Protein 2K2P (pdb70)

Secondary structure (DSSP, 8-state):
-EEEEE-TT--HHHHHHHHHHHHHHHSTT-EEEEETTTTEEEEES---HHHHHHHHHHTT----

Structure (mmCIF, N/CA/C/O backbone):
data_2K2P
#
_entry.id   2K2P
#
loop_
_atom_site.group_PDB
_atom_site.id
_atom_site.type_symbol
_atom_site.label_atom_id
_atom_site.label_alt_id
_atom_site.label_comp_id
_atom_site.label_asym_id
_atom_site.label_entity_id
_atom_site.label_seq_id
_atom_site.pdbx_PDB_ins_code
_atom_site.Cartn_x
_atom_site.Cartn_y
_atom_site.Cartn_z
_atom_site.occupancy
_atom_site.B_iso_or_equiv
_atom_site.auth_seq_id
_atom_site.auth_comp_id
_atom_site.auth_asym_id
_atom_site.auth_atom_id
_atom_site.pdbx_PDB_model_num
ATOM 1 N N . ALA A 1 22 ? 6.198 4.861 12.482 1.00 0.00 22 ALA A N 1
ATOM 2 C CA . ALA A 1 22 ? 6.619 5.415 11.174 1.00 0.00 22 ALA A CA 1
ATOM 3 C C . ALA A 1 22 ? 5.437 5.438 10.184 1.00 0.00 22 ALA A C 1
ATOM 4 O O . ALA A 1 22 ? 4.333 4.969 10.498 1.00 0.00 22 ALA A O 1
ATOM 11 N N . GLY A 1 23 ? 5.692 5.988 8.989 1.00 0.00 23 GLY A N 1
ATOM 12 C CA . GLY A 1 23 ? 4.712 6.052 7.915 1.00 0.00 23 GLY A CA 1
ATOM 13 C C . GLY A 1 23 ? 5.384 5.816 6.578 1.00 0.00 23 GLY A C 1
ATOM 14 O O . GLY A 1 23 ? 6.128 6.680 6.102 1.00 0.00 23 GLY A O 1
ATOM 18 N N . LEU A 1 24 ? 5.145 4.630 5.989 1.00 0.00 24 LEU A N 1
ATOM 19 C CA . LEU A 1 24 ? 5.778 4.211 4.721 1.00 0.00 24 LEU A CA 1
ATOM 20 C C . LEU A 1 24 ? 5.077 4.858 3.514 1.00 0.00 24 LEU A C 1
ATOM 21 O O . LEU A 1 24 ? 3.970 5.377 3.634 1.00 0.00 24 LEU A O 1
ATOM 37 N N . SER A 1 25 ? 5.758 4.814 2.357 1.00 0.00 25 SER A N 1
ATOM 38 C CA . SER A 1 25 ? 5.245 5.343 1.086 1.00 0.00 25 SER A CA 1
ATOM 39 C C . SER A 1 25 ? 5.887 4.561 -0.072 1.00 0.00 25 SER A C 1
ATOM 40 O O . SER A 1 25 ? 7.092 4.668 -0.299 1.00 0.00 25 SER A O 1
ATOM 48 N N . PHE A 1 26 ? 5.076 3.747 -0.773 1.00 0.00 26 PHE A N 1
ATOM 49 C CA . PHE A 1 26 ? 5.531 2.917 -1.920 1.00 0.00 26 PHE A CA 1
ATOM 50 C C . PHE A 1 26 ? 4.931 3.474 -3.222 1.00 0.00 26 PHE A C 1
ATOM 51 O O . PHE A 1 26 ? 3.704 3.453 -3.387 1.00 0.00 26 PHE A O 1
ATOM 68 N N . HIS A 1 27 ? 5.784 3.955 -4.154 1.00 0.00 27 HIS A N 1
ATOM 69 C CA . HIS A 1 27 ? 5.313 4.518 -5.432 1.00 0.00 27 HIS A CA 1
ATOM 70 C C . HIS A 1 27 ? 5.028 3.382 -6.451 1.00 0.00 27 HIS A C 1
ATOM 71 O O . HIS A 1 27 ? 5.904 2.904 -7.176 1.00 0.00 27 HIS A O 1
ATOM 86 N N . VAL A 1 28 ? 3.773 2.919 -6.432 1.00 0.00 28 VAL A N 1
ATOM 87 C CA . VAL A 1 28 ? 3.247 1.962 -7.406 1.00 0.00 28 VAL A CA 1
ATOM 88 C C . VAL A 1 28 ? 2.790 2.761 -8.644 1.00 0.00 28 VAL A C 1
ATOM 89 O O . VAL A 1 28 ? 1.638 3.203 -8.732 1.00 0.00 28 VAL A O 1
ATOM 102 N N . GLU A 1 29 ? 3.739 2.994 -9.570 1.00 0.00 29 GLU A N 1
ATOM 103 C CA . GLU A 1 29 ? 3.529 3.859 -10.753 1.00 0.00 29 GLU A CA 1
ATOM 104 C C . GLU A 1 29 ? 2.644 3.191 -11.834 1.00 0.00 29 GLU A C 1
ATOM 105 O O . GLU A 1 29 ? 2.288 3.833 -12.825 1.00 0.00 29 GLU A O 1
ATOM 117 N N . ASP A 1 30 ? 2.288 1.912 -11.630 1.00 0.00 30 ASP A N 1
ATOM 118 C CA . ASP A 1 30 ? 1.337 1.183 -12.500 1.00 0.00 30 ASP A CA 1
ATOM 119 C C . ASP A 1 30 ? -0.118 1.423 -12.039 1.00 0.00 30 ASP A C 1
ATOM 120 O O . ASP A 1 30 ? -1.055 1.306 -12.839 1.00 0.00 30 ASP A O 1
ATOM 129 N N . MET A 1 31 ? -0.279 1.808 -10.758 1.00 0.00 31 MET A N 1
ATOM 130 C CA . MET A 1 31 ? -1.598 1.970 -10.116 1.00 0.00 31 MET A CA 1
ATOM 131 C C . MET A 1 31 ? -2.404 3.114 -10.764 1.00 0.00 31 MET A C 1
ATOM 132 O O . MET A 1 31 ? -2.054 4.297 -10.632 1.00 0.00 31 MET A O 1
ATOM 146 N N . THR A 1 32 ? -3.458 2.731 -11.498 1.00 0.00 32 THR A N 1
ATOM 147 C CA . THR A 1 32 ? -4.370 3.660 -12.176 1.00 0.00 32 THR A CA 1
ATOM 148 C C . THR A 1 32 ? -5.786 3.501 -11.597 1.00 0.00 32 THR A C 1
ATOM 149 O O . THR A 1 32 ? -6.280 2.377 -11.498 1.00 0.00 32 THR A O 1
ATOM 160 N N . CYS A 1 33 ? -6.393 4.636 -11.188 1.00 0.00 33 CYS A N 1
ATOM 161 C CA . CYS A 1 33 ? -7.784 4.746 -10.659 1.00 0.00 33 CYS A CA 1
ATOM 162 C C . CYS A 1 33 ? -7.996 4.019 -9.306 1.00 0.00 33 CYS A C 1
ATOM 163 O O . CYS A 1 33 ? -7.256 3.095 -8.942 1.00 0.00 33 CYS A O 1
ATOM 171 N N . GLY A 1 34 ? -9.064 4.439 -8.590 1.00 0.00 34 GLY A N 1
ATOM 172 C CA . GLY A 1 34 ? -9.420 3.899 -7.272 1.00 0.00 34 GLY A CA 1
ATOM 173 C C . GLY A 1 34 ? -9.883 2.442 -7.293 1.00 0.00 34 GLY A C 1
ATOM 174 O O . GLY A 1 34 ? -10.059 1.843 -6.235 1.00 0.00 34 GLY A O 1
ATOM 178 N N . HIS A 1 35 ? -10.097 1.874 -8.498 1.00 0.00 35 HIS A N 1
ATOM 179 C CA . HIS A 1 35 ? -10.403 0.434 -8.662 1.00 0.00 35 HIS A CA 1
ATOM 180 C C . HIS A 1 35 ? -9.148 -0.415 -8.367 1.00 0.00 35 HIS A C 1
ATOM 181 O O . HIS A 1 35 ? -9.216 -1.419 -7.640 1.00 0.00 35 HIS A O 1
ATOM 196 N N . CYS A 1 36 ? -7.997 0.024 -8.906 1.00 0.00 36 CYS A N 1
ATOM 197 C CA . CYS A 1 36 ? -6.710 -0.677 -8.729 1.00 0.00 36 CYS A CA 1
ATOM 198 C C . CYS A 1 36 ? -6.060 -0.266 -7.401 1.00 0.00 36 CYS A C 1
ATOM 199 O O . CYS A 1 36 ? -5.374 -1.066 -6.760 1.00 0.00 36 CYS A O 1
ATOM 207 N N . ALA A 1 37 ? -6.298 0.997 -7.005 1.00 0.00 37 ALA A N 1
ATOM 208 C CA . ALA A 1 37 ? -5.827 1.550 -5.729 1.00 0.00 37 ALA A CA 1
ATOM 209 C C . ALA A 1 37 ? -6.585 0.925 -4.543 1.00 0.00 37 ALA A C 1
ATOM 210 O O . ALA A 1 37 ? -6.002 0.687 -3.482 1.00 0.00 37 ALA A O 1
ATOM 217 N N . GLY A 1 38 ? -7.880 0.633 -4.774 1.00 0.00 38 GLY A N 1
ATOM 218 C CA . GLY A 1 38 ? -8.780 0.112 -3.750 1.00 0.00 38 GLY A CA 1
ATOM 219 C C . GLY A 1 38 ? -8.366 -1.247 -3.216 1.00 0.00 38 GLY A C 1
ATOM 220 O O . GLY A 1 38 ? -8.354 -1.458 -2.002 1.00 0.00 38 GLY A O 1
ATOM 224 N N . VAL A 1 39 ? -7.995 -2.162 -4.129 1.00 0.00 39 VAL A N 1
ATOM 225 C CA . VAL A 1 39 ? -7.601 -3.538 -3.765 1.00 0.00 39 VAL A CA 1
ATOM 226 C C . VAL A 1 39 ? -6.258 -3.555 -2.986 1.00 0.00 39 VAL A C 1
ATOM 227 O O . VAL A 1 39 ? -6.034 -4.428 -2.138 1.00 0.00 39 VAL A O 1
ATOM 240 N N . ILE A 1 40 ? -5.378 -2.566 -3.279 1.00 0.00 40 ILE A N 1
ATOM 241 C CA . ILE A 1 40 ? -4.105 -2.378 -2.556 1.00 0.00 40 ILE A CA 1
ATOM 242 C C . ILE A 1 40 ? -4.382 -1.970 -1.101 1.00 0.00 40 ILE A C 1
ATOM 243 O O . ILE A 1 40 ? -3.801 -2.535 -0.157 1.00 0.00 40 ILE A O 1
ATOM 259 N N . LYS A 1 41 ? -5.284 -0.978 -0.952 1.00 0.00 41 LYS A N 1
ATOM 260 C CA . LYS A 1 41 ? -5.725 -0.461 0.350 1.00 0.00 41 LYS A CA 1
ATOM 261 C C . LYS A 1 41 ? -6.311 -1.593 1.198 1.00 0.00 41 LYS A C 1
ATOM 262 O O . LYS A 1 41 ? -5.907 -1.781 2.341 1.00 0.00 41 LYS A O 1
ATOM 281 N N . GLY A 1 42 ? -7.208 -2.378 0.573 1.00 0.00 42 GLY A N 1
ATOM 282 C CA . GLY A 1 42 ? -7.884 -3.492 1.236 1.00 0.00 42 GLY A CA 1
ATOM 283 C C . GLY A 1 42 ? -6.929 -4.622 1.628 1.00 0.00 42 GLY A C 1
ATOM 284 O O . GLY A 1 42 ? -7.118 -5.257 2.669 1.00 0.00 42 GLY A O 1
ATOM 288 N N . ALA A 1 43 ? -5.887 -4.848 0.798 1.00 0.00 43 ALA A N 1
ATOM 289 C CA . ALA A 1 43 ? -4.887 -5.905 1.032 1.00 0.00 43 ALA A CA 1
ATOM 290 C C . ALA A 1 43 ? -4.125 -5.656 2.341 1.00 0.00 43 ALA A C 1
ATOM 291 O O . ALA A 1 43 ? -4.117 -6.504 3.241 1.00 0.00 43 ALA A O 1
ATOM 298 N N . ILE A 1 44 ? -3.538 -4.456 2.452 1.00 0.00 44 ILE A N 1
ATOM 299 C CA . ILE A 1 44 ? -2.692 -4.070 3.600 1.00 0.00 44 ILE A CA 1
ATOM 300 C C . ILE A 1 44 ? -3.523 -3.828 4.880 1.00 0.00 44 ILE A C 1
ATOM 301 O O . ILE A 1 44 ? -3.147 -4.283 5.965 1.00 0.00 44 ILE A O 1
ATOM 317 N N . GLU A 1 45 ? -4.653 -3.125 4.725 1.00 0.00 45 GLU A N 1
ATOM 318 C CA . GLU A 1 45 ? -5.530 -2.695 5.845 1.00 0.00 45 GLU A CA 1
ATOM 319 C C . GLU A 1 45 ? -6.175 -3.887 6.588 1.00 0.00 45 GLU A C 1
ATOM 320 O O . GLU A 1 45 ? -6.328 -3.854 7.819 1.00 0.00 45 GLU A O 1
ATOM 332 N N . LYS A 1 46 ? -6.562 -4.926 5.828 1.00 0.00 46 LYS A N 1
ATOM 333 C CA . LYS A 1 46 ? -7.205 -6.134 6.395 1.00 0.00 46 LYS A CA 1
ATOM 334 C C . LYS A 1 46 ? -6.172 -7.040 7.093 1.00 0.00 46 LYS A C 1
ATOM 335 O O . LYS A 1 46 ? -6.468 -7.635 8.138 1.00 0.00 46 LYS A O 1
ATOM 354 N N . THR A 1 47 ? -4.963 -7.124 6.518 1.00 0.00 47 THR A N 1
ATOM 355 C CA . THR A 1 47 ? -3.859 -7.911 7.086 1.00 0.00 47 THR A CA 1
ATOM 356 C C . THR A 1 47 ? -3.311 -7.237 8.363 1.00 0.00 47 THR A C 1
ATOM 357 O O . THR A 1 47 ? -3.025 -7.908 9.361 1.00 0.00 47 THR A O 1
ATOM 368 N N . VAL A 1 48 ? -3.208 -5.894 8.332 1.00 0.00 48 VAL A N 1
ATOM 369 C CA . VAL A 1 48 ? -2.661 -5.089 9.447 1.00 0.00 48 VAL A CA 1
ATOM 370 C C . VAL A 1 48 ? -3.719 -4.072 9.931 1.00 0.00 48 VAL A C 1
ATOM 371 O O . VAL A 1 48 ? -3.872 -2.994 9.328 1.00 0.00 48 VAL A O 1
ATOM 384 N N . PRO A 1 49 ? -4.516 -4.427 10.989 1.00 0.00 49 PRO A N 1
ATOM 385 C CA . PRO A 1 49 ? -5.395 -3.459 11.685 1.00 0.00 49 PRO A CA 1
ATOM 386 C C . PRO A 1 49 ? -4.569 -2.326 12.343 1.00 0.00 49 PRO A C 1
ATOM 387 O O . PRO A 1 49 ? -3.922 -2.540 13.376 1.00 0.00 49 PRO A O 1
ATOM 398 N N . GLY A 1 50 ? -4.581 -1.137 11.723 1.00 0.00 50 GLY A N 1
ATOM 399 C CA . GLY A 1 50 ? -3.802 0.008 12.202 1.00 0.00 50 GLY A CA 1
ATOM 400 C C . GLY A 1 50 ? -2.815 0.542 11.167 1.00 0.00 50 GLY A C 1
ATOM 401 O O . GLY A 1 50 ? -2.084 1.494 11.456 1.00 0.00 50 GLY A O 1
ATOM 405 N N . ALA A 1 51 ? -2.765 -0.075 9.970 1.00 0.00 51 ALA A N 1
ATOM 406 C CA . ALA A 1 51 ? -2.027 0.490 8.821 1.00 0.00 51 ALA A CA 1
ATOM 407 C C . ALA A 1 51 ? -2.937 1.505 8.116 1.00 0.00 51 ALA A C 1
ATOM 408 O O . ALA A 1 51 ? -3.949 1.114 7.509 1.00 0.00 51 ALA A O 1
ATOM 415 N N . ALA A 1 52 ? -2.615 2.808 8.246 1.00 0.00 52 ALA A N 1
ATOM 416 C CA . ALA A 1 52 ? -3.423 3.876 7.643 1.00 0.00 52 ALA A CA 1
ATOM 417 C C . ALA A 1 52 ? -3.106 3.978 6.143 1.00 0.00 52 ALA A C 1
ATOM 418 O O . ALA A 1 52 ? -2.154 4.656 5.744 1.00 0.00 52 ALA A O 1
ATOM 425 N N . VAL A 1 53 ? -3.939 3.318 5.329 1.00 0.00 53 VAL A N 1
ATOM 426 C CA . VAL A 1 53 ? -3.700 3.137 3.889 1.00 0.00 53 VAL A CA 1
ATOM 427 C C . VAL A 1 53 ? -4.294 4.309 3.077 1.00 0.00 53 VAL A C 1
ATOM 428 O O . VAL A 1 53 ? -5.437 4.732 3.314 1.00 0.00 53 VAL A O 1
ATOM 441 N N . HIS A 1 54 ? -3.491 4.876 2.158 1.00 0.00 54 HIS A N 1
ATOM 442 C CA . HIS A 1 54 ? -3.988 5.800 1.140 1.00 0.00 54 HIS A CA 1
ATOM 443 C C . HIS A 1 54 ? -3.209 5.531 -0.139 1.00 0.00 54 HIS A C 1
ATOM 444 O O . HIS A 1 54 ? -2.058 5.951 -0.272 1.00 0.00 54 HIS A O 1
ATOM 459 N N . ALA A 1 55 ? -3.828 4.781 -1.051 1.00 0.00 55 ALA A N 1
ATOM 460 C CA . ALA A 1 55 ? -3.298 4.568 -2.391 1.00 0.00 55 ALA A CA 1
ATOM 461 C C . ALA A 1 55 ? -3.905 5.638 -3.305 1.00 0.00 55 ALA A C 1
ATOM 462 O O . ALA A 1 55 ? -5.124 5.660 -3.516 1.00 0.00 55 ALA A O 1
ATOM 469 N N . ASP A 1 56 ? -3.060 6.545 -3.812 1.00 0.00 56 ASP A N 1
ATOM 470 C CA . ASP A 1 56 ? -3.506 7.719 -4.570 1.00 0.00 56 ASP A CA 1
ATOM 471 C C . ASP A 1 56 ? -3.176 7.502 -6.052 1.00 0.00 56 ASP A C 1
ATOM 472 O O . ASP A 1 56 ? -2.005 7.309 -6.369 1.00 0.00 56 ASP A O 1
ATOM 481 N N . PRO A 1 57 ? -4.186 7.507 -6.978 1.00 0.00 57 PRO A N 1
ATOM 482 C CA . PRO A 1 57 ? -3.946 7.296 -8.432 1.00 0.00 57 PRO A CA 1
ATOM 483 C C . PRO A 1 57 ? -3.067 8.396 -9.079 1.00 0.00 57 PRO A C 1
ATOM 484 O O . PRO A 1 57 ? -2.271 8.105 -9.972 1.00 0.00 57 PRO A O 1
ATOM 495 N N . ALA A 1 58 ? -3.227 9.648 -8.610 1.00 0.00 58 ALA A N 1
ATOM 496 C CA . ALA A 1 58 ? -2.543 10.831 -9.194 1.00 0.00 58 ALA A CA 1
ATOM 497 C C . ALA A 1 58 ? -1.072 10.936 -8.739 1.00 0.00 58 ALA A C 1
ATOM 498 O O . ALA A 1 58 ? -0.208 11.385 -9.500 1.00 0.00 58 ALA A O 1
ATOM 505 N N . SER A 1 59 ? -0.805 10.542 -7.486 1.00 0.00 59 SER A N 1
ATOM 506 C CA . SER A 1 59 ? 0.558 10.545 -6.909 1.00 0.00 59 SER A CA 1
ATOM 507 C C . SER A 1 59 ? 1.238 9.178 -7.139 1.00 0.00 59 SER A C 1
ATOM 508 O O . SER A 1 59 ? 2.470 9.072 -7.071 1.00 0.00 59 SER A O 1
ATOM 516 N N . ARG A 1 60 ? 0.399 8.147 -7.411 1.00 0.00 60 ARG A N 1
ATOM 517 C CA . ARG A 1 60 ? 0.818 6.737 -7.609 1.00 0.00 60 ARG A CA 1
ATOM 518 C C . ARG A 1 60 ? 1.506 6.187 -6.344 1.00 0.00 60 ARG A C 1
ATOM 519 O O . ARG A 1 60 ? 2.383 5.334 -6.432 1.00 0.00 60 ARG A O 1
ATOM 540 N N . THR A 1 61 ? 1.059 6.636 -5.158 1.00 0.00 61 THR A N 1
ATOM 541 C CA . THR A 1 61 ? 1.748 6.350 -3.889 1.00 0.00 61 THR A CA 1
ATOM 542 C C . THR A 1 61 ? 0.787 5.688 -2.886 1.00 0.00 61 THR A C 1
ATOM 543 O O . THR A 1 61 ? -0.341 6.148 -2.701 1.00 0.00 61 THR A O 1
ATOM 554 N N . VAL A 1 62 ? 1.236 4.587 -2.272 1.00 0.00 62 VAL A N 1
ATOM 555 C CA . VAL A 1 62 ? 0.514 3.901 -1.200 1.00 0.00 62 VAL A CA 1
ATOM 556 C C . VAL A 1 62 ? 1.222 4.203 0.120 1.00 0.00 62 VAL A C 1
ATOM 557 O O . VAL A 1 62 ? 2.312 3.675 0.375 1.00 0.00 62 VAL A O 1
ATOM 570 N N . VAL A 1 63 ? 0.620 5.070 0.941 1.00 0.00 63 VAL A N 1
ATOM 571 C CA . VAL A 1 63 ? 1.178 5.440 2.245 1.00 0.00 63 VAL A CA 1
ATOM 572 C C . VAL A 1 63 ? 0.459 4.636 3.338 1.00 0.00 63 VAL A C 1
ATOM 573 O O . VAL A 1 63 ? -0.761 4.459 3.277 1.00 0.00 63 VAL A O 1
ATOM 586 N N . VAL A 1 64 ? 1.232 4.100 4.301 1.00 0.00 64 VAL A N 1
ATOM 587 C CA . VAL A 1 64 ? 0.696 3.315 5.430 1.00 0.00 64 VAL A CA 1
ATOM 588 C C . VAL A 1 64 ? 1.297 3.843 6.756 1.00 0.00 64 VAL A C 1
ATOM 589 O O . VAL A 1 64 ? 2.498 3.702 7.018 1.00 0.00 64 VAL A O 1
ATOM 602 N N . GLY A 1 65 ? 0.450 4.503 7.561 1.00 0.00 65 GLY A N 1
ATOM 603 C CA . GLY A 1 65 ? 0.877 5.123 8.821 1.00 0.00 65 GLY A CA 1
ATOM 604 C C . GLY A 1 65 ? 0.701 4.197 10.013 1.00 0.00 65 GLY A C 1
ATOM 605 O O . GLY A 1 65 ? -0.095 3.253 9.960 1.00 0.00 65 GLY A O 1
ATOM 609 N N . GLY A 1 66 ? 1.462 4.469 11.088 1.00 0.00 66 GLY A N 1
ATOM 610 C CA . GLY A 1 66 ? 1.371 3.710 12.342 1.00 0.00 66 GLY A CA 1
ATOM 611 C C . GLY A 1 66 ? 2.199 2.429 12.354 1.00 0.00 66 GLY A C 1
ATOM 612 O O . GLY A 1 66 ? 2.202 1.707 13.355 1.00 0.00 66 GLY A O 1
ATOM 616 N N . VAL A 1 67 ? 2.910 2.149 11.245 1.00 0.00 67 VAL A N 1
ATOM 617 C CA . VAL A 1 67 ? 3.703 0.913 11.071 1.00 0.00 67 VAL A CA 1
ATOM 618 C C . VAL A 1 67 ? 5.169 1.264 10.743 1.00 0.00 67 VAL A C 1
ATOM 619 O O . VAL A 1 67 ? 5.444 2.259 10.070 1.00 0.00 67 VAL A O 1
ATOM 632 N N . SER A 1 68 ? 6.097 0.445 11.249 1.00 0.00 68 SER A N 1
ATOM 633 C CA . SER A 1 68 ? 7.545 0.578 10.973 1.00 0.00 68 SER A CA 1
ATOM 634 C C . SER A 1 68 ? 8.019 -0.564 10.059 1.00 0.00 68 SER A C 1
ATOM 635 O O . SER A 1 68 ? 9.082 -0.471 9.438 1.00 0.00 68 SER A O 1
ATOM 643 N N . ASP A 1 69 ? 7.201 -1.631 9.985 1.00 0.00 69 ASP A N 1
ATOM 644 C CA . ASP A 1 69 ? 7.535 -2.886 9.296 1.00 0.00 69 ASP A CA 1
ATOM 645 C C . ASP A 1 69 ? 7.356 -2.745 7.773 1.00 0.00 69 ASP A C 1
ATOM 646 O O . ASP A 1 69 ? 6.367 -3.214 7.209 1.00 0.00 69 ASP A O 1
ATOM 655 N N . ALA A 1 70 ? 8.328 -2.071 7.133 1.00 0.00 70 ALA A N 1
ATOM 656 C CA . ALA A 1 70 ? 8.341 -1.820 5.683 1.00 0.00 70 ALA A CA 1
ATOM 657 C C . ALA A 1 70 ? 8.358 -3.128 4.884 1.00 0.00 70 ALA A C 1
ATOM 658 O O . ALA A 1 70 ? 7.666 -3.250 3.866 1.00 0.00 70 ALA A O 1
ATOM 665 N N . ALA A 1 71 ? 9.165 -4.088 5.369 1.00 0.00 71 ALA A N 1
ATOM 666 C CA . ALA A 1 71 ? 9.339 -5.403 4.734 1.00 0.00 71 ALA A CA 1
ATOM 667 C C . ALA A 1 71 ? 8.035 -6.213 4.777 1.00 0.00 71 ALA A C 1
ATOM 668 O O . ALA A 1 71 ? 7.663 -6.855 3.791 1.00 0.00 71 ALA A O 1
ATOM 675 N N . HIS A 1 72 ? 7.344 -6.148 5.930 1.00 0.00 72 HIS A N 1
ATOM 676 C CA . HIS A 1 72 ? 6.060 -6.838 6.149 1.00 0.00 72 HIS A CA 1
ATOM 677 C C . HIS A 1 72 ? 4.983 -6.299 5.195 1.00 0.00 72 HIS A C 1
ATOM 678 O O . HIS A 1 72 ? 4.317 -7.076 4.498 1.00 0.00 72 HIS A O 1
ATOM 693 N N . ILE A 1 73 ? 4.845 -4.955 5.165 1.00 0.00 73 ILE A N 1
ATOM 694 C CA . ILE A 1 73 ? 3.869 -4.261 4.298 1.00 0.00 73 ILE A CA 1
ATOM 695 C C . ILE A 1 73 ? 4.130 -4.610 2.820 1.00 0.00 73 ILE A C 1
ATOM 696 O O . ILE A 1 73 ? 3.189 -4.893 2.069 1.00 0.00 73 ILE A O 1
ATOM 712 N N . ALA A 1 74 ? 5.430 -4.626 2.452 1.00 0.00 74 ALA A N 1
ATOM 713 C CA . ALA A 1 74 ? 5.902 -4.915 1.084 1.00 0.00 74 ALA A CA 1
ATOM 714 C C . ALA A 1 74 ? 5.462 -6.314 0.615 1.00 0.00 74 ALA A C 1
ATOM 715 O O . ALA A 1 74 ? 5.089 -6.491 -0.549 1.00 0.00 74 ALA A O 1
ATOM 722 N N . GLU A 1 75 ? 5.483 -7.285 1.547 1.00 0.00 75 GLU A N 1
ATOM 723 C CA . GLU A 1 75 ? 5.044 -8.672 1.289 1.00 0.00 75 GLU A CA 1
ATOM 724 C C . GLU A 1 75 ? 3.543 -8.728 0.968 1.00 0.00 75 GLU A C 1
ATOM 725 O O . GLU A 1 75 ? 3.122 -9.468 0.071 1.00 0.00 75 GLU A O 1
ATOM 737 N N . ILE A 1 76 ? 2.756 -7.926 1.698 1.00 0.00 76 ILE A N 1
ATOM 738 C CA . ILE A 1 76 ? 1.282 -7.898 1.564 1.00 0.00 76 ILE A CA 1
ATOM 739 C C . ILE A 1 76 ? 0.852 -7.335 0.189 1.00 0.00 76 ILE A C 1
ATOM 740 O O . ILE A 1 76 ? 0.054 -7.946 -0.530 1.00 0.00 76 ILE A O 1
ATOM 756 N N . ILE A 1 77 ? 1.394 -6.159 -0.155 1.00 0.00 77 ILE A N 1
ATOM 757 C CA . ILE A 1 77 ? 1.035 -5.426 -1.394 1.00 0.00 77 ILE A CA 1
ATOM 758 C C . ILE A 1 77 ? 1.585 -6.134 -2.665 1.00 0.00 77 ILE A C 1
ATOM 759 O O . ILE A 1 77 ? 0.964 -6.066 -3.738 1.00 0.00 77 ILE A O 1
ATOM 775 N N . THR A 1 78 ? 2.729 -6.843 -2.534 1.00 0.00 78 THR A N 1
ATOM 776 C CA . THR A 1 78 ? 3.286 -7.644 -3.647 1.00 0.00 78 THR A CA 1
ATOM 777 C C . THR A 1 78 ? 2.471 -8.940 -3.836 1.00 0.00 78 THR A C 1
ATOM 778 O O . THR A 1 78 ? 2.381 -9.463 -4.950 1.00 0.00 78 THR A O 1
ATOM 789 N N . ALA A 1 79 ? 1.872 -9.441 -2.729 1.00 0.00 79 ALA A N 1
ATOM 790 C CA . ALA A 1 79 ? 0.933 -10.582 -2.759 1.00 0.00 79 ALA A CA 1
ATOM 791 C C . ALA A 1 79 ? -0.369 -10.196 -3.492 1.00 0.00 79 ALA A C 1
ATOM 792 O O . ALA A 1 79 ? -1.040 -11.057 -4.064 1.00 0.00 79 ALA A O 1
ATOM 799 N N . ALA A 1 80 ? -0.695 -8.881 -3.485 1.00 0.00 80 ALA A N 1
ATOM 800 C CA . ALA A 1 80 ? -1.829 -8.317 -4.258 1.00 0.00 80 ALA A CA 1
ATOM 801 C C . ALA A 1 80 ? -1.479 -8.185 -5.766 1.00 0.00 80 ALA A C 1
ATOM 802 O O . ALA A 1 80 ? -2.352 -7.882 -6.588 1.00 0.00 80 ALA A O 1
ATOM 809 N N . GLY A 1 81 ? -0.195 -8.412 -6.109 1.00 0.00 81 GLY A N 1
ATOM 810 C CA . GLY A 1 81 ? 0.271 -8.393 -7.499 1.00 0.00 81 GLY A CA 1
ATOM 811 C C . GLY A 1 81 ? 0.763 -7.022 -7.949 1.00 0.00 81 GLY A C 1
ATOM 812 O O . GLY A 1 81 ? 0.746 -6.715 -9.147 1.00 0.00 81 GLY A O 1
ATOM 816 N N . TYR A 1 82 ? 1.202 -6.192 -6.985 1.00 0.00 82 TYR A N 1
ATOM 817 C CA . TYR A 1 82 ? 1.725 -4.832 -7.252 1.00 0.00 82 TYR A CA 1
ATOM 818 C C . TYR A 1 82 ? 3.171 -4.713 -6.756 1.00 0.00 82 TYR A C 1
ATOM 819 O O . TYR A 1 82 ? 3.577 -5.440 -5.849 1.00 0.00 82 TYR A O 1
ATOM 837 N N . THR A 1 83 ? 3.938 -3.785 -7.353 1.00 0.00 83 THR A N 1
ATOM 838 C CA . THR A 1 83 ? 5.364 -3.596 -7.044 1.00 0.00 83 THR A CA 1
ATOM 839 C C . THR A 1 83 ? 5.537 -2.572 -5.889 1.00 0.00 83 THR A C 1
ATOM 840 O O . THR A 1 83 ? 5.239 -1.383 -6.073 1.00 0.00 83 THR A O 1
ATOM 851 N N . PRO A 1 84 ? 5.991 -3.015 -4.667 1.00 0.00 84 PRO A N 1
ATOM 852 C CA . PRO A 1 84 ? 6.216 -2.111 -3.517 1.00 0.00 84 PRO A CA 1
ATOM 853 C C . PRO A 1 84 ? 7.546 -1.343 -3.642 1.00 0.00 84 PRO A C 1
ATOM 854 O O . PRO A 1 84 ? 8.564 -1.720 -3.041 1.00 0.00 84 PRO A O 1
ATOM 865 N N . GLU A 1 85 ? 7.533 -0.284 -4.454 1.00 0.00 85 GLU A N 1
ATOM 866 C CA . GLU A 1 85 ? 8.730 0.512 -4.740 1.00 0.00 85 GLU A CA 1
ATOM 867 C C . GLU A 1 85 ? 8.942 1.559 -3.625 1.00 0.00 85 GLU A C 1
ATOM 868 O O . GLU A 1 85 ? 9.658 1.259 -2.646 1.00 0.00 85 GLU A O 1
ATOM 881 N N . ALA A 1 22 ? 3.716 11.591 7.952 1.00 0.00 22 ALA A N 2
ATOM 882 C CA . ALA A 1 22 ? 3.522 10.577 6.890 1.00 0.00 22 ALA A CA 2
ATOM 883 C C . ALA A 1 22 ? 3.961 9.197 7.384 1.00 0.00 22 ALA A C 2
ATOM 884 O O . ALA A 1 22 ? 4.901 9.089 8.177 1.00 0.00 22 ALA A O 2
ATOM 891 N N . GLY A 1 23 ? 3.252 8.150 6.917 1.00 0.00 23 GLY A N 2
ATOM 892 C CA . GLY A 1 23 ? 3.628 6.761 7.175 1.00 0.00 23 GLY A CA 2
ATOM 893 C C . GLY A 1 23 ? 4.660 6.259 6.168 1.00 0.00 23 GLY A C 2
ATOM 894 O O . GLY A 1 23 ? 5.380 7.067 5.568 1.00 0.00 23 GLY A O 2
ATOM 898 N N . LEU A 1 24 ? 4.729 4.934 5.965 1.00 0.00 24 LEU A N 2
ATOM 899 C CA . LEU A 1 24 ? 5.683 4.324 5.019 1.00 0.00 24 LEU A CA 2
ATOM 900 C C . LEU A 1 24 ? 5.073 4.417 3.599 1.00 0.00 24 LEU A C 2
ATOM 901 O O . LEU A 1 24 ? 4.087 3.745 3.290 1.00 0.00 24 LEU A O 2
ATOM 917 N N . SER A 1 25 ? 5.666 5.276 2.763 1.00 0.00 25 SER A N 2
ATOM 918 C CA . SER A 1 25 ? 5.143 5.614 1.432 1.00 0.00 25 SER A CA 2
ATOM 919 C C . SER A 1 25 ? 5.757 4.696 0.354 1.00 0.00 25 SER A C 2
ATOM 920 O O . SER A 1 25 ? 6.980 4.686 0.174 1.00 0.00 25 SER A O 2
ATOM 928 N N . PHE A 1 26 ? 4.903 3.921 -0.337 1.00 0.00 26 PHE A N 2
ATOM 929 C CA . PHE A 1 26 ? 5.318 3.003 -1.422 1.00 0.00 26 PHE A CA 2
ATOM 930 C C . PHE A 1 26 ? 4.907 3.581 -2.782 1.00 0.00 26 PHE A C 2
ATOM 931 O O . PHE A 1 26 ? 3.713 3.645 -3.089 1.00 0.00 26 PHE A O 2
ATOM 948 N N . HIS A 1 27 ? 5.894 4.003 -3.590 1.00 0.00 27 HIS A N 2
ATOM 949 C CA . HIS A 1 27 ? 5.650 4.522 -4.949 1.00 0.00 27 HIS A CA 2
ATOM 950 C C . HIS A 1 27 ? 5.498 3.339 -5.914 1.00 0.00 27 HIS A C 2
ATOM 951 O O . HIS A 1 27 ? 6.491 2.766 -6.369 1.00 0.00 27 HIS A O 2
ATOM 966 N N . VAL A 1 28 ? 4.244 2.938 -6.139 1.00 0.00 28 VAL A N 2
ATOM 967 C CA . VAL A 1 28 ? 3.873 1.847 -7.052 1.00 0.00 28 VAL A CA 2
ATOM 968 C C . VAL A 1 28 ? 3.555 2.455 -8.433 1.00 0.00 28 VAL A C 2
ATOM 969 O O . VAL A 1 28 ? 2.447 2.892 -8.667 1.00 0.00 28 VAL A O 2
ATOM 982 N N . GLU A 1 29 ? 4.539 2.498 -9.341 1.00 0.00 29 GLU A N 2
ATOM 983 C CA . GLU A 1 29 ? 4.386 3.156 -10.665 1.00 0.00 29 GLU A CA 2
ATOM 984 C C . GLU A 1 29 ? 3.466 2.364 -11.620 1.00 0.00 29 GLU A C 2
ATOM 985 O O . GLU A 1 29 ? 3.047 2.885 -12.659 1.00 0.00 29 GLU A O 2
ATOM 997 N N . ASP A 1 30 ? 3.159 1.109 -11.250 1.00 0.00 30 ASP A N 2
ATOM 998 C CA . ASP A 1 30 ? 2.204 0.249 -11.976 1.00 0.00 30 ASP A CA 2
ATOM 999 C C . ASP A 1 30 ? 0.756 0.513 -11.507 1.00 0.00 30 ASP A C 2
ATOM 1000 O O . ASP A 1 30 ? -0.201 0.181 -12.219 1.00 0.00 30 ASP A O 2
ATOM 1009 N N . MET A 1 31 ? 0.618 1.127 -10.312 1.00 0.00 31 MET A N 2
ATOM 1010 C CA . MET A 1 31 ? -0.682 1.386 -9.651 1.00 0.00 31 MET A CA 2
ATOM 1011 C C . MET A 1 31 ? -1.648 2.176 -10.553 1.00 0.00 31 MET A C 2
ATOM 1012 O O . MET A 1 31 ? -1.289 3.216 -11.113 1.00 0.00 31 MET A O 2
ATOM 1026 N N . THR A 1 32 ? -2.862 1.647 -10.691 1.00 0.00 32 THR A N 2
ATOM 1027 C CA . THR A 1 32 ? -3.978 2.304 -11.370 1.00 0.00 32 THR A CA 2
ATOM 1028 C C . THR A 1 32 ? -4.770 3.182 -10.366 1.00 0.00 32 THR A C 2
ATOM 1029 O O . THR A 1 32 ? -4.631 3.017 -9.146 1.00 0.00 32 THR A O 2
ATOM 1040 N N . CYS A 1 33 ? -5.574 4.117 -10.905 1.00 0.00 33 CYS A N 2
ATOM 1041 C CA . CYS A 1 33 ? -6.250 5.200 -10.145 1.00 0.00 33 CYS A CA 2
ATOM 1042 C C . CYS A 1 33 ? -7.342 4.692 -9.147 1.00 0.00 33 CYS A C 2
ATOM 1043 O O . CYS A 1 33 ? -7.375 3.508 -8.799 1.00 0.00 33 CYS A O 2
ATOM 1051 N N . GLY A 1 34 ? -8.232 5.624 -8.701 1.00 0.00 34 GLY A N 2
ATOM 1052 C CA . GLY A 1 34 ? -9.215 5.370 -7.628 1.00 0.00 34 GLY A CA 2
ATOM 1053 C C . GLY A 1 34 ? -10.165 4.191 -7.862 1.00 0.00 34 GLY A C 2
ATOM 1054 O O . GLY A 1 34 ? -10.697 3.626 -6.899 1.00 0.00 34 GLY A O 2
ATOM 1058 N N . HIS A 1 35 ? -10.356 3.808 -9.142 1.00 0.00 35 HIS A N 2
ATOM 1059 C CA . HIS A 1 35 ? -11.196 2.654 -9.540 1.00 0.00 35 HIS A CA 2
ATOM 1060 C C . HIS A 1 35 ? -10.616 1.311 -9.023 1.00 0.00 35 HIS A C 2
ATOM 1061 O O . HIS A 1 35 ? -11.366 0.357 -8.777 1.00 0.00 35 HIS A O 2
ATOM 1076 N N . CYS A 1 36 ? -9.283 1.256 -8.865 1.00 0.00 36 CYS A N 2
ATOM 1077 C CA . CYS A 1 36 ? -8.557 0.065 -8.370 1.00 0.00 36 CYS A CA 2
ATOM 1078 C C . CYS A 1 36 ? -7.797 0.376 -7.062 1.00 0.00 36 CYS A C 2
ATOM 1079 O O . CYS A 1 36 ? -6.879 -0.362 -6.680 1.00 0.00 36 CYS A O 2
ATOM 1087 N N . ALA A 1 37 ? -8.192 1.456 -6.369 1.00 0.00 37 ALA A N 2
ATOM 1088 C CA . ALA A 1 37 ? -7.582 1.841 -5.082 1.00 0.00 37 ALA A CA 2
ATOM 1089 C C . ALA A 1 37 ? -7.989 0.862 -3.961 1.00 0.00 37 ALA A C 2
ATOM 1090 O O . ALA A 1 37 ? -7.184 0.567 -3.076 1.00 0.00 37 ALA A O 2
ATOM 1097 N N . GLY A 1 38 ? -9.235 0.352 -4.046 1.00 0.00 38 GLY A N 2
ATOM 1098 C CA . GLY A 1 38 ? -9.845 -0.481 -2.998 1.00 0.00 38 GLY A CA 2
ATOM 1099 C C . GLY A 1 38 ? -9.178 -1.840 -2.791 1.00 0.00 38 GLY A C 2
ATOM 1100 O O . GLY A 1 38 ? -9.101 -2.319 -1.656 1.00 0.00 38 GLY A O 2
ATOM 1104 N N . VAL A 1 39 ? -8.705 -2.458 -3.889 1.00 0.00 39 VAL A N 2
ATOM 1105 C CA . VAL A 1 39 ? -8.022 -3.775 -3.847 1.00 0.00 39 VAL A CA 2
ATOM 1106 C C . VAL A 1 39 ? -6.634 -3.659 -3.175 1.00 0.00 39 VAL A C 2
ATOM 1107 O O . VAL A 1 39 ? -6.231 -4.539 -2.400 1.00 0.00 39 VAL A O 2
ATOM 1120 N N . ILE A 1 40 ? -5.932 -2.547 -3.465 1.00 0.00 40 ILE A N 2
ATOM 1121 C CA . ILE A 1 40 ? -4.576 -2.283 -2.947 1.00 0.00 40 ILE A CA 2
ATOM 1122 C C . ILE A 1 40 ? -4.638 -1.922 -1.448 1.00 0.00 40 ILE A C 2
ATOM 1123 O O . ILE A 1 40 ? -3.808 -2.381 -0.644 1.00 0.00 40 ILE A O 2
ATOM 1139 N N . LYS A 1 41 ? -5.640 -1.088 -1.111 1.00 0.00 41 LYS A N 2
ATOM 1140 C CA . LYS A 1 41 ? -6.009 -0.756 0.272 1.00 0.00 41 LYS A CA 2
ATOM 1141 C C . LYS A 1 41 ? -6.302 -2.036 1.061 1.00 0.00 41 LYS A C 2
ATOM 1142 O O . LYS A 1 41 ? -5.673 -2.301 2.087 1.00 0.00 41 LYS A O 2
ATOM 1161 N N . GLY A 1 42 ? -7.220 -2.839 0.495 1.00 0.00 42 GLY A N 2
ATOM 1162 C CA . GLY A 1 42 ? -7.766 -4.022 1.153 1.00 0.00 42 GLY A CA 2
ATOM 1163 C C . GLY A 1 42 ? -6.735 -5.103 1.422 1.00 0.00 42 GLY A C 2
ATOM 1164 O O . GLY A 1 42 ? -6.851 -5.835 2.410 1.00 0.00 42 GLY A O 2
ATOM 1168 N N . ALA A 1 43 ? -5.709 -5.183 0.545 1.00 0.00 43 ALA A N 2
ATOM 1169 C CA . ALA A 1 43 ? -4.610 -6.146 0.689 1.00 0.00 43 ALA A CA 2
ATOM 1170 C C . ALA A 1 43 ? -3.890 -5.948 2.029 1.00 0.00 43 ALA A C 2
ATOM 1171 O O . ALA A 1 43 ? -3.858 -6.853 2.867 1.00 0.00 43 ALA A O 2
ATOM 1178 N N . ILE A 1 44 ? -3.403 -4.721 2.241 1.00 0.00 44 ILE A N 2
ATOM 1179 C CA . ILE A 1 44 ? -2.584 -4.357 3.409 1.00 0.00 44 ILE A CA 2
ATOM 1180 C C . ILE A 1 44 ? -3.442 -4.205 4.682 1.00 0.00 44 ILE A C 2
ATOM 1181 O O . ILE A 1 44 ? -3.054 -4.671 5.759 1.00 0.00 44 ILE A O 2
ATOM 1197 N N . GLU A 1 45 ? -4.609 -3.560 4.520 1.00 0.00 45 GLU A N 2
ATOM 1198 C CA . GLU A 1 45 ? -5.516 -3.197 5.629 1.00 0.00 45 GLU A CA 2
ATOM 1199 C C . GLU A 1 45 ? -6.048 -4.434 6.376 1.00 0.00 45 GLU A C 2
ATOM 1200 O O . GLU A 1 45 ? -6.015 -4.486 7.612 1.00 0.00 45 GLU A O 2
ATOM 1212 N N . LYS A 1 46 ? -6.533 -5.417 5.609 1.00 0.00 46 LYS A N 2
ATOM 1213 C CA . LYS A 1 46 ? -7.159 -6.638 6.165 1.00 0.00 46 LYS A CA 2
ATOM 1214 C C . LYS A 1 46 ? -6.101 -7.587 6.778 1.00 0.00 46 LYS A C 2
ATOM 1215 O O . LYS A 1 46 ? -6.423 -8.372 7.673 1.00 0.00 46 LYS A O 2
ATOM 1234 N N . THR A 1 47 ? -4.845 -7.504 6.294 1.00 0.00 47 THR A N 2
ATOM 1235 C CA . THR A 1 47 ? -3.726 -8.310 6.819 1.00 0.00 47 THR A CA 2
ATOM 1236 C C . THR A 1 47 ? -3.164 -7.681 8.111 1.00 0.00 47 THR A C 2
ATOM 1237 O O . THR A 1 47 ? -2.867 -8.388 9.081 1.00 0.00 47 THR A O 2
ATOM 1248 N N . VAL A 1 48 ? -3.033 -6.343 8.118 1.00 0.00 48 VAL A N 2
ATOM 1249 C CA . VAL A 1 48 ? -2.490 -5.580 9.263 1.00 0.00 48 VAL A CA 2
ATOM 1250 C C . VAL A 1 48 ? -3.523 -4.529 9.713 1.00 0.00 48 VAL A C 2
ATOM 1251 O O . VAL A 1 48 ? -3.602 -3.442 9.117 1.00 0.00 48 VAL A O 2
ATOM 1264 N N . PRO A 1 49 ? -4.377 -4.855 10.738 1.00 0.00 49 PRO A N 2
ATOM 1265 C CA . PRO A 1 49 ? -5.286 -3.870 11.360 1.00 0.00 49 PRO A CA 2
ATOM 1266 C C . PRO A 1 49 ? -4.487 -2.791 12.131 1.00 0.00 49 PRO A C 2
ATOM 1267 O O . PRO A 1 49 ? -3.754 -3.110 13.072 1.00 0.00 49 PRO A O 2
ATOM 1278 N N . GLY A 1 50 ? -4.624 -1.522 11.702 1.00 0.00 50 GLY A N 2
ATOM 1279 C CA . GLY A 1 50 ? -3.841 -0.406 12.250 1.00 0.00 50 GLY A CA 2
ATOM 1280 C C . GLY A 1 50 ? -3.010 0.304 11.184 1.00 0.00 50 GLY A C 2
ATOM 1281 O O . GLY A 1 50 ? -2.679 1.484 11.348 1.00 0.00 50 GLY A O 2
ATOM 1285 N N . ALA A 1 51 ? -2.661 -0.416 10.092 1.00 0.00 51 ALA A N 2
ATOM 1286 C CA . ALA A 1 51 ? -1.954 0.186 8.943 1.00 0.00 51 ALA A CA 2
ATOM 1287 C C . ALA A 1 51 ? -2.943 1.058 8.145 1.00 0.00 51 ALA A C 2
ATOM 1288 O O . ALA A 1 51 ? -3.820 0.532 7.445 1.00 0.00 51 ALA A O 2
ATOM 1295 N N . ALA A 1 52 ? -2.802 2.391 8.271 1.00 0.00 52 ALA A N 2
ATOM 1296 C CA . ALA A 1 52 ? -3.699 3.359 7.629 1.00 0.00 52 ALA A CA 2
ATOM 1297 C C . ALA A 1 52 ? -3.297 3.516 6.160 1.00 0.00 52 ALA A C 2
ATOM 1298 O O . ALA A 1 52 ? -2.351 4.235 5.845 1.00 0.00 52 ALA A O 2
ATOM 1305 N N . VAL A 1 53 ? -4.032 2.835 5.278 1.00 0.00 53 VAL A N 2
ATOM 1306 C CA . VAL A 1 53 ? -3.666 2.691 3.859 1.00 0.00 53 VAL A CA 2
ATOM 1307 C C . VAL A 1 53 ? -4.192 3.884 3.022 1.00 0.00 53 VAL A C 2
ATOM 1308 O O . VAL A 1 53 ? -5.409 4.070 2.848 1.00 0.00 53 VAL A O 2
ATOM 1321 N N . HIS A 1 54 ? -3.256 4.710 2.524 1.00 0.00 54 HIS A N 2
ATOM 1322 C CA . HIS A 1 54 ? -3.570 5.899 1.731 1.00 0.00 54 HIS A CA 2
ATOM 1323 C C . HIS A 1 54 ? -3.157 5.639 0.289 1.00 0.00 54 HIS A C 2
ATOM 1324 O O . HIS A 1 54 ? -1.983 5.748 -0.051 1.00 0.00 54 HIS A O 2
ATOM 1339 N N . ALA A 1 55 ? -4.131 5.279 -0.542 1.00 0.00 55 ALA A N 2
ATOM 1340 C CA . ALA A 1 55 ? -3.921 5.080 -1.973 1.00 0.00 55 ALA A CA 2
ATOM 1341 C C . ALA A 1 55 ? -4.010 6.448 -2.669 1.00 0.00 55 ALA A C 2
ATOM 1342 O O . ALA A 1 55 ? -5.067 7.088 -2.630 1.00 0.00 55 ALA A O 2
ATOM 1349 N N . ASP A 1 56 ? -2.899 6.914 -3.266 1.00 0.00 56 ASP A N 2
ATOM 1350 C CA . ASP A 1 56 ? -2.848 8.211 -3.964 1.00 0.00 56 ASP A CA 2
ATOM 1351 C C . ASP A 1 56 ? -2.801 7.927 -5.476 1.00 0.00 56 ASP A C 2
ATOM 1352 O O . ASP A 1 56 ? -1.761 7.509 -5.958 1.00 0.00 56 ASP A O 2
ATOM 1361 N N . PRO A 1 57 ? -3.935 8.083 -6.234 1.00 0.00 57 PRO A N 2
ATOM 1362 C CA . PRO A 1 57 ? -3.967 7.855 -7.709 1.00 0.00 57 PRO A CA 2
ATOM 1363 C C . PRO A 1 57 ? -2.940 8.705 -8.493 1.00 0.00 57 PRO A C 2
ATOM 1364 O O . PRO A 1 57 ? -2.292 8.208 -9.424 1.00 0.00 57 PRO A O 2
ATOM 1375 N N . ALA A 1 58 ? -2.781 9.971 -8.072 1.00 0.00 58 ALA A N 2
ATOM 1376 C CA . ALA A 1 58 ? -1.978 10.975 -8.800 1.00 0.00 58 ALA A CA 2
ATOM 1377 C C . ALA A 1 58 ? -0.465 10.686 -8.702 1.00 0.00 58 ALA A C 2
ATOM 1378 O O . ALA A 1 58 ? 0.258 10.759 -9.700 1.00 0.00 58 ALA A O 2
ATOM 1385 N N . SER A 1 59 ? -0.009 10.355 -7.485 1.00 0.00 59 SER A N 2
ATOM 1386 C CA . SER A 1 59 ? 1.414 10.076 -7.185 1.00 0.00 59 SER A CA 2
ATOM 1387 C C . SER A 1 59 ? 1.695 8.557 -7.245 1.00 0.00 59 SER A C 2
ATOM 1388 O O . SER A 1 59 ? 2.860 8.135 -7.213 1.00 0.00 59 SER A O 2
ATOM 1396 N N . ARG A 1 60 ? 0.601 7.756 -7.341 1.00 0.00 60 ARG A N 2
ATOM 1397 C CA . ARG A 1 60 ? 0.627 6.273 -7.398 1.00 0.00 60 ARG A CA 2
ATOM 1398 C C . ARG A 1 60 ? 1.273 5.702 -6.116 1.00 0.00 60 ARG A C 2
ATOM 1399 O O . ARG A 1 60 ? 2.036 4.734 -6.165 1.00 0.00 60 ARG A O 2
ATOM 1420 N N . THR A 1 61 ? 0.930 6.291 -4.952 1.00 0.00 61 THR A N 2
ATOM 1421 C CA . THR A 1 61 ? 1.655 6.046 -3.694 1.00 0.00 61 THR A CA 2
ATOM 1422 C C . THR A 1 61 ? 0.711 5.528 -2.598 1.00 0.00 61 THR A C 2
ATOM 1423 O O . THR A 1 61 ? -0.257 6.202 -2.229 1.00 0.00 61 THR A O 2
ATOM 1434 N N . VAL A 1 62 ? 1.008 4.324 -2.088 1.00 0.00 62 VAL A N 2
ATOM 1435 C CA . VAL A 1 62 ? 0.270 3.712 -0.977 1.00 0.00 62 VAL A CA 2
ATOM 1436 C C . VAL A 1 62 ? 1.059 3.945 0.324 1.00 0.00 62 VAL A C 2
ATOM 1437 O O . VAL A 1 62 ? 2.101 3.324 0.546 1.00 0.00 62 VAL A O 2
ATOM 1450 N N . VAL A 1 63 ? 0.564 4.875 1.157 1.00 0.00 63 VAL A N 2
ATOM 1451 C CA . VAL A 1 63 ? 1.232 5.302 2.394 1.00 0.00 63 VAL A CA 2
ATOM 1452 C C . VAL A 1 63 ? 0.529 4.632 3.580 1.00 0.00 63 VAL A C 2
ATOM 1453 O O . VAL A 1 63 ? -0.663 4.854 3.783 1.00 0.00 63 VAL A O 2
ATOM 1466 N N . VAL A 1 64 ? 1.260 3.809 4.348 1.00 0.00 64 VAL A N 2
ATOM 1467 C CA . VAL A 1 64 ? 0.695 3.071 5.495 1.00 0.00 64 VAL A CA 2
ATOM 1468 C C . VAL A 1 64 ? 1.116 3.733 6.835 1.00 0.00 64 VAL A C 2
ATOM 1469 O O . VAL A 1 64 ? 2.289 3.705 7.232 1.00 0.00 64 VAL A O 2
ATOM 1482 N N . GLY A 1 65 ? 0.132 4.372 7.502 1.00 0.00 65 GLY A N 2
ATOM 1483 C CA . GLY A 1 65 ? 0.348 5.057 8.779 1.00 0.00 65 GLY A CA 2
ATOM 1484 C C . GLY A 1 65 ? 0.234 4.113 9.972 1.00 0.00 65 GLY A C 2
ATOM 1485 O O . GLY A 1 65 ? -0.492 3.118 9.916 1.00 0.00 65 GLY A O 2
ATOM 1489 N N . GLY A 1 66 ? 0.986 4.412 11.043 1.00 0.00 66 GLY A N 2
ATOM 1490 C CA . GLY A 1 66 ? 0.979 3.608 12.276 1.00 0.00 66 GLY A CA 2
ATOM 1491 C C . GLY A 1 66 ? 2.051 2.520 12.268 1.00 0.00 66 GLY A C 2
ATOM 1492 O O . GLY A 1 66 ? 2.523 2.092 13.328 1.00 0.00 66 GLY A O 2
ATOM 1496 N N . VAL A 1 67 ? 2.443 2.083 11.056 1.00 0.00 67 VAL A N 2
ATOM 1497 C CA . VAL A 1 67 ? 3.432 1.008 10.837 1.00 0.00 67 VAL A CA 2
ATOM 1498 C C . VAL A 1 67 ? 4.606 1.545 9.984 1.00 0.00 67 VAL A C 2
ATOM 1499 O O . VAL A 1 67 ? 4.410 2.372 9.083 1.00 0.00 67 VAL A O 2
ATOM 1512 N N . SER A 1 68 ? 5.825 1.088 10.297 1.00 0.00 68 SER A N 2
ATOM 1513 C CA . SER A 1 68 ? 7.058 1.501 9.592 1.00 0.00 68 SER A CA 2
ATOM 1514 C C . SER A 1 68 ? 7.828 0.284 9.045 1.00 0.00 68 SER A C 2
ATOM 1515 O O . SER A 1 68 ? 8.867 0.456 8.404 1.00 0.00 68 SER A O 2
ATOM 1523 N N . ASP A 1 69 ? 7.305 -0.939 9.281 1.00 0.00 69 ASP A N 2
ATOM 1524 C CA . ASP A 1 69 ? 7.942 -2.200 8.840 1.00 0.00 69 ASP A CA 2
ATOM 1525 C C . ASP A 1 69 ? 7.680 -2.442 7.333 1.00 0.00 69 ASP A C 2
ATOM 1526 O O . ASP A 1 69 ? 6.751 -3.159 6.921 1.00 0.00 69 ASP A O 2
ATOM 1535 N N . ALA A 1 70 ? 8.544 -1.802 6.529 1.00 0.00 70 ALA A N 2
ATOM 1536 C CA . ALA A 1 70 ? 8.412 -1.692 5.069 1.00 0.00 70 ALA A CA 2
ATOM 1537 C C . ALA A 1 70 ? 8.432 -3.050 4.356 1.00 0.00 70 ALA A C 2
ATOM 1538 O O . ALA A 1 70 ? 7.650 -3.271 3.432 1.00 0.00 70 ALA A O 2
ATOM 1545 N N . ALA A 1 71 ? 9.327 -3.946 4.814 1.00 0.00 71 ALA A N 2
ATOM 1546 C CA . ALA A 1 71 ? 9.569 -5.260 4.186 1.00 0.00 71 ALA A CA 2
ATOM 1547 C C . ALA A 1 71 ? 8.318 -6.150 4.234 1.00 0.00 71 ALA A C 2
ATOM 1548 O O . ALA A 1 71 ? 7.950 -6.767 3.225 1.00 0.00 71 ALA A O 2
ATOM 1555 N N . HIS A 1 72 ? 7.652 -6.176 5.408 1.00 0.00 72 HIS A N 2
ATOM 1556 C CA . HIS A 1 72 ? 6.425 -6.967 5.616 1.00 0.00 72 HIS A CA 2
ATOM 1557 C C . HIS A 1 72 ? 5.274 -6.426 4.760 1.00 0.00 72 HIS A C 2
ATOM 1558 O O . HIS A 1 72 ? 4.602 -7.204 4.076 1.00 0.00 72 HIS A O 2
ATOM 1573 N N . ILE A 1 73 ? 5.076 -5.087 4.791 1.00 0.00 73 ILE A N 2
ATOM 1574 C CA . ILE A 1 73 ? 4.017 -4.410 4.000 1.00 0.00 73 ILE A CA 2
ATOM 1575 C C . ILE A 1 73 ? 4.214 -4.687 2.487 1.00 0.00 73 ILE A C 2
ATOM 1576 O O . ILE A 1 73 ? 3.240 -4.929 1.761 1.00 0.00 73 ILE A O 2
ATOM 1592 N N . ALA A 1 74 ? 5.495 -4.686 2.054 1.00 0.00 74 ALA A N 2
ATOM 1593 C CA . ALA A 1 74 ? 5.897 -4.923 0.652 1.00 0.00 74 ALA A CA 2
ATOM 1594 C C . ALA A 1 74 ? 5.499 -6.332 0.187 1.00 0.00 74 ALA A C 2
ATOM 1595 O O . ALA A 1 74 ? 5.060 -6.502 -0.955 1.00 0.00 74 ALA A O 2
ATOM 1602 N N . GLU A 1 75 ? 5.629 -7.325 1.094 1.00 0.00 75 GLU A N 2
ATOM 1603 C CA . GLU A 1 75 ? 5.222 -8.725 0.826 1.00 0.00 75 GLU A CA 2
ATOM 1604 C C . GLU A 1 75 ? 3.701 -8.827 0.597 1.00 0.00 75 GLU A C 2
ATOM 1605 O O . GLU A 1 75 ? 3.251 -9.580 -0.273 1.00 0.00 75 GLU A O 2
ATOM 1617 N N . ILE A 1 76 ? 2.935 -8.057 1.388 1.00 0.00 76 ILE A N 2
ATOM 1618 C CA . ILE A 1 76 ? 1.457 -8.092 1.374 1.00 0.00 76 ILE A CA 2
ATOM 1619 C C . ILE A 1 76 ? 0.895 -7.530 0.047 1.00 0.00 76 ILE A C 2
ATOM 1620 O O . ILE A 1 76 ? 0.067 -8.168 -0.614 1.00 0.00 76 ILE A O 2
ATOM 1636 N N . ILE A 1 77 ? 1.362 -6.327 -0.322 1.00 0.00 77 ILE A N 2
ATOM 1637 C CA . ILE A 1 77 ? 0.862 -5.597 -1.507 1.00 0.00 77 ILE A CA 2
ATOM 1638 C C . ILE A 1 77 ? 1.270 -6.306 -2.823 1.00 0.00 77 ILE A C 2
ATOM 1639 O O . ILE A 1 77 ? 0.480 -6.353 -3.782 1.00 0.00 77 ILE A O 2
ATOM 1655 N N . THR A 1 78 ? 2.487 -6.897 -2.847 1.00 0.00 78 THR A N 2
ATOM 1656 C CA . THR A 1 78 ? 2.983 -7.654 -4.015 1.00 0.00 78 THR A CA 2
ATOM 1657 C C . THR A 1 78 ? 2.228 -9.001 -4.143 1.00 0.00 78 THR A C 2
ATOM 1658 O O . THR A 1 78 ? 2.107 -9.544 -5.244 1.00 0.00 78 THR A O 2
ATOM 1669 N N . ALA A 1 79 ? 1.739 -9.531 -2.991 1.00 0.00 79 ALA A N 2
ATOM 1670 C CA . ALA A 1 79 ? 0.891 -10.747 -2.943 1.00 0.00 79 ALA A CA 2
ATOM 1671 C C . ALA A 1 79 ? -0.477 -10.505 -3.609 1.00 0.00 79 ALA A C 2
ATOM 1672 O O . ALA A 1 79 ? -1.077 -11.434 -4.160 1.00 0.00 79 ALA A O 2
ATOM 1679 N N . ALA A 1 80 ? -0.950 -9.243 -3.550 1.00 0.00 80 ALA A N 2
ATOM 1680 C CA . ALA A 1 80 ? -2.169 -8.795 -4.260 1.00 0.00 80 ALA A CA 2
ATOM 1681 C C . ALA A 1 80 ? -1.896 -8.553 -5.764 1.00 0.00 80 ALA A C 2
ATOM 1682 O O . ALA A 1 80 ? -2.814 -8.216 -6.517 1.00 0.00 80 ALA A O 2
ATOM 1689 N N . GLY A 1 81 ? -0.628 -8.713 -6.178 1.00 0.00 81 GLY A N 2
ATOM 1690 C CA . GLY A 1 81 ? -0.219 -8.597 -7.578 1.00 0.00 81 GLY A CA 2
ATOM 1691 C C . GLY A 1 81 ? 0.399 -7.247 -7.911 1.00 0.00 81 GLY A C 2
ATOM 1692 O O . GLY A 1 81 ? 0.937 -7.075 -9.006 1.00 0.00 81 GLY A O 2
ATOM 1696 N N . TYR A 1 82 ? 0.318 -6.277 -6.974 1.00 0.00 82 TYR A N 2
ATOM 1697 C CA . TYR A 1 82 ? 0.859 -4.919 -7.181 1.00 0.00 82 TYR A CA 2
ATOM 1698 C C . TYR A 1 82 ? 2.259 -4.819 -6.560 1.00 0.00 82 TYR A C 2
ATOM 1699 O O . TYR A 1 82 ? 2.404 -4.713 -5.343 1.00 0.00 82 TYR A O 2
ATOM 1717 N N . THR A 1 83 ? 3.281 -4.863 -7.423 1.00 0.00 83 THR A N 2
ATOM 1718 C CA . THR A 1 83 ? 4.690 -4.773 -7.041 1.00 0.00 83 THR A CA 2
ATOM 1719 C C . THR A 1 83 ? 5.070 -3.292 -6.771 1.00 0.00 83 THR A C 2
ATOM 1720 O O . THR A 1 83 ? 5.050 -2.477 -7.701 1.00 0.00 83 THR A O 2
ATOM 1731 N N . PRO A 1 84 ? 5.389 -2.910 -5.486 1.00 0.00 84 PRO A N 2
ATOM 1732 C CA . PRO A 1 84 ? 5.782 -1.519 -5.134 1.00 0.00 84 PRO A CA 2
ATOM 1733 C C . PRO A 1 84 ? 7.233 -1.171 -5.534 1.00 0.00 84 PRO A C 2
ATOM 1734 O O . PRO A 1 84 ? 7.678 -0.037 -5.321 1.00 0.00 84 PRO A O 2
ATOM 1745 N N . GLU A 1 85 ? 7.956 -2.159 -6.097 1.00 0.00 85 GLU A N 2
ATOM 1746 C CA . GLU A 1 85 ? 9.311 -1.983 -6.631 1.00 0.00 85 GLU A CA 2
ATOM 1747 C C . GLU A 1 85 ? 9.269 -1.084 -7.893 1.00 0.00 85 GLU A C 2
ATOM 1748 O O . GLU A 1 85 ? 8.625 -1.481 -8.895 1.00 0.00 85 GLU A O 2
ATOM 1761 N N . ALA A 1 22 ? 7.054 10.295 9.692 1.00 0.00 22 ALA A N 3
ATOM 1762 C CA . ALA A 1 22 ? 5.778 9.672 10.105 1.00 0.00 22 ALA A CA 3
ATOM 1763 C C . ALA A 1 22 ? 5.099 9.005 8.898 1.00 0.00 22 ALA A C 3
ATOM 1764 O O . ALA A 1 22 ? 4.880 9.659 7.875 1.00 0.00 22 ALA A O 3
ATOM 1771 N N . GLY A 1 23 ? 4.774 7.701 9.023 1.00 0.00 23 GLY A N 3
ATOM 1772 C CA . GLY A 1 23 ? 4.123 6.942 7.944 1.00 0.00 23 GLY A CA 3
ATOM 1773 C C . GLY A 1 23 ? 5.112 6.375 6.927 1.00 0.00 23 GLY A C 3
ATOM 1774 O O . GLY A 1 23 ? 6.160 6.977 6.663 1.00 0.00 23 GLY A O 3
ATOM 1778 N N . LEU A 1 24 ? 4.774 5.210 6.355 1.00 0.00 24 LEU A N 3
ATOM 1779 C CA . LEU A 1 24 ? 5.608 4.520 5.360 1.00 0.00 24 LEU A CA 3
ATOM 1780 C C . LEU A 1 24 ? 5.073 4.809 3.949 1.00 0.00 24 LEU A C 3
ATOM 1781 O O . LEU A 1 24 ? 4.030 4.280 3.560 1.00 0.00 24 LEU A O 3
ATOM 1797 N N . SER A 1 25 ? 5.793 5.641 3.186 1.00 0.00 25 SER A N 3
ATOM 1798 C CA . SER A 1 25 ? 5.384 6.044 1.833 1.00 0.00 25 SER A CA 3
ATOM 1799 C C . SER A 1 25 ? 5.991 5.097 0.778 1.00 0.00 25 SER A C 3
ATOM 1800 O O . SER A 1 25 ? 7.211 5.083 0.577 1.00 0.00 25 SER A O 3
ATOM 1808 N N . PHE A 1 26 ? 5.135 4.287 0.131 1.00 0.00 26 PHE A N 3
ATOM 1809 C CA . PHE A 1 26 ? 5.545 3.372 -0.952 1.00 0.00 26 PHE A CA 3
ATOM 1810 C C . PHE A 1 26 ? 5.111 3.952 -2.297 1.00 0.00 26 PHE A C 3
ATOM 1811 O O . PHE A 1 26 ? 3.919 3.921 -2.626 1.00 0.00 26 PHE A O 3
ATOM 1828 N N . HIS A 1 27 ? 6.069 4.494 -3.068 1.00 0.00 27 HIS A N 3
ATOM 1829 C CA . HIS A 1 27 ? 5.783 5.050 -4.397 1.00 0.00 27 HIS A CA 3
ATOM 1830 C C . HIS A 1 27 ? 5.736 3.893 -5.409 1.00 0.00 27 HIS A C 3
ATOM 1831 O O . HIS A 1 27 ? 6.768 3.438 -5.914 1.00 0.00 27 HIS A O 3
ATOM 1846 N N . VAL A 1 28 ? 4.523 3.401 -5.643 1.00 0.00 28 VAL A N 3
ATOM 1847 C CA . VAL A 1 28 ? 4.250 2.297 -6.557 1.00 0.00 28 VAL A CA 3
ATOM 1848 C C . VAL A 1 28 ? 4.018 2.873 -7.970 1.00 0.00 28 VAL A C 3
ATOM 1849 O O . VAL A 1 28 ? 2.966 3.437 -8.238 1.00 0.00 28 VAL A O 3
ATOM 1862 N N . GLU A 1 29 ? 5.022 2.775 -8.854 1.00 0.00 29 GLU A N 3
ATOM 1863 C CA . GLU A 1 29 ? 4.902 3.248 -10.257 1.00 0.00 29 GLU A CA 3
ATOM 1864 C C . GLU A 1 29 ? 3.960 2.331 -11.070 1.00 0.00 29 GLU A C 3
ATOM 1865 O O . GLU A 1 29 ? 3.371 2.749 -12.073 1.00 0.00 29 GLU A O 3
ATOM 1877 N N . ASP A 1 30 ? 3.812 1.089 -10.588 1.00 0.00 30 ASP A N 3
ATOM 1878 C CA . ASP A 1 30 ? 2.888 0.086 -11.147 1.00 0.00 30 ASP A CA 3
ATOM 1879 C C . ASP A 1 30 ? 1.423 0.392 -10.753 1.00 0.00 30 ASP A C 3
ATOM 1880 O O . ASP A 1 30 ? 0.488 -0.157 -11.349 1.00 0.00 30 ASP A O 3
ATOM 1889 N N . MET A 1 31 ? 1.234 1.296 -9.766 1.00 0.00 31 MET A N 3
ATOM 1890 C CA . MET A 1 31 ? -0.086 1.592 -9.179 1.00 0.00 31 MET A CA 3
ATOM 1891 C C . MET A 1 31 ? -1.090 2.092 -10.232 1.00 0.00 31 MET A C 3
ATOM 1892 O O . MET A 1 31 ? -0.842 3.083 -10.932 1.00 0.00 31 MET A O 3
ATOM 1906 N N . THR A 1 32 ? -2.203 1.363 -10.339 1.00 0.00 32 THR A N 3
ATOM 1907 C CA . THR A 1 32 ? -3.339 1.729 -11.181 1.00 0.00 32 THR A CA 3
ATOM 1908 C C . THR A 1 32 ? -4.277 2.691 -10.411 1.00 0.00 32 THR A C 3
ATOM 1909 O O . THR A 1 32 ? -4.184 2.815 -9.178 1.00 0.00 32 THR A O 3
ATOM 1920 N N . CYS A 1 33 ? -5.163 3.376 -11.153 1.00 0.00 33 CYS A N 3
ATOM 1921 C CA . CYS A 1 33 ? -6.075 4.399 -10.605 1.00 0.00 33 CYS A CA 3
ATOM 1922 C C . CYS A 1 33 ? -7.135 3.810 -9.633 1.00 0.00 33 CYS A C 3
ATOM 1923 O O . CYS A 1 33 ? -7.156 2.597 -9.367 1.00 0.00 33 CYS A O 3
ATOM 1931 N N . GLY A 1 34 ? -8.041 4.696 -9.147 1.00 0.00 34 GLY A N 3
ATOM 1932 C CA . GLY A 1 34 ? -8.975 4.399 -8.046 1.00 0.00 34 GLY A CA 3
ATOM 1933 C C . GLY A 1 34 ? -9.896 3.191 -8.246 1.00 0.00 34 GLY A C 3
ATOM 1934 O O . GLY A 1 34 ? -10.495 2.722 -7.269 1.00 0.00 34 GLY A O 3
ATOM 1938 N N . HIS A 1 35 ? -10.017 2.695 -9.500 1.00 0.00 35 HIS A N 3
ATOM 1939 C CA . HIS A 1 35 ? -10.833 1.500 -9.828 1.00 0.00 35 HIS A CA 3
ATOM 1940 C C . HIS A 1 35 ? -10.371 0.269 -9.025 1.00 0.00 35 HIS A C 3
ATOM 1941 O O . HIS A 1 35 ? -11.191 -0.494 -8.503 1.00 0.00 35 HIS A O 3
ATOM 1956 N N . CYS A 1 36 ? -9.043 0.100 -8.936 1.00 0.00 36 CYS A N 3
ATOM 1957 C CA . CYS A 1 36 ? -8.415 -1.047 -8.258 1.00 0.00 36 CYS A CA 3
ATOM 1958 C C . CYS A 1 36 ? -7.419 -0.583 -7.167 1.00 0.00 36 CYS A C 3
ATOM 1959 O O . CYS A 1 36 ? -6.804 -1.415 -6.488 1.00 0.00 36 CYS A O 3
ATOM 1967 N N . ALA A 1 37 ? -7.276 0.752 -6.985 1.00 0.00 37 ALA A N 3
ATOM 1968 C CA . ALA A 1 37 ? -6.472 1.328 -5.882 1.00 0.00 37 ALA A CA 3
ATOM 1969 C C . ALA A 1 37 ? -7.096 0.978 -4.514 1.00 0.00 37 ALA A C 3
ATOM 1970 O O . ALA A 1 37 ? -6.384 0.839 -3.519 1.00 0.00 37 ALA A O 3
ATOM 1977 N N . GLY A 1 38 ? -8.441 0.844 -4.498 1.00 0.00 38 GLY A N 3
ATOM 1978 C CA . GLY A 1 38 ? -9.184 0.397 -3.318 1.00 0.00 38 GLY A CA 3
ATOM 1979 C C . GLY A 1 38 ? -8.894 -1.054 -2.936 1.00 0.00 38 GLY A C 3
ATOM 1980 O O . GLY A 1 38 ? -8.942 -1.407 -1.753 1.00 0.00 38 GLY A O 3
ATOM 1984 N N . VAL A 1 39 ? -8.588 -1.895 -3.946 1.00 0.00 39 VAL A N 3
ATOM 1985 C CA . VAL A 1 39 ? -8.177 -3.302 -3.726 1.00 0.00 39 VAL A CA 3
ATOM 1986 C C . VAL A 1 39 ? -6.781 -3.335 -3.069 1.00 0.00 39 VAL A C 3
ATOM 1987 O O . VAL A 1 39 ? -6.531 -4.127 -2.153 1.00 0.00 39 VAL A O 3
ATOM 2000 N N . ILE A 1 40 ? -5.894 -2.440 -3.555 1.00 0.00 40 ILE A N 3
ATOM 2001 C CA . ILE A 1 40 ? -4.538 -2.236 -3.005 1.00 0.00 40 ILE A CA 3
ATOM 2002 C C . ILE A 1 40 ? -4.608 -1.844 -1.508 1.00 0.00 40 ILE A C 3
ATOM 2003 O O . ILE A 1 40 ? -3.821 -2.344 -0.686 1.00 0.00 40 ILE A O 3
ATOM 2019 N N . LYS A 1 41 ? -5.586 -0.968 -1.176 1.00 0.00 41 LYS A N 3
ATOM 2020 C CA . LYS A 1 41 ? -5.848 -0.523 0.206 1.00 0.00 41 LYS A CA 3
ATOM 2021 C C . LYS A 1 41 ? -6.221 -1.724 1.087 1.00 0.00 41 LYS A C 3
ATOM 2022 O O . LYS A 1 41 ? -5.515 -2.041 2.051 1.00 0.00 41 LYS A O 3
ATOM 2041 N N . GLY A 1 42 ? -7.309 -2.409 0.673 1.00 0.00 42 GLY A N 3
ATOM 2042 C CA . GLY A 1 42 ? -7.913 -3.505 1.438 1.00 0.00 42 GLY A CA 3
ATOM 2043 C C . GLY A 1 42 ? -6.968 -4.675 1.686 1.00 0.00 42 GLY A C 3
ATOM 2044 O O . GLY A 1 42 ? -7.081 -5.355 2.713 1.00 0.00 42 GLY A O 3
ATOM 2048 N N . ALA A 1 43 ? -6.033 -4.895 0.737 1.00 0.00 43 ALA A N 3
ATOM 2049 C CA . ALA A 1 43 ? -4.997 -5.931 0.842 1.00 0.00 43 ALA A CA 3
ATOM 2050 C C . ALA A 1 43 ? -4.143 -5.713 2.096 1.00 0.00 43 ALA A C 3
ATOM 2051 O O . ALA A 1 43 ? -4.010 -6.605 2.941 1.00 0.00 43 ALA A O 3
ATOM 2058 N N . ILE A 1 44 ? -3.616 -4.490 2.211 1.00 0.00 44 ILE A N 3
ATOM 2059 C CA . ILE A 1 44 ? -2.730 -4.077 3.307 1.00 0.00 44 ILE A CA 3
ATOM 2060 C C . ILE A 1 44 ? -3.471 -3.979 4.661 1.00 0.00 44 ILE A C 3
ATOM 2061 O O . ILE A 1 44 ? -2.985 -4.502 5.668 1.00 0.00 44 ILE A O 3
ATOM 2077 N N . GLU A 1 45 ? -4.651 -3.332 4.656 1.00 0.00 45 GLU A N 3
ATOM 2078 C CA . GLU A 1 45 ? -5.445 -3.066 5.882 1.00 0.00 45 GLU A CA 3
ATOM 2079 C C . GLU A 1 45 ? -5.885 -4.358 6.598 1.00 0.00 45 GLU A C 3
ATOM 2080 O O . GLU A 1 45 ? -5.800 -4.466 7.823 1.00 0.00 45 GLU A O 3
ATOM 2092 N N . LYS A 1 46 ? -6.400 -5.314 5.813 1.00 0.00 46 LYS A N 3
ATOM 2093 C CA . LYS A 1 46 ? -7.045 -6.532 6.353 1.00 0.00 46 LYS A CA 3
ATOM 2094 C C . LYS A 1 46 ? -6.004 -7.619 6.702 1.00 0.00 46 LYS A C 3
ATOM 2095 O O . LYS A 1 46 ? -6.328 -8.577 7.406 1.00 0.00 46 LYS A O 3
ATOM 2114 N N . THR A 1 47 ? -4.758 -7.464 6.211 1.00 0.00 47 THR A N 3
ATOM 2115 C CA . THR A 1 47 ? -3.632 -8.332 6.608 1.00 0.00 47 THR A CA 3
ATOM 2116 C C . THR A 1 47 ? -2.966 -7.760 7.873 1.00 0.00 47 THR A C 3
ATOM 2117 O O . THR A 1 47 ? -2.757 -8.471 8.859 1.00 0.00 47 THR A O 3
ATOM 2128 N N . VAL A 1 48 ? -2.653 -6.454 7.824 1.00 0.00 48 VAL A N 3
ATOM 2129 C CA . VAL A 1 48 ? -2.060 -5.697 8.943 1.00 0.00 48 VAL A CA 3
ATOM 2130 C C . VAL A 1 48 ? -3.079 -4.643 9.432 1.00 0.00 48 VAL A C 3
ATOM 2131 O O . VAL A 1 48 ? -3.209 -3.572 8.818 1.00 0.00 48 VAL A O 3
ATOM 2144 N N . PRO A 1 49 ? -3.864 -4.958 10.517 1.00 0.00 49 PRO A N 3
ATOM 2145 C CA . PRO A 1 49 ? -4.819 -3.995 11.114 1.00 0.00 49 PRO A CA 3
ATOM 2146 C C . PRO A 1 49 ? -4.081 -2.797 11.754 1.00 0.00 49 PRO A C 3
ATOM 2147 O O . PRO A 1 49 ? -3.015 -2.967 12.370 1.00 0.00 49 PRO A O 3
ATOM 2158 N N . GLY A 1 50 ? -4.646 -1.595 11.577 1.00 0.00 50 GLY A N 3
ATOM 2159 C CA . GLY A 1 50 ? -4.048 -0.356 12.080 1.00 0.00 50 GLY A CA 3
ATOM 2160 C C . GLY A 1 50 ? -3.212 0.368 11.032 1.00 0.00 50 GLY A C 3
ATOM 2161 O O . GLY A 1 50 ? -2.804 1.511 11.261 1.00 0.00 50 GLY A O 3
ATOM 2165 N N . ALA A 1 51 ? -2.935 -0.293 9.882 1.00 0.00 51 ALA A N 3
ATOM 2166 C CA . ALA A 1 51 ? -2.237 0.348 8.757 1.00 0.00 51 ALA A CA 3
ATOM 2167 C C . ALA A 1 51 ? -3.190 1.347 8.080 1.00 0.00 51 ALA A C 3
ATOM 2168 O O . ALA A 1 51 ? -4.146 0.949 7.398 1.00 0.00 51 ALA A O 3
ATOM 2175 N N . ALA A 1 52 ? -2.939 2.643 8.314 1.00 0.00 52 ALA A N 3
ATOM 2176 C CA . ALA A 1 52 ? -3.748 3.726 7.754 1.00 0.00 52 ALA A CA 3
ATOM 2177 C C . ALA A 1 52 ? -3.257 4.031 6.340 1.00 0.00 52 ALA A C 3
ATOM 2178 O O . ALA A 1 52 ? -2.257 4.728 6.160 1.00 0.00 52 ALA A O 3
ATOM 2185 N N . VAL A 1 53 ? -3.969 3.505 5.343 1.00 0.00 53 VAL A N 3
ATOM 2186 C CA . VAL A 1 53 ? -3.546 3.573 3.940 1.00 0.00 53 VAL A CA 3
ATOM 2187 C C . VAL A 1 53 ? -3.995 4.896 3.299 1.00 0.00 53 VAL A C 3
ATOM 2188 O O . VAL A 1 53 ? -5.122 5.364 3.515 1.00 0.00 53 VAL A O 3
ATOM 2201 N N . HIS A 1 54 ? -3.084 5.519 2.544 1.00 0.00 54 HIS A N 3
ATOM 2202 C CA . HIS A 1 54 ? -3.410 6.625 1.658 1.00 0.00 54 HIS A CA 3
ATOM 2203 C C . HIS A 1 54 ? -2.890 6.254 0.282 1.00 0.00 54 HIS A C 3
ATOM 2204 O O . HIS A 1 54 ? -1.709 6.450 -0.022 1.00 0.00 54 HIS A O 3
ATOM 2219 N N . ALA A 1 55 ? -3.783 5.700 -0.535 1.00 0.00 55 ALA A N 3
ATOM 2220 C CA . ALA A 1 55 ? -3.478 5.326 -1.906 1.00 0.00 55 ALA A CA 3
ATOM 2221 C C . ALA A 1 55 ? -3.989 6.449 -2.807 1.00 0.00 55 ALA A C 3
ATOM 2222 O O . ALA A 1 55 ? -5.204 6.669 -2.898 1.00 0.00 55 ALA A O 3
ATOM 2229 N N . ASP A 1 56 ? -3.060 7.167 -3.458 1.00 0.00 56 ASP A N 3
ATOM 2230 C CA . ASP A 1 56 ? -3.390 8.333 -4.281 1.00 0.00 56 ASP A CA 3
ATOM 2231 C C . ASP A 1 56 ? -3.096 7.983 -5.744 1.00 0.00 56 ASP A C 3
ATOM 2232 O O . ASP A 1 56 ? -1.925 7.813 -6.087 1.00 0.00 56 ASP A O 3
ATOM 2241 N N . PRO A 1 57 ? -4.147 7.790 -6.604 1.00 0.00 57 PRO A N 3
ATOM 2242 C CA . PRO A 1 57 ? -3.972 7.485 -8.049 1.00 0.00 57 PRO A CA 3
ATOM 2243 C C . PRO A 1 57 ? -3.062 8.485 -8.802 1.00 0.00 57 PRO A C 3
ATOM 2244 O O . PRO A 1 57 ? -2.333 8.089 -9.712 1.00 0.00 57 PRO A O 3
ATOM 2255 N N . ALA A 1 58 ? -3.131 9.775 -8.425 1.00 0.00 58 ALA A N 3
ATOM 2256 C CA . ALA A 1 58 ? -2.367 10.856 -9.095 1.00 0.00 58 ALA A CA 3
ATOM 2257 C C . ALA A 1 58 ? -0.891 10.887 -8.649 1.00 0.00 58 ALA A C 3
ATOM 2258 O O . ALA A 1 58 ? -0.011 11.278 -9.421 1.00 0.00 58 ALA A O 3
ATOM 2265 N N . SER A 1 59 ? -0.634 10.492 -7.392 1.00 0.00 59 SER A N 3
ATOM 2266 C CA . SER A 1 59 ? 0.735 10.455 -6.826 1.00 0.00 59 SER A CA 3
ATOM 2267 C C . SER A 1 59 ? 1.386 9.076 -7.043 1.00 0.00 59 SER A C 3
ATOM 2268 O O . SER A 1 59 ? 2.612 8.952 -6.968 1.00 0.00 59 SER A O 3
ATOM 2276 N N . ARG A 1 60 ? 0.533 8.051 -7.286 1.00 0.00 60 ARG A N 3
ATOM 2277 C CA . ARG A 1 60 ? 0.947 6.638 -7.461 1.00 0.00 60 ARG A CA 3
ATOM 2278 C C . ARG A 1 60 ? 1.712 6.150 -6.206 1.00 0.00 60 ARG A C 3
ATOM 2279 O O . ARG A 1 60 ? 2.793 5.560 -6.303 1.00 0.00 60 ARG A O 3
ATOM 2300 N N . THR A 1 61 ? 1.157 6.453 -5.012 1.00 0.00 61 THR A N 3
ATOM 2301 C CA . THR A 1 61 ? 1.824 6.189 -3.727 1.00 0.00 61 THR A CA 3
ATOM 2302 C C . THR A 1 61 ? 0.804 5.730 -2.667 1.00 0.00 61 THR A C 3
ATOM 2303 O O . THR A 1 61 ? -0.240 6.368 -2.481 1.00 0.00 61 THR A O 3
ATOM 2314 N N . VAL A 1 62 ? 1.119 4.610 -1.989 1.00 0.00 62 VAL A N 3
ATOM 2315 C CA . VAL A 1 62 ? 0.332 4.078 -0.864 1.00 0.00 62 VAL A CA 3
ATOM 2316 C C . VAL A 1 62 ? 1.124 4.290 0.443 1.00 0.00 62 VAL A C 3
ATOM 2317 O O . VAL A 1 62 ? 2.143 3.629 0.673 1.00 0.00 62 VAL A O 3
ATOM 2330 N N . VAL A 1 63 ? 0.678 5.255 1.264 1.00 0.00 63 VAL A N 3
ATOM 2331 C CA . VAL A 1 63 ? 1.315 5.597 2.547 1.00 0.00 63 VAL A CA 3
ATOM 2332 C C . VAL A 1 63 ? 0.563 4.903 3.693 1.00 0.00 63 VAL A C 3
ATOM 2333 O O . VAL A 1 63 ? -0.623 5.161 3.884 1.00 0.00 63 VAL A O 3
ATOM 2346 N N . VAL A 1 64 ? 1.245 4.024 4.445 1.00 0.00 64 VAL A N 3
ATOM 2347 C CA . VAL A 1 64 ? 0.639 3.287 5.571 1.00 0.00 64 VAL A CA 3
ATOM 2348 C C . VAL A 1 64 ? 1.143 3.840 6.930 1.00 0.00 64 VAL A C 3
ATOM 2349 O O . VAL A 1 64 ? 2.336 3.779 7.250 1.00 0.00 64 VAL A O 3
ATOM 2362 N N . GLY A 1 65 ? 0.211 4.426 7.703 1.00 0.00 65 GLY A N 3
ATOM 2363 C CA . GLY A 1 65 ? 0.514 5.023 9.005 1.00 0.00 65 GLY A CA 3
ATOM 2364 C C . GLY A 1 65 ? 0.209 4.077 10.159 1.00 0.00 65 GLY A C 3
ATOM 2365 O O . GLY A 1 65 ? -0.526 3.098 9.988 1.00 0.00 65 GLY A O 3
ATOM 2369 N N . GLY A 1 66 ? 0.799 4.362 11.332 1.00 0.00 66 GLY A N 3
ATOM 2370 C CA . GLY A 1 66 ? 0.570 3.567 12.554 1.00 0.00 66 GLY A CA 3
ATOM 2371 C C . GLY A 1 66 ? 1.399 2.287 12.631 1.00 0.00 66 GLY A C 3
ATOM 2372 O O . GLY A 1 66 ? 1.364 1.586 13.648 1.00 0.00 66 GLY A O 3
ATOM 2376 N N . VAL A 1 67 ? 2.151 1.982 11.558 1.00 0.00 67 VAL A N 3
ATOM 2377 C CA . VAL A 1 67 ? 2.961 0.750 11.443 1.00 0.00 67 VAL A CA 3
ATOM 2378 C C . VAL A 1 67 ? 4.391 1.096 10.984 1.00 0.00 67 VAL A C 3
ATOM 2379 O O . VAL A 1 67 ? 4.605 2.100 10.296 1.00 0.00 67 VAL A O 3
ATOM 2392 N N . SER A 1 68 ? 5.357 0.245 11.360 1.00 0.00 68 SER A N 3
ATOM 2393 C CA . SER A 1 68 ? 6.786 0.420 11.017 1.00 0.00 68 SER A CA 3
ATOM 2394 C C . SER A 1 68 ? 7.317 -0.854 10.321 1.00 0.00 68 SER A C 3
ATOM 2395 O O . SER A 1 68 ? 8.530 -1.083 10.235 1.00 0.00 68 SER A O 3
ATOM 2403 N N . ASP A 1 69 ? 6.385 -1.663 9.789 1.00 0.00 69 ASP A N 3
ATOM 2404 C CA . ASP A 1 69 ? 6.697 -2.948 9.138 1.00 0.00 69 ASP A CA 3
ATOM 2405 C C . ASP A 1 69 ? 6.789 -2.741 7.615 1.00 0.00 69 ASP A C 3
ATOM 2406 O O . ASP A 1 69 ? 5.973 -3.275 6.863 1.00 0.00 69 ASP A O 3
ATOM 2415 N N . ALA A 1 70 ? 7.815 -1.983 7.175 1.00 0.00 70 ALA A N 3
ATOM 2416 C CA . ALA A 1 70 ? 7.951 -1.540 5.766 1.00 0.00 70 ALA A CA 3
ATOM 2417 C C . ALA A 1 70 ? 8.117 -2.724 4.798 1.00 0.00 70 ALA A C 3
ATOM 2418 O O . ALA A 1 70 ? 7.446 -2.783 3.755 1.00 0.00 70 ALA A O 3
ATOM 2425 N N . ALA A 1 71 ? 8.998 -3.665 5.173 1.00 0.00 71 ALA A N 3
ATOM 2426 C CA . ALA A 1 71 ? 9.271 -4.878 4.381 1.00 0.00 71 ALA A CA 3
ATOM 2427 C C . ALA A 1 71 ? 8.001 -5.736 4.254 1.00 0.00 71 ALA A C 3
ATOM 2428 O O . ALA A 1 71 ? 7.672 -6.213 3.166 1.00 0.00 71 ALA A O 3
ATOM 2435 N N . HIS A 1 72 ? 7.268 -5.857 5.378 1.00 0.00 72 HIS A N 3
ATOM 2436 C CA . HIS A 1 72 ? 6.058 -6.696 5.474 1.00 0.00 72 HIS A CA 3
ATOM 2437 C C . HIS A 1 72 ? 4.929 -6.151 4.587 1.00 0.00 72 HIS A C 3
ATOM 2438 O O . HIS A 1 72 ? 4.301 -6.917 3.858 1.00 0.00 72 HIS A O 3
ATOM 2453 N N . ILE A 1 73 ? 4.711 -4.821 4.635 1.00 0.00 73 ILE A N 3
ATOM 2454 C CA . ILE A 1 73 ? 3.668 -4.137 3.833 1.00 0.00 73 ILE A CA 3
ATOM 2455 C C . ILE A 1 73 ? 3.931 -4.331 2.321 1.00 0.00 73 ILE A C 3
ATOM 2456 O O . ILE A 1 73 ? 2.999 -4.584 1.547 1.00 0.00 73 ILE A O 3
ATOM 2472 N N . ALA A 1 74 ? 5.221 -4.239 1.938 1.00 0.00 74 ALA A N 3
ATOM 2473 C CA . ALA A 1 74 ? 5.674 -4.415 0.544 1.00 0.00 74 ALA A CA 3
ATOM 2474 C C . ALA A 1 74 ? 5.385 -5.847 0.038 1.00 0.00 74 ALA A C 3
ATOM 2475 O O . ALA A 1 74 ? 4.987 -6.037 -1.122 1.00 0.00 74 ALA A O 3
ATOM 2482 N N . GLU A 1 75 ? 5.548 -6.835 0.940 1.00 0.00 75 GLU A N 3
ATOM 2483 C CA . GLU A 1 75 ? 5.247 -8.252 0.656 1.00 0.00 75 GLU A CA 3
ATOM 2484 C C . GLU A 1 75 ? 3.733 -8.480 0.447 1.00 0.00 75 GLU A C 3
ATOM 2485 O O . GLU A 1 75 ? 3.345 -9.313 -0.370 1.00 0.00 75 GLU A O 3
ATOM 2497 N N . ILE A 1 76 ? 2.893 -7.722 1.184 1.00 0.00 76 ILE A N 3
ATOM 2498 C CA . ILE A 1 76 ? 1.416 -7.848 1.123 1.00 0.00 76 ILE A CA 3
ATOM 2499 C C . ILE A 1 76 ? 0.872 -7.363 -0.230 1.00 0.00 76 ILE A C 3
ATOM 2500 O O . ILE A 1 76 ? 0.132 -8.085 -0.904 1.00 0.00 76 ILE A O 3
ATOM 2516 N N . ILE A 1 77 ? 1.233 -6.122 -0.598 1.00 0.00 77 ILE A N 3
ATOM 2517 C CA . ILE A 1 77 ? 0.723 -5.470 -1.821 1.00 0.00 77 ILE A CA 3
ATOM 2518 C C . ILE A 1 77 ? 1.177 -6.235 -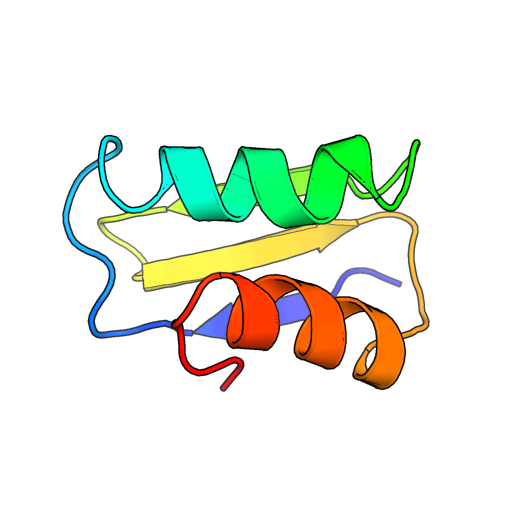3.086 1.00 0.00 77 ILE A C 3
ATOM 2519 O O . ILE A 1 77 ? 0.401 -6.373 -4.043 1.00 0.00 77 ILE A O 3
ATOM 2535 N N . THR A 1 78 ? 2.415 -6.781 -3.061 1.00 0.00 78 THR A N 3
ATOM 2536 C CA . THR A 1 78 ? 2.940 -7.583 -4.185 1.00 0.00 78 THR A CA 3
ATOM 2537 C C . THR A 1 78 ? 2.279 -8.986 -4.221 1.00 0.00 78 THR A C 3
ATOM 2538 O O . THR A 1 78 ? 2.115 -9.571 -5.297 1.00 0.00 78 THR A O 3
ATOM 2549 N N . ALA A 1 79 ? 1.877 -9.503 -3.034 1.00 0.00 79 ALA A N 3
ATOM 2550 C CA . ALA A 1 79 ? 1.130 -10.779 -2.915 1.00 0.00 79 ALA A CA 3
ATOM 2551 C C . ALA A 1 79 ? -0.321 -10.616 -3.415 1.00 0.00 79 ALA A C 3
ATOM 2552 O O . ALA A 1 79 ? -0.972 -11.599 -3.788 1.00 0.00 79 ALA A O 3
ATOM 2559 N N . ALA A 1 80 ? -0.811 -9.358 -3.413 1.00 0.00 80 ALA A N 3
ATOM 2560 C CA . ALA A 1 80 ? -2.108 -8.989 -4.009 1.00 0.00 80 ALA A CA 3
ATOM 2561 C C . ALA A 1 80 ? -1.995 -8.836 -5.547 1.00 0.00 80 ALA A C 3
ATOM 2562 O O . ALA A 1 80 ? -3.011 -8.688 -6.239 1.00 0.00 80 ALA A O 3
ATOM 2569 N N . GLY A 1 81 ? -0.745 -8.875 -6.058 1.00 0.00 81 GLY A N 3
ATOM 2570 C CA . GLY A 1 81 ? -0.466 -8.847 -7.498 1.00 0.00 81 GLY A CA 3
ATOM 2571 C C . GLY A 1 81 ? -0.117 -7.456 -8.011 1.00 0.00 81 GLY A C 3
ATOM 2572 O O . GLY A 1 81 ? -0.293 -7.175 -9.198 1.00 0.00 81 GLY A O 3
ATOM 2576 N N . TYR A 1 82 ? 0.354 -6.568 -7.112 1.00 0.00 82 TYR A N 3
ATOM 2577 C CA . TYR A 1 82 ? 0.732 -5.185 -7.466 1.00 0.00 82 TYR A CA 3
ATOM 2578 C C . TYR A 1 82 ? 2.158 -4.921 -6.955 1.00 0.00 82 TYR A C 3
ATOM 2579 O O . TYR A 1 82 ? 2.362 -4.761 -5.748 1.00 0.00 82 TYR A O 3
ATOM 2597 N N . THR A 1 83 ? 3.138 -4.883 -7.873 1.00 0.00 83 THR A N 3
ATOM 2598 C CA . THR A 1 83 ? 4.564 -4.763 -7.516 1.00 0.00 83 THR A CA 3
ATOM 2599 C C . THR A 1 83 ? 4.905 -3.312 -7.091 1.00 0.00 83 THR A C 3
ATOM 2600 O O . THR A 1 83 ? 4.804 -2.399 -7.914 1.00 0.00 83 THR A O 3
ATOM 2611 N N . PRO A 1 84 ? 5.320 -3.078 -5.794 1.00 0.00 84 PRO A N 3
ATOM 2612 C CA . PRO A 1 84 ? 5.605 -1.717 -5.264 1.00 0.00 84 PRO A CA 3
ATOM 2613 C C . PRO A 1 84 ? 6.977 -1.171 -5.712 1.00 0.00 84 PRO A C 3
ATOM 2614 O O . PRO A 1 84 ? 7.286 0.009 -5.500 1.00 0.00 84 PRO A O 3
ATOM 2625 N N . GLU A 1 85 ? 7.780 -2.043 -6.341 1.00 0.00 85 GLU A N 3
ATOM 2626 C CA . GLU A 1 85 ? 9.154 -1.744 -6.767 1.00 0.00 85 GLU A CA 3
ATOM 2627 C C . GLU A 1 85 ? 9.151 -1.414 -8.279 1.00 0.00 85 GLU A C 3
ATOM 2628 O O . GLU A 1 85 ? 9.105 -2.351 -9.105 1.00 0.00 85 GLU A O 3
ATOM 2641 N N . ALA A 1 22 ? 7.770 9.573 7.124 1.00 0.00 22 ALA A N 4
ATOM 2642 C CA . ALA A 1 22 ? 7.363 9.159 8.483 1.00 0.00 22 ALA A CA 4
ATOM 2643 C C . ALA A 1 22 ? 6.646 7.798 8.422 1.00 0.00 22 ALA A C 4
ATOM 2644 O O . ALA A 1 22 ? 7.109 6.812 9.010 1.00 0.00 22 ALA A O 4
ATOM 2651 N N . GLY A 1 23 ? 5.510 7.767 7.702 1.00 0.00 23 GLY A N 4
ATOM 2652 C CA . GLY A 1 23 ? 4.820 6.519 7.363 1.00 0.00 23 GLY A CA 4
ATOM 2653 C C . GLY A 1 23 ? 5.485 5.825 6.181 1.00 0.00 23 GLY A C 4
ATOM 2654 O O . GLY A 1 23 ? 6.259 6.459 5.444 1.00 0.00 23 GLY A O 4
ATOM 2658 N N . LEU A 1 24 ? 5.170 4.537 5.976 1.00 0.00 24 LEU A N 4
ATOM 2659 C CA . LEU A 1 24 ? 5.824 3.715 4.939 1.00 0.00 24 LEU A CA 4
ATOM 2660 C C . LEU A 1 24 ? 5.186 4.025 3.579 1.00 0.00 24 LEU A C 4
ATOM 2661 O O . LEU A 1 24 ? 4.047 3.622 3.314 1.00 0.00 24 LEU A O 4
ATOM 2677 N N . SER A 1 25 ? 5.923 4.737 2.730 1.00 0.00 25 SER A N 4
ATOM 2678 C CA . SER A 1 25 ? 5.409 5.250 1.455 1.00 0.00 25 SER A CA 4
ATOM 2679 C C . SER A 1 25 ? 5.914 4.377 0.303 1.00 0.00 25 SER A C 4
ATOM 2680 O O . SER A 1 25 ? 7.110 4.088 0.226 1.00 0.00 25 SER A O 4
ATOM 2688 N N . PHE A 1 26 ? 4.991 3.941 -0.575 1.00 0.00 26 PHE A N 4
ATOM 2689 C CA . PHE A 1 26 ? 5.301 3.060 -1.720 1.00 0.00 26 PHE A CA 4
ATOM 2690 C C . PHE A 1 26 ? 4.739 3.652 -3.023 1.00 0.00 26 PHE A C 4
ATOM 2691 O O . PHE A 1 26 ? 3.521 3.752 -3.170 1.00 0.00 26 PHE A O 4
ATOM 2708 N N . HIS A 1 27 ? 5.628 4.039 -3.962 1.00 0.00 27 HIS A N 4
ATOM 2709 C CA . HIS A 1 27 ? 5.233 4.446 -5.327 1.00 0.00 27 HIS A CA 4
ATOM 2710 C C . HIS A 1 27 ? 5.029 3.178 -6.159 1.00 0.00 27 HIS A C 4
ATOM 2711 O O . HIS A 1 27 ? 5.983 2.436 -6.418 1.00 0.00 27 HIS A O 4
ATOM 2726 N N . VAL A 1 28 ? 3.776 2.919 -6.528 1.00 0.00 28 VAL A N 4
ATOM 2727 C CA . VAL A 1 28 ? 3.384 1.714 -7.258 1.00 0.00 28 VAL A CA 4
ATOM 2728 C C . VAL A 1 28 ? 3.041 2.097 -8.714 1.00 0.00 28 VAL A C 4
ATOM 2729 O O . VAL A 1 28 ? 1.969 2.649 -8.984 1.00 0.00 28 VAL A O 4
ATOM 2742 N N . GLU A 1 29 ? 3.987 1.856 -9.634 1.00 0.00 29 GLU A N 4
ATOM 2743 C CA . GLU A 1 29 ? 3.787 2.068 -11.080 1.00 0.00 29 GLU A CA 4
ATOM 2744 C C . GLU A 1 29 ? 2.787 1.041 -11.655 1.00 0.00 29 GLU A C 4
ATOM 2745 O O . GLU A 1 29 ? 2.159 1.290 -12.691 1.00 0.00 29 GLU A O 4
ATOM 2757 N N . ASP A 1 30 ? 2.646 -0.106 -10.962 1.00 0.00 30 ASP A N 4
ATOM 2758 C CA . ASP A 1 30 ? 1.695 -1.178 -11.342 1.00 0.00 30 ASP A CA 4
ATOM 2759 C C . ASP A 1 30 ? 0.248 -0.765 -11.005 1.00 0.00 30 ASP A C 4
ATOM 2760 O O . ASP A 1 30 ? -0.717 -1.340 -11.522 1.00 0.00 30 ASP A O 4
ATOM 2769 N N . MET A 1 31 ? 0.122 0.220 -10.108 1.00 0.00 31 MET A N 4
ATOM 2770 C CA . MET A 1 31 ? -1.161 0.809 -9.703 1.00 0.00 31 MET A CA 4
ATOM 2771 C C . MET A 1 31 ? -1.597 1.874 -10.717 1.00 0.00 31 MET A C 4
ATOM 2772 O O . MET A 1 31 ? -0.788 2.708 -11.137 1.00 0.00 31 MET A O 4
ATOM 2786 N N . THR A 1 32 ? -2.873 1.822 -11.116 1.00 0.00 32 THR A N 4
ATOM 2787 C CA . THR A 1 32 ? -3.512 2.870 -11.912 1.00 0.00 32 THR A CA 4
ATOM 2788 C C . THR A 1 32 ? -4.670 3.472 -11.103 1.00 0.00 32 THR A C 4
ATOM 2789 O O . THR A 1 32 ? -5.764 2.900 -11.069 1.00 0.00 32 THR A O 4
ATOM 2800 N N . CYS A 1 33 ? -4.373 4.595 -10.398 1.00 0.00 33 CYS A N 4
ATOM 2801 C CA . CYS A 1 33 ? -5.370 5.479 -9.745 1.00 0.00 33 CYS A CA 4
ATOM 2802 C C . CYS A 1 33 ? -6.466 4.715 -8.924 1.00 0.00 33 CYS A C 4
ATOM 2803 O O . CYS A 1 33 ? -6.155 3.705 -8.270 1.00 0.00 33 CYS A O 4
ATOM 2811 N N . GLY A 1 34 ? -7.732 5.217 -8.959 1.00 0.00 34 GLY A N 4
ATOM 2812 C CA . GLY A 1 34 ? -8.865 4.621 -8.240 1.00 0.00 34 GLY A CA 4
ATOM 2813 C C . GLY A 1 34 ? -9.201 3.196 -8.669 1.00 0.00 34 GLY A C 4
ATOM 2814 O O . GLY A 1 34 ? -9.770 2.438 -7.875 1.00 0.00 34 GLY A O 4
ATOM 2818 N N . HIS A 1 35 ? -8.829 2.828 -9.917 1.00 0.00 35 HIS A N 4
ATOM 2819 C CA . HIS A 1 35 ? -9.007 1.453 -10.448 1.00 0.00 35 HIS A CA 4
ATOM 2820 C C . HIS A 1 35 ? -8.318 0.406 -9.556 1.00 0.00 35 HIS A C 4
ATOM 2821 O O . HIS A 1 35 ? -8.834 -0.700 -9.376 1.00 0.00 35 HIS A O 4
ATOM 2836 N N . CYS A 1 36 ? -7.146 0.761 -9.026 1.00 0.00 36 CYS A N 4
ATOM 2837 C CA . CYS A 1 36 ? -6.346 -0.137 -8.182 1.00 0.00 36 CYS A CA 4
ATOM 2838 C C . CYS A 1 36 ? -6.450 0.242 -6.697 1.00 0.00 36 CYS A C 4
ATOM 2839 O O . CYS A 1 36 ? -6.179 -0.595 -5.843 1.00 0.00 36 CYS A O 4
ATOM 2847 N N . ALA A 1 37 ? -6.878 1.493 -6.400 1.00 0.00 37 ALA A N 4
ATOM 2848 C CA . ALA A 1 37 ? -6.896 2.046 -5.025 1.00 0.00 37 ALA A CA 4
ATOM 2849 C C . ALA A 1 37 ? -7.703 1.180 -4.036 1.00 0.00 37 ALA A C 4
ATOM 2850 O O . ALA A 1 37 ? -7.241 0.932 -2.924 1.00 0.00 37 ALA A O 4
ATOM 2857 N N . GLY A 1 38 ? -8.878 0.693 -4.473 1.00 0.00 38 GLY A N 4
ATOM 2858 C CA . GLY A 1 38 ? -9.771 -0.100 -3.613 1.00 0.00 38 GLY A CA 4
ATOM 2859 C C . GLY A 1 38 ? -9.144 -1.411 -3.120 1.00 0.00 38 GLY A C 4
ATOM 2860 O O . GLY A 1 38 ? -9.133 -1.691 -1.912 1.00 0.00 38 GLY A O 4
ATOM 2864 N N . VAL A 1 39 ? -8.596 -2.192 -4.065 1.00 0.00 39 VAL A N 4
ATOM 2865 C CA . VAL A 1 39 ? -7.998 -3.515 -3.781 1.00 0.00 39 VAL A CA 4
ATOM 2866 C C . VAL A 1 39 ? -6.616 -3.396 -3.102 1.00 0.00 39 VAL A C 4
ATOM 2867 O O . VAL A 1 39 ? -6.263 -4.236 -2.273 1.00 0.00 39 VAL A O 4
ATOM 2880 N N . ILE A 1 40 ? -5.845 -2.355 -3.469 1.00 0.00 40 ILE A N 4
ATOM 2881 C CA . ILE A 1 40 ? -4.451 -2.174 -2.998 1.00 0.00 40 ILE A CA 4
ATOM 2882 C C . ILE A 1 40 ? -4.428 -1.695 -1.525 1.00 0.00 40 ILE A C 4
ATOM 2883 O O . ILE A 1 40 ? -3.544 -2.078 -0.744 1.00 0.00 40 ILE A O 4
ATOM 2899 N N . LYS A 1 41 ? -5.430 -0.864 -1.163 1.00 0.00 41 LYS A N 4
ATOM 2900 C CA . LYS A 1 41 ? -5.660 -0.420 0.221 1.00 0.00 41 LYS A CA 4
ATOM 2901 C C . LYS A 1 41 ? -6.203 -1.581 1.049 1.00 0.00 41 LYS A C 4
ATOM 2902 O O . LYS A 1 41 ? -5.710 -1.850 2.144 1.00 0.00 41 LYS A O 4
ATOM 2921 N N . GLY A 1 42 ? -7.218 -2.266 0.482 1.00 0.00 42 GLY A N 4
ATOM 2922 C CA . GLY A 1 42 ? -7.880 -3.397 1.134 1.00 0.00 42 GLY A CA 4
ATOM 2923 C C . GLY A 1 42 ? -6.948 -4.574 1.395 1.00 0.00 42 GLY A C 4
ATOM 2924 O O . GLY A 1 42 ? -7.143 -5.321 2.362 1.00 0.00 42 GLY A O 4
ATOM 2928 N N . ALA A 1 43 ? -5.933 -4.728 0.522 1.00 0.00 43 ALA A N 4
ATOM 2929 C CA . ALA A 1 43 ? -4.915 -5.776 0.645 1.00 0.00 43 ALA A CA 4
ATOM 2930 C C . ALA A 1 43 ? -4.164 -5.632 1.972 1.00 0.00 43 ALA A C 4
ATOM 2931 O O . ALA A 1 43 ? -4.144 -6.556 2.785 1.00 0.00 43 ALA A O 4
ATOM 2938 N N . ILE A 1 44 ? -3.612 -4.432 2.198 1.00 0.00 44 ILE A N 4
ATOM 2939 C CA . ILE A 1 44 ? -2.776 -4.135 3.374 1.00 0.00 44 ILE A CA 4
ATOM 2940 C C . ILE A 1 44 ? -3.624 -4.007 4.652 1.00 0.00 44 ILE A C 4
ATOM 2941 O O . ILE A 1 44 ? -3.281 -4.585 5.686 1.00 0.00 44 ILE A O 4
ATOM 2957 N N . GLU A 1 45 ? -4.732 -3.258 4.541 1.00 0.00 45 GLU A N 4
ATOM 2958 C CA . GLU A 1 45 ? -5.609 -2.900 5.675 1.00 0.00 45 GLU A CA 4
ATOM 2959 C C . GLU A 1 45 ? -6.201 -4.139 6.372 1.00 0.00 45 GLU A C 4
ATOM 2960 O O . GLU A 1 45 ? -6.083 -4.289 7.591 1.00 0.00 45 GLU A O 4
ATOM 2972 N N . LYS A 1 46 ? -6.815 -5.034 5.584 1.00 0.00 46 LYS A N 4
ATOM 2973 C CA . LYS A 1 46 ? -7.522 -6.221 6.127 1.00 0.00 46 LYS A CA 4
ATOM 2974 C C . LYS A 1 46 ? -6.531 -7.320 6.581 1.00 0.00 46 LYS A C 4
ATOM 2975 O O . LYS A 1 46 ? -6.927 -8.257 7.279 1.00 0.00 46 LYS A O 4
ATOM 2994 N N . THR A 1 47 ? -5.253 -7.202 6.179 1.00 0.00 47 THR A N 4
ATOM 2995 C CA . THR A 1 47 ? -4.183 -8.117 6.617 1.00 0.00 47 THR A CA 4
ATOM 2996 C C . THR A 1 47 ? -3.537 -7.599 7.917 1.00 0.00 47 THR A C 4
ATOM 2997 O O . THR A 1 47 ? -3.238 -8.382 8.824 1.00 0.00 47 THR A O 4
ATOM 3008 N N . VAL A 1 48 ? -3.358 -6.271 8.005 1.00 0.00 48 VAL A N 4
ATOM 3009 C CA . VAL A 1 48 ? -2.752 -5.595 9.172 1.00 0.00 48 VAL A CA 4
ATOM 3010 C C . VAL A 1 48 ? -3.729 -4.514 9.692 1.00 0.00 48 VAL A C 4
ATOM 3011 O O . VAL A 1 48 ? -3.720 -3.372 9.201 1.00 0.00 48 VAL A O 4
ATOM 3024 N N . PRO A 1 49 ? -4.652 -4.885 10.643 1.00 0.00 49 PRO A N 4
ATOM 3025 C CA . PRO A 1 49 ? -5.518 -3.911 11.344 1.00 0.00 49 PRO A CA 4
ATOM 3026 C C . PRO A 1 49 ? -4.677 -2.882 12.128 1.00 0.00 49 PRO A C 4
ATOM 3027 O O . PRO A 1 49 ? -3.980 -3.243 13.084 1.00 0.00 49 PRO A O 4
ATOM 3038 N N . GLY A 1 50 ? -4.732 -1.614 11.693 1.00 0.00 50 GLY A N 4
ATOM 3039 C CA . GLY A 1 50 ? -3.931 -0.538 12.280 1.00 0.00 50 GLY A CA 4
ATOM 3040 C C . GLY A 1 50 ? -3.028 0.150 11.269 1.00 0.00 50 GLY A C 4
ATOM 3041 O O . GLY A 1 50 ? -2.499 1.227 11.557 1.00 0.00 50 GLY A O 4
ATOM 3045 N N . ALA A 1 51 ? -2.832 -0.472 10.088 1.00 0.00 51 ALA A N 4
ATOM 3046 C CA . ALA A 1 51 ? -2.101 0.160 8.977 1.00 0.00 51 ALA A CA 4
ATOM 3047 C C . ALA A 1 51 ? -3.028 1.173 8.282 1.00 0.00 51 ALA A C 4
ATOM 3048 O O . ALA A 1 51 ? -3.980 0.776 7.590 1.00 0.00 51 ALA A O 4
ATOM 3055 N N . ALA A 1 52 ? -2.764 2.478 8.502 1.00 0.00 52 ALA A N 4
ATOM 3056 C CA . ALA A 1 52 ? -3.560 3.564 7.911 1.00 0.00 52 ALA A CA 4
ATOM 3057 C C . ALA A 1 52 ? -3.189 3.730 6.433 1.00 0.00 52 ALA A C 4
ATOM 3058 O O . ALA A 1 52 ? -2.182 4.358 6.115 1.00 0.00 52 ALA A O 4
ATOM 3065 N N . VAL A 1 53 ? -4.013 3.167 5.549 1.00 0.00 53 VAL A N 4
ATOM 3066 C CA . VAL A 1 53 ? -3.728 3.102 4.106 1.00 0.00 53 VAL A CA 4
ATOM 3067 C C . VAL A 1 53 ? -4.203 4.386 3.388 1.00 0.00 53 VAL A C 4
ATOM 3068 O O . VAL A 1 53 ? -5.328 4.854 3.608 1.00 0.00 53 VAL A O 4
ATOM 3081 N N . HIS A 1 54 ? -3.324 4.968 2.553 1.00 0.00 54 HIS A N 4
ATOM 3082 C CA . HIS A 1 54 ? -3.658 6.123 1.710 1.00 0.00 54 HIS A CA 4
ATOM 3083 C C . HIS A 1 54 ? -3.073 5.884 0.321 1.00 0.00 54 HIS A C 4
ATOM 3084 O O . HIS A 1 54 ? -1.878 6.083 0.111 1.00 0.00 54 HIS A O 4
ATOM 3099 N N . ALA A 1 55 ? -3.919 5.433 -0.607 1.00 0.00 55 ALA A N 4
ATOM 3100 C CA . ALA A 1 55 ? -3.546 5.259 -2.012 1.00 0.00 55 ALA A CA 4
ATOM 3101 C C . ALA A 1 55 ? -3.996 6.500 -2.791 1.00 0.00 55 ALA A C 4
ATOM 3102 O O . ALA A 1 55 ? -5.204 6.764 -2.894 1.00 0.00 55 ALA A O 4
ATOM 3109 N N . ASP A 1 56 ? -3.030 7.263 -3.314 1.00 0.00 56 ASP A N 4
ATOM 3110 C CA . ASP A 1 56 ? -3.302 8.539 -3.993 1.00 0.00 56 ASP A CA 4
ATOM 3111 C C . ASP A 1 56 ? -3.424 8.279 -5.506 1.00 0.00 56 ASP A C 4
ATOM 3112 O O . ASP A 1 56 ? -2.488 7.737 -6.082 1.00 0.00 56 ASP A O 4
ATOM 3121 N N . PRO A 1 57 ? -4.585 8.603 -6.166 1.00 0.00 57 PRO A N 4
ATOM 3122 C CA . PRO A 1 57 ? -4.761 8.430 -7.633 1.00 0.00 57 PRO A CA 4
ATOM 3123 C C . PRO A 1 57 ? -3.726 9.185 -8.493 1.00 0.00 57 PRO A C 4
ATOM 3124 O O . PRO A 1 57 ? -3.273 8.668 -9.518 1.00 0.00 57 PRO A O 4
ATOM 3135 N N . ALA A 1 58 ? -3.364 10.398 -8.060 1.00 0.00 58 ALA A N 4
ATOM 3136 C CA . ALA A 1 58 ? -2.471 11.292 -8.824 1.00 0.00 58 ALA A CA 4
ATOM 3137 C C . ALA A 1 58 ? -0.997 10.866 -8.696 1.00 0.00 58 ALA A C 4
ATOM 3138 O O . ALA A 1 58 ? -0.225 10.995 -9.648 1.00 0.00 58 ALA A O 4
ATOM 3145 N N . SER A 1 59 ? -0.623 10.364 -7.510 1.00 0.00 59 SER A N 4
ATOM 3146 C CA . SER A 1 59 ? 0.775 10.001 -7.178 1.00 0.00 59 SER A CA 4
ATOM 3147 C C . SER A 1 59 ? 1.032 8.487 -7.361 1.00 0.00 59 SER A C 4
ATOM 3148 O O . SER A 1 59 ? 2.185 8.063 -7.516 1.00 0.00 59 SER A O 4
ATOM 3156 N N . ARG A 1 60 ? -0.072 7.701 -7.344 1.00 0.00 60 ARG A N 4
ATOM 3157 C CA . ARG A 1 60 ? -0.063 6.213 -7.322 1.00 0.00 60 ARG A CA 4
ATOM 3158 C C . ARG A 1 60 ? 0.736 5.682 -6.106 1.00 0.00 60 ARG A C 4
ATOM 3159 O O . ARG A 1 60 ? 1.335 4.602 -6.157 1.00 0.00 60 ARG A O 4
ATOM 3180 N N . THR A 1 61 ? 0.689 6.442 -4.992 1.00 0.00 61 THR A N 4
ATOM 3181 C CA . THR A 1 61 ? 1.504 6.176 -3.795 1.00 0.00 61 THR A CA 4
ATOM 3182 C C . THR A 1 61 ? 0.607 5.692 -2.643 1.00 0.00 61 THR A C 4
ATOM 3183 O O . THR A 1 61 ? -0.315 6.402 -2.226 1.00 0.00 61 THR A O 4
ATOM 3194 N N . VAL A 1 62 ? 0.866 4.463 -2.168 1.00 0.00 62 VAL A N 4
ATOM 3195 C CA . VAL A 1 62 ? 0.149 3.855 -1.041 1.00 0.00 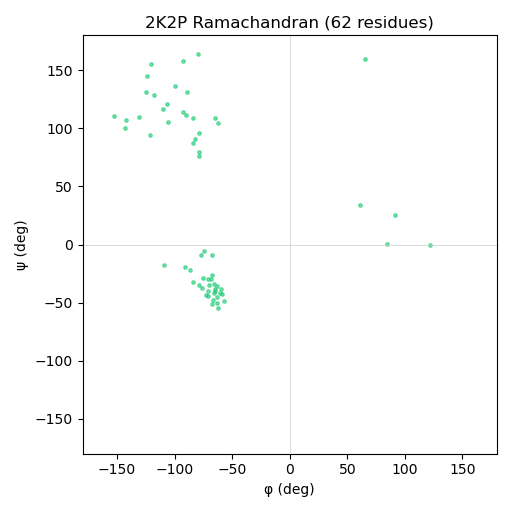62 VAL A CA 4
ATOM 3196 C C . VAL A 1 62 ? 1.027 3.963 0.219 1.00 0.00 62 VAL A C 4
ATOM 3197 O O . VAL A 1 62 ? 2.067 3.300 0.324 1.00 0.00 62 VAL A O 4
ATOM 3210 N N . VAL A 1 63 ? 0.626 4.862 1.136 1.00 0.00 63 VAL A N 4
ATOM 3211 C CA . VAL A 1 63 ? 1.344 5.124 2.394 1.00 0.00 63 VAL A CA 4
ATOM 3212 C C . VAL A 1 63 ? 0.564 4.491 3.546 1.00 0.00 63 VAL A C 4
ATOM 3213 O O . VAL A 1 63 ? -0.662 4.624 3.605 1.00 0.00 63 VAL A O 4
ATOM 3226 N N . VAL A 1 64 ? 1.272 3.806 4.453 1.00 0.00 64 VAL A N 4
ATOM 3227 C CA . VAL A 1 64 ? 0.663 3.139 5.613 1.00 0.00 64 VAL A CA 4
ATOM 3228 C C . VAL A 1 64 ? 1.269 3.683 6.927 1.00 0.00 64 VAL A C 4
ATOM 3229 O O . VAL A 1 64 ? 2.495 3.676 7.119 1.00 0.00 64 VAL A O 4
ATOM 3242 N N . GLY A 1 65 ? 0.388 4.200 7.805 1.00 0.00 65 GLY A N 4
ATOM 3243 C CA . GLY A 1 65 ? 0.791 4.776 9.092 1.00 0.00 65 GLY A CA 4
ATOM 3244 C C . GLY A 1 65 ? 0.586 3.801 10.246 1.00 0.00 65 GLY A C 4
ATOM 3245 O O . GLY A 1 65 ? -0.218 2.869 10.138 1.00 0.00 65 GLY A O 4
ATOM 3249 N N . GLY A 1 66 ? 1.336 4.010 11.342 1.00 0.00 66 GLY A N 4
ATOM 3250 C CA . GLY A 1 66 ? 1.222 3.193 12.564 1.00 0.00 66 GLY A CA 4
ATOM 3251 C C . GLY A 1 66 ? 2.120 1.957 12.555 1.00 0.00 66 GLY A C 4
ATOM 3252 O O . GLY A 1 66 ? 2.386 1.368 13.608 1.00 0.00 66 GLY A O 4
ATOM 3256 N N . VAL A 1 67 ? 2.584 1.561 11.363 1.00 0.00 67 VAL A N 4
ATOM 3257 C CA . VAL A 1 67 ? 3.416 0.356 11.156 1.00 0.00 67 VAL A CA 4
ATOM 3258 C C . VAL A 1 67 ? 4.812 0.768 10.650 1.00 0.00 67 VAL A C 4
ATOM 3259 O O . VAL A 1 67 ? 4.947 1.763 9.931 1.00 0.00 67 VAL A O 4
ATOM 3272 N N . SER A 1 68 ? 5.847 -0.001 11.043 1.00 0.00 68 SER A N 4
ATOM 3273 C CA . SER A 1 68 ? 7.266 0.301 10.725 1.00 0.00 68 SER A CA 4
ATOM 3274 C C . SER A 1 68 ? 7.914 -0.782 9.838 1.00 0.00 68 SER A C 4
ATOM 3275 O O . SER A 1 68 ? 8.929 -0.515 9.177 1.00 0.00 68 SER A O 4
ATOM 3283 N N . ASP A 1 69 ? 7.328 -1.999 9.819 1.00 0.00 69 ASP A N 4
ATOM 3284 C CA . ASP A 1 69 ? 7.828 -3.116 8.987 1.00 0.00 69 ASP A CA 4
ATOM 3285 C C . ASP A 1 69 ? 7.442 -2.904 7.513 1.00 0.00 69 ASP A C 4
ATOM 3286 O O . ASP A 1 69 ? 6.394 -3.385 7.059 1.00 0.00 69 ASP A O 4
ATOM 3295 N N . ALA A 1 70 ? 8.292 -2.155 6.780 1.00 0.00 70 ALA A N 4
ATOM 3296 C CA . ALA A 1 70 ? 8.130 -1.924 5.331 1.00 0.00 70 ALA A CA 4
ATOM 3297 C C . ALA A 1 70 ? 8.234 -3.238 4.547 1.00 0.00 70 ALA A C 4
ATOM 3298 O O . ALA A 1 70 ? 7.627 -3.372 3.494 1.00 0.00 70 ALA A O 4
ATOM 3305 N N . ALA A 1 71 ? 9.009 -4.194 5.103 1.00 0.00 71 ALA A N 4
ATOM 3306 C CA . ALA A 1 71 ? 9.192 -5.545 4.546 1.00 0.00 71 ALA A CA 4
ATOM 3307 C C . ALA A 1 71 ? 7.860 -6.313 4.506 1.00 0.00 71 ALA A C 4
ATOM 3308 O O . ALA A 1 71 ? 7.470 -6.828 3.456 1.00 0.00 71 ALA A O 4
ATOM 3315 N N . HIS A 1 72 ? 7.159 -6.347 5.661 1.00 0.00 72 HIS A N 4
ATOM 3316 C CA . HIS A 1 72 ? 5.868 -7.061 5.803 1.00 0.00 72 HIS A CA 4
ATOM 3317 C C . HIS A 1 72 ? 4.805 -6.450 4.889 1.00 0.00 72 HIS A C 4
ATOM 3318 O O . HIS A 1 72 ? 4.137 -7.176 4.148 1.00 0.00 72 HIS A O 4
ATOM 3333 N N . ILE A 1 73 ? 4.697 -5.111 4.928 1.00 0.00 73 ILE A N 4
ATOM 3334 C CA . ILE A 1 73 ? 3.722 -4.363 4.114 1.00 0.00 73 ILE A CA 4
ATOM 3335 C C . ILE A 1 73 ? 3.987 -4.591 2.612 1.00 0.00 73 ILE A C 4
ATOM 3336 O O . ILE A 1 73 ? 3.043 -4.784 1.841 1.00 0.00 73 ILE A O 4
ATOM 3352 N N . ALA A 1 74 ? 5.287 -4.605 2.234 1.00 0.00 74 ALA A N 4
ATOM 3353 C CA . ALA A 1 74 ? 5.732 -4.822 0.841 1.00 0.00 74 ALA A CA 4
ATOM 3354 C C . ALA A 1 74 ? 5.302 -6.203 0.326 1.00 0.00 74 ALA A C 4
ATOM 3355 O O . ALA A 1 74 ? 4.878 -6.321 -0.820 1.00 0.00 74 ALA A O 4
ATOM 3362 N N . GLU A 1 75 ? 5.393 -7.228 1.203 1.00 0.00 75 GLU A N 4
ATOM 3363 C CA . GLU A 1 75 ? 4.981 -8.618 0.884 1.00 0.00 75 GLU A CA 4
ATOM 3364 C C . GLU A 1 75 ? 3.479 -8.695 0.575 1.00 0.00 75 GLU A C 4
ATOM 3365 O O . GLU A 1 75 ? 3.068 -9.407 -0.343 1.00 0.00 75 GLU A O 4
ATOM 3377 N N . ILE A 1 76 ? 2.685 -7.936 1.340 1.00 0.00 76 ILE A N 4
ATOM 3378 C CA . ILE A 1 76 ? 1.217 -7.900 1.195 1.00 0.00 76 ILE A CA 4
ATOM 3379 C C . ILE A 1 76 ? 0.810 -7.242 -0.141 1.00 0.00 76 ILE A C 4
ATOM 3380 O O . ILE A 1 76 ? 0.058 -7.822 -0.933 1.00 0.00 76 ILE A O 4
ATOM 3396 N N . ILE A 1 77 ? 1.325 -6.025 -0.363 1.00 0.00 77 ILE A N 4
ATOM 3397 C CA . ILE A 1 77 ? 0.949 -5.181 -1.513 1.00 0.00 77 ILE A CA 4
ATOM 3398 C C . ILE A 1 77 ? 1.494 -5.754 -2.848 1.00 0.00 77 ILE A C 4
ATOM 3399 O O . ILE A 1 77 ? 0.871 -5.584 -3.906 1.00 0.00 77 ILE A O 4
ATOM 3415 N N . THR A 1 78 ? 2.641 -6.474 -2.788 1.00 0.00 78 THR A N 4
ATOM 3416 C CA . THR A 1 78 ? 3.202 -7.156 -3.972 1.00 0.00 78 THR A CA 4
ATOM 3417 C C . THR A 1 78 ? 2.396 -8.441 -4.279 1.00 0.00 78 THR A C 4
ATOM 3418 O O . THR A 1 78 ? 2.239 -8.815 -5.447 1.00 0.00 78 THR A O 4
ATOM 3429 N N . ALA A 1 79 ? 1.856 -9.083 -3.209 1.00 0.00 79 ALA A N 4
ATOM 3430 C CA . ALA A 1 79 ? 1.010 -10.296 -3.319 1.00 0.00 79 ALA A CA 4
ATOM 3431 C C . ALA A 1 79 ? -0.352 -9.982 -3.968 1.00 0.00 79 ALA A C 4
ATOM 3432 O O . ALA A 1 79 ? -1.007 -10.878 -4.508 1.00 0.00 79 ALA A O 4
ATOM 3439 N N . ALA A 1 80 ? -0.756 -8.697 -3.920 1.00 0.00 80 ALA A N 4
ATOM 3440 C CA . ALA A 1 80 ? -1.992 -8.205 -4.564 1.00 0.00 80 ALA A CA 4
ATOM 3441 C C . ALA A 1 80 ? -1.849 -8.104 -6.109 1.00 0.00 80 ALA A C 4
ATOM 3442 O O . ALA A 1 80 ? -2.821 -7.789 -6.806 1.00 0.00 80 ALA A O 4
ATOM 3449 N N . GLY A 1 81 ? -0.636 -8.392 -6.630 1.00 0.00 81 GLY A N 4
ATOM 3450 C CA . GLY A 1 81 ? -0.358 -8.374 -8.075 1.00 0.00 81 GLY A CA 4
ATOM 3451 C C . GLY A 1 81 ? 0.374 -7.120 -8.520 1.00 0.00 81 GLY A C 4
ATOM 3452 O O . GLY A 1 81 ? 0.312 -6.738 -9.691 1.00 0.00 81 GLY A O 4
ATOM 3456 N N . TYR A 1 82 ? 1.069 -6.477 -7.576 1.00 0.00 82 TYR A N 4
ATOM 3457 C CA . TYR A 1 82 ? 1.857 -5.251 -7.821 1.00 0.00 82 TYR A CA 4
ATOM 3458 C C . TYR A 1 82 ? 3.332 -5.528 -7.486 1.00 0.00 82 TYR A C 4
ATOM 3459 O O . TYR A 1 82 ? 3.666 -6.633 -7.060 1.00 0.00 82 TYR A O 4
ATOM 3477 N N . THR A 1 83 ? 4.213 -4.546 -7.732 1.00 0.00 83 THR A N 4
ATOM 3478 C CA . THR A 1 83 ? 5.624 -4.587 -7.291 1.00 0.00 83 THR A CA 4
ATOM 3479 C C . THR A 1 83 ? 6.097 -3.147 -7.005 1.00 0.00 83 THR A C 4
ATOM 3480 O O . THR A 1 83 ? 6.636 -2.483 -7.890 1.00 0.00 83 THR A O 4
ATOM 3491 N N . PRO A 1 84 ? 5.821 -2.601 -5.780 1.00 0.00 84 PRO A N 4
ATOM 3492 C CA . PRO A 1 84 ? 6.276 -1.243 -5.393 1.00 0.00 84 PRO A CA 4
ATOM 3493 C C . PRO A 1 84 ? 7.802 -1.173 -5.169 1.00 0.00 84 PRO A C 4
ATOM 3494 O O . PRO A 1 84 ? 8.514 -0.546 -5.969 1.00 0.00 84 PRO A O 4
ATOM 3505 N N . GLU A 1 85 ? 8.266 -1.864 -4.104 1.00 0.00 85 GLU A N 4
ATOM 3506 C CA . GLU A 1 85 ? 9.651 -1.808 -3.591 1.00 0.00 85 GLU A CA 4
ATOM 3507 C C . GLU A 1 85 ? 10.070 -0.339 -3.278 1.00 0.00 85 GLU A C 4
ATOM 3508 O O . GLU A 1 85 ? 10.606 0.364 -4.171 1.00 0.00 85 GLU A O 4
ATOM 3521 N N . ALA A 1 22 ? 4.495 10.954 8.855 1.00 0.00 22 ALA A N 5
ATOM 3522 C CA . ALA A 1 22 ? 4.952 9.718 9.523 1.00 0.00 22 ALA A CA 5
ATOM 3523 C C . ALA A 1 22 ? 4.192 8.504 8.958 1.00 0.00 22 ALA A C 5
ATOM 3524 O O . ALA A 1 22 ? 2.970 8.385 9.142 1.00 0.00 22 ALA A O 5
ATOM 3531 N N . GLY A 1 23 ? 4.926 7.633 8.251 1.00 0.00 23 GLY A N 5
ATOM 3532 C CA . GLY A 1 23 ? 4.363 6.431 7.631 1.00 0.00 23 GLY A CA 5
ATOM 3533 C C . GLY A 1 23 ? 5.304 5.853 6.586 1.00 0.00 23 GLY A C 5
ATOM 3534 O O . GLY A 1 23 ? 6.267 6.514 6.182 1.00 0.00 23 GLY A O 5
ATOM 3538 N N . LEU A 1 24 ? 5.039 4.613 6.155 1.00 0.00 24 LEU A N 5
ATOM 3539 C CA . LEU A 1 24 ? 5.856 3.924 5.142 1.00 0.00 24 LEU A CA 5
ATOM 3540 C C . LEU A 1 24 ? 5.314 4.249 3.737 1.00 0.00 24 LEU A C 5
ATOM 3541 O O . LEU A 1 24 ? 4.236 3.770 3.362 1.00 0.00 24 LEU A O 5
ATOM 3557 N N . SER A 1 25 ? 6.056 5.065 2.974 1.00 0.00 25 SER A N 5
ATOM 3558 C CA . SER A 1 25 ? 5.642 5.498 1.632 1.00 0.00 25 SER A CA 5
ATOM 3559 C C . SER A 1 25 ? 6.209 4.542 0.553 1.00 0.00 25 SER A C 5
ATOM 3560 O O . SER A 1 25 ? 7.427 4.496 0.333 1.00 0.00 25 SER A O 5
ATOM 3568 N N . PHE A 1 26 ? 5.317 3.774 -0.100 1.00 0.00 26 PHE A N 5
ATOM 3569 C CA . PHE A 1 26 ? 5.679 2.815 -1.166 1.00 0.00 26 PHE A CA 5
ATOM 3570 C C . PHE A 1 26 ? 5.258 3.372 -2.527 1.00 0.00 26 PHE A C 5
ATOM 3571 O O . PHE A 1 26 ? 4.093 3.713 -2.723 1.00 0.00 26 PHE A O 5
ATOM 3588 N N . HIS A 1 27 ? 6.215 3.463 -3.454 1.00 0.00 27 HIS A N 5
ATOM 3589 C CA . HIS A 1 27 ? 5.956 3.891 -4.839 1.00 0.00 27 HIS A CA 5
ATOM 3590 C C . HIS A 1 27 ? 5.484 2.674 -5.654 1.00 0.00 27 HIS A C 5
ATOM 3591 O O . HIS A 1 27 ? 6.042 1.585 -5.516 1.00 0.00 27 HIS A O 5
ATOM 3606 N N . VAL A 1 28 ? 4.452 2.874 -6.483 1.00 0.00 28 VAL A N 5
ATOM 3607 C CA . VAL A 1 28 ? 3.820 1.815 -7.280 1.00 0.00 28 VAL A CA 5
ATOM 3608 C C . VAL A 1 28 ? 3.097 2.457 -8.492 1.00 0.00 28 VAL A C 5
ATOM 3609 O O . VAL A 1 28 ? 1.979 2.981 -8.386 1.00 0.00 28 VAL A O 5
ATOM 3622 N N . GLU A 1 29 ? 3.798 2.450 -9.641 1.00 0.00 29 GLU A N 5
ATOM 3623 C CA . GLU A 1 29 ? 3.333 3.080 -10.896 1.00 0.00 29 GLU A CA 5
ATOM 3624 C C . GLU A 1 29 ? 2.143 2.312 -11.504 1.00 0.00 29 GLU A C 5
ATOM 3625 O O . GLU A 1 29 ? 1.268 2.909 -12.143 1.00 0.00 29 GLU A O 5
ATOM 3637 N N . ASP A 1 30 ? 2.096 0.994 -11.253 1.00 0.00 30 ASP A N 5
ATOM 3638 C CA . ASP A 1 30 ? 1.039 0.106 -11.785 1.00 0.00 30 ASP A CA 5
ATOM 3639 C C . ASP A 1 30 ? -0.299 0.299 -11.052 1.00 0.00 30 ASP A C 5
ATOM 3640 O O . ASP A 1 30 ? -1.329 -0.223 -11.498 1.00 0.00 30 ASP A O 5
ATOM 3649 N N . MET A 1 31 ? -0.286 1.056 -9.938 1.00 0.00 31 MET A N 5
ATOM 3650 C CA . MET A 1 31 ? -1.503 1.370 -9.179 1.00 0.00 31 MET A CA 5
ATOM 3651 C C . MET A 1 31 ? -2.370 2.385 -9.944 1.00 0.00 31 MET A C 5
ATOM 3652 O O . MET A 1 31 ? -1.964 3.538 -10.157 1.00 0.00 31 MET A O 5
ATOM 3666 N N . THR A 1 32 ? -3.536 1.920 -10.382 1.00 0.00 32 THR A N 5
ATOM 3667 C CA . THR A 1 32 ? -4.607 2.766 -10.920 1.00 0.00 32 THR A CA 5
ATOM 3668 C C . THR A 1 32 ? -5.360 3.465 -9.761 1.00 0.00 32 THR A C 5
ATOM 3669 O O . THR A 1 32 ? -5.159 3.113 -8.591 1.00 0.00 32 THR A O 5
ATOM 3680 N N . CYS A 1 33 ? -6.180 4.488 -10.095 1.00 0.00 33 CYS A N 5
ATOM 3681 C CA . CYS A 1 33 ? -7.049 5.213 -9.125 1.00 0.00 33 CYS A CA 5
ATOM 3682 C C . CYS A 1 33 ? -8.029 4.263 -8.370 1.00 0.00 33 CYS A C 5
ATOM 3683 O O . CYS A 1 33 ? -7.941 3.038 -8.497 1.00 0.00 33 CYS A O 5
ATOM 3691 N N . GLY A 1 34 ? -9.004 4.845 -7.627 1.00 0.00 34 GLY A N 5
ATOM 3692 C CA . GLY A 1 34 ? -9.927 4.085 -6.754 1.00 0.00 34 GLY A CA 5
ATOM 3693 C C . GLY A 1 34 ? -10.829 3.062 -7.460 1.00 0.00 34 GLY A C 5
ATOM 3694 O O . GLY A 1 34 ? -11.693 2.455 -6.820 1.00 0.00 34 GLY A O 5
ATOM 3698 N N . HIS A 1 35 ? -10.652 2.898 -8.782 1.00 0.00 35 HIS A N 5
ATOM 3699 C CA . HIS A 1 35 ? -11.209 1.771 -9.548 1.00 0.00 35 HIS A CA 5
ATOM 3700 C C . HIS A 1 35 ? -10.615 0.431 -9.064 1.00 0.00 35 HIS A C 5
ATOM 3701 O O . HIS A 1 35 ? -11.351 -0.542 -8.860 1.00 0.00 35 HIS A O 5
ATOM 3716 N N . CYS A 1 36 ? -9.283 0.398 -8.861 1.00 0.00 36 CYS A N 5
ATOM 3717 C CA . CYS A 1 36 ? -8.551 -0.835 -8.478 1.00 0.00 36 CYS A CA 5
ATOM 3718 C C . CYS A 1 36 ? -7.426 -0.547 -7.448 1.00 0.00 36 CYS A C 5
ATOM 3719 O O . CYS A 1 36 ? -6.625 -1.438 -7.135 1.00 0.00 36 CYS A O 5
ATOM 3727 N N . ALA A 1 37 ? -7.385 0.689 -6.896 1.00 0.00 37 ALA A N 5
ATOM 3728 C CA . ALA A 1 37 ? -6.455 1.049 -5.793 1.00 0.00 37 ALA A CA 5
ATOM 3729 C C . ALA A 1 37 ? -6.842 0.323 -4.496 1.00 0.00 37 ALA A C 5
ATOM 3730 O O . ALA A 1 37 ? -5.980 -0.006 -3.676 1.00 0.00 37 ALA A O 5
ATOM 3737 N N . GLY A 1 38 ? -8.161 0.075 -4.353 1.00 0.00 38 GLY A N 5
ATOM 3738 C CA . GLY A 1 38 ? -8.739 -0.662 -3.228 1.00 0.00 38 GLY A CA 5
ATOM 3739 C C . GLY A 1 38 ? -8.215 -2.089 -3.077 1.00 0.00 38 GLY A C 5
ATOM 3740 O O . GLY A 1 38 ? -8.347 -2.682 -2.006 1.00 0.00 38 GLY A O 5
ATOM 3744 N N . VAL A 1 39 ? -7.659 -2.656 -4.166 1.00 0.00 39 VAL A N 5
ATOM 3745 C CA . VAL A 1 39 ? -7.001 -3.979 -4.134 1.00 0.00 39 VAL A CA 5
ATOM 3746 C C . VAL A 1 39 ? -5.736 -3.923 -3.247 1.00 0.00 39 VAL A C 5
ATOM 3747 O O . VAL A 1 39 ? -5.513 -4.815 -2.425 1.00 0.00 39 VAL A O 5
ATOM 3760 N N . ILE A 1 40 ? -4.933 -2.850 -3.415 1.00 0.00 40 ILE A N 5
ATOM 3761 C CA . ILE A 1 40 ? -3.737 -2.591 -2.581 1.00 0.00 40 ILE A CA 5
ATOM 3762 C C . ILE A 1 40 ? -4.145 -2.214 -1.153 1.00 0.00 40 ILE A C 5
ATOM 3763 O O . ILE A 1 40 ? -3.688 -2.832 -0.184 1.00 0.00 40 ILE A O 5
ATOM 3779 N N . LYS A 1 41 ? -5.007 -1.182 -1.063 1.00 0.00 41 LYS A N 5
ATOM 3780 C CA . LYS A 1 41 ? -5.440 -0.588 0.207 1.00 0.00 41 LYS A CA 5
ATOM 3781 C C . LYS A 1 41 ? -6.063 -1.657 1.107 1.00 0.00 41 LYS A C 5
ATOM 3782 O O . LYS A 1 41 ? -5.620 -1.859 2.239 1.00 0.00 41 LYS A O 5
ATOM 3801 N N . GLY A 1 42 ? -7.028 -2.381 0.518 1.00 0.00 42 GLY A N 5
ATOM 3802 C CA . GLY A 1 42 ? -7.743 -3.466 1.178 1.00 0.00 42 GLY A CA 5
ATOM 3803 C C . GLY A 1 42 ? -6.829 -4.612 1.591 1.00 0.00 42 GLY A C 5
ATOM 3804 O O . GLY A 1 42 ? -6.980 -5.144 2.688 1.00 0.00 42 GLY A O 5
ATOM 3808 N N . ALA A 1 43 ? -5.850 -4.967 0.721 1.00 0.00 43 ALA A N 5
ATOM 3809 C CA . ALA A 1 43 ? -4.882 -6.050 1.005 1.00 0.00 43 ALA A CA 5
ATOM 3810 C C . ALA A 1 43 ? -4.126 -5.783 2.315 1.00 0.00 43 ALA A C 5
ATOM 3811 O O . ALA A 1 43 ? -4.122 -6.624 3.226 1.00 0.00 43 ALA A O 5
ATOM 3818 N N . ILE A 1 44 ? -3.524 -4.583 2.399 1.00 0.00 44 ILE A N 5
ATOM 3819 C CA . ILE A 1 44 ? -2.737 -4.146 3.564 1.00 0.00 44 ILE A CA 5
ATOM 3820 C C . ILE A 1 44 ? -3.596 -4.073 4.848 1.00 0.00 44 ILE A C 5
ATOM 3821 O O . ILE A 1 44 ? -3.134 -4.477 5.919 1.00 0.00 44 ILE A O 5
ATOM 3837 N N . GLU A 1 45 ? -4.846 -3.587 4.718 1.00 0.00 45 GLU A N 5
ATOM 3838 C CA . GLU A 1 45 ? -5.792 -3.463 5.856 1.00 0.00 45 GLU A CA 5
ATOM 3839 C C . GLU A 1 45 ? -6.127 -4.835 6.485 1.00 0.00 45 GLU A C 5
ATOM 3840 O O . GLU A 1 45 ? -6.063 -5.010 7.707 1.00 0.00 45 GLU A O 5
ATOM 3852 N N . LYS A 1 46 ? -6.509 -5.788 5.625 1.00 0.00 46 LYS A N 5
ATOM 3853 C CA . LYS A 1 46 ? -7.041 -7.101 6.050 1.00 0.00 46 LYS A CA 5
ATOM 3854 C C . LYS A 1 46 ? -5.930 -8.003 6.617 1.00 0.00 46 LYS A C 5
ATOM 3855 O O . LYS A 1 46 ? -6.201 -8.850 7.471 1.00 0.00 46 LYS A O 5
ATOM 3874 N N . THR A 1 47 ? -4.689 -7.802 6.154 1.00 0.00 47 THR A N 5
ATOM 3875 C CA . THR A 1 47 ? -3.523 -8.554 6.645 1.00 0.00 47 THR A CA 5
ATOM 3876 C C . THR A 1 47 ? -2.951 -7.887 7.920 1.00 0.00 47 THR A C 5
ATOM 3877 O O . THR A 1 47 ? -2.600 -8.572 8.884 1.00 0.00 47 THR A O 5
ATOM 3888 N N . VAL A 1 48 ? -2.898 -6.543 7.919 1.00 0.00 48 VAL A N 5
ATOM 3889 C CA . VAL A 1 48 ? -2.358 -5.730 9.036 1.00 0.00 48 VAL A CA 5
ATOM 3890 C C . VAL A 1 48 ? -3.404 -4.664 9.465 1.00 0.00 48 VAL A C 5
ATOM 3891 O O . VAL A 1 48 ? -3.608 -3.666 8.753 1.00 0.00 48 VAL A O 5
ATOM 3904 N N . PRO A 1 49 ? -4.121 -4.883 10.617 1.00 0.00 49 PRO A N 5
ATOM 3905 C CA . PRO A 1 49 ? -5.015 -3.863 11.211 1.00 0.00 49 PRO A CA 5
ATOM 3906 C C . PRO A 1 49 ? -4.220 -2.644 11.741 1.00 0.00 49 PRO A C 5
ATOM 3907 O O . PRO A 1 49 ? -3.164 -2.812 12.371 1.00 0.00 49 PRO A O 5
ATOM 3918 N N . GLY A 1 50 ? -4.728 -1.427 11.468 1.00 0.00 50 GLY A N 5
ATOM 3919 C CA . GLY A 1 50 ? -4.133 -0.185 11.980 1.00 0.00 50 GLY A CA 5
ATOM 3920 C C . GLY A 1 50 ? -3.171 0.486 11.009 1.00 0.00 50 GLY A C 5
ATOM 3921 O O . GLY A 1 50 ? -2.662 1.580 11.302 1.00 0.00 50 GLY A O 5
ATOM 3925 N N . ALA A 1 51 ? -2.901 -0.168 9.859 1.00 0.00 51 ALA A N 5
ATOM 3926 C CA . ALA A 1 51 ? -2.095 0.431 8.786 1.00 0.00 51 ALA A CA 5
ATOM 3927 C C . ALA A 1 51 ? -2.974 1.431 8.014 1.00 0.00 51 ALA A C 5
ATOM 3928 O O . ALA A 1 51 ? -3.881 1.029 7.271 1.00 0.00 51 ALA A O 5
ATOM 3935 N N . ALA A 1 52 ? -2.716 2.733 8.227 1.00 0.00 52 ALA A N 5
ATOM 3936 C CA . ALA A 1 52 ? -3.503 3.811 7.617 1.00 0.00 52 ALA A CA 5
ATOM 3937 C C . ALA A 1 52 ? -3.090 3.975 6.151 1.00 0.00 52 ALA A C 5
ATOM 3938 O O . ALA A 1 52 ? -2.085 4.614 5.857 1.00 0.00 52 ALA A O 5
ATOM 3945 N N . VAL A 1 53 ? -3.889 3.401 5.245 1.00 0.00 53 VAL A N 5
ATOM 3946 C CA . VAL A 1 53 ? -3.543 3.297 3.818 1.00 0.00 53 VAL A CA 5
ATOM 3947 C C . VAL A 1 53 ? -3.943 4.583 3.059 1.00 0.00 53 VAL A C 5
ATOM 3948 O O . VAL A 1 53 ? -5.083 5.055 3.166 1.00 0.00 53 VAL A O 5
ATOM 3961 N N . HIS A 1 54 ? -2.985 5.172 2.322 1.00 0.00 54 HIS A N 5
ATOM 3962 C CA . HIS A 1 54 ? -3.239 6.347 1.485 1.00 0.00 54 HIS A CA 5
ATOM 3963 C C . HIS A 1 54 ? -2.638 6.077 0.109 1.00 0.00 54 HIS A C 5
ATOM 3964 O O . HIS A 1 54 ? -1.444 6.271 -0.087 1.00 0.00 54 HIS A O 5
ATOM 3979 N N . ALA A 1 55 ? -3.471 5.626 -0.835 1.00 0.00 55 ALA A N 5
ATOM 3980 C CA . ALA A 1 55 ? -3.048 5.405 -2.221 1.00 0.00 55 ALA A CA 5
ATOM 3981 C C . ALA A 1 55 ? -3.363 6.668 -3.021 1.00 0.00 55 ALA A C 5
ATOM 3982 O O . ALA A 1 55 ? -4.542 7.016 -3.185 1.00 0.00 55 ALA A O 5
ATOM 3989 N N . ASP A 1 56 ? -2.318 7.364 -3.496 1.00 0.00 56 ASP A N 5
ATOM 3990 C CA . ASP A 1 56 ? -2.479 8.624 -4.231 1.00 0.00 56 ASP A CA 5
ATOM 3991 C C . ASP A 1 56 ? -2.360 8.304 -5.726 1.00 0.00 56 ASP A C 5
ATOM 3992 O O . ASP A 1 56 ? -1.290 7.868 -6.154 1.00 0.00 56 ASP A O 5
ATOM 4001 N N . PRO A 1 57 ? -3.452 8.485 -6.539 1.00 0.00 57 PRO A N 5
ATOM 4002 C CA . PRO A 1 57 ? -3.456 8.126 -7.982 1.00 0.00 57 PRO A CA 5
ATOM 4003 C C . PRO A 1 57 ? -2.397 8.898 -8.793 1.00 0.00 57 PRO A C 5
ATOM 4004 O O . PRO A 1 57 ? -1.729 8.324 -9.659 1.00 0.00 57 PRO A O 5
ATOM 4015 N N . ALA A 1 58 ? -2.247 10.194 -8.474 1.00 0.00 58 ALA A N 5
ATOM 4016 C CA . ALA A 1 58 ? -1.338 11.107 -9.182 1.00 0.00 58 ALA A CA 5
ATOM 4017 C C . ALA A 1 58 ? 0.131 10.833 -8.810 1.00 0.00 58 ALA A C 5
ATOM 4018 O O . ALA A 1 58 ? 0.985 10.705 -9.692 1.00 0.00 58 ALA A O 5
ATOM 4025 N N . SER A 1 59 ? 0.397 10.714 -7.497 1.00 0.00 59 SER A N 5
ATOM 4026 C CA . SER A 1 59 ? 1.760 10.533 -6.947 1.00 0.00 59 SER A CA 5
ATOM 4027 C C . SER A 1 59 ? 2.214 9.060 -7.036 1.00 0.00 59 SER A C 5
ATOM 4028 O O . SER A 1 59 ? 3.408 8.774 -6.886 1.00 0.00 59 SER A O 5
ATOM 4036 N N . ARG A 1 60 ? 1.241 8.141 -7.268 1.00 0.00 60 ARG A N 5
ATOM 4037 C CA . ARG A 1 60 ? 1.472 6.677 -7.386 1.00 0.00 60 ARG A CA 5
ATOM 4038 C C . ARG A 1 60 ? 2.021 6.084 -6.066 1.00 0.00 60 ARG A C 5
ATOM 4039 O O . ARG A 1 60 ? 2.710 5.069 -6.081 1.00 0.00 60 ARG A O 5
ATOM 4060 N N . THR A 1 61 ? 1.666 6.686 -4.911 1.00 0.00 61 THR A N 5
ATOM 4061 C CA . THR A 1 61 ? 2.300 6.345 -3.619 1.00 0.00 61 THR A CA 5
ATOM 4062 C C . THR A 1 61 ? 1.256 5.886 -2.578 1.00 0.00 61 THR A C 5
ATOM 4063 O O . THR A 1 61 ? 0.304 6.617 -2.279 1.00 0.00 61 THR A O 5
ATOM 4074 N N . VAL A 1 62 ? 1.449 4.660 -2.049 1.00 0.00 62 VAL A N 5
ATOM 4075 C CA . VAL A 1 62 ? 0.649 4.106 -0.946 1.00 0.00 62 VAL A CA 5
ATOM 4076 C C . VAL A 1 62 ? 1.424 4.279 0.369 1.00 0.00 62 VAL A C 5
ATOM 4077 O O . VAL A 1 62 ? 2.421 3.584 0.605 1.00 0.00 62 VAL A O 5
ATOM 4090 N N . VAL A 1 63 ? 0.978 5.226 1.208 1.00 0.00 63 VAL A N 5
ATOM 4091 C CA . VAL A 1 63 ? 1.602 5.510 2.505 1.00 0.00 63 VAL A CA 5
ATOM 4092 C C . VAL A 1 63 ? 0.768 4.836 3.598 1.00 0.00 63 VAL A C 5
ATOM 4093 O O . VAL A 1 63 ? -0.438 5.083 3.687 1.00 0.00 63 VAL A O 5
ATOM 4106 N N . VAL A 1 64 ? 1.407 3.970 4.400 1.00 0.00 64 VAL A N 5
ATOM 4107 C CA . VAL A 1 64 ? 0.747 3.253 5.504 1.00 0.00 64 VAL A CA 5
ATOM 4108 C C . VAL A 1 64 ? 1.280 3.763 6.867 1.00 0.00 64 VAL A C 5
ATOM 4109 O O . VAL A 1 64 ? 2.442 3.535 7.234 1.00 0.00 64 VAL A O 5
ATOM 4122 N N . GLY A 1 65 ? 0.416 4.499 7.591 1.00 0.00 65 GLY A N 5
ATOM 4123 C CA . GLY A 1 65 ? 0.782 5.120 8.868 1.00 0.00 65 GLY A CA 5
ATOM 4124 C C . GLY A 1 65 ? 0.503 4.215 10.059 1.00 0.00 65 GLY A C 5
ATOM 4125 O O . GLY A 1 65 ? -0.404 3.375 10.010 1.00 0.00 65 GLY A O 5
ATOM 4129 N N . GLY A 1 66 ? 1.299 4.377 11.129 1.00 0.00 66 GLY A N 5
ATOM 4130 C CA . GLY A 1 66 ? 1.122 3.628 12.382 1.00 0.00 66 GLY A CA 5
ATOM 4131 C C . GLY A 1 66 ? 1.978 2.373 12.450 1.00 0.00 66 GLY A C 5
ATOM 4132 O O . GLY A 1 66 ? 2.275 1.879 13.541 1.00 0.00 66 GLY A O 5
ATOM 4136 N N . VAL A 1 67 ? 2.361 1.854 11.275 1.00 0.00 67 VAL A N 5
ATOM 4137 C CA . VAL A 1 67 ? 3.191 0.641 11.140 1.00 0.00 67 VAL A CA 5
ATOM 4138 C C . VAL A 1 67 ? 4.627 1.023 10.735 1.00 0.00 67 VAL A C 5
ATOM 4139 O O . VAL A 1 67 ? 4.846 2.050 10.080 1.00 0.00 67 VAL A O 5
ATOM 4152 N N . SER A 1 68 ? 5.593 0.187 11.141 1.00 0.00 68 SER A N 5
ATOM 4153 C CA . SER A 1 68 ? 7.035 0.397 10.877 1.00 0.00 68 SER A CA 5
ATOM 4154 C C . SER A 1 68 ? 7.647 -0.856 10.211 1.00 0.00 68 SER A C 5
ATOM 4155 O O . SER A 1 68 ? 8.825 -0.862 9.838 1.00 0.00 68 SER A O 5
ATOM 4163 N N . ASP A 1 69 ? 6.819 -1.901 10.042 1.00 0.00 69 ASP A N 5
ATOM 4164 C CA . ASP A 1 69 ? 7.222 -3.205 9.482 1.00 0.00 69 ASP A CA 5
ATOM 4165 C C . ASP A 1 69 ? 7.108 -3.184 7.940 1.00 0.00 69 ASP A C 5
ATOM 4166 O O . ASP A 1 69 ? 6.210 -3.792 7.342 1.00 0.00 69 ASP A O 5
ATOM 4175 N N . ALA A 1 70 ? 8.061 -2.461 7.308 1.00 0.00 70 ALA A N 5
ATOM 4176 C CA . ALA A 1 70 ? 8.072 -2.217 5.850 1.00 0.00 70 ALA A CA 5
ATOM 4177 C C . ALA A 1 70 ? 8.242 -3.510 5.043 1.00 0.00 70 ALA A C 5
ATOM 4178 O O . ALA A 1 70 ? 7.762 -3.589 3.911 1.00 0.00 70 ALA A O 5
ATOM 4185 N N . ALA A 1 71 ? 8.936 -4.507 5.636 1.00 0.00 71 ALA A N 5
ATOM 4186 C CA . ALA A 1 71 ? 9.143 -5.828 5.015 1.00 0.00 71 ALA A CA 5
ATOM 4187 C C . ALA A 1 71 ? 7.805 -6.557 4.824 1.00 0.00 71 ALA A C 5
ATOM 4188 O O . ALA A 1 71 ? 7.507 -7.022 3.721 1.00 0.00 71 ALA A O 5
ATOM 4195 N N . HIS A 1 72 ? 6.987 -6.608 5.905 1.00 0.00 72 HIS A N 5
ATOM 4196 C CA . HIS A 1 72 ? 5.648 -7.233 5.863 1.00 0.00 72 HIS A CA 5
ATOM 4197 C C . HIS A 1 72 ? 4.770 -6.544 4.822 1.00 0.00 72 HIS A C 5
ATOM 4198 O O . HIS A 1 72 ? 4.277 -7.205 3.913 1.00 0.00 72 HIS A O 5
ATOM 4213 N N . ILE A 1 73 ? 4.635 -5.206 4.954 1.00 0.00 73 ILE A N 5
ATOM 4214 C CA . ILE A 1 73 ? 3.728 -4.401 4.112 1.00 0.00 73 ILE A CA 5
ATOM 4215 C C . ILE A 1 73 ? 4.075 -4.567 2.622 1.00 0.00 73 ILE A C 5
ATOM 4216 O O . ILE A 1 73 ? 3.174 -4.702 1.793 1.00 0.00 73 ILE A O 5
ATOM 4232 N N . ALA A 1 74 ? 5.392 -4.602 2.320 1.00 0.00 74 ALA A N 5
ATOM 4233 C CA . ALA A 1 74 ? 5.916 -4.780 0.947 1.00 0.00 74 ALA A CA 5
ATOM 4234 C C . ALA A 1 74 ? 5.454 -6.118 0.337 1.00 0.00 74 ALA A C 5
ATOM 4235 O O . ALA A 1 74 ? 5.083 -6.176 -0.844 1.00 0.00 74 ALA A O 5
ATOM 4242 N N . GLU A 1 75 ? 5.452 -7.178 1.173 1.00 0.00 75 GLU A N 5
ATOM 4243 C CA . GLU A 1 75 ? 5.000 -8.526 0.769 1.00 0.00 75 GLU A CA 5
ATOM 4244 C C . GLU A 1 75 ? 3.480 -8.552 0.507 1.00 0.00 75 GLU A C 5
ATOM 4245 O O . GLU A 1 75 ? 3.015 -9.293 -0.361 1.00 0.00 75 GLU A O 5
ATOM 4257 N N . ILE A 1 76 ? 2.724 -7.724 1.245 1.00 0.00 76 ILE A N 5
ATOM 4258 C CA . ILE A 1 76 ? 1.248 -7.682 1.151 1.00 0.00 76 ILE A CA 5
ATOM 4259 C C . ILE A 1 76 ? 0.789 -6.968 -0.145 1.00 0.00 76 ILE A C 5
ATOM 4260 O O . ILE A 1 76 ? -0.066 -7.481 -0.880 1.00 0.00 76 ILE A O 5
ATOM 4276 N N . ILE A 1 77 ? 1.373 -5.780 -0.405 1.00 0.00 77 ILE A N 5
ATOM 4277 C CA . ILE A 1 77 ? 1.022 -4.940 -1.576 1.00 0.00 77 ILE A CA 5
ATOM 4278 C C . ILE A 1 77 ? 1.448 -5.616 -2.898 1.00 0.00 77 ILE A C 5
ATOM 4279 O O . ILE A 1 77 ? 0.764 -5.475 -3.927 1.00 0.00 77 ILE A O 5
ATOM 4295 N N . THR A 1 78 ? 2.558 -6.384 -2.864 1.00 0.00 78 THR A N 5
ATOM 4296 C CA . THR A 1 78 ? 2.995 -7.160 -4.036 1.00 0.00 78 THR A CA 5
ATOM 4297 C C . THR A 1 78 ? 2.095 -8.407 -4.223 1.00 0.00 78 THR A C 5
ATOM 4298 O O . THR A 1 78 ? 1.841 -8.821 -5.356 1.00 0.00 78 THR A O 5
ATOM 4309 N N . ALA A 1 79 ? 1.570 -8.961 -3.100 1.00 0.00 79 ALA A N 5
ATOM 4310 C CA . ALA A 1 79 ? 0.622 -10.106 -3.115 1.00 0.00 79 ALA A CA 5
ATOM 4311 C C . ALA A 1 79 ? -0.752 -9.704 -3.696 1.00 0.00 79 ALA A C 5
ATOM 4312 O O . ALA A 1 79 ? -1.537 -10.567 -4.100 1.00 0.00 79 ALA A O 5
ATOM 4319 N N . ALA A 1 80 ? -1.024 -8.382 -3.729 1.00 0.00 80 ALA A N 5
ATOM 4320 C CA . ALA A 1 80 ? -2.252 -7.814 -4.318 1.00 0.00 80 ALA A CA 5
ATOM 4321 C C . ALA A 1 80 ? -2.213 -7.809 -5.867 1.00 0.00 80 ALA A C 5
ATOM 4322 O O . ALA A 1 80 ? -3.162 -7.351 -6.500 1.00 0.00 80 ALA A O 5
ATOM 4329 N N . GLY A 1 81 ? -1.112 -8.315 -6.464 1.00 0.00 81 GLY A N 5
ATOM 4330 C CA . GLY A 1 81 ? -0.953 -8.377 -7.929 1.00 0.00 81 GLY A CA 5
ATOM 4331 C C . GLY A 1 81 ? -0.169 -7.190 -8.483 1.00 0.00 81 GLY A C 5
ATOM 4332 O O . GLY A 1 81 ? -0.206 -6.914 -9.685 1.00 0.00 81 GLY A O 5
ATOM 4336 N N . TYR A 1 82 ? 0.544 -6.491 -7.587 1.00 0.00 82 TYR A N 5
ATOM 4337 C CA . TYR A 1 82 ? 1.336 -5.283 -7.909 1.00 0.00 82 TYR A CA 5
ATOM 4338 C C . TYR A 1 82 ? 2.806 -5.518 -7.547 1.00 0.00 82 TYR A C 5
ATOM 4339 O O . TYR A 1 82 ? 3.169 -6.609 -7.111 1.00 0.00 82 TYR A O 5
ATOM 4357 N N . THR A 1 83 ? 3.661 -4.523 -7.812 1.00 0.00 83 THR A N 5
ATOM 4358 C CA . THR A 1 83 ? 5.079 -4.542 -7.392 1.00 0.00 83 THR A CA 5
ATOM 4359 C C . THR A 1 83 ? 5.487 -3.134 -6.896 1.00 0.00 83 THR A C 5
ATOM 4360 O O . THR A 1 83 ? 5.511 -2.195 -7.704 1.00 0.00 83 THR A O 5
ATOM 4371 N N . PRO A 1 84 ? 5.767 -2.946 -5.556 1.00 0.00 84 PRO A N 5
ATOM 4372 C CA . PRO A 1 84 ? 6.341 -1.682 -5.035 1.00 0.00 84 PRO A CA 5
ATOM 4373 C C . PRO A 1 84 ? 7.784 -1.471 -5.567 1.00 0.00 84 PRO A C 5
ATOM 4374 O O . PRO A 1 84 ? 8.667 -2.313 -5.354 1.00 0.00 84 PRO A O 5
ATOM 4385 N N . GLU A 1 85 ? 7.997 -0.358 -6.284 1.00 0.00 85 GLU A N 5
ATOM 4386 C CA . GLU A 1 85 ? 9.269 -0.032 -6.945 1.00 0.00 85 GLU A CA 5
ATOM 4387 C C . GLU A 1 85 ? 9.676 1.428 -6.596 1.00 0.00 85 GLU A C 5
ATOM 4388 O O . GLU A 1 85 ? 10.536 1.617 -5.708 1.00 0.00 85 GLU A O 5
ATOM 4401 N N . ALA A 1 22 ? 6.553 7.255 10.466 1.00 0.00 22 ALA A N 6
ATOM 4402 C CA . ALA A 1 22 ? 5.092 7.254 10.669 1.00 0.00 22 ALA A CA 6
ATOM 4403 C C . ALA A 1 22 ? 4.396 6.605 9.464 1.00 0.00 22 ALA A C 6
ATOM 4404 O O . ALA A 1 22 ? 3.854 5.497 9.575 1.00 0.00 22 ALA A O 6
ATOM 4411 N N . GLY A 1 23 ? 4.447 7.293 8.309 1.00 0.00 23 GLY A N 6
ATOM 4412 C CA . GLY A 1 23 ? 3.791 6.840 7.079 1.00 0.00 23 GLY A CA 6
ATOM 4413 C C . GLY A 1 23 ? 4.784 6.272 6.074 1.00 0.00 23 GLY A C 6
ATOM 4414 O O . GLY A 1 23 ? 5.600 7.014 5.518 1.00 0.00 23 GLY A O 6
ATOM 4418 N N . LEU A 1 24 ? 4.711 4.954 5.848 1.00 0.00 24 LEU A N 6
ATOM 4419 C CA . LEU A 1 24 ? 5.577 4.231 4.905 1.00 0.00 24 LEU A CA 6
ATOM 4420 C C . LEU A 1 24 ? 5.043 4.387 3.470 1.00 0.00 24 LEU A C 6
ATOM 4421 O O . LEU A 1 24 ? 3.976 3.860 3.143 1.00 0.00 24 LEU A O 6
ATOM 4437 N N . SER A 1 25 ? 5.787 5.113 2.635 1.00 0.00 25 SER A N 6
ATOM 4438 C CA . SER A 1 25 ? 5.404 5.399 1.245 1.00 0.00 25 SER A CA 6
ATOM 4439 C C . SER A 1 25 ? 5.809 4.226 0.318 1.00 0.00 25 SER A C 6
ATOM 4440 O O . SER A 1 25 ? 6.955 3.765 0.381 1.00 0.00 25 SER A O 6
ATOM 4448 N N . PHE A 1 26 ? 4.858 3.728 -0.517 1.00 0.00 26 PHE A N 6
ATOM 4449 C CA . PHE A 1 26 ? 5.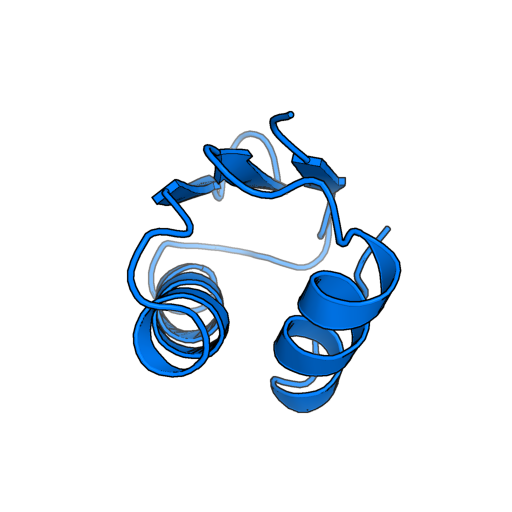120 2.637 -1.500 1.00 0.00 26 PHE A CA 6
ATOM 4450 C C . PHE A 1 26 ? 4.704 3.065 -2.921 1.00 0.00 26 PHE A C 6
ATOM 4451 O O . PHE A 1 26 ? 3.513 3.173 -3.226 1.00 0.00 26 PHE A O 6
ATOM 4468 N N . HIS A 1 27 ? 5.718 3.303 -3.773 1.00 0.00 27 HIS A N 6
ATOM 4469 C CA . HIS A 1 27 ? 5.553 3.814 -5.149 1.00 0.00 27 HIS A CA 6
ATOM 4470 C C . HIS A 1 27 ? 5.220 2.654 -6.116 1.00 0.00 27 HIS A C 6
ATOM 4471 O O . HIS A 1 27 ? 6.087 1.842 -6.429 1.00 0.00 27 HIS A O 6
ATOM 4486 N N . VAL A 1 28 ? 3.947 2.561 -6.552 1.00 0.00 28 VAL A N 6
ATOM 4487 C CA . VAL A 1 28 ? 3.481 1.501 -7.482 1.00 0.00 28 VAL A CA 6
ATOM 4488 C C . VAL A 1 28 ? 2.912 2.147 -8.767 1.00 0.00 28 VAL A C 6
ATOM 4489 O O . VAL A 1 28 ? 1.747 2.523 -8.804 1.00 0.00 28 VAL A O 6
ATOM 4502 N N . GLU A 1 29 ? 3.745 2.271 -9.812 1.00 0.00 29 GLU A N 6
ATOM 4503 C CA . GLU A 1 29 ? 3.353 2.923 -11.086 1.00 0.00 29 GLU A CA 6
ATOM 4504 C C . GLU A 1 29 ? 2.326 2.086 -11.877 1.00 0.00 29 GLU A C 6
ATOM 4505 O O . GLU A 1 29 ? 1.563 2.634 -12.680 1.00 0.00 29 GLU A O 6
ATOM 4517 N N . ASP A 1 30 ? 2.321 0.764 -11.634 1.00 0.00 30 ASP A N 6
ATOM 4518 C CA . ASP A 1 30 ? 1.417 -0.195 -12.314 1.00 0.00 30 ASP A CA 6
ATOM 4519 C C . ASP A 1 30 ? -0.024 -0.088 -11.766 1.00 0.00 30 ASP A C 6
ATOM 4520 O O . ASP A 1 30 ? -0.992 -0.487 -12.432 1.00 0.00 30 ASP A O 6
ATOM 4529 N N . MET A 1 31 ? -0.138 0.483 -10.560 1.00 0.00 31 MET A N 6
ATOM 4530 C CA . MET A 1 31 ? -1.419 0.751 -9.887 1.00 0.00 31 MET A CA 6
ATOM 4531 C C . MET A 1 31 ? -2.154 1.938 -10.557 1.00 0.00 31 MET A C 6
ATOM 4532 O O . MET A 1 31 ? -1.524 2.928 -10.927 1.00 0.00 31 MET A O 6
ATOM 4546 N N . THR A 1 32 ? -3.484 1.812 -10.707 1.00 0.00 32 THR A N 6
ATOM 4547 C CA . THR A 1 32 ? -4.376 2.916 -11.126 1.00 0.00 32 THR A CA 6
ATOM 4548 C C . THR A 1 32 ? -5.132 3.460 -9.885 1.00 0.00 32 THR A C 6
ATOM 4549 O O . THR A 1 32 ? -5.153 2.798 -8.841 1.00 0.00 32 THR A O 6
ATOM 4560 N N . CYS A 1 33 ? -5.721 4.671 -9.997 1.00 0.00 33 CYS A N 6
ATOM 4561 C CA . CYS A 1 33 ? -6.366 5.367 -8.860 1.00 0.00 33 CYS A CA 6
ATOM 4562 C C . CYS A 1 33 ? -7.650 4.640 -8.344 1.00 0.00 33 CYS A C 6
ATOM 4563 O O . CYS A 1 33 ? -7.541 3.652 -7.612 1.00 0.00 33 CYS A O 6
ATOM 4571 N N . GLY A 1 34 ? -8.847 5.081 -8.784 1.00 0.00 34 GLY A N 6
ATOM 4572 C CA . GLY A 1 34 ? -10.119 4.685 -8.156 1.00 0.00 34 GLY A CA 6
ATOM 4573 C C . GLY A 1 34 ? -10.530 3.235 -8.407 1.00 0.00 34 GLY A C 6
ATOM 4574 O O . GLY A 1 34 ? -11.138 2.597 -7.536 1.00 0.00 34 GLY A O 6
ATOM 4578 N N . HIS A 1 35 ? -10.176 2.710 -9.590 1.00 0.00 35 HIS A N 6
ATOM 4579 C CA . HIS A 1 35 ? -10.523 1.334 -10.010 1.00 0.00 35 HIS A CA 6
ATOM 4580 C C . HIS A 1 35 ? -9.673 0.276 -9.273 1.00 0.00 35 HIS A C 6
ATOM 4581 O O . HIS A 1 35 ? -10.014 -0.909 -9.289 1.00 0.00 35 HIS A O 6
ATOM 4596 N N . CYS A 1 36 ? -8.579 0.707 -8.615 1.00 0.00 36 CYS A N 6
ATOM 4597 C CA . CYS A 1 36 ? -7.683 -0.199 -7.861 1.00 0.00 36 CYS A CA 6
ATOM 4598 C C . CYS A 1 36 ? -7.560 0.221 -6.386 1.00 0.00 36 CYS A C 6
ATOM 4599 O O . CYS A 1 36 ? -6.994 -0.532 -5.595 1.00 0.00 36 CYS A O 6
ATOM 4607 N N . ALA A 1 37 ? -8.129 1.389 -6.013 1.00 0.00 37 ALA A N 6
ATOM 4608 C CA . ALA A 1 37 ? -7.929 1.991 -4.675 1.00 0.00 37 ALA A CA 6
ATOM 4609 C C . ALA A 1 37 ? -8.360 1.047 -3.534 1.00 0.00 37 ALA A C 6
ATOM 4610 O O . ALA A 1 37 ? -7.539 0.676 -2.705 1.00 0.00 37 ALA A O 6
ATOM 4617 N N . GLY A 1 38 ? -9.618 0.591 -3.579 1.00 0.00 38 GLY A N 6
ATOM 4618 C CA . GLY A 1 38 ? -10.204 -0.227 -2.508 1.00 0.00 38 GLY A CA 6
ATOM 4619 C C . GLY A 1 38 ? -9.545 -1.593 -2.330 1.00 0.00 38 GLY A C 6
ATOM 4620 O O . GLY A 1 38 ? -9.372 -2.060 -1.197 1.00 0.00 38 GLY A O 6
ATOM 4624 N N . VAL A 1 39 ? -9.168 -2.226 -3.455 1.00 0.00 39 VAL A N 6
ATOM 4625 C CA . VAL A 1 39 ? -8.595 -3.586 -3.453 1.00 0.00 39 VAL A CA 6
ATOM 4626 C C . VAL A 1 39 ? -7.121 -3.589 -2.958 1.00 0.00 39 VAL A C 6
ATOM 4627 O O . VAL A 1 39 ? -6.721 -4.484 -2.202 1.00 0.00 39 VAL A O 6
ATOM 4640 N N . ILE A 1 40 ? -6.326 -2.577 -3.380 1.00 0.00 40 ILE A N 6
ATOM 4641 C CA . ILE A 1 40 ? -4.888 -2.477 -3.016 1.00 0.00 40 ILE A CA 6
ATOM 4642 C C . ILE A 1 40 ? -4.724 -2.016 -1.550 1.00 0.00 40 ILE A C 6
ATOM 4643 O O . ILE A 1 40 ? -3.807 -2.464 -0.840 1.00 0.00 40 ILE A O 6
ATOM 4659 N N . LYS A 1 41 ? -5.636 -1.119 -1.110 1.00 0.00 41 LYS A N 6
ATOM 4660 C CA . LYS A 1 41 ? -5.705 -0.659 0.281 1.00 0.00 41 LYS A CA 6
ATOM 4661 C C . LYS A 1 41 ? -6.084 -1.828 1.185 1.00 0.00 41 LYS A C 6
ATOM 4662 O O . LYS A 1 41 ? -5.383 -2.121 2.146 1.00 0.00 41 LYS A O 6
ATOM 4681 N N . GLY A 1 42 ? -7.193 -2.501 0.805 1.00 0.00 42 GLY A N 6
ATOM 4682 C CA . GLY A 1 42 ? -7.744 -3.640 1.542 1.00 0.00 42 GLY A CA 6
ATOM 4683 C C . GLY A 1 42 ? -6.774 -4.813 1.665 1.00 0.00 42 GLY A C 6
ATOM 4684 O O . GLY A 1 42 ? -6.840 -5.574 2.639 1.00 0.00 42 GLY A O 6
ATOM 4688 N N . ALA A 1 43 ? -5.876 -4.959 0.665 1.00 0.00 43 ALA A N 6
ATOM 4689 C CA . ALA A 1 43 ? -4.816 -5.981 0.671 1.00 0.00 43 ALA A CA 6
ATOM 4690 C C . ALA A 1 43 ? -3.933 -5.832 1.919 1.00 0.00 43 ALA A C 6
ATOM 4691 O O . ALA A 1 43 ? -3.808 -6.760 2.717 1.00 0.00 43 ALA A O 6
ATOM 4698 N N . ILE A 1 44 ? -3.390 -4.623 2.100 1.00 0.00 44 ILE A N 6
ATOM 4699 C CA . ILE A 1 44 ? -2.509 -4.289 3.234 1.00 0.00 44 ILE A CA 6
ATOM 4700 C C . ILE A 1 44 ? -3.293 -4.164 4.560 1.00 0.00 44 ILE A C 6
ATOM 4701 O O . ILE A 1 44 ? -2.885 -4.728 5.582 1.00 0.00 44 ILE A O 6
ATOM 4717 N N . GLU A 1 45 ? -4.428 -3.452 4.495 1.00 0.00 45 GLU A N 6
ATOM 4718 C CA . GLU A 1 45 ? -5.200 -2.986 5.670 1.00 0.00 45 GLU A CA 6
ATOM 4719 C C . GLU A 1 45 ? -5.735 -4.171 6.492 1.00 0.00 45 GLU A C 6
ATOM 4720 O O . GLU A 1 45 ? -5.611 -4.189 7.716 1.00 0.00 45 GLU A O 6
ATOM 4732 N N . LYS A 1 46 ? -6.304 -5.164 5.798 1.00 0.00 46 LYS A N 6
ATOM 4733 C CA . LYS A 1 46 ? -6.893 -6.358 6.442 1.00 0.00 46 LYS A CA 6
ATOM 4734 C C . LYS A 1 46 ? -5.805 -7.283 7.035 1.00 0.00 46 LYS A C 6
ATOM 4735 O O . LYS A 1 46 ? -6.068 -8.012 7.998 1.00 0.00 46 LYS A O 6
ATOM 4754 N N . THR A 1 47 ? -4.593 -7.248 6.451 1.00 0.00 47 THR A N 6
ATOM 4755 C CA . THR A 1 47 ? -3.462 -8.077 6.913 1.00 0.00 47 THR A CA 6
ATOM 4756 C C . THR A 1 47 ? -2.765 -7.427 8.129 1.00 0.00 47 THR A C 6
ATOM 4757 O O . THR A 1 47 ? -2.284 -8.127 9.029 1.00 0.00 47 THR A O 6
ATOM 4768 N N . VAL A 1 48 ? -2.729 -6.080 8.154 1.00 0.00 48 VAL A N 6
ATOM 4769 C CA . VAL A 1 48 ? -2.125 -5.303 9.260 1.00 0.00 48 VAL A CA 6
ATOM 4770 C C . VAL A 1 48 ? -3.164 -4.305 9.824 1.00 0.00 48 VAL A C 6
ATOM 4771 O O . VAL A 1 48 ? -3.348 -3.213 9.262 1.00 0.00 48 VAL A O 6
ATOM 4784 N N . PRO A 1 49 ? -3.897 -4.689 10.917 1.00 0.00 49 PRO A N 6
ATOM 4785 C CA . PRO A 1 49 ? -4.820 -3.774 11.621 1.00 0.00 49 PRO A CA 6
ATOM 4786 C C . PRO A 1 49 ? -4.043 -2.621 12.297 1.00 0.00 49 PRO A C 6
ATOM 4787 O O . PRO A 1 49 ? -3.304 -2.847 13.262 1.00 0.00 49 PRO A O 6
ATOM 4798 N N . GLY A 1 50 ? -4.221 -1.402 11.774 1.00 0.00 50 GLY A N 6
ATOM 4799 C CA . GLY A 1 50 ? -3.508 -0.213 12.245 1.00 0.00 50 GLY A CA 6
ATOM 4800 C C . GLY A 1 50 ? -2.694 0.472 11.155 1.00 0.00 50 GLY A C 6
ATOM 4801 O O . GLY A 1 50 ? -2.221 1.600 11.363 1.00 0.00 50 GLY A O 6
ATOM 4805 N N . ALA A 1 51 ? -2.514 -0.201 9.994 1.00 0.00 51 ALA A N 6
ATOM 4806 C CA . ALA A 1 51 ? -1.864 0.411 8.819 1.00 0.00 51 ALA A CA 6
ATOM 4807 C C . ALA A 1 51 ? -2.859 1.358 8.124 1.00 0.00 51 ALA A C 6
ATOM 4808 O O . ALA A 1 51 ? -3.812 0.905 7.467 1.00 0.00 51 ALA A O 6
ATOM 4815 N N . ALA A 1 52 ? -2.635 2.672 8.287 1.00 0.00 52 ALA A N 6
ATOM 4816 C CA . ALA A 1 52 ? -3.505 3.710 7.721 1.00 0.00 52 ALA A CA 6
ATOM 4817 C C . ALA A 1 52 ? -3.163 3.910 6.238 1.00 0.00 52 ALA A C 6
ATOM 4818 O O . ALA A 1 52 ? -2.209 4.609 5.904 1.00 0.00 52 ALA A O 6
ATOM 4825 N N . VAL A 1 53 ? -3.976 3.310 5.368 1.00 0.00 53 VAL A N 6
ATOM 4826 C CA . VAL A 1 53 ? -3.702 3.213 3.922 1.00 0.00 53 VAL A CA 6
ATOM 4827 C C . VAL A 1 53 ? -4.169 4.492 3.192 1.00 0.00 53 VAL A C 6
ATOM 4828 O O . VAL A 1 53 ? -5.277 4.989 3.432 1.00 0.00 53 VAL A O 6
ATOM 4841 N N . HIS A 1 54 ? -3.303 5.040 2.319 1.00 0.00 54 HIS A N 6
ATOM 4842 C CA . HIS A 1 54 ? -3.572 6.300 1.612 1.00 0.00 54 HIS A CA 6
ATOM 4843 C C . HIS A 1 54 ? -3.053 6.207 0.170 1.00 0.00 54 HIS A C 6
ATOM 4844 O O . HIS A 1 54 ? -1.850 6.317 -0.065 1.00 0.00 54 HIS A O 6
ATOM 4859 N N . ALA A 1 55 ? -3.968 5.983 -0.778 1.00 0.00 55 ALA A N 6
ATOM 4860 C CA . ALA A 1 55 ? -3.643 5.950 -2.210 1.00 0.00 55 ALA A CA 6
ATOM 4861 C C . ALA A 1 55 ? -3.618 7.384 -2.768 1.00 0.00 55 ALA A C 6
ATOM 4862 O O . ALA A 1 55 ? -4.548 8.165 -2.523 1.00 0.00 55 ALA A O 6
ATOM 4869 N N . ASP A 1 56 ? -2.542 7.726 -3.486 1.00 0.00 56 ASP A N 6
ATOM 4870 C CA . ASP A 1 56 ? -2.394 9.029 -4.148 1.00 0.00 56 ASP A CA 6
ATOM 4871 C C . ASP A 1 56 ? -2.605 8.824 -5.661 1.00 0.00 56 ASP A C 6
ATOM 4872 O O . ASP A 1 56 ? -1.771 8.178 -6.285 1.00 0.00 56 ASP A O 6
ATOM 4881 N N . PRO A 1 57 ? -3.751 9.299 -6.252 1.00 0.00 57 PRO A N 6
ATOM 4882 C CA . PRO A 1 57 ? -4.048 9.191 -7.714 1.00 0.00 57 PRO A CA 6
ATOM 4883 C C . PRO A 1 57 ? -2.896 9.607 -8.657 1.00 0.00 57 PRO A C 6
ATOM 4884 O O . PRO A 1 57 ? -2.608 8.906 -9.633 1.00 0.00 57 PRO A O 6
ATOM 4895 N N . ALA A 1 58 ? -2.256 10.742 -8.343 1.00 0.00 58 ALA A N 6
ATOM 4896 C CA . ALA A 1 58 ? -1.233 11.366 -9.206 1.00 0.00 58 ALA A CA 6
ATOM 4897 C C . ALA A 1 58 ? 0.123 10.647 -9.114 1.00 0.00 58 ALA A C 6
ATOM 4898 O O . ALA A 1 58 ? 0.794 10.448 -10.128 1.00 0.00 58 ALA A O 6
ATOM 4905 N N . SER A 1 59 ? 0.515 10.265 -7.889 1.00 0.00 59 SER A N 6
ATOM 4906 C CA . SER A 1 59 ? 1.838 9.661 -7.605 1.00 0.00 59 SER A CA 6
ATOM 4907 C C . SER A 1 59 ? 1.778 8.111 -7.647 1.00 0.00 59 SER A C 6
ATOM 4908 O O . SER A 1 59 ? 2.826 7.447 -7.695 1.00 0.00 59 SER A O 6
ATOM 4916 N N . ARG A 1 60 ? 0.532 7.563 -7.633 1.00 0.00 60 ARG A N 6
ATOM 4917 C CA . ARG A 1 60 ? 0.240 6.101 -7.627 1.00 0.00 60 ARG A CA 6
ATOM 4918 C C . ARG A 1 60 ? 0.914 5.411 -6.417 1.00 0.00 60 ARG A C 6
ATOM 4919 O O . ARG A 1 60 ? 1.537 4.352 -6.539 1.00 0.00 60 ARG A O 6
ATOM 4940 N N . THR A 1 61 ? 0.770 6.036 -5.238 1.00 0.00 61 THR A N 6
ATOM 4941 C CA . THR A 1 61 ? 1.504 5.647 -4.023 1.00 0.00 61 THR A CA 6
ATOM 4942 C C . THR A 1 61 ? 0.552 5.303 -2.863 1.00 0.00 61 THR A C 6
ATOM 4943 O O . THR A 1 61 ? -0.321 6.103 -2.512 1.00 0.00 61 THR A O 6
ATOM 4954 N N . VAL A 1 62 ? 0.732 4.103 -2.276 1.00 0.00 62 VAL A N 6
ATOM 4955 C CA . VAL A 1 62 ? 0.001 3.670 -1.074 1.00 0.00 62 VAL A CA 6
ATOM 4956 C C . VAL A 1 62 ? 0.900 3.903 0.150 1.00 0.00 62 VAL A C 6
ATOM 4957 O O . VAL A 1 62 ? 1.923 3.226 0.325 1.00 0.00 62 VAL A O 6
ATOM 4970 N N . VAL A 1 63 ? 0.536 4.910 0.956 1.00 0.00 63 VAL A N 6
ATOM 4971 C CA . VAL A 1 63 ? 1.256 5.285 2.178 1.00 0.00 63 VAL A CA 6
ATOM 4972 C C . VAL A 1 63 ? 0.506 4.707 3.385 1.00 0.00 63 VAL A C 6
ATOM 4973 O O . VAL A 1 63 ? -0.686 4.977 3.554 1.00 0.00 63 VAL A O 6
ATOM 4986 N N . VAL A 1 64 ? 1.201 3.897 4.202 1.00 0.00 64 VAL A N 6
ATOM 4987 C CA . VAL A 1 64 ? 0.613 3.209 5.362 1.00 0.00 64 VAL A CA 6
ATOM 4988 C C . VAL A 1 64 ? 1.195 3.770 6.683 1.00 0.00 64 VAL A C 6
ATOM 4989 O O . VAL A 1 64 ? 2.374 3.578 7.007 1.00 0.00 64 VAL A O 6
ATOM 5002 N N . GLY A 1 65 ? 0.350 4.508 7.422 1.00 0.00 65 GLY A N 6
ATOM 5003 C CA . GLY A 1 65 ? 0.753 5.157 8.664 1.00 0.00 65 GLY A CA 6
ATOM 5004 C C . GLY A 1 65 ? 0.578 4.267 9.885 1.00 0.00 65 GLY A C 6
ATOM 5005 O O . GLY A 1 65 ? -0.178 3.292 9.846 1.00 0.00 65 GLY A O 6
ATOM 5009 N N . GLY A 1 66 ? 1.287 4.614 10.971 1.00 0.00 66 GLY A N 6
ATOM 5010 C CA . GLY A 1 66 ? 1.163 3.921 12.260 1.00 0.00 66 GLY A CA 6
ATOM 5011 C C . GLY A 1 66 ? 1.907 2.595 12.334 1.00 0.00 66 GLY A C 6
ATOM 5012 O O . GLY A 1 66 ? 1.809 1.888 13.341 1.00 0.00 66 GLY A O 6
ATOM 5016 N N . VAL A 1 67 ? 2.655 2.259 11.275 1.00 0.00 67 VAL A N 6
ATOM 5017 C CA . VAL A 1 67 ? 3.412 0.996 11.172 1.00 0.00 67 VAL A CA 6
ATOM 5018 C C . VAL A 1 67 ? 4.846 1.297 10.717 1.00 0.00 67 VAL A C 6
ATOM 5019 O O . VAL A 1 67 ? 5.078 2.281 10.005 1.00 0.00 67 VAL A O 6
ATOM 5032 N N . SER A 1 68 ? 5.796 0.445 11.131 1.00 0.00 68 SER A N 6
ATOM 5033 C CA . SER A 1 68 ? 7.241 0.613 10.852 1.00 0.00 68 SER A CA 6
ATOM 5034 C C . SER A 1 68 ? 7.774 -0.539 9.970 1.00 0.00 68 SER A C 6
ATOM 5035 O O . SER A 1 68 ? 8.913 -0.478 9.495 1.00 0.00 68 SER A O 6
ATOM 5043 N N . ASP A 1 69 ? 6.936 -1.575 9.744 1.00 0.00 69 ASP A N 6
ATOM 5044 C CA . ASP A 1 69 ? 7.322 -2.799 9.008 1.00 0.00 69 ASP A CA 6
ATOM 5045 C C . ASP A 1 69 ? 7.259 -2.568 7.487 1.00 0.00 69 ASP A C 6
ATOM 5046 O O . ASP A 1 69 ? 6.363 -3.082 6.814 1.00 0.00 69 ASP A O 6
ATOM 5055 N N . ALA A 1 70 ? 8.223 -1.791 6.955 1.00 0.00 70 ALA A N 6
ATOM 5056 C CA . ALA A 1 70 ? 8.281 -1.444 5.519 1.00 0.00 70 ALA A CA 6
ATOM 5057 C C . ALA A 1 70 ? 8.411 -2.705 4.651 1.00 0.00 70 ALA A C 6
ATOM 5058 O O . ALA A 1 70 ? 7.737 -2.838 3.628 1.00 0.00 70 ALA A O 6
ATOM 5065 N N . ALA A 1 71 ? 9.253 -3.645 5.120 1.00 0.00 71 ALA A N 6
ATOM 5066 C CA . ALA A 1 71 ? 9.494 -4.926 4.440 1.00 0.00 71 ALA A CA 6
ATOM 5067 C C . ALA A 1 71 ? 8.208 -5.772 4.377 1.00 0.00 71 ALA A C 6
ATOM 5068 O O . ALA A 1 71 ? 7.844 -6.255 3.308 1.00 0.00 71 ALA A O 6
ATOM 5075 N N . HIS A 1 72 ? 7.512 -5.893 5.528 1.00 0.00 72 HIS A N 6
ATOM 5076 C CA . HIS A 1 72 ? 6.302 -6.736 5.658 1.00 0.00 72 HIS A CA 6
ATOM 5077 C C . HIS A 1 72 ? 5.154 -6.215 4.780 1.00 0.00 72 HIS A C 6
ATOM 5078 O O . HIS A 1 72 ? 4.500 -7.000 4.088 1.00 0.00 72 HIS A O 6
ATOM 5093 N N . ILE A 1 73 ? 4.930 -4.887 4.813 1.00 0.00 73 ILE A N 6
ATOM 5094 C CA . ILE A 1 73 ? 3.881 -4.231 4.007 1.00 0.00 73 ILE A CA 6
ATOM 5095 C C . ILE A 1 73 ? 4.152 -4.461 2.505 1.00 0.00 73 ILE A C 6
ATOM 5096 O O . ILE A 1 73 ? 3.226 -4.752 1.734 1.00 0.00 73 ILE A O 6
ATOM 5112 N N . ALA A 1 74 ? 5.445 -4.361 2.130 1.00 0.00 74 ALA A N 6
ATOM 5113 C CA . ALA A 1 74 ? 5.915 -4.577 0.750 1.00 0.00 74 ALA A CA 6
ATOM 5114 C C . ALA A 1 74 ? 5.615 -6.007 0.262 1.00 0.00 74 ALA A C 6
ATOM 5115 O O . ALA A 1 74 ? 5.294 -6.202 -0.910 1.00 0.00 74 ALA A O 6
ATOM 5122 N N . GLU A 1 75 ? 5.702 -6.988 1.188 1.00 0.00 75 GLU A N 6
ATOM 5123 C CA . GLU A 1 75 ? 5.399 -8.408 0.903 1.00 0.00 75 GLU A CA 6
ATOM 5124 C C . GLU A 1 75 ? 3.914 -8.594 0.563 1.00 0.00 75 GLU A C 6
ATOM 5125 O O . GLU A 1 75 ? 3.569 -9.332 -0.361 1.00 0.00 75 GLU A O 6
ATOM 5137 N N . ILE A 1 76 ? 3.048 -7.891 1.314 1.00 0.00 76 ILE A N 6
ATOM 5138 C CA . ILE A 1 76 ? 1.580 -7.995 1.167 1.00 0.00 76 ILE A CA 6
ATOM 5139 C C . ILE A 1 76 ? 1.121 -7.447 -0.198 1.00 0.00 76 ILE A C 6
ATOM 5140 O O . ILE A 1 76 ? 0.372 -8.105 -0.931 1.00 0.00 76 ILE A O 6
ATOM 5156 N N . ILE A 1 77 ? 1.593 -6.229 -0.516 1.00 0.00 77 ILE A N 6
ATOM 5157 C CA . ILE A 1 77 ? 1.151 -5.474 -1.703 1.00 0.00 77 ILE A CA 6
ATOM 5158 C C . ILE A 1 77 ? 1.718 -6.088 -3.008 1.00 0.00 77 ILE A C 6
ATOM 5159 O O . ILE A 1 77 ? 1.055 -6.052 -4.057 1.00 0.00 77 ILE A O 6
ATOM 5175 N N . THR A 1 78 ? 2.926 -6.694 -2.934 1.00 0.00 78 THR A N 6
ATOM 5176 C CA . THR A 1 78 ? 3.525 -7.409 -4.082 1.00 0.00 78 THR A CA 6
ATOM 5177 C C . THR A 1 78 ? 2.809 -8.763 -4.293 1.00 0.00 78 THR A C 6
ATOM 5178 O O . THR A 1 78 ? 2.712 -9.249 -5.425 1.00 0.00 78 THR A O 6
ATOM 5189 N N . ALA A 1 79 ? 2.290 -9.345 -3.186 1.00 0.00 79 ALA A N 6
ATOM 5190 C CA . ALA A 1 79 ? 1.453 -10.567 -3.219 1.00 0.00 79 ALA A CA 6
ATOM 5191 C C . ALA A 1 79 ? 0.038 -10.263 -3.762 1.00 0.00 79 ALA A C 6
ATOM 5192 O O . ALA A 1 79 ? -0.677 -11.174 -4.194 1.00 0.00 79 ALA A O 6
ATOM 5199 N N . ALA A 1 80 ? -0.348 -8.971 -3.721 1.00 0.00 80 ALA A N 6
ATOM 5200 C CA . ALA A 1 80 ? -1.592 -8.468 -4.347 1.00 0.00 80 ALA A CA 6
ATOM 5201 C C . ALA A 1 80 ? -1.405 -8.250 -5.868 1.00 0.00 80 ALA A C 6
ATOM 5202 O O . ALA A 1 80 ? -2.366 -7.922 -6.571 1.00 0.00 80 ALA A O 6
ATOM 5209 N N . GLY A 1 81 ? -0.158 -8.433 -6.353 1.00 0.00 81 GLY A N 6
ATOM 5210 C CA . GLY A 1 81 ? 0.175 -8.303 -7.779 1.00 0.00 81 GLY A CA 6
ATOM 5211 C C . GLY A 1 81 ? 0.607 -6.889 -8.162 1.00 0.00 81 GLY A C 6
ATOM 5212 O O . GLY A 1 81 ? 0.516 -6.509 -9.335 1.00 0.00 81 GLY A O 6
ATOM 5216 N N . TYR A 1 82 ? 1.081 -6.109 -7.167 1.00 0.00 82 TYR A N 6
ATOM 5217 C CA . TYR A 1 82 ? 1.481 -4.696 -7.352 1.00 0.00 82 TYR A CA 6
ATOM 5218 C C . TYR A 1 82 ? 2.906 -4.464 -6.816 1.00 0.00 82 TYR A C 6
ATOM 5219 O O . TYR A 1 82 ? 3.136 -4.583 -5.614 1.00 0.00 82 TYR A O 6
ATOM 5237 N N . THR A 1 83 ? 3.839 -4.126 -7.729 1.00 0.00 83 THR A N 6
ATOM 5238 C CA . THR A 1 83 ? 5.268 -3.920 -7.421 1.00 0.00 83 THR A CA 6
ATOM 5239 C C . THR A 1 83 ? 5.479 -2.615 -6.614 1.00 0.00 83 THR A C 6
ATOM 5240 O O . THR A 1 83 ? 5.266 -1.519 -7.158 1.00 0.00 83 THR A O 6
ATOM 5251 N N . PRO A 1 84 ? 5.885 -2.701 -5.306 1.00 0.00 84 PRO A N 6
ATOM 5252 C CA . PRO A 1 84 ? 6.151 -1.507 -4.483 1.00 0.00 84 PRO A CA 6
ATOM 5253 C C . PRO A 1 84 ? 7.550 -0.916 -4.764 1.00 0.00 84 PRO A C 6
ATOM 5254 O O . PRO A 1 84 ? 8.470 -1.655 -5.145 1.00 0.00 84 PRO A O 6
ATOM 5265 N N . GLU A 1 85 ? 7.668 0.418 -4.593 1.00 0.00 85 GLU A N 6
ATOM 5266 C CA . GLU A 1 85 ? 8.937 1.166 -4.673 1.00 0.00 85 GLU A CA 6
ATOM 5267 C C . GLU A 1 85 ? 9.543 1.108 -6.108 1.00 0.00 85 GLU A C 6
ATOM 5268 O O . GLU A 1 85 ? 9.113 1.912 -6.967 1.00 0.00 85 GLU A O 6
ATOM 5281 N N . ALA A 1 22 ? 2.613 11.261 6.728 1.00 0.00 22 ALA A N 7
ATOM 5282 C CA . ALA A 1 22 ? 3.858 10.483 6.513 1.00 0.00 22 ALA A CA 7
ATOM 5283 C C . ALA A 1 22 ? 3.633 9.001 6.870 1.00 0.00 22 ALA A C 7
ATOM 5284 O O . ALA A 1 22 ? 2.498 8.575 7.098 1.00 0.00 22 ALA A O 7
ATOM 5291 N N . GLY A 1 23 ? 4.726 8.222 6.895 1.00 0.00 23 GLY A N 7
ATOM 5292 C CA . GLY A 1 23 ? 4.680 6.781 7.176 1.00 0.00 23 GLY A CA 7
ATOM 5293 C C . GLY A 1 23 ? 5.568 6.027 6.208 1.00 0.00 23 GLY A C 7
ATOM 5294 O O . GLY A 1 23 ? 6.528 6.603 5.672 1.00 0.00 23 GLY A O 7
ATOM 5298 N N . LEU A 1 24 ? 5.261 4.745 5.972 1.00 0.00 24 LEU A N 7
ATOM 5299 C CA . LEU A 1 24 ? 5.968 3.945 4.964 1.00 0.00 24 LEU A CA 7
ATOM 5300 C C . LEU A 1 24 ? 5.338 4.238 3.596 1.00 0.00 24 LEU A C 7
ATOM 5301 O O . LEU A 1 24 ? 4.224 3.785 3.307 1.00 0.00 24 LEU A O 7
ATOM 5317 N N . SER A 1 25 ? 6.049 5.002 2.771 1.00 0.00 25 SER A N 7
ATOM 5318 C CA . SER A 1 25 ? 5.560 5.428 1.463 1.00 0.00 25 SER A CA 7
ATOM 5319 C C . SER A 1 25 ? 6.044 4.445 0.387 1.00 0.00 25 SER A C 7
ATOM 5320 O O . SER A 1 25 ? 7.248 4.335 0.131 1.00 0.00 25 SER A O 7
ATOM 5328 N N . PHE A 1 26 ? 5.098 3.688 -0.189 1.00 0.00 26 PHE A N 7
ATOM 5329 C CA . PHE A 1 26 ? 5.372 2.737 -1.277 1.00 0.00 26 PHE A CA 7
ATOM 5330 C C . PHE A 1 26 ? 4.910 3.343 -2.598 1.00 0.00 26 PHE A C 7
ATOM 5331 O O . PHE A 1 26 ? 3.716 3.336 -2.911 1.00 0.00 26 PHE A O 7
ATOM 5348 N N . HIS A 1 27 ? 5.869 3.871 -3.371 1.00 0.00 27 HIS A N 7
ATOM 5349 C CA . HIS A 1 27 ? 5.572 4.502 -4.657 1.00 0.00 27 HIS A CA 7
ATOM 5350 C C . HIS A 1 27 ? 5.453 3.408 -5.725 1.00 0.00 27 HIS A C 7
ATOM 5351 O O . HIS A 1 27 ? 6.452 2.965 -6.303 1.00 0.00 27 HIS A O 7
ATOM 5366 N N . VAL A 1 28 ? 4.216 2.935 -5.917 1.00 0.00 28 VAL A N 7
ATOM 5367 C CA . VAL A 1 28 ? 3.875 2.009 -6.994 1.00 0.00 28 VAL A CA 7
ATOM 5368 C C . VAL A 1 28 ? 3.861 2.828 -8.300 1.00 0.00 28 VAL A C 7
ATOM 5369 O O . VAL A 1 28 ? 2.874 3.483 -8.616 1.00 0.00 28 VAL A O 7
ATOM 5382 N N . GLU A 1 29 ? 4.997 2.844 -9.006 1.00 0.00 29 GLU A N 7
ATOM 5383 C CA . GLU A 1 29 ? 5.206 3.718 -10.187 1.00 0.00 29 GLU A CA 7
ATOM 5384 C C . GLU A 1 29 ? 4.248 3.384 -11.353 1.00 0.00 29 GLU A C 7
ATOM 5385 O O . GLU A 1 29 ? 4.019 4.222 -12.225 1.00 0.00 29 GLU A O 7
ATOM 5397 N N . ASP A 1 30 ? 3.695 2.161 -11.353 1.00 0.00 30 ASP A N 7
ATOM 5398 C CA . ASP A 1 30 ? 2.740 1.680 -12.382 1.00 0.00 30 ASP A CA 7
ATOM 5399 C C . ASP A 1 30 ? 1.326 1.503 -11.779 1.00 0.00 30 ASP A C 7
ATOM 5400 O O . ASP A 1 30 ? 0.493 0.770 -12.328 1.00 0.00 30 ASP A O 7
ATOM 5409 N N . MET A 1 31 ? 1.058 2.232 -10.675 1.00 0.00 31 MET A N 7
ATOM 5410 C CA . MET A 1 31 ? -0.184 2.113 -9.874 1.00 0.00 31 MET A CA 7
ATOM 5411 C C . MET A 1 31 ? -1.465 2.366 -10.693 1.00 0.00 31 MET A C 7
ATOM 5412 O O . MET A 1 31 ? -1.505 3.235 -11.572 1.00 0.00 31 MET A O 7
ATOM 5426 N N . THR A 1 32 ? -2.501 1.582 -10.379 1.00 0.00 32 THR A N 7
ATOM 5427 C CA . THR A 1 32 ? -3.842 1.751 -10.930 1.00 0.00 32 THR A CA 7
ATOM 5428 C C . THR A 1 32 ? -4.606 2.861 -10.169 1.00 0.00 32 THR A C 7
ATOM 5429 O O . THR A 1 32 ? -4.456 2.995 -8.948 1.00 0.00 32 THR A O 7
ATOM 5440 N N . CYS A 1 33 ? -5.437 3.627 -10.902 1.00 0.00 33 CYS A N 7
ATOM 5441 C CA . CYS A 1 33 ? -6.293 4.694 -10.334 1.00 0.00 33 CYS A CA 7
ATOM 5442 C C . CYS A 1 33 ? -7.476 4.066 -9.546 1.00 0.00 33 CYS A C 7
ATOM 5443 O O . CYS A 1 33 ? -7.491 2.847 -9.331 1.00 0.00 33 CYS A O 7
ATOM 5451 N N . GLY A 1 34 ? -8.459 4.903 -9.132 1.00 0.00 34 GLY A N 7
ATOM 5452 C CA . GLY A 1 34 ? -9.556 4.513 -8.227 1.00 0.00 34 GLY A CA 7
ATOM 5453 C C . GLY A 1 34 ? -10.315 3.229 -8.581 1.00 0.00 34 GLY A C 7
ATOM 5454 O O . GLY A 1 34 ? -10.879 2.594 -7.681 1.00 0.00 34 GLY A O 7
ATOM 5458 N N . HIS A 1 35 ? -10.313 2.840 -9.879 1.00 0.00 35 HIS A N 7
ATOM 5459 C CA . HIS A 1 35 ? -10.949 1.588 -10.360 1.00 0.00 35 HIS A CA 7
ATOM 5460 C C . HIS A 1 35 ? -10.373 0.331 -9.676 1.00 0.00 35 HIS A C 7
ATOM 5461 O O . HIS A 1 35 ? -11.095 -0.651 -9.468 1.00 0.00 35 HIS A O 7
ATOM 5476 N N . CYS A 1 36 ? -9.071 0.360 -9.353 1.00 0.00 36 CYS A N 7
ATOM 5477 C CA . CYS A 1 36 ? -8.387 -0.756 -8.672 1.00 0.00 36 CYS A CA 7
ATOM 5478 C C . CYS A 1 36 ? -7.431 -0.253 -7.569 1.00 0.00 36 CYS A C 7
ATOM 5479 O O . CYS A 1 36 ? -6.575 -1.006 -7.109 1.00 0.00 36 CYS A O 7
ATOM 5487 N N . ALA A 1 37 ? -7.578 1.022 -7.146 1.00 0.00 37 ALA A N 7
ATOM 5488 C CA . ALA A 1 37 ? -6.809 1.580 -6.008 1.00 0.00 37 ALA A CA 7
ATOM 5489 C C . ALA A 1 37 ? -7.342 1.043 -4.667 1.00 0.00 37 ALA A C 7
ATOM 5490 O O . ALA A 1 37 ? -6.567 0.828 -3.731 1.00 0.00 37 ALA A O 7
ATOM 5497 N N . GLY A 1 38 ? -8.669 0.820 -4.608 1.00 0.00 38 GLY A N 7
ATOM 5498 C CA . GLY A 1 38 ? -9.354 0.391 -3.385 1.00 0.00 38 GLY A CA 7
ATOM 5499 C C . GLY A 1 38 ? -8.955 -1.003 -2.914 1.00 0.00 38 GLY A C 7
ATOM 5500 O O . GLY A 1 38 ? -8.834 -1.241 -1.708 1.00 0.00 38 GLY A O 7
ATOM 5504 N N . VAL A 1 39 ? -8.747 -1.923 -3.870 1.00 0.00 39 VAL A N 7
ATOM 5505 C CA . VAL A 1 39 ? -8.305 -3.305 -3.575 1.00 0.00 39 VAL A CA 7
ATOM 5506 C C . VAL A 1 39 ? -6.845 -3.320 -3.067 1.00 0.00 39 VAL A C 7
ATOM 5507 O O . VAL A 1 39 ? -6.474 -4.197 -2.284 1.00 0.00 39 VAL A O 7
ATOM 5520 N N . ILE A 1 40 ? -6.035 -2.326 -3.499 1.00 0.00 40 ILE A N 7
ATOM 5521 C CA . ILE A 1 40 ? -4.645 -2.148 -3.023 1.00 0.00 40 ILE A CA 7
ATOM 5522 C C . ILE A 1 40 ? -4.646 -1.727 -1.530 1.00 0.00 40 ILE A C 7
ATOM 5523 O O . ILE A 1 40 ? -3.837 -2.219 -0.727 1.00 0.00 40 ILE A O 7
ATOM 5539 N N . LYS A 1 41 ? -5.581 -0.813 -1.187 1.00 0.00 41 LYS A N 7
ATOM 5540 C CA . LYS A 1 41 ? -5.782 -0.320 0.191 1.00 0.00 41 LYS A CA 7
ATOM 5541 C C . LYS A 1 41 ? -6.194 -1.475 1.111 1.00 0.00 41 LYS A C 7
ATOM 5542 O O . LYS A 1 41 ? -5.570 -1.713 2.150 1.00 0.00 41 LYS A O 7
ATOM 5561 N N . GLY A 1 42 ? -7.239 -2.197 0.664 1.00 0.00 42 GLY A N 7
ATOM 5562 C CA . GLY A 1 42 ? -7.823 -3.305 1.414 1.00 0.00 42 GLY A CA 7
ATOM 5563 C C . GLY A 1 42 ? -6.873 -4.488 1.569 1.00 0.00 42 GLY A C 7
ATOM 5564 O O . GLY A 1 42 ? -6.920 -5.190 2.585 1.00 0.00 42 GLY A O 7
ATOM 5568 N N . ALA A 1 43 ? -5.996 -4.680 0.562 1.00 0.00 43 ALA A N 7
ATOM 5569 C CA . ALA A 1 43 ? -4.990 -5.757 0.540 1.00 0.00 43 ALA A CA 7
ATOM 5570 C C . ALA A 1 43 ? -4.111 -5.706 1.791 1.00 0.00 43 ALA A C 7
ATOM 5571 O O . ALA A 1 43 ? -3.953 -6.706 2.492 1.00 0.00 43 ALA A O 7
ATOM 5578 N N . ILE A 1 44 ? -3.571 -4.512 2.066 1.00 0.00 44 ILE A N 7
ATOM 5579 C CA . ILE A 1 44 ? -2.706 -4.270 3.228 1.00 0.00 44 ILE A CA 7
ATOM 5580 C C . ILE A 1 44 ? -3.537 -4.224 4.523 1.00 0.00 44 ILE A C 7
ATOM 5581 O O . ILE A 1 44 ? -3.241 -4.947 5.477 1.00 0.00 44 ILE A O 7
ATOM 5597 N N . GLU A 1 45 ? -4.599 -3.395 4.503 1.00 0.00 45 GLU A N 7
ATOM 5598 C CA . GLU A 1 45 ? -5.407 -3.046 5.690 1.00 0.00 45 GLU A CA 7
ATOM 5599 C C . GLU A 1 45 ? -5.985 -4.285 6.403 1.00 0.00 45 GLU A C 7
ATOM 5600 O O . GLU A 1 45 ? -5.739 -4.491 7.595 1.00 0.00 45 GLU A O 7
ATOM 5612 N N . LYS A 1 46 ? -6.709 -5.127 5.648 1.00 0.00 46 LYS A N 7
ATOM 5613 C CA . LYS A 1 46 ? -7.406 -6.315 6.206 1.00 0.00 46 LYS A CA 7
ATOM 5614 C C . LYS A 1 46 ? -6.410 -7.418 6.659 1.00 0.00 46 LYS A C 7
ATOM 5615 O O . LYS A 1 46 ? -6.807 -8.361 7.352 1.00 0.00 46 LYS A O 7
ATOM 5634 N N . THR A 1 47 ? -5.138 -7.303 6.247 1.00 0.00 47 THR A N 7
ATOM 5635 C CA . THR A 1 47 ? -4.069 -8.247 6.637 1.00 0.00 47 THR A CA 7
ATOM 5636 C C . THR A 1 47 ? -3.370 -7.767 7.928 1.00 0.00 47 THR A C 7
ATOM 5637 O O . THR A 1 47 ? -3.024 -8.579 8.793 1.00 0.00 47 THR A O 7
ATOM 5648 N N . VAL A 1 48 ? -3.185 -6.442 8.061 1.00 0.00 48 VAL A N 7
ATOM 5649 C CA . VAL A 1 48 ? -2.545 -5.821 9.244 1.00 0.00 48 VAL A CA 7
ATOM 5650 C C . VAL A 1 48 ? -3.375 -4.600 9.734 1.00 0.00 48 VAL A C 7
ATOM 5651 O O . VAL A 1 48 ? -3.226 -3.480 9.220 1.00 0.00 48 VAL A O 7
ATOM 5664 N N . PRO A 1 49 ? -4.332 -4.819 10.701 1.00 0.00 49 PRO A N 7
ATOM 5665 C CA . PRO A 1 49 ? -5.048 -3.711 11.384 1.00 0.00 49 PRO A CA 7
ATOM 5666 C C . PRO A 1 49 ? -4.065 -2.753 12.096 1.00 0.00 49 PRO A C 7
ATOM 5667 O O . PRO A 1 49 ? -3.130 -3.205 12.766 1.00 0.00 49 PRO A O 7
ATOM 5678 N N . GLY A 1 50 ? -4.285 -1.440 11.933 1.00 0.00 50 GLY A N 7
ATOM 5679 C CA . GLY A 1 50 ? -3.407 -0.413 12.508 1.00 0.00 50 GLY A CA 7
ATOM 5680 C C . GLY A 1 50 ? -2.621 0.325 11.436 1.00 0.00 50 GLY A C 7
ATOM 5681 O O . GLY A 1 50 ? -2.275 1.501 11.616 1.00 0.00 50 GLY A O 7
ATOM 5685 N N . ALA A 1 51 ? -2.329 -0.370 10.316 1.00 0.00 51 ALA A N 7
ATOM 5686 C CA . ALA A 1 51 ? -1.655 0.239 9.160 1.00 0.00 51 ALA A CA 7
ATOM 5687 C C . ALA A 1 51 ? -2.648 1.148 8.414 1.00 0.00 51 ALA A C 7
ATOM 5688 O O . ALA A 1 51 ? -3.583 0.657 7.761 1.00 0.00 51 ALA A O 7
ATOM 5695 N N . ALA A 1 52 ? -2.460 2.473 8.552 1.00 0.00 52 ALA A N 7
ATOM 5696 C CA . ALA A 1 52 ? -3.329 3.470 7.924 1.00 0.00 52 ALA A CA 7
ATOM 5697 C C . ALA A 1 52 ? -2.970 3.602 6.442 1.00 0.00 52 ALA A C 7
ATOM 5698 O O . ALA A 1 52 ? -2.024 4.306 6.092 1.00 0.00 52 ALA A O 7
ATOM 5705 N N . VAL A 1 53 ? -3.751 2.940 5.581 1.00 0.00 53 VAL A N 7
ATOM 5706 C CA . VAL A 1 53 ? -3.443 2.817 4.149 1.00 0.00 53 VAL A CA 7
ATOM 5707 C C . VAL A 1 53 ? -3.952 4.053 3.394 1.00 0.00 53 VAL A C 7
ATOM 5708 O O . VAL A 1 53 ? -5.098 4.485 3.584 1.00 0.00 53 VAL A O 7
ATOM 5721 N N . HIS A 1 54 ? -3.077 4.663 2.587 1.00 0.00 54 HIS A N 7
ATOM 5722 C CA . HIS A 1 54 ? -3.445 5.787 1.735 1.00 0.00 54 HIS A CA 7
ATOM 5723 C C . HIS A 1 54 ? -2.874 5.533 0.352 1.00 0.00 54 HIS A C 7
ATOM 5724 O O . HIS A 1 54 ? -1.713 5.838 0.093 1.00 0.00 54 HIS A O 7
ATOM 5739 N N . ALA A 1 55 ? -3.697 4.981 -0.537 1.00 0.00 55 ALA A N 7
ATOM 5740 C CA . ALA A 1 55 ? -3.328 4.798 -1.936 1.00 0.00 55 ALA A CA 7
ATOM 5741 C C . ALA A 1 55 ? -3.802 6.033 -2.697 1.00 0.00 55 ALA A C 7
ATOM 5742 O O . ALA A 1 55 ? -5.018 6.278 -2.782 1.00 0.00 55 ALA A O 7
ATOM 5749 N N . ASP A 1 56 ? -2.848 6.821 -3.220 1.00 0.00 56 ASP A N 7
ATOM 5750 C CA . ASP A 1 56 ? -3.140 8.091 -3.891 1.00 0.00 56 ASP A CA 7
ATOM 5751 C C . ASP A 1 56 ? -2.971 7.871 -5.395 1.00 0.00 56 ASP A C 7
ATOM 5752 O O . ASP A 1 56 ? -1.836 7.712 -5.844 1.00 0.00 56 ASP A O 7
ATOM 5761 N N . PRO A 1 57 ? -4.092 7.783 -6.187 1.00 0.00 57 PRO A N 7
ATOM 5762 C CA . PRO A 1 57 ? -4.036 7.585 -7.658 1.00 0.00 57 PRO A CA 7
ATOM 5763 C C . PRO A 1 57 ? -3.155 8.614 -8.388 1.00 0.00 57 PRO A C 7
ATOM 5764 O O . PRO A 1 57 ? -2.438 8.260 -9.316 1.00 0.00 57 PRO A O 7
ATOM 5775 N N . ALA A 1 58 ? -3.204 9.877 -7.924 1.00 0.00 58 ALA A N 7
ATOM 5776 C CA . ALA A 1 58 ? -2.479 10.998 -8.553 1.00 0.00 58 ALA A CA 7
ATOM 5777 C C . ALA A 1 58 ? -0.957 10.895 -8.306 1.00 0.00 58 ALA A C 7
ATOM 5778 O O . ALA A 1 58 ? -0.156 11.057 -9.231 1.00 0.00 58 ALA A O 7
ATOM 5785 N N . SER A 1 59 ? -0.585 10.598 -7.050 1.00 0.00 59 SER A N 7
ATOM 5786 C CA . SER A 1 59 ? 0.828 10.516 -6.616 1.00 0.00 59 SER A CA 7
ATOM 5787 C C . SER A 1 59 ? 1.434 9.134 -6.921 1.00 0.00 59 SER A C 7
ATOM 5788 O O . SER A 1 59 ? 2.663 8.983 -6.911 1.00 0.00 59 SER A O 7
ATOM 5796 N N . ARG A 1 60 ? 0.548 8.136 -7.159 1.00 0.00 60 ARG A N 7
ATOM 5797 C CA . ARG A 1 60 ? 0.920 6.728 -7.442 1.00 0.00 60 ARG A CA 7
ATOM 5798 C C . ARG A 1 60 ? 1.625 6.097 -6.210 1.00 0.00 60 ARG A C 7
ATOM 5799 O O . ARG A 1 60 ? 2.556 5.300 -6.359 1.00 0.00 60 ARG A O 7
ATOM 5820 N N . THR A 1 61 ? 1.164 6.444 -4.981 1.00 0.00 61 THR A N 7
ATOM 5821 C CA . THR A 1 61 ? 1.879 6.091 -3.738 1.00 0.00 61 THR A CA 7
ATOM 5822 C C . THR A 1 61 ? 0.902 5.612 -2.634 1.00 0.00 61 THR A C 7
ATOM 5823 O O . THR A 1 61 ? -0.039 6.325 -2.266 1.00 0.00 61 THR A O 7
ATOM 5834 N N . VAL A 1 62 ? 1.140 4.384 -2.137 1.00 0.00 62 VAL A N 7
ATOM 5835 C CA . VAL A 1 62 ? 0.392 3.786 -1.020 1.00 0.00 62 VAL A CA 7
ATOM 5836 C C . VAL A 1 62 ? 1.209 3.941 0.278 1.00 0.00 62 VAL A C 7
ATOM 5837 O O . VAL A 1 62 ? 2.225 3.265 0.462 1.00 0.00 62 VAL A O 7
ATOM 5850 N N . VAL A 1 63 ? 0.772 4.857 1.157 1.00 0.00 63 VAL A N 7
ATOM 5851 C CA . VAL A 1 63 ? 1.475 5.192 2.405 1.00 0.00 63 VAL A CA 7
ATOM 5852 C C . VAL A 1 63 ? 0.725 4.564 3.587 1.00 0.00 63 VAL A C 7
ATOM 5853 O O . VAL A 1 63 ? -0.475 4.811 3.750 1.00 0.00 63 VAL A O 7
ATOM 5866 N N . VAL A 1 64 ? 1.421 3.739 4.387 1.00 0.00 64 VAL A N 7
ATOM 5867 C CA . VAL A 1 64 ? 0.844 3.109 5.591 1.00 0.00 64 VAL A CA 7
ATOM 5868 C C . VAL A 1 64 ? 1.439 3.742 6.873 1.00 0.00 64 VAL A C 7
ATOM 5869 O O . VAL A 1 64 ? 2.666 3.779 7.062 1.00 0.00 64 VAL A O 7
ATOM 5882 N N . GLY A 1 65 ? 0.553 4.281 7.730 1.00 0.00 65 GLY A N 7
ATOM 5883 C CA . GLY A 1 65 ? 0.957 4.978 8.952 1.00 0.00 65 GLY A CA 7
ATOM 5884 C C . GLY A 1 65 ? 0.780 4.131 10.201 1.00 0.00 65 GLY A C 7
ATOM 5885 O O . GLY A 1 65 ? -0.056 3.219 10.227 1.00 0.00 65 GLY A O 7
ATOM 5889 N N . GLY A 1 66 ? 1.591 4.421 11.232 1.00 0.00 66 GLY A N 7
ATOM 5890 C CA . GLY A 1 66 ? 1.513 3.740 12.534 1.00 0.00 66 GLY A CA 7
ATOM 5891 C C . GLY A 1 66 ? 2.446 2.541 12.631 1.00 0.00 66 GLY A C 7
ATOM 5892 O O . GLY A 1 66 ? 2.839 2.140 13.730 1.00 0.00 66 GLY A O 7
ATOM 5896 N N . VAL A 1 67 ? 2.789 1.962 11.471 1.00 0.00 67 VAL A N 7
ATOM 5897 C CA . VAL A 1 67 ? 3.686 0.793 11.365 1.00 0.00 67 VAL A CA 7
ATOM 5898 C C . VAL A 1 67 ? 5.009 1.219 10.696 1.00 0.00 67 VAL A C 7
ATOM 5899 O O . VAL A 1 67 ? 5.020 2.138 9.868 1.00 0.00 67 VAL A O 7
ATOM 5912 N N . SER A 1 68 ? 6.116 0.552 11.069 1.00 0.00 68 SER A N 7
ATOM 5913 C CA . SER A 1 68 ? 7.474 0.851 10.544 1.00 0.00 68 SER A CA 7
ATOM 5914 C C . SER A 1 68 ? 8.078 -0.398 9.873 1.00 0.00 68 SER A C 7
ATOM 5915 O O . SER A 1 68 ? 9.291 -0.483 9.657 1.00 0.00 68 SER A O 7
ATOM 5923 N N . ASP A 1 69 ? 7.195 -1.334 9.487 1.00 0.00 69 ASP A N 7
ATOM 5924 C CA . ASP A 1 69 ? 7.565 -2.654 8.946 1.00 0.00 69 ASP A CA 7
ATOM 5925 C C . ASP A 1 69 ? 7.534 -2.606 7.405 1.00 0.00 69 ASP A C 7
ATOM 5926 O O . ASP A 1 69 ? 6.609 -3.134 6.780 1.00 0.00 69 ASP A O 7
ATOM 5935 N N . ALA A 1 70 ? 8.548 -1.938 6.810 1.00 0.00 70 ALA A N 7
ATOM 5936 C CA . ALA A 1 70 ? 8.586 -1.618 5.360 1.00 0.00 70 ALA A CA 7
ATOM 5937 C C . ALA A 1 70 ? 8.505 -2.872 4.475 1.00 0.00 70 ALA A C 7
ATOM 5938 O O . ALA A 1 70 ? 7.633 -2.971 3.606 1.00 0.00 70 ALA A O 7
ATOM 5945 N N . ALA A 1 71 ? 9.406 -3.829 4.740 1.00 0.00 71 ALA A N 7
ATOM 5946 C CA . ALA A 1 71 ? 9.498 -5.091 3.984 1.00 0.00 71 ALA A CA 7
ATOM 5947 C C . ALA A 1 71 ? 8.216 -5.919 4.137 1.00 0.00 71 ALA A C 7
ATOM 5948 O O . ALA A 1 71 ? 7.717 -6.471 3.163 1.00 0.00 71 ALA A O 7
ATOM 5955 N N . HIS A 1 72 ? 7.674 -5.938 5.369 1.00 0.00 72 HIS A N 7
ATOM 5956 C CA . HIS A 1 72 ? 6.476 -6.718 5.730 1.00 0.00 72 HIS A CA 7
ATOM 5957 C C . HIS A 1 72 ? 5.251 -6.262 4.921 1.00 0.00 72 HIS A C 7
ATOM 5958 O O . HIS A 1 72 ? 4.555 -7.085 4.314 1.00 0.00 72 HIS A O 7
ATOM 5973 N N . ILE A 1 73 ? 5.015 -4.940 4.916 1.00 0.00 73 ILE A N 7
ATOM 5974 C CA . ILE A 1 73 ? 3.899 -4.320 4.179 1.00 0.00 73 ILE A CA 7
ATOM 5975 C C . ILE A 1 73 ? 4.093 -4.516 2.660 1.00 0.00 73 ILE A C 7
ATOM 5976 O O . ILE A 1 73 ? 3.131 -4.804 1.938 1.00 0.00 73 ILE A O 7
ATOM 5992 N N . ALA A 1 74 ? 5.363 -4.379 2.210 1.00 0.00 74 ALA A N 7
ATOM 5993 C CA . ALA A 1 74 ? 5.752 -4.548 0.795 1.00 0.00 74 ALA A CA 7
ATOM 5994 C C . ALA A 1 74 ? 5.420 -5.964 0.294 1.00 0.00 74 ALA A C 7
ATOM 5995 O O . ALA A 1 74 ? 4.991 -6.134 -0.847 1.00 0.00 74 ALA A O 7
ATOM 6002 N N . GLU A 1 75 ? 5.602 -6.961 1.184 1.00 0.00 75 GLU A N 7
ATOM 6003 C CA . GLU A 1 75 ? 5.277 -8.372 0.907 1.00 0.00 75 GLU A CA 7
ATOM 6004 C C . GLU A 1 75 ? 3.765 -8.572 0.734 1.00 0.00 75 GLU A C 7
ATOM 6005 O O . GLU A 1 75 ? 3.350 -9.319 -0.145 1.00 0.00 75 GLU A O 7
ATOM 6017 N N . ILE A 1 76 ? 2.963 -7.886 1.568 1.00 0.00 76 ILE A N 7
ATOM 6018 C CA . ILE A 1 76 ? 1.481 -7.992 1.530 1.00 0.00 76 ILE A CA 7
ATOM 6019 C C . ILE A 1 76 ? 0.917 -7.465 0.188 1.00 0.00 76 ILE A C 7
ATOM 6020 O O . ILE A 1 76 ? 0.162 -8.167 -0.497 1.00 0.00 76 ILE A O 7
ATOM 6036 N N . ILE A 1 77 ? 1.309 -6.225 -0.166 1.00 0.00 77 ILE A N 7
ATOM 6037 C CA . ILE A 1 77 ? 0.791 -5.518 -1.360 1.00 0.00 77 ILE A CA 7
ATOM 6038 C C . ILE A 1 77 ? 1.244 -6.215 -2.668 1.00 0.00 77 ILE A C 7
ATOM 6039 O O . ILE A 1 77 ? 0.459 -6.329 -3.622 1.00 0.00 77 ILE A O 7
ATOM 6055 N N . THR A 1 78 ? 2.495 -6.722 -2.688 1.00 0.00 78 THR A N 7
ATOM 6056 C CA . THR A 1 78 ? 3.047 -7.420 -3.867 1.00 0.00 78 THR A CA 7
ATOM 6057 C C . THR A 1 78 ? 2.415 -8.831 -4.002 1.00 0.00 78 THR A C 7
ATOM 6058 O O . THR A 1 78 ? 2.264 -9.344 -5.116 1.00 0.00 78 THR A O 7
ATOM 6069 N N . ALA A 1 79 ? 2.027 -9.434 -2.849 1.00 0.00 79 ALA A N 7
ATOM 6070 C CA . ALA A 1 79 ? 1.300 -10.727 -2.802 1.00 0.00 79 ALA A CA 7
ATOM 6071 C C . ALA A 1 79 ? -0.151 -10.568 -3.285 1.00 0.00 79 ALA A C 7
ATOM 6072 O O . ALA A 1 79 ? -0.778 -11.544 -3.708 1.00 0.00 79 ALA A O 7
ATOM 6079 N N . ALA A 1 80 ? -0.665 -9.325 -3.217 1.00 0.00 80 ALA A N 7
ATOM 6080 C CA . ALA A 1 80 ? -1.974 -8.953 -3.786 1.00 0.00 80 ALA A CA 7
ATOM 6081 C C . ALA A 1 80 ? -1.894 -8.782 -5.318 1.00 0.00 80 ALA A C 7
ATOM 6082 O O . ALA A 1 80 ? -2.915 -8.571 -5.972 1.00 0.00 80 ALA A O 7
ATOM 6089 N N . GLY A 1 81 ? -0.670 -8.864 -5.870 1.00 0.00 81 GLY A N 7
ATOM 6090 C CA . GLY A 1 81 ? -0.439 -8.778 -7.314 1.00 0.00 81 GLY A CA 7
ATOM 6091 C C . GLY A 1 81 ? -0.113 -7.370 -7.778 1.00 0.00 81 GLY A C 7
ATOM 6092 O O . GLY A 1 81 ? -0.058 -7.118 -8.982 1.00 0.00 81 GLY A O 7
ATOM 6096 N N . TYR A 1 82 ? 0.089 -6.442 -6.822 1.00 0.00 82 TYR A N 7
ATOM 6097 C CA . TYR A 1 82 ? 0.477 -5.052 -7.117 1.00 0.00 82 TYR A CA 7
ATOM 6098 C C . TYR A 1 82 ? 1.861 -4.787 -6.508 1.00 0.00 82 TYR A C 7
ATOM 6099 O O . TYR A 1 82 ? 1.985 -4.597 -5.299 1.00 0.00 82 TYR A O 7
ATOM 6117 N N . THR A 1 83 ? 2.900 -4.777 -7.355 1.00 0.00 83 THR A N 7
ATOM 6118 C CA . THR A 1 83 ? 4.293 -4.604 -6.920 1.00 0.00 83 THR A CA 7
ATOM 6119 C C . THR A 1 83 ? 4.624 -3.095 -6.751 1.00 0.00 83 THR A C 7
ATOM 6120 O O . THR A 1 83 ? 4.500 -2.326 -7.712 1.00 0.00 83 THR A O 7
ATOM 6131 N N . PRO A 1 84 ? 4.992 -2.632 -5.507 1.00 0.00 84 PRO A N 7
ATOM 6132 C CA . PRO A 1 84 ? 5.463 -1.249 -5.284 1.00 0.00 84 PRO A CA 7
ATOM 6133 C C . PRO A 1 84 ? 6.864 -1.019 -5.887 1.00 0.00 84 PRO A C 7
ATOM 6134 O O . PRO A 1 84 ? 7.113 0.023 -6.508 1.00 0.00 84 PRO A O 7
ATOM 6145 N N . GLU A 1 85 ? 7.753 -2.013 -5.688 1.00 0.00 85 GLU A N 7
ATOM 6146 C CA . GLU A 1 85 ? 9.087 -2.081 -6.304 1.00 0.00 85 GLU A CA 7
ATOM 6147 C C . GLU A 1 85 ? 9.708 -3.460 -5.958 1.00 0.00 85 GLU A C 7
ATOM 6148 O O . GLU A 1 85 ? 10.274 -3.618 -4.851 1.00 0.00 85 GLU A O 7
ATOM 6161 N N . ALA A 1 22 ? 4.134 8.324 11.661 1.00 0.00 22 ALA A N 8
ATOM 6162 C CA . ALA A 1 22 ? 5.012 8.067 10.499 1.00 0.00 22 ALA A CA 8
ATOM 6163 C C . ALA A 1 22 ? 4.305 7.139 9.493 1.00 0.00 22 ALA A C 8
ATOM 6164 O O . ALA A 1 22 ? 3.842 6.048 9.863 1.00 0.00 22 ALA A O 8
ATOM 6171 N N . GLY A 1 23 ? 4.217 7.589 8.226 1.00 0.00 23 GLY A N 8
ATOM 6172 C CA . GLY A 1 23 ? 3.548 6.837 7.159 1.00 0.00 23 GLY A CA 8
ATOM 6173 C C . GLY A 1 23 ? 4.528 6.360 6.094 1.00 0.00 23 GLY A C 8
ATOM 6174 O O . GLY A 1 23 ? 5.241 7.178 5.497 1.00 0.00 23 GLY A O 8
ATOM 6178 N N . LEU A 1 24 ? 4.553 5.040 5.846 1.00 0.00 24 LEU A N 8
ATOM 6179 C CA . LEU A 1 24 ? 5.466 4.405 4.882 1.00 0.00 24 LEU A CA 8
ATOM 6180 C C . LEU A 1 24 ? 4.923 4.569 3.450 1.00 0.00 24 LEU A C 8
ATOM 6181 O O . LEU A 1 24 ? 3.924 3.944 3.082 1.00 0.00 24 LEU A O 8
ATOM 6197 N N . SER A 1 25 ? 5.587 5.419 2.660 1.00 0.00 25 SER A N 8
ATOM 6198 C CA . SER A 1 25 ? 5.191 5.724 1.279 1.00 0.00 25 SER A CA 8
ATOM 6199 C C . SER A 1 25 ? 5.836 4.727 0.284 1.00 0.00 25 SER A C 8
ATOM 6200 O O . SER A 1 25 ? 7.065 4.571 0.269 1.00 0.00 25 SER A O 8
ATOM 6208 N N . PHE A 1 26 ? 4.999 4.049 -0.532 1.00 0.00 26 PHE A N 8
ATOM 6209 C CA . PHE A 1 26 ? 5.453 3.055 -1.537 1.00 0.00 26 PHE A CA 8
ATOM 6210 C C . PHE A 1 26 ? 4.997 3.470 -2.945 1.00 0.00 26 PHE A C 8
ATOM 6211 O O . PHE A 1 26 ? 3.797 3.469 -3.237 1.00 0.00 26 PHE A O 8
ATOM 6228 N N . HIS A 1 27 ? 5.959 3.824 -3.814 1.00 0.00 27 HIS A N 8
ATOM 6229 C CA . HIS A 1 27 ? 5.687 4.204 -5.214 1.00 0.00 27 HIS A CA 8
ATOM 6230 C C . HIS A 1 27 ? 5.575 2.949 -6.091 1.00 0.00 27 HIS A C 8
ATOM 6231 O O . HIS A 1 27 ? 6.583 2.303 -6.396 1.00 0.00 27 HIS A O 8
ATOM 6246 N N . VAL A 1 28 ? 4.333 2.594 -6.453 1.00 0.00 28 VAL A N 8
ATOM 6247 C CA . VAL A 1 28 ? 4.045 1.490 -7.375 1.00 0.00 28 VAL A CA 8
ATOM 6248 C C . VAL A 1 28 ? 4.008 2.030 -8.813 1.00 0.00 28 VAL A C 8
ATOM 6249 O O . VAL A 1 28 ? 3.302 3.004 -9.097 1.00 0.00 28 VAL A O 8
ATOM 6262 N N . GLU A 1 29 ? 4.769 1.384 -9.704 1.00 0.00 29 GLU A N 8
ATOM 6263 C CA . GLU A 1 29 ? 4.908 1.801 -11.113 1.00 0.00 29 GLU A CA 8
ATOM 6264 C C . GLU A 1 29 ? 3.573 1.696 -11.891 1.00 0.00 29 GLU A C 8
ATOM 6265 O O . GLU A 1 29 ? 3.233 2.579 -12.683 1.00 0.00 29 GLU A O 8
ATOM 6277 N N . ASP A 1 30 ? 2.821 0.626 -11.621 1.00 0.00 30 ASP A N 8
ATOM 6278 C CA . ASP A 1 30 ? 1.678 0.198 -12.456 1.00 0.00 30 ASP A CA 8
ATOM 6279 C C . ASP A 1 30 ? 0.315 0.520 -11.830 1.00 0.00 30 ASP A C 8
ATOM 6280 O O . ASP A 1 30 ? -0.714 0.299 -12.485 1.00 0.00 30 ASP A O 8
ATOM 6289 N N . MET A 1 31 ? 0.292 1.015 -10.571 1.00 0.00 31 MET A N 8
ATOM 6290 C CA . MET A 1 31 ? -0.979 1.235 -9.845 1.00 0.00 31 MET A CA 8
ATOM 6291 C C . MET A 1 31 ? -1.829 2.331 -10.520 1.00 0.00 31 MET A C 8
ATOM 6292 O O . MET A 1 31 ? -1.323 3.394 -10.901 1.00 0.00 31 MET A O 8
ATOM 6306 N N . THR A 1 32 ? -3.116 2.032 -10.689 1.00 0.00 32 THR A N 8
ATOM 6307 C CA . THR A 1 32 ? -4.127 2.992 -11.148 1.00 0.00 32 THR A CA 8
ATOM 6308 C C . THR A 1 32 ? -5.034 3.361 -9.950 1.00 0.00 32 THR A C 8
ATOM 6309 O O . THR A 1 32 ? -5.046 2.641 -8.939 1.00 0.00 32 THR A O 8
ATOM 6320 N N . CYS A 1 33 ? -5.768 4.489 -10.055 1.00 0.00 33 CYS A N 8
ATOM 6321 C CA . CYS A 1 33 ? -6.444 5.114 -8.903 1.00 0.00 33 CYS A CA 8
ATOM 6322 C C . CYS A 1 33 ? -7.730 4.358 -8.435 1.00 0.00 33 CYS A C 8
ATOM 6323 O O . CYS A 1 33 ? -7.633 3.226 -7.962 1.00 0.00 33 CYS A O 8
ATOM 6331 N N . GLY A 1 34 ? -8.928 4.937 -8.661 1.00 0.00 34 GLY A N 8
ATOM 6332 C CA . GLY A 1 34 ? -10.124 4.645 -7.843 1.00 0.00 34 GLY A CA 8
ATOM 6333 C C . GLY A 1 34 ? -10.836 3.318 -8.088 1.00 0.00 34 GLY A C 8
ATOM 6334 O O . GLY A 1 34 ? -11.908 3.091 -7.511 1.00 0.00 34 GLY A O 8
ATOM 6338 N N . HIS A 1 35 ? -10.281 2.453 -8.947 1.00 0.00 35 HIS A N 8
ATOM 6339 C CA . HIS A 1 35 ? -10.832 1.092 -9.186 1.00 0.00 35 HIS A CA 8
ATOM 6340 C C . HIS A 1 35 ? -9.891 0.017 -8.604 1.00 0.00 35 HIS A C 8
ATOM 6341 O O . HIS A 1 35 ? -10.343 -1.048 -8.162 1.00 0.00 35 HIS A O 8
ATOM 6356 N N . CYS A 1 36 ? -8.581 0.317 -8.599 1.00 0.00 36 CYS A N 8
ATOM 6357 C CA . CYS A 1 36 ? -7.536 -0.593 -8.090 1.00 0.00 36 CYS A CA 8
ATOM 6358 C C . CYS A 1 36 ? -7.071 -0.166 -6.685 1.00 0.00 36 CYS A C 8
ATOM 6359 O O . CYS A 1 36 ? -6.326 -0.902 -6.020 1.00 0.00 36 CYS A O 8
ATOM 6367 N N . ALA A 1 37 ? -7.531 1.028 -6.243 1.00 0.00 37 ALA A N 8
ATOM 6368 C CA . ALA A 1 37 ? -7.203 1.594 -4.928 1.00 0.00 37 ALA A CA 8
ATOM 6369 C C . ALA A 1 37 ? -7.709 0.677 -3.813 1.00 0.00 37 ALA A C 8
ATOM 6370 O O . ALA A 1 37 ? -6.971 0.358 -2.893 1.00 0.00 37 ALA A O 8
ATOM 6377 N N . GLY A 1 38 ? -8.967 0.229 -3.956 1.00 0.00 38 GLY A N 8
ATOM 6378 C CA . GLY A 1 38 ? -9.631 -0.625 -2.968 1.00 0.00 38 GLY A CA 8
ATOM 6379 C C . GLY A 1 38 ? -8.999 -2.008 -2.823 1.00 0.00 38 GLY A C 8
ATOM 6380 O O . GLY A 1 38 ? -9.088 -2.622 -1.753 1.00 0.00 38 GLY A O 8
ATOM 6384 N N . VAL A 1 39 ? -8.365 -2.496 -3.903 1.00 0.00 39 VAL A N 8
ATOM 6385 C CA . VAL A 1 39 ? -7.665 -3.798 -3.911 1.00 0.00 39 VAL A CA 8
ATOM 6386 C C . VAL A 1 39 ? -6.372 -3.698 -3.087 1.00 0.00 39 VAL A C 8
ATOM 6387 O O . VAL A 1 39 ? -6.087 -4.562 -2.254 1.00 0.00 39 VAL A O 8
ATOM 6400 N N . ILE A 1 40 ? -5.616 -2.616 -3.340 1.00 0.00 40 ILE A N 8
ATOM 6401 C CA . ILE A 1 40 ? -4.380 -2.290 -2.606 1.00 0.00 40 ILE A CA 8
ATOM 6402 C C . ILE A 1 40 ? -4.672 -2.104 -1.105 1.00 0.00 40 ILE A C 8
ATOM 6403 O O . ILE A 1 40 ? -4.071 -2.771 -0.250 1.00 0.00 40 ILE A O 8
ATOM 6419 N N . LYS A 1 41 ? -5.621 -1.190 -0.823 1.00 0.00 41 LYS A N 8
ATOM 6420 C CA . LYS A 1 41 ? -5.996 -0.799 0.541 1.00 0.00 41 LYS A CA 8
ATOM 6421 C C . LYS A 1 41 ? -6.542 -1.995 1.321 1.00 0.00 41 LYS A C 8
ATOM 6422 O O . LYS A 1 41 ? -6.158 -2.206 2.459 1.00 0.00 41 LYS A O 8
ATOM 6441 N N . GLY A 1 42 ? -7.400 -2.789 0.656 1.00 0.00 42 GLY A N 8
ATOM 6442 C CA . GLY A 1 42 ? -8.015 -3.971 1.266 1.00 0.00 42 GLY A CA 8
ATOM 6443 C C . GLY A 1 42 ? -6.985 -5.036 1.637 1.00 0.00 42 GLY A C 8
ATOM 6444 O O . GLY A 1 42 ? -7.042 -5.609 2.733 1.00 0.00 42 GLY A O 8
ATOM 6448 N N . ALA A 1 43 ? -6.017 -5.267 0.729 1.00 0.00 43 ALA A N 8
ATOM 6449 C CA . ALA A 1 43 ? -4.958 -6.267 0.928 1.00 0.00 43 ALA A CA 8
ATOM 6450 C C . ALA A 1 43 ? -4.093 -5.912 2.152 1.00 0.00 43 ALA A C 8
ATOM 6451 O O . ALA A 1 43 ? -3.981 -6.704 3.090 1.00 0.00 43 ALA A O 8
ATOM 6458 N N . ILE A 1 44 ? -3.544 -4.688 2.144 1.00 0.00 44 ILE A N 8
ATOM 6459 C CA . ILE A 1 44 ? -2.628 -4.191 3.194 1.00 0.00 44 ILE A CA 8
ATOM 6460 C C . ILE A 1 44 ? -3.321 -4.076 4.570 1.00 0.00 44 ILE A C 8
ATOM 6461 O O . ILE A 1 44 ? -2.818 -4.605 5.566 1.00 0.00 44 ILE A O 8
ATOM 6477 N N . GLU A 1 45 ? -4.480 -3.401 4.587 1.00 0.00 45 GLU A N 8
ATOM 6478 C CA . GLU A 1 45 ? -5.228 -3.050 5.824 1.00 0.00 45 GLU A CA 8
ATOM 6479 C C . GLU A 1 45 ? -5.656 -4.299 6.621 1.00 0.00 45 GLU A C 8
ATOM 6480 O O . GLU A 1 45 ? -5.501 -4.348 7.841 1.00 0.00 45 GLU A O 8
ATOM 6492 N N . LYS A 1 46 ? -6.198 -5.304 5.917 1.00 0.00 46 LYS A N 8
ATOM 6493 C CA . LYS A 1 46 ? -6.774 -6.508 6.565 1.00 0.00 46 LYS A CA 8
ATOM 6494 C C . LYS A 1 46 ? -5.679 -7.504 7.007 1.00 0.00 46 LYS A C 8
ATOM 6495 O O . LYS A 1 46 ? -5.920 -8.334 7.891 1.00 0.00 46 LYS A O 8
ATOM 6514 N N . THR A 1 47 ? -4.478 -7.406 6.399 1.00 0.00 47 THR A N 8
ATOM 6515 C CA . THR A 1 47 ? -3.323 -8.258 6.759 1.00 0.00 47 THR A CA 8
ATOM 6516 C C . THR A 1 47 ? -2.554 -7.644 7.950 1.00 0.00 47 THR A C 8
ATOM 6517 O O . THR A 1 47 ? -2.095 -8.362 8.847 1.00 0.00 47 THR A O 8
ATOM 6528 N N . VAL A 1 48 ? -2.427 -6.304 7.944 1.00 0.00 48 VAL A N 8
ATOM 6529 C CA . VAL A 1 48 ? -1.823 -5.529 9.046 1.00 0.00 48 VAL A CA 8
ATOM 6530 C C . VAL A 1 48 ? -2.902 -4.571 9.606 1.00 0.00 48 VAL A C 8
ATOM 6531 O O . VAL A 1 48 ? -3.032 -3.432 9.127 1.00 0.00 48 VAL A O 8
ATOM 6544 N N . PRO A 1 49 ? -3.750 -5.048 10.582 1.00 0.00 49 PRO A N 8
ATOM 6545 C CA . PRO A 1 49 ? -4.893 -4.267 11.108 1.00 0.00 49 PRO A CA 8
ATOM 6546 C C . PRO A 1 49 ? -4.456 -2.952 11.792 1.00 0.00 49 PRO A C 8
ATOM 6547 O O . PRO A 1 49 ? -3.892 -2.964 12.894 1.00 0.00 49 PRO A O 8
ATOM 6558 N N . GLY A 1 50 ? -4.712 -1.828 11.106 1.00 0.00 50 GLY A N 8
ATOM 6559 C CA . GLY A 1 50 ? -4.363 -0.490 11.588 1.00 0.00 50 GLY A CA 8
ATOM 6560 C C . GLY A 1 50 ? -3.426 0.261 10.648 1.00 0.00 50 GLY A C 8
ATOM 6561 O O . GLY A 1 50 ? -2.933 1.340 11.004 1.00 0.00 50 GLY A O 8
ATOM 6565 N N . ALA A 1 51 ? -3.171 -0.300 9.448 1.00 0.00 51 ALA A N 8
ATOM 6566 C CA . ALA A 1 51 ? -2.350 0.370 8.424 1.00 0.00 51 ALA A CA 8
ATOM 6567 C C . ALA A 1 51 ? -3.189 1.459 7.740 1.00 0.00 51 ALA A C 8
ATOM 6568 O O . ALA A 1 51 ? -4.101 1.146 6.968 1.00 0.00 51 ALA A O 8
ATOM 6575 N N . ALA A 1 52 ? -2.885 2.741 8.043 1.00 0.00 52 ALA A N 8
ATOM 6576 C CA . ALA A 1 52 ? -3.646 3.874 7.502 1.00 0.00 52 ALA A CA 8
ATOM 6577 C C . ALA A 1 52 ? -3.258 4.091 6.039 1.00 0.00 52 ALA A C 8
ATOM 6578 O O . ALA A 1 52 ? -2.278 4.767 5.735 1.00 0.00 52 ALA A O 8
ATOM 6585 N N . VAL A 1 53 ? -4.066 3.529 5.149 1.00 0.00 53 VAL A N 8
ATOM 6586 C CA . VAL A 1 53 ? -3.751 3.412 3.719 1.00 0.00 53 VAL A CA 8
ATOM 6587 C C . VAL A 1 53 ? -4.189 4.669 2.936 1.00 0.00 53 VAL A C 8
ATOM 6588 O O . VAL A 1 53 ? -5.310 5.165 3.117 1.00 0.00 53 VAL A O 8
ATOM 6601 N N . HIS A 1 54 ? -3.286 5.181 2.080 1.00 0.00 54 HIS A N 8
ATOM 6602 C CA . HIS A 1 54 ? -3.573 6.305 1.176 1.00 0.00 54 HIS A CA 8
ATOM 6603 C C . HIS A 1 54 ? -2.941 6.005 -0.186 1.00 0.00 54 HIS A C 8
ATOM 6604 O O . HIS A 1 54 ? -1.742 6.194 -0.364 1.00 0.00 54 HIS A O 8
ATOM 6619 N N . ALA A 1 55 ? -3.752 5.523 -1.135 1.00 0.00 55 ALA A N 8
ATOM 6620 C CA . ALA A 1 55 ? -3.320 5.320 -2.525 1.00 0.00 55 ALA A CA 8
ATOM 6621 C C . ALA A 1 55 ? -3.504 6.650 -3.279 1.00 0.00 55 ALA A C 8
ATOM 6622 O O . ALA A 1 55 ? -4.639 7.129 -3.408 1.00 0.00 55 ALA A O 8
ATOM 6629 N N . ASP A 1 56 ? -2.395 7.259 -3.739 1.00 0.00 56 ASP A N 8
ATOM 6630 C CA . ASP A 1 56 ? -2.417 8.606 -4.347 1.00 0.00 56 ASP A CA 8
ATOM 6631 C C . ASP A 1 56 ? -2.466 8.488 -5.884 1.00 0.00 56 ASP A C 8
ATOM 6632 O O . ASP A 1 56 ? -1.563 7.881 -6.466 1.00 0.00 56 ASP A O 8
ATOM 6641 N N . PRO A 1 57 ? -3.531 9.054 -6.557 1.00 0.00 57 PRO A N 8
ATOM 6642 C CA . PRO A 1 57 ? -3.669 9.042 -8.039 1.00 0.00 57 PRO A CA 8
ATOM 6643 C C . PRO A 1 57 ? -2.464 9.654 -8.788 1.00 0.00 57 PRO A C 8
ATOM 6644 O O . PRO A 1 57 ? -1.924 9.047 -9.717 1.00 0.00 57 PRO A O 8
ATOM 6655 N N . ALA A 1 58 ? -2.051 10.851 -8.347 1.00 0.00 58 ALA A N 8
ATOM 6656 C CA . ALA A 1 58 ? -1.055 11.675 -9.055 1.00 0.00 58 ALA A CA 8
ATOM 6657 C C . ALA A 1 58 ? 0.373 11.132 -8.883 1.00 0.00 58 ALA A C 8
ATOM 6658 O O . ALA A 1 58 ? 1.152 11.075 -9.844 1.00 0.00 58 ALA A O 8
ATOM 6665 N N . SER A 1 59 ? 0.693 10.730 -7.651 1.00 0.00 59 SER A N 8
ATOM 6666 C CA . SER A 1 59 ? 2.056 10.344 -7.248 1.00 0.00 59 SER A CA 8
ATOM 6667 C C . SER A 1 59 ? 2.293 8.829 -7.382 1.00 0.00 59 SER A C 8
ATOM 6668 O O . SER A 1 59 ? 3.448 8.385 -7.331 1.00 0.00 59 SER A O 8
ATOM 6676 N N . ARG A 1 60 ? 1.190 8.049 -7.529 1.00 0.00 60 ARG A N 8
ATOM 6677 C CA . ARG A 1 60 ? 1.225 6.562 -7.566 1.00 0.00 60 ARG A CA 8
ATOM 6678 C C . ARG A 1 60 ? 1.830 6.007 -6.254 1.00 0.00 60 ARG A C 8
ATOM 6679 O O . ARG A 1 60 ? 2.590 5.030 -6.260 1.00 0.00 60 ARG A O 8
ATOM 6700 N N . THR A 1 61 ? 1.455 6.629 -5.121 1.00 0.00 61 THR A N 8
ATOM 6701 C CA . THR A 1 61 ? 2.097 6.386 -3.821 1.00 0.00 61 THR A CA 8
ATOM 6702 C C . THR A 1 61 ? 1.079 5.887 -2.780 1.00 0.00 61 THR A C 8
ATOM 6703 O O . THR A 1 61 ? 0.116 6.590 -2.453 1.00 0.00 61 THR A O 8
ATOM 6714 N N . VAL A 1 62 ? 1.308 4.669 -2.265 1.00 0.00 62 VAL A N 8
ATOM 6715 C CA . VAL A 1 62 ? 0.503 4.081 -1.192 1.00 0.00 62 VAL A CA 8
ATOM 6716 C C . VAL A 1 62 ? 1.227 4.299 0.144 1.00 0.00 62 VAL A C 8
ATOM 6717 O O . VAL A 1 62 ? 2.249 3.662 0.422 1.00 0.00 62 VAL A O 8
ATOM 6730 N N . VAL A 1 63 ? 0.701 5.234 0.944 1.00 0.00 63 VAL A N 8
ATOM 6731 C CA . VAL A 1 63 ? 1.295 5.638 2.223 1.00 0.00 63 VAL A CA 8
ATOM 6732 C C . VAL A 1 63 ? 0.507 4.971 3.355 1.00 0.00 63 VAL A C 8
ATOM 6733 O O . VAL A 1 63 ? -0.715 5.140 3.426 1.00 0.00 63 VAL A O 8
ATOM 6746 N N . VAL A 1 64 ? 1.194 4.199 4.215 1.00 0.00 64 VAL A N 8
ATOM 6747 C CA . VAL A 1 64 ? 0.553 3.437 5.305 1.00 0.00 64 VAL A CA 8
ATOM 6748 C C . VAL A 1 64 ? 1.054 3.927 6.687 1.00 0.00 64 VAL A C 8
ATOM 6749 O O . VAL A 1 64 ? 2.216 3.721 7.065 1.00 0.00 64 VAL A O 8
ATOM 6762 N N . GLY A 1 65 ? 0.160 4.609 7.423 1.00 0.00 65 GLY A N 8
ATOM 6763 C CA . GLY A 1 65 ? 0.492 5.204 8.720 1.00 0.00 65 GLY A CA 8
ATOM 6764 C C . GLY A 1 65 ? 0.230 4.261 9.885 1.00 0.00 65 GLY A C 8
ATOM 6765 O O . GLY A 1 65 ? -0.490 3.265 9.738 1.00 0.00 65 GLY A O 8
ATOM 6769 N N . GLY A 1 66 ? 0.842 4.567 11.044 1.00 0.00 66 GLY A N 8
ATOM 6770 C CA . GLY A 1 66 ? 0.642 3.788 12.277 1.00 0.00 66 GLY A CA 8
ATOM 6771 C C . GLY A 1 66 ? 1.419 2.473 12.309 1.00 0.00 66 GLY A C 8
ATOM 6772 O O . GLY A 1 66 ? 1.318 1.718 13.285 1.00 0.00 66 GLY A O 8
ATOM 6776 N N . VAL A 1 67 ? 2.187 2.194 11.239 1.00 0.00 67 VAL A N 8
ATOM 6777 C CA . VAL A 1 67 ? 2.958 0.947 11.085 1.00 0.00 67 VAL A CA 8
ATOM 6778 C C . VAL A 1 67 ? 4.421 1.273 10.729 1.00 0.00 67 VAL A C 8
ATOM 6779 O O . VAL A 1 67 ? 4.704 2.288 10.079 1.00 0.00 67 VAL A O 8
ATOM 6792 N N . SER A 1 68 ? 5.338 0.404 11.167 1.00 0.00 68 SER A N 8
ATOM 6793 C CA . SER A 1 68 ? 6.781 0.512 10.869 1.00 0.00 68 SER A CA 8
ATOM 6794 C C . SER A 1 68 ? 7.240 -0.677 10.002 1.00 0.00 68 SER A C 8
ATOM 6795 O O . SER A 1 68 ? 8.428 -0.799 9.680 1.00 0.00 68 SER A O 8
ATOM 6803 N N . ASP A 1 69 ? 6.272 -1.520 9.594 1.00 0.00 69 ASP A N 8
ATOM 6804 C CA . ASP A 1 69 ? 6.527 -2.792 8.901 1.00 0.00 69 ASP A CA 8
ATOM 6805 C C . ASP A 1 69 ? 6.736 -2.566 7.388 1.00 0.00 69 ASP A C 8
ATOM 6806 O O . ASP A 1 69 ? 5.915 -2.989 6.578 1.00 0.00 69 ASP A O 8
ATOM 6815 N N . ALA A 1 70 ? 7.857 -1.919 7.012 1.00 0.00 70 ALA A N 8
ATOM 6816 C CA . ALA A 1 70 ? 8.145 -1.547 5.605 1.00 0.00 70 ALA A CA 8
ATOM 6817 C C . ALA A 1 70 ? 8.236 -2.784 4.698 1.00 0.00 70 ALA A C 8
ATOM 6818 O O . ALA A 1 70 ? 7.645 -2.814 3.612 1.00 0.00 70 ALA A O 8
ATOM 6825 N N . ALA A 1 71 ? 8.954 -3.808 5.187 1.00 0.00 71 ALA A N 8
ATOM 6826 C CA . ALA A 1 71 ? 9.150 -5.069 4.461 1.00 0.00 71 ALA A CA 8
ATOM 6827 C C . ALA A 1 71 ? 7.824 -5.839 4.312 1.00 0.00 71 ALA A C 8
ATOM 6828 O O . ALA A 1 71 ? 7.516 -6.329 3.225 1.00 0.00 71 ALA A O 8
ATOM 6835 N N . HIS A 1 72 ? 7.037 -5.906 5.411 1.00 0.00 72 HIS A N 8
ATOM 6836 C CA . HIS A 1 72 ? 5.748 -6.635 5.436 1.00 0.00 72 HIS A CA 8
ATOM 6837 C C . HIS A 1 72 ? 4.748 -6.029 4.448 1.00 0.00 72 HIS A C 8
ATOM 6838 O O . HIS A 1 72 ? 4.222 -6.749 3.603 1.00 0.00 72 HIS A O 8
ATOM 6853 N N . ILE A 1 73 ? 4.532 -4.698 4.542 1.00 0.00 73 ILE A N 8
ATOM 6854 C CA . ILE A 1 73 ? 3.554 -3.975 3.696 1.00 0.00 73 ILE A CA 8
ATOM 6855 C C . ILE A 1 73 ? 3.887 -4.183 2.207 1.00 0.00 73 ILE A C 8
ATOM 6856 O O . ILE A 1 73 ? 2.994 -4.462 1.397 1.00 0.00 73 ILE A O 8
ATOM 6872 N N . ALA A 1 74 ? 5.196 -4.090 1.896 1.00 0.00 74 ALA A N 8
ATOM 6873 C CA . ALA A 1 74 ? 5.736 -4.282 0.541 1.00 0.00 74 ALA A CA 8
ATOM 6874 C C . ALA A 1 74 ? 5.421 -5.689 -0.006 1.00 0.00 74 ALA A C 8
ATOM 6875 O O . ALA A 1 74 ? 5.082 -5.835 -1.182 1.00 0.00 74 ALA A O 8
ATOM 6882 N N . GLU A 1 75 ? 5.500 -6.705 0.877 1.00 0.00 75 GLU A N 8
ATOM 6883 C CA . GLU A 1 75 ? 5.229 -8.114 0.523 1.00 0.00 75 GLU A CA 8
ATOM 6884 C C . GLU A 1 75 ? 3.742 -8.347 0.211 1.00 0.00 75 GLU A C 8
ATOM 6885 O O . GLU A 1 75 ? 3.411 -9.137 -0.678 1.00 0.00 75 GLU A O 8
ATOM 6897 N N . ILE A 1 76 ? 2.860 -7.648 0.942 1.00 0.00 76 ILE A N 8
ATOM 6898 C CA . ILE A 1 76 ? 1.397 -7.811 0.801 1.00 0.00 76 ILE A CA 8
ATOM 6899 C C . ILE A 1 76 ? 0.929 -7.250 -0.550 1.00 0.00 76 ILE A C 8
ATOM 6900 O O . ILE A 1 76 ? 0.243 -7.930 -1.316 1.00 0.00 76 ILE A O 8
ATOM 6916 N N . ILE A 1 77 ? 1.330 -5.999 -0.818 1.00 0.00 77 ILE A N 8
ATOM 6917 C CA . ILE A 1 77 ? 0.888 -5.247 -2.007 1.00 0.00 77 ILE A CA 8
ATOM 6918 C C . ILE A 1 77 ? 1.507 -5.824 -3.309 1.00 0.00 77 ILE A C 8
ATOM 6919 O O . ILE A 1 77 ? 0.871 -5.788 -4.370 1.00 0.00 77 ILE A O 8
ATOM 6935 N N . THR A 1 78 ? 2.728 -6.397 -3.212 1.00 0.00 78 THR A N 8
ATOM 6936 C CA . THR A 1 78 ? 3.388 -7.054 -4.363 1.00 0.00 78 THR A CA 8
ATOM 6937 C C . THR A 1 78 ? 2.729 -8.422 -4.644 1.00 0.00 78 THR A C 8
ATOM 6938 O O . THR A 1 78 ? 2.672 -8.870 -5.795 1.00 0.00 78 THR A O 8
ATOM 6949 N N . ALA A 1 79 ? 2.209 -9.065 -3.572 1.00 0.00 79 ALA A N 8
ATOM 6950 C CA . ALA A 1 79 ? 1.422 -10.311 -3.670 1.00 0.00 79 ALA A CA 8
ATOM 6951 C C . ALA A 1 79 ? 0.010 -10.017 -4.210 1.00 0.00 79 ALA A C 8
ATOM 6952 O O . ALA A 1 79 ? -0.652 -10.902 -4.760 1.00 0.00 79 ALA A O 8
ATOM 6959 N N . ALA A 1 80 ? -0.437 -8.754 -4.041 1.00 0.00 80 ALA A N 8
ATOM 6960 C CA . ALA A 1 80 ? -1.691 -8.253 -4.632 1.00 0.00 80 ALA A CA 8
ATOM 6961 C C . ALA A 1 80 ? -1.514 -7.938 -6.137 1.00 0.00 80 ALA A C 8
ATOM 6962 O O . ALA A 1 80 ? -2.489 -7.623 -6.824 1.00 0.00 80 ALA A O 8
ATOM 6969 N N . GLY A 1 81 ? -0.258 -8.019 -6.632 1.00 0.00 81 GLY A N 8
ATOM 6970 C CA . GLY A 1 81 ? 0.048 -7.890 -8.064 1.00 0.00 81 GLY A CA 8
ATOM 6971 C C . GLY A 1 81 ? 0.559 -6.513 -8.459 1.00 0.00 81 GLY A C 8
ATOM 6972 O O . GLY A 1 81 ? 0.686 -6.226 -9.649 1.00 0.00 81 GLY A O 8
ATOM 6976 N N . TYR A 1 82 ? 0.858 -5.659 -7.466 1.00 0.00 82 TYR A N 8
ATOM 6977 C CA . TYR A 1 82 ? 1.329 -4.273 -7.688 1.00 0.00 82 TYR A CA 8
ATOM 6978 C C . TYR A 1 82 ? 2.815 -4.174 -7.305 1.00 0.00 82 TYR A C 8
ATOM 6979 O O . TYR A 1 82 ? 3.163 -4.462 -6.166 1.00 0.00 82 TYR A O 8
ATOM 6997 N N . THR A 1 83 ? 3.674 -3.770 -8.262 1.00 0.00 83 THR A N 8
ATOM 6998 C CA . THR A 1 83 ? 5.142 -3.724 -8.086 1.00 0.00 83 THR A CA 8
ATOM 6999 C C . THR A 1 83 ? 5.601 -2.358 -7.490 1.00 0.00 83 THR A C 8
ATOM 7000 O O . THR A 1 83 ? 5.622 -1.349 -8.206 1.00 0.00 83 THR A O 8
ATOM 7011 N N . PRO A 1 84 ? 5.946 -2.295 -6.159 1.00 0.00 84 PRO A N 8
ATOM 7012 C CA . PRO A 1 84 ? 6.389 -1.056 -5.488 1.00 0.00 84 PRO A CA 8
ATOM 7013 C C . PRO A 1 84 ? 7.930 -0.874 -5.535 1.00 0.00 84 PRO A C 8
ATOM 7014 O O . PRO A 1 84 ? 8.433 -0.060 -6.317 1.00 0.00 84 PRO A O 8
ATOM 7025 N N . GLU A 1 85 ? 8.646 -1.668 -4.700 1.00 0.00 85 GLU A N 8
ATOM 7026 C CA . GLU A 1 85 ? 10.120 -1.663 -4.561 1.00 0.00 85 GLU A CA 8
ATOM 7027 C C . GLU A 1 85 ? 10.643 -0.266 -4.126 1.00 0.00 85 GLU A C 8
ATOM 7028 O O . GLU A 1 85 ? 11.036 0.545 -4.990 1.00 0.00 85 GLU A O 8
ATOM 7041 N N . ALA A 1 22 ? 4.274 11.043 5.873 1.00 0.00 22 ALA A N 9
ATOM 7042 C CA . ALA A 1 22 ? 4.433 10.878 7.339 1.00 0.00 22 ALA A CA 9
ATOM 7043 C C . ALA A 1 22 ? 4.939 9.465 7.666 1.00 0.00 22 ALA A C 9
ATOM 7044 O O . ALA A 1 22 ? 5.961 9.294 8.348 1.00 0.00 22 ALA A O 9
ATOM 7051 N N . GLY A 1 23 ? 4.195 8.462 7.175 1.00 0.00 23 GLY A N 9
ATOM 7052 C CA . GLY A 1 23 ? 4.535 7.051 7.357 1.00 0.00 23 GLY A CA 9
ATOM 7053 C C . GLY A 1 23 ? 5.373 6.494 6.211 1.00 0.00 23 GLY A C 9
ATOM 7054 O O . GLY A 1 23 ? 6.071 7.248 5.515 1.00 0.00 23 GLY A O 9
ATOM 7058 N N . LEU A 1 24 ? 5.275 5.174 5.998 1.00 0.00 24 LEU A N 9
ATOM 7059 C CA . LEU A 1 24 ? 6.058 4.448 4.985 1.00 0.00 24 LEU A CA 9
ATOM 7060 C C . LEU A 1 24 ? 5.422 4.641 3.595 1.00 0.00 24 LEU A C 9
ATOM 7061 O O . LEU A 1 24 ? 4.327 4.128 3.329 1.00 0.00 24 LEU A O 9
ATOM 7077 N N . SER A 1 25 ? 6.106 5.401 2.729 1.00 0.00 25 SER A N 9
ATOM 7078 C CA . SER A 1 25 ? 5.581 5.782 1.410 1.00 0.00 25 SER A CA 9
ATOM 7079 C C . SER A 1 25 ? 6.009 4.779 0.324 1.00 0.00 25 SER A C 9
ATOM 7080 O O . SER A 1 25 ? 7.180 4.743 -0.073 1.00 0.00 25 SER A O 9
ATOM 7088 N N . PHE A 1 26 ? 5.043 3.985 -0.172 1.00 0.00 26 PHE A N 9
ATOM 7089 C CA . PHE A 1 26 ? 5.292 2.958 -1.197 1.00 0.00 26 PHE A CA 9
ATOM 7090 C C . PHE A 1 26 ? 4.759 3.434 -2.556 1.00 0.00 26 PHE A C 9
ATOM 7091 O O . PHE A 1 26 ? 3.543 3.546 -2.751 1.00 0.00 26 PHE A O 9
ATOM 7108 N N . HIS A 1 27 ? 5.690 3.731 -3.484 1.00 0.00 27 HIS A N 9
ATOM 7109 C CA . HIS A 1 27 ? 5.369 4.181 -4.851 1.00 0.00 27 HIS A CA 9
ATOM 7110 C C . HIS A 1 27 ? 5.068 2.947 -5.709 1.00 0.00 27 HIS A C 9
ATOM 7111 O O . HIS A 1 27 ? 5.979 2.307 -6.249 1.00 0.00 27 HIS A O 9
ATOM 7126 N N . VAL A 1 28 ? 3.783 2.594 -5.772 1.00 0.00 28 VAL A N 9
ATOM 7127 C CA . VAL A 1 28 ? 3.309 1.398 -6.467 1.00 0.00 28 VAL A CA 9
ATOM 7128 C C . VAL A 1 28 ? 3.154 1.710 -7.966 1.00 0.00 28 VAL A C 9
ATOM 7129 O O . VAL A 1 28 ? 2.222 2.405 -8.371 1.00 0.00 28 VAL A O 9
ATOM 7142 N N . GLU A 1 29 ? 4.087 1.204 -8.781 1.00 0.00 29 GLU A N 9
ATOM 7143 C CA . GLU A 1 29 ? 4.114 1.477 -10.233 1.00 0.00 29 GLU A CA 9
ATOM 7144 C C . GLU A 1 29 ? 3.093 0.604 -10.992 1.00 0.00 29 GLU A C 9
ATOM 7145 O O . GLU A 1 29 ? 2.815 0.842 -12.172 1.00 0.00 29 GLU A O 9
ATOM 7157 N N . ASP A 1 30 ? 2.523 -0.392 -10.291 1.00 0.00 30 ASP A N 9
ATOM 7158 C CA . ASP A 1 30 ? 1.422 -1.238 -10.807 1.00 0.00 30 ASP A CA 9
ATOM 7159 C C . ASP A 1 30 ? 0.045 -0.682 -10.399 1.00 0.00 30 ASP A C 9
ATOM 7160 O O . ASP A 1 30 ? -0.990 -1.267 -10.754 1.00 0.00 30 ASP A O 9
ATOM 7169 N N . MET A 1 31 ? 0.034 0.439 -9.647 1.00 0.00 31 MET A N 9
ATOM 7170 C CA . MET A 1 31 ? -1.205 1.034 -9.124 1.00 0.00 31 MET A CA 9
ATOM 7171 C C . MET A 1 31 ? -2.016 1.734 -10.234 1.00 0.00 31 MET A C 9
ATOM 7172 O O . MET A 1 31 ? -1.468 2.444 -11.088 1.00 0.00 31 MET A O 9
ATOM 7186 N N . THR A 1 32 ? -3.327 1.507 -10.179 1.00 0.00 32 THR A N 9
ATOM 7187 C CA . THR A 1 32 ? -4.336 2.120 -11.052 1.00 0.00 32 THR A CA 9
ATOM 7188 C C . THR A 1 32 ? -5.187 3.112 -10.222 1.00 0.00 32 THR A C 9
ATOM 7189 O O . THR A 1 32 ? -5.128 3.100 -8.982 1.00 0.00 32 THR A O 9
ATOM 7200 N N . CYS A 1 33 ? -5.936 3.992 -10.918 1.00 0.00 33 CYS A N 9
ATOM 7201 C CA . CYS A 1 33 ? -6.803 5.021 -10.292 1.00 0.00 33 CYS A CA 9
ATOM 7202 C C . CYS A 1 33 ? -7.899 4.426 -9.356 1.00 0.00 33 CYS A C 9
ATOM 7203 O O . CYS A 1 33 ? -8.010 3.197 -9.191 1.00 0.00 33 CYS A O 9
ATOM 7211 N N . GLY A 1 34 ? -8.726 5.336 -8.792 1.00 0.00 34 GLY A N 9
ATOM 7212 C CA . GLY A 1 34 ? -9.678 5.026 -7.710 1.00 0.00 34 GLY A CA 9
ATOM 7213 C C . GLY A 1 34 ? -10.656 3.873 -7.963 1.00 0.00 34 GLY A C 9
ATOM 7214 O O . GLY A 1 34 ? -11.171 3.292 -7.002 1.00 0.00 34 GLY A O 9
ATOM 7218 N N . HIS A 1 35 ? -10.895 3.528 -9.250 1.00 0.00 35 HIS A N 9
ATOM 7219 C CA . HIS A 1 35 ? -11.861 2.467 -9.652 1.00 0.00 35 HIS A CA 9
ATOM 7220 C C . HIS A 1 35 ? -11.468 1.062 -9.119 1.00 0.00 35 HIS A C 9
ATOM 7221 O O . HIS A 1 35 ? -12.324 0.172 -9.019 1.00 0.00 35 HIS A O 9
ATOM 7236 N N . CYS A 1 36 ? -10.180 0.878 -8.786 1.00 0.00 36 CYS A N 9
ATOM 7237 C CA . CYS A 1 36 ? -9.652 -0.394 -8.234 1.00 0.00 36 CYS A CA 9
ATOM 7238 C C . CYS A 1 36 ? -8.639 -0.121 -7.095 1.00 0.00 36 CYS A C 9
ATOM 7239 O O . CYS A 1 36 ? -7.878 -1.013 -6.698 1.00 0.00 36 CYS A O 9
ATOM 7247 N N . ALA A 1 37 ? -8.666 1.110 -6.539 1.00 0.00 37 ALA A N 9
ATOM 7248 C CA . ALA A 1 37 ? -7.752 1.524 -5.449 1.00 0.00 37 ALA A CA 9
ATOM 7249 C C . ALA A 1 37 ? -8.079 0.808 -4.125 1.00 0.00 37 ALA A C 9
ATOM 7250 O O . ALA A 1 37 ? -7.178 0.542 -3.329 1.00 0.00 37 ALA A O 9
ATOM 7257 N N . GLY A 1 38 ? -9.372 0.493 -3.916 1.00 0.00 38 GLY A N 9
ATOM 7258 C CA . GLY A 1 38 ? -9.843 -0.198 -2.704 1.00 0.00 38 GLY A CA 9
ATOM 7259 C C . GLY A 1 38 ? -9.357 -1.643 -2.596 1.00 0.00 38 GLY A C 9
ATOM 7260 O O . GLY A 1 38 ? -9.302 -2.204 -1.496 1.00 0.00 38 GLY A O 9
ATOM 7264 N N . VAL A 1 39 ? -9.019 -2.245 -3.750 1.00 0.00 39 VAL A N 9
ATOM 7265 C CA . VAL A 1 39 ? -8.398 -3.584 -3.823 1.00 0.00 39 VAL A CA 9
ATOM 7266 C C . VAL A 1 39 ? -6.955 -3.524 -3.276 1.00 0.00 39 VAL A C 9
ATOM 7267 O O . VAL A 1 39 ? -6.516 -4.408 -2.529 1.00 0.00 39 VAL A O 9
ATOM 7280 N N . ILE A 1 40 ? -6.263 -2.431 -3.636 1.00 0.00 40 ILE A N 9
ATOM 7281 C CA . ILE A 1 40 ? -4.852 -2.182 -3.274 1.00 0.00 40 ILE A CA 9
ATOM 7282 C C . ILE A 1 40 ? -4.747 -1.839 -1.771 1.00 0.00 40 ILE A C 9
ATOM 7283 O O . ILE A 1 40 ? -3.826 -2.284 -1.071 1.00 0.00 40 ILE A O 9
ATOM 7299 N N . LYS A 1 41 ? -5.722 -1.031 -1.309 1.00 0.00 41 LYS A N 9
ATOM 7300 C CA . LYS A 1 41 ? -5.913 -0.694 0.113 1.00 0.00 41 LYS A CA 9
ATOM 7301 C C . LYS A 1 41 ? -6.159 -1.966 0.923 1.00 0.00 41 LYS A C 9
ATOM 7302 O O . LYS A 1 41 ? -5.435 -2.251 1.867 1.00 0.00 41 LYS A O 9
ATOM 7321 N N . GLY A 1 42 ? -7.178 -2.731 0.481 1.00 0.00 42 GLY A N 9
ATOM 7322 C CA . GLY A 1 42 ? -7.637 -3.943 1.166 1.00 0.00 42 GLY A CA 9
ATOM 7323 C C . GLY A 1 42 ? -6.563 -5.018 1.278 1.00 0.00 42 GLY A C 9
ATOM 7324 O O . GLY A 1 42 ? -6.561 -5.795 2.239 1.00 0.00 42 GLY A O 9
ATOM 7328 N N . ALA A 1 43 ? -5.647 -5.039 0.285 1.00 0.00 43 ALA A N 9
ATOM 7329 C CA . ALA A 1 43 ? -4.491 -5.946 0.248 1.00 0.00 43 ALA A CA 9
ATOM 7330 C C . ALA A 1 43 ? -3.644 -5.808 1.525 1.00 0.00 43 ALA A C 9
ATOM 7331 O O . ALA A 1 43 ? -3.405 -6.790 2.230 1.00 0.00 43 ALA A O 9
ATOM 7338 N N . ILE A 1 44 ? -3.248 -4.562 1.824 1.00 0.00 44 ILE A N 9
ATOM 7339 C CA . ILE A 1 44 ? -2.451 -4.231 3.018 1.00 0.00 44 ILE A CA 9
ATOM 7340 C C . ILE A 1 44 ? -3.332 -4.266 4.285 1.00 0.00 44 ILE A C 9
ATOM 7341 O O . ILE A 1 44 ? -3.092 -5.060 5.191 1.00 0.00 44 ILE A O 9
ATOM 7357 N N . GLU A 1 45 ? -4.374 -3.423 4.267 1.00 0.00 45 GLU A N 9
ATOM 7358 C CA . GLU A 1 45 ? -5.249 -3.087 5.416 1.00 0.00 45 GLU A CA 9
ATOM 7359 C C . GLU A 1 45 ? -5.792 -4.326 6.167 1.00 0.00 45 GLU A C 9
ATOM 7360 O O . GLU A 1 45 ? -5.732 -4.387 7.399 1.00 0.00 45 GLU A O 9
ATOM 7372 N N . LYS A 1 46 ? -6.324 -5.302 5.413 1.00 0.00 46 LYS A N 9
ATOM 7373 C CA . LYS A 1 46 ? -6.909 -6.536 5.992 1.00 0.00 46 LYS A CA 9
ATOM 7374 C C . LYS A 1 46 ? -5.820 -7.441 6.607 1.00 0.00 46 LYS A C 9
ATOM 7375 O O . LYS A 1 46 ? -6.038 -8.057 7.655 1.00 0.00 46 LYS A O 9
ATOM 7394 N N . THR A 1 47 ? -4.655 -7.510 5.945 1.00 0.00 47 THR A N 9
ATOM 7395 C CA . THR A 1 47 ? -3.528 -8.359 6.378 1.00 0.00 47 THR A CA 9
ATOM 7396 C C . THR A 1 47 ? -2.831 -7.763 7.628 1.00 0.00 47 THR A C 9
ATOM 7397 O O . THR A 1 47 ? -2.352 -8.500 8.502 1.00 0.00 47 THR A O 9
ATOM 7408 N N . VAL A 1 48 ? -2.809 -6.420 7.714 1.00 0.00 48 VAL A N 9
ATOM 7409 C CA . VAL A 1 48 ? -2.214 -5.672 8.842 1.00 0.00 48 VAL A CA 9
ATOM 7410 C C . VAL A 1 48 ? -3.146 -4.503 9.274 1.00 0.00 48 VAL A C 9
ATOM 7411 O O . VAL A 1 48 ? -2.967 -3.353 8.846 1.00 0.00 48 VAL A O 9
ATOM 7424 N N . PRO A 1 49 ? -4.207 -4.798 10.107 1.00 0.00 49 PRO A N 9
ATOM 7425 C CA . PRO A 1 49 ? -5.087 -3.754 10.690 1.00 0.00 49 PRO A CA 9
ATOM 7426 C C . PRO A 1 49 ? -4.297 -2.811 11.622 1.00 0.00 49 PRO A C 9
ATOM 7427 O O . PRO A 1 49 ? -3.665 -3.266 12.587 1.00 0.00 49 PRO A O 9
ATOM 7438 N N . GLY A 1 50 ? -4.339 -1.503 11.324 1.00 0.00 50 GLY A N 9
ATOM 7439 C CA . GLY A 1 50 ? -3.566 -0.496 12.059 1.00 0.00 50 GLY A CA 9
ATOM 7440 C C . GLY A 1 50 ? -2.612 0.270 11.155 1.00 0.00 50 GLY A C 9
ATOM 7441 O O . GLY A 1 50 ? -2.217 1.398 11.488 1.00 0.00 50 GLY A O 9
ATOM 7445 N N . ALA A 1 51 ? -2.211 -0.347 10.019 1.00 0.00 51 ALA A N 9
ATOM 7446 C CA . ALA A 1 51 ? -1.422 0.351 8.990 1.00 0.00 51 ALA A CA 9
ATOM 7447 C C . ALA A 1 51 ? -2.358 1.295 8.217 1.00 0.00 51 ALA A C 9
ATOM 7448 O O . ALA A 1 51 ? -3.162 0.842 7.394 1.00 0.00 51 ALA A O 9
ATOM 7455 N N . ALA A 1 52 ? -2.244 2.607 8.505 1.00 0.00 52 ALA A N 9
ATOM 7456 C CA . ALA A 1 52 ? -3.148 3.633 7.967 1.00 0.00 52 ALA A CA 9
ATOM 7457 C C . ALA A 1 52 ? -2.868 3.869 6.476 1.00 0.00 52 ALA A C 9
ATOM 7458 O O . ALA A 1 52 ? -1.923 4.580 6.126 1.00 0.00 52 ALA A O 9
ATOM 7465 N N . VAL A 1 53 ? -3.705 3.269 5.615 1.00 0.00 53 VAL A N 9
ATOM 7466 C CA . VAL A 1 53 ? -3.494 3.274 4.160 1.00 0.00 53 VAL A CA 9
ATOM 7467 C C . VAL A 1 53 ? -4.080 4.554 3.527 1.00 0.00 53 VAL A C 9
ATOM 7468 O O . VAL A 1 53 ? -5.188 4.988 3.876 1.00 0.00 53 VAL A O 9
ATOM 7481 N N . HIS A 1 54 ? -3.301 5.190 2.634 1.00 0.00 54 HIS A N 9
ATOM 7482 C CA . HIS A 1 54 ? -3.786 6.277 1.779 1.00 0.00 54 HIS A CA 9
ATOM 7483 C C . HIS A 1 54 ? -3.257 6.027 0.369 1.00 0.00 54 HIS A C 9
ATOM 7484 O O . HIS A 1 54 ? -2.084 6.287 0.074 1.00 0.00 54 HIS A O 9
ATOM 7499 N N . ALA A 1 55 ? -4.131 5.473 -0.471 1.00 0.00 55 ALA A N 9
ATOM 7500 C CA . ALA A 1 55 ? -3.841 5.190 -1.871 1.00 0.00 55 ALA A CA 9
ATOM 7501 C C . ALA A 1 55 ? -4.100 6.462 -2.703 1.00 0.00 55 ALA A C 9
ATOM 7502 O O . ALA A 1 55 ? -5.240 6.940 -2.757 1.00 0.00 55 ALA A O 9
ATOM 7509 N N . ASP A 1 56 ? -3.039 7.016 -3.328 1.00 0.00 56 ASP A N 9
ATOM 7510 C CA . ASP A 1 56 ? -3.132 8.259 -4.122 1.00 0.00 56 ASP A CA 9
ATOM 7511 C C . ASP A 1 56 ? -3.122 7.898 -5.622 1.00 0.00 56 ASP A C 9
ATOM 7512 O O . ASP A 1 56 ? -2.079 7.487 -6.117 1.00 0.00 56 ASP A O 9
ATOM 7521 N N . PRO A 1 57 ? -4.288 7.976 -6.353 1.00 0.00 57 PRO A N 9
ATOM 7522 C CA . PRO A 1 57 ? -4.362 7.657 -7.812 1.00 0.00 57 PRO A CA 9
ATOM 7523 C C . PRO A 1 57 ? -3.370 8.448 -8.697 1.00 0.00 57 PRO A C 9
ATOM 7524 O O . PRO A 1 57 ? -2.760 7.878 -9.609 1.00 0.00 57 PRO A O 9
ATOM 7535 N N . ALA A 1 58 ? -3.221 9.753 -8.413 1.00 0.00 58 ALA A N 9
ATOM 7536 C CA . ALA A 1 58 ? -2.424 10.678 -9.252 1.00 0.00 58 ALA A CA 9
ATOM 7537 C C . ALA A 1 58 ? -0.919 10.348 -9.195 1.00 0.00 58 ALA A C 9
ATOM 7538 O O . ALA A 1 58 ? -0.243 10.300 -10.230 1.00 0.00 58 ALA A O 9
ATOM 7545 N N . SER A 1 59 ? -0.415 10.114 -7.977 1.00 0.00 59 SER A N 9
ATOM 7546 C CA . SER A 1 59 ? 1.009 9.805 -7.724 1.00 0.00 59 SER A CA 9
ATOM 7547 C C . SER A 1 59 ? 1.267 8.285 -7.787 1.00 0.00 59 SER A C 9
ATOM 7548 O O . SER A 1 59 ? 2.414 7.856 -7.949 1.00 0.00 59 SER A O 9
ATOM 7556 N N . ARG A 1 60 ? 0.186 7.494 -7.655 1.00 0.00 60 ARG A N 9
ATOM 7557 C CA . ARG A 1 60 ? 0.226 6.014 -7.595 1.00 0.00 60 ARG A CA 9
ATOM 7558 C C . ARG A 1 60 ? 1.050 5.549 -6.370 1.00 0.00 60 ARG A C 9
ATOM 7559 O O . ARG A 1 60 ? 1.919 4.676 -6.472 1.00 0.00 60 ARG A O 9
ATOM 7580 N N . THR A 1 61 ? 0.766 6.159 -5.201 1.00 0.00 61 THR A N 9
ATOM 7581 C CA . THR A 1 61 ? 1.539 5.938 -3.969 1.00 0.00 61 THR A CA 9
ATOM 7582 C C . THR A 1 61 ? 0.595 5.587 -2.803 1.00 0.00 61 THR A C 9
ATOM 7583 O O . THR A 1 61 ? -0.241 6.407 -2.395 1.00 0.00 61 THR A O 9
ATOM 7594 N N . VAL A 1 62 ? 0.723 4.356 -2.286 1.00 0.00 62 VAL A N 9
ATOM 7595 C CA . VAL A 1 62 ? -0.027 3.895 -1.114 1.00 0.00 62 VAL A CA 9
ATOM 7596 C C . VAL A 1 62 ? 0.888 4.025 0.115 1.00 0.00 62 VAL A C 9
ATOM 7597 O O . VAL A 1 62 ? 1.888 3.302 0.241 1.00 0.00 62 VAL A O 9
ATOM 7610 N N . VAL A 1 63 ? 0.572 5.001 0.978 1.00 0.00 63 VAL A N 9
ATOM 7611 C CA . VAL A 1 63 ? 1.353 5.297 2.184 1.00 0.00 63 VAL A CA 9
ATOM 7612 C C . VAL A 1 63 ? 0.660 4.651 3.398 1.00 0.00 63 VAL A C 9
ATOM 7613 O O . VAL A 1 63 ? -0.569 4.699 3.516 1.00 0.00 63 VAL A O 9
ATOM 7626 N N . VAL A 1 64 ? 1.445 4.010 4.279 1.00 0.00 64 VAL A N 9
ATOM 7627 C CA . VAL A 1 64 ? 0.924 3.311 5.474 1.00 0.00 64 VAL A CA 9
ATOM 7628 C C . VAL A 1 64 ? 1.508 3.940 6.755 1.00 0.00 64 VAL A C 9
ATOM 7629 O O . VAL A 1 64 ? 2.704 4.215 6.824 1.00 0.00 64 VAL A O 9
ATOM 7642 N N . GLY A 1 65 ? 0.632 4.193 7.750 1.00 0.00 65 GLY A N 9
ATOM 7643 C CA . GLY A 1 65 ? 1.014 4.888 8.991 1.00 0.00 65 GLY A CA 9
ATOM 7644 C C . GLY A 1 65 ? 0.944 3.988 10.216 1.00 0.00 65 GLY A C 9
ATOM 7645 O O . GLY A 1 65 ? 0.177 3.018 10.233 1.00 0.00 65 GLY A O 9
ATOM 7649 N N . GLY A 1 66 ? 1.757 4.307 11.243 1.00 0.00 66 GLY A N 9
ATOM 7650 C CA . GLY A 1 66 ? 1.735 3.590 12.530 1.00 0.00 66 GLY A CA 9
ATOM 7651 C C . GLY A 1 66 ? 2.446 2.239 12.499 1.00 0.00 66 GLY A C 9
ATOM 7652 O O . GLY A 1 66 ? 2.281 1.428 13.420 1.00 0.00 66 GLY A O 9
ATOM 7656 N N . VAL A 1 67 ? 3.243 1.999 11.447 1.00 0.00 67 VAL A N 9
ATOM 7657 C CA . VAL A 1 67 ? 4.003 0.743 11.258 1.00 0.00 67 VAL A CA 9
ATOM 7658 C C . VAL A 1 67 ? 5.482 1.055 10.953 1.00 0.00 67 VAL A C 9
ATOM 7659 O O . VAL A 1 67 ? 5.789 1.958 10.169 1.00 0.00 67 VAL A O 9
ATOM 7672 N N . SER A 1 68 ? 6.385 0.324 11.619 1.00 0.00 68 SER A N 9
ATOM 7673 C CA . SER A 1 68 ? 7.839 0.435 11.412 1.00 0.00 68 SER A CA 9
ATOM 7674 C C . SER A 1 68 ? 8.342 -0.632 10.412 1.00 0.00 68 SER A C 9
ATOM 7675 O O . SER A 1 68 ? 9.386 -0.441 9.781 1.00 0.00 68 SER A O 9
ATOM 7683 N N . ASP A 1 69 ? 7.592 -1.751 10.271 1.00 0.00 69 ASP A N 9
ATOM 7684 C CA . ASP A 1 69 ? 8.009 -2.898 9.427 1.00 0.00 69 ASP A CA 9
ATOM 7685 C C . ASP A 1 69 ? 7.742 -2.621 7.934 1.00 0.00 69 ASP A C 9
ATOM 7686 O O . ASP A 1 69 ? 6.681 -2.975 7.395 1.00 0.00 69 ASP A O 9
ATOM 7695 N N . ALA A 1 70 ? 8.730 -1.982 7.282 1.00 0.00 70 ALA A N 9
ATOM 7696 C CA . ALA A 1 70 ? 8.633 -1.539 5.880 1.00 0.00 70 ALA A CA 9
ATOM 7697 C C . ALA A 1 70 ? 8.652 -2.722 4.902 1.00 0.00 70 ALA A C 9
ATOM 7698 O O . ALA A 1 70 ? 7.824 -2.793 3.986 1.00 0.00 70 ALA A O 9
ATOM 7705 N N . ALA A 1 71 ? 9.596 -3.659 5.131 1.00 0.00 71 ALA A N 9
ATOM 7706 C CA . ALA A 1 71 ? 9.758 -4.864 4.294 1.00 0.00 71 ALA A CA 9
ATOM 7707 C C . ALA A 1 71 ? 8.496 -5.736 4.337 1.00 0.00 71 ALA A C 9
ATOM 7708 O O . ALA A 1 71 ? 8.094 -6.298 3.320 1.00 0.00 71 ALA A O 9
ATOM 7715 N N . HIS A 1 72 ? 7.860 -5.788 5.526 1.00 0.00 72 HIS A N 9
ATOM 7716 C CA . HIS A 1 72 ? 6.643 -6.585 5.759 1.00 0.00 72 HIS A CA 9
ATOM 7717 C C . HIS A 1 72 ? 5.482 -6.080 4.885 1.00 0.00 72 HIS A C 9
ATOM 7718 O O . HIS A 1 72 ? 4.866 -6.867 4.158 1.00 0.00 72 HIS A O 9
ATOM 7733 N N . ILE A 1 73 ? 5.219 -4.754 4.947 1.00 0.00 73 ILE A N 9
ATOM 7734 C CA . ILE A 1 73 ? 4.131 -4.115 4.164 1.00 0.00 73 ILE A CA 9
ATOM 7735 C C . ILE A 1 73 ? 4.356 -4.336 2.649 1.00 0.00 73 ILE A C 9
ATOM 7736 O O . ILE A 1 73 ? 3.414 -4.652 1.906 1.00 0.00 73 ILE A O 9
ATOM 7752 N N . ALA A 1 74 ? 5.629 -4.184 2.230 1.00 0.00 74 ALA A N 9
ATOM 7753 C CA . ALA A 1 74 ? 6.049 -4.297 0.823 1.00 0.00 74 ALA A CA 9
ATOM 7754 C C . ALA A 1 74 ? 5.773 -5.707 0.266 1.00 0.00 74 ALA A C 9
ATOM 7755 O O . ALA A 1 74 ? 5.295 -5.844 -0.864 1.00 0.00 74 ALA A O 9
ATOM 7762 N N . GLU A 1 75 ? 6.054 -6.738 1.093 1.00 0.00 75 GLU A N 9
ATOM 7763 C CA . GLU A 1 75 ? 5.827 -8.158 0.735 1.00 0.00 75 GLU A CA 9
ATOM 7764 C C . GLU A 1 75 ? 4.335 -8.453 0.507 1.00 0.00 75 GLU A C 9
ATOM 7765 O O . GLU A 1 75 ? 3.985 -9.197 -0.410 1.00 0.00 75 GLU A O 9
ATOM 7777 N N . ILE A 1 76 ? 3.476 -7.861 1.355 1.00 0.00 76 ILE A N 9
ATOM 7778 C CA . ILE A 1 76 ? 2.007 -8.058 1.299 1.00 0.00 76 ILE A CA 9
ATOM 7779 C C . ILE A 1 76 ? 1.425 -7.568 -0.039 1.00 0.00 76 ILE A C 9
ATOM 7780 O O . ILE A 1 76 ? 0.748 -8.320 -0.752 1.00 0.00 76 ILE A O 9
ATOM 7796 N N . ILE A 1 77 ? 1.718 -6.304 -0.369 1.00 0.00 77 ILE A N 9
ATOM 7797 C CA . ILE A 1 77 ? 1.102 -5.616 -1.513 1.00 0.00 77 ILE A CA 9
ATOM 7798 C C . ILE A 1 77 ? 1.668 -6.127 -2.861 1.00 0.00 77 ILE A C 9
ATOM 7799 O O . ILE A 1 77 ? 0.927 -6.215 -3.851 1.00 0.00 77 ILE A O 9
ATOM 7815 N N . THR A 1 78 ? 2.967 -6.514 -2.889 1.00 0.00 78 THR A N 9
ATOM 7816 C CA . THR A 1 78 ? 3.595 -7.086 -4.108 1.00 0.00 78 THR A CA 9
ATOM 7817 C C . THR A 1 78 ? 3.057 -8.516 -4.364 1.00 0.00 78 THR A C 9
ATOM 7818 O O . THR A 1 78 ? 2.970 -8.962 -5.513 1.00 0.00 78 THR A O 9
ATOM 7829 N N . ALA A 1 79 ? 2.677 -9.213 -3.265 1.00 0.00 79 ALA A N 9
ATOM 7830 C CA . ALA A 1 79 ? 2.016 -10.537 -3.317 1.00 0.00 79 ALA A CA 9
ATOM 7831 C C . ALA A 1 79 ? 0.574 -10.420 -3.862 1.00 0.00 79 ALA A C 9
ATOM 7832 O O . ALA A 1 79 ? 0.015 -11.395 -4.381 1.00 0.00 79 ALA A O 9
ATOM 7839 N N . ALA A 1 80 ? -0.008 -9.212 -3.741 1.00 0.00 80 ALA A N 9
ATOM 7840 C CA . ALA A 1 80 ? -1.341 -8.886 -4.284 1.00 0.00 80 ALA A CA 9
ATOM 7841 C C . ALA A 1 80 ? -1.274 -8.512 -5.784 1.00 0.00 80 ALA A C 9
ATOM 7842 O O . ALA A 1 80 ? -2.311 -8.261 -6.411 1.00 0.00 80 ALA A O 9
ATOM 7849 N N . GLY A 1 81 ? -0.049 -8.473 -6.345 1.00 0.00 81 GLY A N 9
ATOM 7850 C CA . GLY A 1 81 ? 0.167 -8.156 -7.764 1.00 0.00 81 GLY A CA 9
ATOM 7851 C C . GLY A 1 81 ? 0.579 -6.706 -8.003 1.00 0.00 81 GLY A C 9
ATOM 7852 O O . GLY A 1 81 ? 0.902 -6.330 -9.138 1.00 0.00 81 GLY A O 9
ATOM 7856 N N . TYR A 1 82 ? 0.566 -5.884 -6.935 1.00 0.00 82 TYR A N 9
ATOM 7857 C CA . TYR A 1 82 ? 0.908 -4.453 -7.017 1.00 0.00 82 TYR A CA 9
ATOM 7858 C C . TYR A 1 82 ? 2.302 -4.224 -6.398 1.00 0.00 82 TYR A C 9
ATOM 7859 O O . TYR A 1 82 ? 2.441 -4.190 -5.177 1.00 0.00 82 TYR A O 9
ATOM 7877 N N . THR A 1 83 ? 3.329 -4.044 -7.246 1.00 0.00 83 THR A N 9
ATOM 7878 C CA . THR A 1 83 ? 4.740 -3.993 -6.809 1.00 0.00 83 THR A CA 9
ATOM 7879 C C . THR A 1 83 ? 5.213 -2.533 -6.570 1.00 0.00 83 THR A C 9
ATOM 7880 O O . THR A 1 83 ? 5.228 -1.722 -7.506 1.00 0.00 83 THR A O 9
ATOM 7891 N N . PRO A 1 84 ? 5.537 -2.157 -5.286 1.00 0.00 84 PRO A N 9
ATOM 7892 C CA . PRO A 1 84 ? 6.253 -0.900 -4.963 1.00 0.00 84 PRO A CA 9
ATOM 7893 C C . PRO A 1 84 ? 7.786 -1.090 -4.799 1.00 0.00 84 PRO A C 9
ATOM 7894 O O . PRO A 1 84 ? 8.528 -0.112 -4.734 1.00 0.00 84 PRO A O 9
ATOM 7905 N N . GLU A 1 85 ? 8.238 -2.354 -4.735 1.00 0.00 85 GLU A N 9
ATOM 7906 C CA . GLU A 1 85 ? 9.637 -2.715 -4.450 1.00 0.00 85 GLU A CA 9
ATOM 7907 C C . GLU A 1 85 ? 10.007 -3.964 -5.285 1.00 0.00 85 GLU A C 9
ATOM 7908 O O . GLU A 1 85 ? 10.677 -3.809 -6.330 1.00 0.00 85 GLU A O 9
ATOM 7921 N N . ALA A 1 22 ? 4.119 10.214 9.064 1.00 0.00 22 ALA A N 10
ATOM 7922 C CA . ALA A 1 22 ? 4.133 10.331 7.584 1.00 0.00 22 ALA A CA 10
ATOM 7923 C C . ALA A 1 22 ? 3.841 8.971 6.924 1.00 0.00 22 ALA A C 10
ATOM 7924 O O . ALA A 1 22 ? 3.318 8.914 5.805 1.00 0.00 22 ALA A O 10
ATOM 7931 N N . GLY A 1 23 ? 4.197 7.884 7.631 1.00 0.00 23 GLY A N 10
ATOM 7932 C CA . GLY A 1 23 ? 3.946 6.520 7.168 1.00 0.00 23 GLY A CA 10
ATOM 7933 C C . GLY A 1 23 ? 5.023 5.993 6.229 1.00 0.00 23 GLY A C 10
ATOM 7934 O O . GLY A 1 23 ? 5.934 6.726 5.831 1.00 0.00 23 GLY A O 10
ATOM 7938 N N . LEU A 1 24 ? 4.925 4.703 5.896 1.00 0.00 24 LEU A N 10
ATOM 7939 C CA . LEU A 1 24 ? 5.818 4.046 4.932 1.00 0.00 24 LEU A CA 10
ATOM 7940 C C . LEU A 1 24 ? 5.234 4.225 3.524 1.00 0.00 24 LEU A C 10
ATOM 7941 O O . LEU A 1 24 ? 4.127 3.742 3.248 1.00 0.00 24 LEU A O 10
ATOM 7957 N N . SER A 1 25 ? 5.963 4.924 2.650 1.00 0.00 25 SER A N 10
ATOM 7958 C CA . SER A 1 25 ? 5.476 5.283 1.316 1.00 0.00 25 SER A CA 10
ATOM 7959 C C . SER A 1 25 ? 5.878 4.221 0.270 1.00 0.00 25 SER A C 10
ATOM 7960 O O . SER A 1 25 ? 7.065 4.062 -0.038 1.00 0.00 25 SER A O 10
ATOM 7968 N N . PHE A 1 26 ? 4.875 3.488 -0.246 1.00 0.00 26 PHE A N 10
ATOM 7969 C CA . PHE A 1 26 ? 5.043 2.487 -1.319 1.00 0.00 26 PHE A CA 10
ATOM 7970 C C . PHE A 1 26 ? 4.414 3.029 -2.601 1.00 0.00 26 PHE A C 10
ATOM 7971 O O . PHE A 1 26 ? 3.294 3.534 -2.572 1.00 0.00 26 PHE A O 10
ATOM 7988 N N . HIS A 1 27 ? 5.131 2.915 -3.719 1.00 0.00 27 HIS A N 10
ATOM 7989 C CA . HIS A 1 27 ? 4.696 3.455 -5.013 1.00 0.00 27 HIS A CA 10
ATOM 7990 C C . HIS A 1 27 ? 4.714 2.346 -6.071 1.00 0.00 27 HIS A C 10
ATOM 7991 O O . HIS A 1 27 ? 5.629 1.517 -6.092 1.00 0.00 27 HIS A O 10
ATOM 8006 N N . VAL A 1 28 ? 3.659 2.313 -6.899 1.00 0.00 28 VAL A N 10
ATOM 8007 C CA . VAL A 1 28 ? 3.574 1.455 -8.101 1.00 0.00 28 VAL A CA 10
ATOM 8008 C C . VAL A 1 28 ? 3.461 2.394 -9.325 1.00 0.00 28 VAL A C 10
ATOM 8009 O O . VAL A 1 28 ? 2.540 3.209 -9.390 1.00 0.00 28 VAL A O 10
ATOM 8022 N N . GLU A 1 29 ? 4.419 2.319 -10.268 1.00 0.00 29 GLU A N 10
ATOM 8023 C CA . GLU A 1 29 ? 4.466 3.234 -11.442 1.00 0.00 29 GLU A CA 10
ATOM 8024 C C . GLU A 1 29 ? 3.337 2.952 -12.455 1.00 0.00 29 GLU A C 10
ATOM 8025 O O . GLU A 1 29 ? 2.970 3.826 -13.249 1.00 0.00 29 GLU A O 10
ATOM 8037 N N . ASP A 1 30 ? 2.794 1.729 -12.413 1.00 0.00 30 ASP A N 10
ATOM 8038 C CA . ASP A 1 30 ? 1.664 1.308 -13.274 1.00 0.00 30 ASP A CA 10
ATOM 8039 C C . ASP A 1 30 ? 0.305 1.610 -12.594 1.00 0.00 30 ASP A C 10
ATOM 8040 O O . ASP A 1 30 ? -0.746 1.503 -13.237 1.00 0.00 30 ASP A O 10
ATOM 8049 N N . MET A 1 31 ? 0.350 2.018 -11.304 1.00 0.00 31 MET A N 10
ATOM 8050 C CA . MET A 1 31 ? -0.843 2.154 -10.439 1.00 0.00 31 MET A CA 10
ATOM 8051 C C . MET A 1 31 ? -1.905 3.093 -11.048 1.00 0.00 31 MET A C 10
ATOM 8052 O O . MET A 1 31 ? -1.710 4.309 -11.118 1.00 0.00 31 MET A O 10
ATOM 8066 N N . THR A 1 32 ? -2.996 2.492 -11.535 1.00 0.00 32 THR A N 10
ATOM 8067 C CA . THR A 1 32 ? -4.228 3.212 -11.908 1.00 0.00 32 THR A CA 10
ATOM 8068 C C . THR A 1 32 ? -4.932 3.709 -10.633 1.00 0.00 32 THR A C 10
ATOM 8069 O O . THR A 1 32 ? -4.611 3.218 -9.557 1.00 0.00 32 THR A O 10
ATOM 8080 N N . CYS A 1 33 ? -5.861 4.686 -10.753 1.00 0.00 33 CYS A N 10
ATOM 8081 C CA . CYS A 1 33 ? -6.576 5.286 -9.594 1.00 0.00 33 CYS A CA 10
ATOM 8082 C C . CYS A 1 33 ? -7.416 4.224 -8.818 1.00 0.00 33 CYS A C 10
ATOM 8083 O O . CYS A 1 33 ? -6.823 3.380 -8.142 1.00 0.00 33 CYS A O 10
ATOM 8091 N N . GLY A 1 34 ? -8.761 4.207 -8.962 1.00 0.00 34 GLY A N 10
ATOM 8092 C CA . GLY A 1 34 ? -9.617 3.333 -8.135 1.00 0.00 34 GLY A CA 10
ATOM 8093 C C . GLY A 1 34 ? -9.431 1.846 -8.423 1.00 0.00 34 GLY A C 10
ATOM 8094 O O . GLY A 1 34 ? -9.532 1.012 -7.513 1.00 0.00 34 GLY A O 10
ATOM 8098 N N . HIS A 1 35 ? -9.094 1.538 -9.685 1.00 0.00 35 HIS A N 10
ATOM 8099 C CA . HIS A 1 35 ? -8.910 0.157 -10.177 1.00 0.00 35 HIS A CA 10
ATOM 8100 C C . HIS A 1 35 ? -7.749 -0.581 -9.464 1.00 0.00 35 HIS A C 10
ATOM 8101 O O . HIS A 1 35 ? -7.790 -1.809 -9.306 1.00 0.00 35 HIS A O 10
ATOM 8116 N N . CYS A 1 36 ? -6.727 0.171 -9.029 1.00 0.00 36 CYS A N 10
ATOM 8117 C CA . CYS A 1 36 ? -5.557 -0.405 -8.330 1.00 0.00 36 CYS A CA 10
ATOM 8118 C C . CYS A 1 36 ? -5.614 -0.078 -6.828 1.00 0.00 36 CYS A C 10
ATOM 8119 O O . CYS A 1 36 ? -5.176 -0.883 -6.000 1.00 0.00 36 CYS A O 10
ATOM 8127 N N . ALA A 1 37 ? -6.204 1.095 -6.491 1.00 0.00 37 ALA A N 10
ATOM 8128 C CA . ALA A 1 37 ? -6.264 1.608 -5.109 1.00 0.00 37 ALA A CA 10
ATOM 8129 C C . ALA A 1 37 ? -7.065 0.680 -4.196 1.00 0.00 37 ALA A C 10
ATOM 8130 O O . ALA A 1 37 ? -6.583 0.310 -3.130 1.00 0.00 37 ALA A O 10
ATOM 8137 N N . GLY A 1 38 ? -8.275 0.298 -4.648 1.00 0.00 38 GLY A N 10
ATOM 8138 C CA . GLY A 1 38 ? -9.189 -0.542 -3.856 1.00 0.00 38 GLY A CA 10
ATOM 8139 C C . GLY A 1 38 ? -8.583 -1.875 -3.423 1.00 0.00 38 GLY A C 10
ATOM 8140 O O . GLY A 1 38 ? -8.804 -2.336 -2.294 1.00 0.00 38 GLY A O 10
ATOM 8144 N N . VAL A 1 39 ? -7.774 -2.459 -4.322 1.00 0.00 39 VAL A N 10
ATOM 8145 C CA . VAL A 1 39 ? -7.116 -3.753 -4.095 1.00 0.00 39 VAL A CA 10
ATOM 8146 C C . VAL A 1 39 ? -5.994 -3.612 -3.052 1.00 0.00 39 VAL A C 10
ATOM 8147 O O . VAL A 1 39 ? -5.941 -4.368 -2.076 1.00 0.00 39 VAL A O 10
ATOM 8160 N N . ILE A 1 40 ? -5.110 -2.625 -3.284 1.00 0.00 40 ILE A N 10
ATOM 8161 C CA . ILE A 1 40 ? -3.919 -2.383 -2.450 1.00 0.00 40 ILE A CA 10
ATOM 8162 C C . ILE A 1 40 ? -4.304 -1.964 -1.016 1.00 0.00 40 ILE A C 10
ATOM 8163 O O . ILE A 1 40 ? -3.849 -2.583 -0.043 1.00 0.00 40 ILE A O 10
ATOM 8179 N N . LYS A 1 41 ? -5.143 -0.910 -0.913 1.00 0.00 41 LYS A N 10
ATOM 8180 C CA . LYS A 1 41 ? -5.612 -0.373 0.377 1.00 0.00 41 LYS A CA 10
ATOM 8181 C C . LYS A 1 41 ? -6.323 -1.467 1.173 1.00 0.00 41 LYS A C 10
ATOM 8182 O O . LYS A 1 41 ? -6.023 -1.666 2.341 1.00 0.00 41 LYS A O 10
ATOM 8201 N N . GLY A 1 42 ? -7.227 -2.197 0.483 1.00 0.00 42 GLY A N 10
ATOM 8202 C CA . GLY A 1 42 ? -8.001 -3.281 1.090 1.00 0.00 42 GLY A CA 10
ATOM 8203 C C . GLY A 1 42 ? -7.128 -4.431 1.601 1.00 0.00 42 GLY A C 10
ATOM 8204 O O . GLY A 1 42 ? -7.412 -5.010 2.652 1.00 0.00 42 GLY A O 10
ATOM 8208 N N . ALA A 1 43 ? -6.044 -4.742 0.865 1.00 0.00 43 ALA A N 10
ATOM 8209 C CA . ALA A 1 43 ? -5.123 -5.838 1.224 1.00 0.00 43 ALA A CA 10
ATOM 8210 C C . ALA A 1 43 ? -4.356 -5.516 2.517 1.00 0.00 43 ALA A C 10
ATOM 8211 O O . ALA A 1 43 ? -4.408 -6.282 3.482 1.00 0.00 43 ALA A O 10
ATOM 8218 N N . ILE A 1 44 ? -3.695 -4.350 2.530 1.00 0.00 44 ILE A N 10
ATOM 8219 C CA . ILE A 1 44 ? -2.841 -3.915 3.654 1.00 0.00 44 ILE A CA 10
ATOM 8220 C C . ILE A 1 44 ? -3.675 -3.630 4.924 1.00 0.00 44 ILE A C 10
ATOM 8221 O O . ILE A 1 44 ? -3.289 -4.030 6.023 1.00 0.00 44 ILE A O 10
ATOM 8237 N N . GLU A 1 45 ? -4.819 -2.956 4.736 1.00 0.00 45 GLU A N 10
ATOM 8238 C CA . GLU A 1 45 ? -5.726 -2.547 5.833 1.00 0.00 45 GLU A CA 10
ATOM 8239 C C . GLU A 1 45 ? -6.271 -3.762 6.600 1.00 0.00 45 GLU A C 10
ATOM 8240 O O . GLU A 1 45 ? -6.241 -3.795 7.836 1.00 0.00 45 GLU A O 10
ATOM 8252 N N . LYS A 1 46 ? -6.749 -4.763 5.844 1.00 0.00 46 LYS A N 10
ATOM 8253 C CA . LYS A 1 46 ? -7.377 -5.976 6.413 1.00 0.00 46 LYS A CA 10
ATOM 8254 C C . LYS A 1 46 ? -6.337 -6.915 7.058 1.00 0.00 46 LYS A C 10
ATOM 8255 O O . LYS A 1 46 ? -6.619 -7.527 8.097 1.00 0.00 46 LYS A O 10
ATOM 8274 N N . THR A 1 47 ? -5.142 -7.017 6.447 1.00 0.00 47 THR A N 10
ATOM 8275 C CA . THR A 1 47 ? -4.059 -7.884 6.954 1.00 0.00 47 THR A CA 10
ATOM 8276 C C . THR A 1 47 ? -3.407 -7.280 8.220 1.00 0.00 47 THR A C 10
ATOM 8277 O O . THR A 1 47 ? -3.122 -8.001 9.182 1.00 0.00 47 THR A O 10
ATOM 8288 N N . VAL A 1 48 ? -3.198 -5.953 8.218 1.00 0.00 48 VAL A N 10
ATOM 8289 C CA . VAL A 1 48 ? -2.518 -5.238 9.322 1.00 0.00 48 VAL A CA 10
ATOM 8290 C C . VAL A 1 48 ? -3.505 -4.284 10.030 1.00 0.00 48 VAL A C 10
ATOM 8291 O O . VAL A 1 48 ? -3.820 -3.215 9.488 1.00 0.00 48 VAL A O 10
ATOM 8304 N N . PRO A 1 49 ? -4.031 -4.666 11.239 1.00 0.00 49 PRO A N 10
ATOM 8305 C CA . PRO A 1 49 ? -4.864 -3.767 12.069 1.00 0.00 49 PRO A CA 10
ATOM 8306 C C . PRO A 1 49 ? -4.027 -2.594 12.633 1.00 0.00 49 PRO A C 10
ATOM 8307 O O . PRO A 1 49 ? -3.186 -2.796 13.519 1.00 0.00 49 PRO A O 10
ATOM 8318 N N . GLY A 1 50 ? -4.238 -1.384 12.084 1.00 0.00 50 GLY A N 10
ATOM 8319 C CA . GLY A 1 50 ? -3.537 -0.177 12.536 1.00 0.00 50 GLY A CA 10
ATOM 8320 C C . GLY A 1 50 ? -2.713 0.494 11.446 1.00 0.00 50 GLY A C 10
ATOM 8321 O O . GLY A 1 50 ? -2.239 1.621 11.652 1.00 0.00 50 GLY A O 10
ATOM 8325 N N . ALA A 1 51 ? -2.526 -0.182 10.289 1.00 0.00 51 ALA A N 10
ATOM 8326 C CA . ALA A 1 51 ? -1.838 0.422 9.128 1.00 0.00 51 ALA A CA 10
ATOM 8327 C C . ALA A 1 51 ? -2.787 1.415 8.445 1.00 0.00 51 ALA A C 10
ATOM 8328 O O . ALA A 1 51 ? -3.763 1.004 7.796 1.00 0.00 51 ALA A O 10
ATOM 8335 N N . ALA A 1 52 ? -2.513 2.717 8.624 1.00 0.00 52 ALA A N 10
ATOM 8336 C CA . ALA A 1 52 ? -3.340 3.788 8.062 1.00 0.00 52 ALA A CA 10
ATOM 8337 C C . ALA A 1 52 ? -2.972 3.991 6.589 1.00 0.00 52 ALA A C 10
ATOM 8338 O O . ALA A 1 52 ? -1.990 4.666 6.283 1.00 0.00 52 ALA A O 10
ATOM 8345 N N . VAL A 1 53 ? -3.779 3.408 5.694 1.00 0.00 53 VAL A N 10
ATOM 8346 C CA . VAL A 1 53 ? -3.511 3.397 4.249 1.00 0.00 53 VAL A CA 10
ATOM 8347 C C . VAL A 1 53 ? -4.072 4.677 3.588 1.00 0.00 53 VAL A C 10
ATOM 8348 O O . VAL A 1 53 ? -5.193 5.109 3.905 1.00 0.00 53 VAL A O 10
ATOM 8361 N N . HIS A 1 54 ? -3.267 5.317 2.719 1.00 0.00 54 HIS A N 10
ATOM 8362 C CA . HIS A 1 54 ? -3.724 6.449 1.898 1.00 0.00 54 HIS A CA 10
ATOM 8363 C C . HIS A 1 54 ? -3.076 6.367 0.517 1.00 0.00 54 HIS A C 10
ATOM 8364 O O . HIS A 1 54 ? -1.891 6.681 0.366 1.00 0.00 54 HIS A O 10
ATOM 8379 N N . ALA A 1 55 ? -3.849 5.902 -0.474 1.00 0.00 55 ALA A N 10
ATOM 8380 C CA . ALA A 1 55 ? -3.451 5.935 -1.884 1.00 0.00 55 ALA A CA 10
ATOM 8381 C C . ALA A 1 55 ? -3.923 7.268 -2.486 1.00 0.00 55 ALA A C 10
ATOM 8382 O O . ALA A 1 55 ? -5.132 7.533 -2.535 1.00 0.00 55 ALA A O 10
ATOM 8389 N N . ASP A 1 56 ? -2.971 8.112 -2.908 1.00 0.00 56 ASP A N 10
ATOM 8390 C CA . ASP A 1 56 ? -3.262 9.445 -3.466 1.00 0.00 56 ASP A CA 10
ATOM 8391 C C . ASP A 1 56 ? -3.393 9.345 -5.003 1.00 0.00 56 ASP A C 10
ATOM 8392 O O . ASP A 1 56 ? -2.414 9.003 -5.642 1.00 0.00 56 ASP A O 10
ATOM 8401 N N . PRO A 1 57 ? -4.605 9.592 -5.617 1.00 0.00 57 PRO A N 10
ATOM 8402 C CA . PRO A 1 57 ? -4.831 9.559 -7.096 1.00 0.00 57 PRO A CA 10
ATOM 8403 C C . PRO A 1 57 ? -3.783 10.324 -7.943 1.00 0.00 57 PRO A C 10
ATOM 8404 O O . PRO A 1 57 ? -3.480 9.909 -9.059 1.00 0.00 57 PRO A O 10
ATOM 8415 N N . ALA A 1 58 ? -3.245 11.431 -7.414 1.00 0.00 58 ALA A N 10
ATOM 8416 C CA . ALA A 1 58 ? -2.273 12.272 -8.154 1.00 0.00 58 ALA A CA 10
ATOM 8417 C C . ALA A 1 58 ? -0.851 11.656 -8.144 1.00 0.00 58 ALA A C 10
ATOM 8418 O O . ALA A 1 58 ? -0.182 11.610 -9.179 1.00 0.00 58 ALA A O 10
ATOM 8425 N N . SER A 1 59 ? -0.411 11.172 -6.972 1.00 0.00 59 SER A N 10
ATOM 8426 C CA . SER A 1 59 ? 0.979 10.687 -6.756 1.00 0.00 59 SER A CA 10
ATOM 8427 C C . SER A 1 59 ? 1.103 9.156 -6.990 1.00 0.00 59 SER A C 10
ATOM 8428 O O . SER A 1 59 ? 2.194 8.648 -7.288 1.00 0.00 59 SER A O 10
ATOM 8436 N N . ARG A 1 60 ? -0.040 8.456 -6.854 1.00 0.00 60 ARG A N 10
ATOM 8437 C CA . ARG A 1 60 ? -0.157 6.972 -6.890 1.00 0.00 60 ARG A CA 10
ATOM 8438 C C . ARG A 1 60 ? 0.728 6.305 -5.810 1.00 0.00 60 ARG A C 10
ATOM 8439 O O . ARG A 1 60 ? 1.357 5.262 -6.046 1.00 0.00 60 ARG A O 10
ATOM 8460 N N . THR A 1 61 ? 0.741 6.906 -4.606 1.00 0.00 61 THR A N 10
ATOM 8461 C CA . THR A 1 61 ? 1.560 6.437 -3.479 1.00 0.00 61 THR A CA 10
ATOM 8462 C C . THR A 1 61 ? 0.655 6.053 -2.293 1.00 0.00 61 THR A C 10
ATOM 8463 O O . THR A 1 61 ? -0.212 6.834 -1.884 1.00 0.00 61 THR A O 10
ATOM 8474 N N . VAL A 1 62 ? 0.855 4.828 -1.782 1.00 0.00 62 VAL A N 10
ATOM 8475 C CA . VAL A 1 62 ? 0.149 4.285 -0.618 1.00 0.00 62 VAL A CA 10
ATOM 8476 C C . VAL A 1 62 ? 1.049 4.419 0.618 1.00 0.00 62 VAL A C 10
ATOM 8477 O O . VAL A 1 62 ? 2.047 3.699 0.746 1.00 0.00 62 VAL A O 10
ATOM 8490 N N . VAL A 1 63 ? 0.714 5.369 1.499 1.00 0.00 63 VAL A N 10
ATOM 8491 C CA . VAL A 1 63 ? 1.420 5.555 2.776 1.00 0.00 63 VAL A CA 10
ATOM 8492 C C . VAL A 1 63 ? 0.674 4.777 3.870 1.00 0.00 63 VAL A C 10
ATOM 8493 O O . VAL A 1 63 ? -0.560 4.790 3.904 1.00 0.00 63 VAL A O 10
ATOM 8506 N N . VAL A 1 64 ? 1.424 4.050 4.720 1.00 0.00 64 VAL A N 10
ATOM 8507 C CA . VAL A 1 64 ? 0.848 3.245 5.817 1.00 0.00 64 VAL A CA 10
ATOM 8508 C C . VAL A 1 64 ? 1.412 3.723 7.178 1.00 0.00 64 VAL A C 10
ATOM 8509 O O . VAL A 1 64 ? 2.593 3.523 7.500 1.00 0.00 64 VAL A O 10
ATOM 8522 N N . GLY A 1 65 ? 0.549 4.398 7.960 1.00 0.00 65 GLY A N 10
ATOM 8523 C CA . GLY A 1 65 ? 0.941 5.004 9.236 1.00 0.00 65 GLY A CA 10
ATOM 8524 C C . GLY A 1 65 ? 0.755 4.064 10.416 1.00 0.00 65 GLY A C 10
ATOM 8525 O O . GLY A 1 65 ? -0.089 3.163 10.373 1.00 0.00 65 GLY A O 10
ATOM 8529 N N . GLY A 1 66 ? 1.571 4.269 11.464 1.00 0.00 66 GLY A N 10
ATOM 8530 C CA . GLY A 1 66 ? 1.504 3.476 12.698 1.00 0.00 66 GLY A CA 10
ATOM 8531 C C . GLY A 1 66 ? 2.464 2.292 12.699 1.00 0.00 66 GLY A C 10
ATOM 8532 O O . GLY A 1 66 ? 2.861 1.815 13.766 1.00 0.00 66 GLY A O 10
ATOM 8536 N N . VAL A 1 67 ? 2.834 1.823 11.496 1.00 0.00 67 VAL A N 10
ATOM 8537 C CA . VAL A 1 67 ? 3.713 0.651 11.303 1.00 0.00 67 VAL A CA 10
ATOM 8538 C C . VAL A 1 67 ? 5.072 1.096 10.732 1.00 0.00 67 VAL A C 10
ATOM 8539 O O . VAL A 1 67 ? 5.139 2.047 9.949 1.00 0.00 67 VAL A O 10
ATOM 8552 N N . SER A 1 68 ? 6.145 0.402 11.137 1.00 0.00 68 SER A N 10
ATOM 8553 C CA . SER A 1 68 ? 7.517 0.642 10.630 1.00 0.00 68 SER A CA 10
ATOM 8554 C C . SER A 1 68 ? 8.038 -0.626 9.907 1.00 0.00 68 SER A C 10
ATOM 8555 O O . SER A 1 68 ? 9.210 -0.706 9.520 1.00 0.00 68 SER A O 10
ATOM 8563 N N . ASP A 1 69 ? 7.122 -1.592 9.686 1.00 0.00 69 ASP A N 10
ATOM 8564 C CA . ASP A 1 69 ? 7.429 -2.905 9.090 1.00 0.00 69 ASP A CA 10
ATOM 8565 C C . ASP A 1 69 ? 7.368 -2.800 7.552 1.00 0.00 69 ASP A C 10
ATOM 8566 O O . ASP A 1 69 ? 6.398 -3.244 6.929 1.00 0.00 69 ASP A O 10
ATOM 8575 N N . ALA A 1 70 ? 8.403 -2.176 6.953 1.00 0.00 70 ALA A N 10
ATOM 8576 C CA . ALA A 1 70 ? 8.428 -1.839 5.507 1.00 0.00 70 ALA A CA 10
ATOM 8577 C C . ALA A 1 70 ? 8.402 -3.093 4.616 1.00 0.00 70 ALA A C 10
ATOM 8578 O O . ALA A 1 70 ? 7.606 -3.174 3.679 1.00 0.00 70 ALA A O 10
ATOM 8585 N N . ALA A 1 71 ? 9.259 -4.075 4.948 1.00 0.00 71 ALA A N 10
ATOM 8586 C CA . ALA A 1 71 ? 9.365 -5.344 4.195 1.00 0.00 71 ALA A CA 10
ATOM 8587 C C . ALA A 1 71 ? 8.048 -6.138 4.274 1.00 0.00 71 ALA A C 10
ATOM 8588 O O . ALA A 1 71 ? 7.600 -6.696 3.278 1.00 0.00 71 ALA A O 10
ATOM 8595 N N . HIS A 1 72 ? 7.428 -6.122 5.468 1.00 0.00 72 HIS A N 10
ATOM 8596 C CA . HIS A 1 72 ? 6.173 -6.841 5.763 1.00 0.00 72 HIS A CA 10
ATOM 8597 C C . HIS A 1 72 ? 5.013 -6.313 4.905 1.00 0.00 72 HIS A C 10
ATOM 8598 O O . HIS A 1 72 ? 4.334 -7.093 4.228 1.00 0.00 72 HIS A O 10
ATOM 8613 N N . ILE A 1 73 ? 4.824 -4.978 4.924 1.00 0.00 73 ILE A N 10
ATOM 8614 C CA . ILE A 1 73 ? 3.770 -4.308 4.144 1.00 0.00 73 ILE A CA 10
ATOM 8615 C C . ILE A 1 73 ? 3.983 -4.568 2.639 1.00 0.00 73 ILE A C 10
ATOM 8616 O O . ILE A 1 73 ? 3.019 -4.811 1.910 1.00 0.00 73 ILE A O 10
ATOM 8632 N N . ALA A 1 74 ? 5.270 -4.564 2.223 1.00 0.00 74 ALA A N 10
ATOM 8633 C CA . ALA A 1 74 ? 5.686 -4.797 0.826 1.00 0.00 74 ALA A CA 10
ATOM 8634 C C . ALA A 1 74 ? 5.257 -6.189 0.325 1.00 0.00 74 ALA A C 10
ATOM 8635 O O . ALA A 1 74 ? 4.866 -6.338 -0.836 1.00 0.00 74 ALA A O 10
ATOM 8642 N N . GLU A 1 75 ? 5.313 -7.194 1.221 1.00 0.00 75 GLU A N 10
ATOM 8643 C CA . GLU A 1 75 ? 4.886 -8.576 0.914 1.00 0.00 75 GLU A CA 10
ATOM 8644 C C . GLU A 1 75 ? 3.357 -8.662 0.735 1.00 0.00 75 GLU A C 10
ATOM 8645 O O . GLU A 1 75 ? 2.863 -9.431 -0.087 1.00 0.00 75 GLU A O 10
ATOM 8657 N N . ILE A 1 76 ? 2.627 -7.857 1.508 1.00 0.00 76 ILE A N 10
ATOM 8658 C CA . ILE A 1 76 ? 1.146 -7.846 1.506 1.00 0.00 76 ILE A CA 10
ATOM 8659 C C . ILE A 1 76 ? 0.574 -7.217 0.214 1.00 0.00 76 ILE A C 10
ATOM 8660 O O . ILE A 1 76 ? -0.319 -7.795 -0.424 1.00 0.00 76 ILE A O 10
ATOM 8676 N N . ILE A 1 77 ? 1.103 -6.037 -0.159 1.00 0.00 77 ILE A N 10
ATOM 8677 C CA . ILE A 1 77 ? 0.676 -5.314 -1.381 1.00 0.00 77 ILE A CA 10
ATOM 8678 C C . ILE A 1 77 ? 1.069 -6.104 -2.655 1.00 0.00 77 ILE A C 10
ATOM 8679 O O . ILE A 1 77 ? 0.289 -6.168 -3.620 1.00 0.00 77 ILE A O 10
ATOM 8695 N N . THR A 1 78 ? 2.255 -6.755 -2.630 1.00 0.00 78 THR A N 10
ATOM 8696 C CA . THR A 1 78 ? 2.739 -7.566 -3.767 1.00 0.00 78 THR A CA 10
ATOM 8697 C C . THR A 1 78 ? 1.905 -8.870 -3.895 1.00 0.00 78 THR A C 10
ATOM 8698 O O . THR A 1 78 ? 1.723 -9.387 -5.000 1.00 0.00 78 THR A O 10
ATOM 8709 N N . ALA A 1 79 ? 1.386 -9.369 -2.744 1.00 0.00 79 ALA A N 10
ATOM 8710 C CA . ALA A 1 79 ? 0.486 -10.551 -2.688 1.00 0.00 79 ALA A CA 10
ATOM 8711 C C . ALA A 1 79 ? -0.902 -10.228 -3.273 1.00 0.00 79 ALA A C 10
ATOM 8712 O O . ALA A 1 79 ? -1.618 -11.129 -3.728 1.00 0.00 79 ALA A O 10
ATOM 8719 N N . ALA A 1 80 ? -1.265 -8.928 -3.256 1.00 0.00 80 ALA A N 10
ATOM 8720 C CA . ALA A 1 80 ? -2.519 -8.426 -3.855 1.00 0.00 80 ALA A CA 10
ATOM 8721 C C . ALA A 1 80 ? -2.433 -8.379 -5.401 1.00 0.00 80 ALA A C 10
ATOM 8722 O O . ALA A 1 80 ? -3.426 -8.081 -6.074 1.00 0.00 80 ALA A O 10
ATOM 8729 N N . GLY A 1 81 ? -1.233 -8.665 -5.949 1.00 0.00 81 GLY A N 10
ATOM 8730 C CA .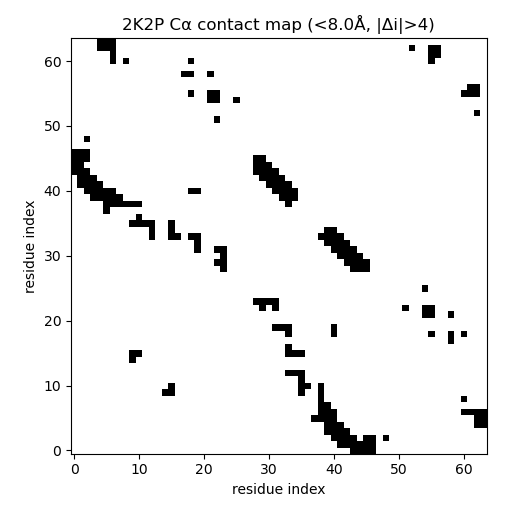 GLY A 1 81 ? -1.012 -8.737 -7.396 1.00 0.00 81 GLY A CA 10
ATOM 8731 C C . GLY A 1 81 ? -0.394 -7.472 -7.965 1.00 0.00 81 GLY A C 10
ATOM 8732 O O . GLY A 1 81 ? -0.201 -7.375 -9.178 1.00 0.00 81 GLY A O 10
ATOM 8736 N N . TYR A 1 82 ? -0.108 -6.485 -7.093 1.00 0.00 82 TYR A N 10
ATOM 8737 C CA . TYR A 1 82 ? 0.522 -5.210 -7.487 1.00 0.00 82 TYR A CA 10
ATOM 8738 C C . TYR A 1 82 ? 1.846 -5.054 -6.730 1.00 0.00 82 TYR A C 10
ATOM 8739 O O . TYR A 1 82 ? 1.852 -4.758 -5.535 1.00 0.00 82 TYR A O 10
ATOM 8757 N N . THR A 1 83 ? 2.960 -5.268 -7.439 1.00 0.00 83 THR A N 10
ATOM 8758 C CA . THR A 1 83 ? 4.311 -5.190 -6.866 1.00 0.00 83 THR A CA 10
ATOM 8759 C C . THR A 1 83 ? 4.831 -3.726 -6.905 1.00 0.00 83 THR A C 10
ATOM 8760 O O . THR A 1 83 ? 4.934 -3.132 -7.987 1.00 0.00 83 THR A O 10
ATOM 8771 N N . PRO A 1 84 ? 5.097 -3.090 -5.715 1.00 0.00 84 PRO A N 10
ATOM 8772 C CA . PRO A 1 84 ? 5.708 -1.744 -5.646 1.00 0.00 84 PRO A CA 10
ATOM 8773 C C . PRO A 1 84 ? 7.236 -1.804 -5.846 1.00 0.00 84 PRO A C 10
ATOM 8774 O O . PRO A 1 84 ? 7.881 -2.786 -5.452 1.00 0.00 84 PRO A O 10
ATOM 8785 N N . GLU A 1 85 ? 7.807 -0.741 -6.436 1.00 0.00 85 GLU A N 10
ATOM 8786 C CA . GLU A 1 85 ? 9.246 -0.677 -6.759 1.00 0.00 85 GLU A CA 10
ATOM 8787 C C . GLU A 1 85 ? 10.032 -0.314 -5.478 1.00 0.00 85 GLU A C 10
ATOM 8788 O O . GLU A 1 85 ? 10.135 0.890 -5.155 1.00 0.00 85 GLU A O 10
ATOM 8801 N N . ALA A 1 22 ? 4.212 11.064 8.753 1.00 0.00 22 ALA A N 11
ATOM 8802 C CA . ALA A 1 22 ? 4.691 9.843 9.433 1.00 0.00 22 ALA A CA 11
ATOM 8803 C C . ALA A 1 22 ? 3.954 8.610 8.879 1.00 0.00 22 ALA A C 11
ATOM 8804 O O . ALA A 1 22 ? 2.734 8.470 9.061 1.00 0.00 22 ALA A O 11
ATOM 8811 N N . GLY A 1 23 ? 4.705 7.747 8.179 1.00 0.00 23 GLY A N 11
ATOM 8812 C CA . GLY A 1 23 ? 4.166 6.529 7.570 1.00 0.00 23 GLY A CA 11
ATOM 8813 C C . GLY A 1 23 ? 5.119 5.959 6.532 1.00 0.00 23 GLY A C 11
ATOM 8814 O O . GLY A 1 23 ? 6.069 6.635 6.122 1.00 0.00 23 GLY A O 11
ATOM 8818 N N . LEU A 1 24 ? 4.878 4.710 6.112 1.00 0.00 24 LEU A N 11
ATOM 8819 C CA . LEU A 1 24 ? 5.709 4.028 5.106 1.00 0.00 24 LEU A CA 11
ATOM 8820 C C . LEU A 1 24 ? 5.162 4.330 3.697 1.00 0.00 24 LEU A C 11
ATOM 8821 O O . LEU A 1 24 ? 4.094 3.828 3.325 1.00 0.00 24 LEU A O 11
ATOM 8837 N N . SER A 1 25 ? 5.890 5.153 2.928 1.00 0.00 25 SER A N 11
ATOM 8838 C CA . SER A 1 25 ? 5.470 5.565 1.581 1.00 0.00 25 SER A CA 11
ATOM 8839 C C . SER A 1 25 ? 6.056 4.611 0.512 1.00 0.00 25 SER A C 11
ATOM 8840 O O . SER A 1 25 ? 7.275 4.586 0.294 1.00 0.00 25 SER A O 11
ATOM 8848 N N . PHE A 1 26 ? 5.179 3.820 -0.136 1.00 0.00 26 PHE A N 11
ATOM 8849 C CA . PHE A 1 26 ? 5.561 2.859 -1.192 1.00 0.00 26 PHE A CA 11
ATOM 8850 C C . PHE A 1 26 ? 5.131 3.396 -2.559 1.00 0.00 26 PHE A C 11
ATOM 8851 O O . PHE A 1 26 ? 3.960 3.713 -2.759 1.00 0.00 26 PHE A O 11
ATOM 8868 N N . HIS A 1 27 ? 6.087 3.496 -3.486 1.00 0.00 27 HIS A N 11
ATOM 8869 C CA . HIS A 1 27 ? 5.823 3.906 -4.874 1.00 0.00 27 HIS A CA 11
ATOM 8870 C C . HIS A 1 27 ? 5.374 2.674 -5.679 1.00 0.00 27 HIS A C 11
ATOM 8871 O O . HIS A 1 27 ? 5.952 1.597 -5.531 1.00 0.00 27 HIS A O 11
ATOM 8886 N N . VAL A 1 28 ? 4.340 2.847 -6.511 1.00 0.00 28 VAL A N 11
ATOM 8887 C CA . VAL A 1 28 ? 3.728 1.769 -7.299 1.00 0.00 28 VAL A CA 11
ATOM 8888 C C . VAL A 1 28 ? 2.996 2.386 -8.518 1.00 0.00 28 VAL A C 11
ATOM 8889 O O . VAL A 1 28 ? 1.868 2.891 -8.418 1.00 0.00 28 VAL A O 11
ATOM 8902 N N . GLU A 1 29 ? 3.698 2.382 -9.665 1.00 0.00 29 GLU A N 11
ATOM 8903 C CA . GLU A 1 29 ? 3.223 2.992 -10.926 1.00 0.00 29 GLU A CA 11
ATOM 8904 C C . GLU A 1 29 ? 2.048 2.197 -11.529 1.00 0.00 29 GLU A C 11
ATOM 8905 O O . GLU A 1 29 ? 1.163 2.771 -12.175 1.00 0.00 29 GLU A O 11
ATOM 8917 N N . ASP A 1 30 ? 2.026 0.880 -11.267 1.00 0.00 30 ASP A N 11
ATOM 8918 C CA . ASP A 1 30 ? 0.986 -0.032 -11.791 1.00 0.00 30 ASP A CA 11
ATOM 8919 C C . ASP A 1 30 ? -0.357 0.142 -11.062 1.00 0.00 30 ASP A C 11
ATOM 8920 O O . ASP A 1 30 ? -1.376 -0.403 -11.505 1.00 0.00 30 ASP A O 11
ATOM 8929 N N . MET A 1 31 ? -0.359 0.910 -9.955 1.00 0.00 31 MET A N 11
ATOM 8930 C CA . MET A 1 31 ? -1.583 1.208 -9.200 1.00 0.00 31 MET A CA 11
ATOM 8931 C C . MET A 1 31 ? -2.467 2.200 -9.975 1.00 0.00 31 MET A C 11
ATOM 8932 O O . MET A 1 31 ? -2.082 3.358 -10.198 1.00 0.00 31 MET A O 11
ATOM 8946 N N . THR A 1 32 ? -3.624 1.709 -10.411 1.00 0.00 32 THR A N 11
ATOM 8947 C CA . THR A 1 32 ? -4.709 2.530 -10.958 1.00 0.00 32 THR A CA 11
ATOM 8948 C C . THR A 1 32 ? -5.477 3.225 -9.806 1.00 0.00 32 THR A C 11
ATOM 8949 O O . THR A 1 32 ? -5.271 2.888 -8.632 1.00 0.00 32 THR A O 11
ATOM 8960 N N . CYS A 1 33 ? -6.316 4.230 -10.150 1.00 0.00 33 CYS A N 11
ATOM 8961 C CA . CYS A 1 33 ? -7.199 4.948 -9.188 1.00 0.00 33 CYS A CA 11
ATOM 8962 C C . CYS A 1 33 ? -8.162 3.986 -8.425 1.00 0.00 33 CYS A C 11
ATOM 8963 O O . CYS A 1 33 ? -8.052 2.762 -8.541 1.00 0.00 33 CYS A O 11
ATOM 8971 N N . GLY A 1 34 ? -9.149 4.557 -7.689 1.00 0.00 34 GLY A N 11
ATOM 8972 C CA . GLY A 1 34 ? -10.059 3.787 -6.810 1.00 0.00 34 GLY A CA 11
ATOM 8973 C C . GLY A 1 34 ? -10.941 2.741 -7.508 1.00 0.00 34 GLY A C 11
ATOM 8974 O O . GLY A 1 34 ? -11.794 2.124 -6.863 1.00 0.00 34 GLY A O 11
ATOM 8978 N N . HIS A 1 35 ? -10.759 2.568 -8.828 1.00 0.00 35 HIS A N 11
ATOM 8979 C CA . HIS A 1 35 ? -11.294 1.425 -9.585 1.00 0.00 35 HIS A CA 11
ATOM 8980 C C . HIS A 1 35 ? -10.676 0.101 -9.088 1.00 0.00 35 HIS A C 11
ATOM 8981 O O . HIS A 1 35 ? -11.394 -0.885 -8.875 1.00 0.00 35 HIS A O 11
ATOM 8996 N N . CYS A 1 36 ? -9.344 0.094 -8.882 1.00 0.00 36 CYS A N 11
ATOM 8997 C CA . CYS A 1 36 ? -8.589 -1.122 -8.488 1.00 0.00 36 CYS A CA 11
ATOM 8998 C C . CYS A 1 36 ? -7.471 -0.804 -7.459 1.00 0.00 36 CYS A C 11
ATOM 8999 O O . CYS A 1 36 ? -6.654 -1.676 -7.137 1.00 0.00 36 CYS A O 11
ATOM 9007 N N . ALA A 1 37 ? -7.454 0.438 -6.918 1.00 0.00 37 ALA A N 11
ATOM 9008 C CA . ALA A 1 37 ? -6.532 0.825 -5.818 1.00 0.00 37 ALA A CA 11
ATOM 9009 C C . ALA A 1 37 ? -6.908 0.104 -4.514 1.00 0.00 37 ALA A C 11
ATOM 9010 O O . ALA A 1 37 ? -6.041 -0.201 -3.690 1.00 0.00 37 ALA A O 11
ATOM 9017 N N . GLY A 1 38 ? -8.221 -0.167 -4.371 1.00 0.00 38 GLY A N 11
ATOM 9018 C CA . GLY A 1 38 ? -8.787 -0.904 -3.240 1.00 0.00 38 GLY A CA 11
ATOM 9019 C C . GLY A 1 38 ? -8.237 -2.321 -3.075 1.00 0.00 38 GLY A C 11
ATOM 9020 O O . GLY A 1 38 ? -8.359 -2.906 -1.998 1.00 0.00 38 GLY A O 11
ATOM 9024 N N . VAL A 1 39 ? -7.669 -2.887 -4.158 1.00 0.00 39 VAL A N 11
ATOM 9025 C CA . VAL A 1 39 ? -6.987 -4.197 -4.113 1.00 0.00 39 VAL A CA 11
ATOM 9026 C C . VAL A 1 39 ? -5.724 -4.109 -3.226 1.00 0.00 39 VAL A C 11
ATOM 9027 O O . VAL A 1 39 ? -5.485 -4.989 -2.396 1.00 0.00 39 VAL A O 11
ATOM 9040 N N . ILE A 1 40 ? -4.941 -3.023 -3.402 1.00 0.00 40 ILE A N 11
ATOM 9041 C CA . ILE A 1 40 ? -3.751 -2.735 -2.570 1.00 0.00 40 ILE A CA 11
ATOM 9042 C C . ILE A 1 40 ? -4.168 -2.352 -1.146 1.00 0.00 40 ILE A C 11
ATOM 9043 O O . ILE A 1 40 ? -3.701 -2.953 -0.170 1.00 0.00 40 ILE A O 11
ATOM 9059 N N . LYS A 1 41 ? -5.049 -1.336 -1.065 1.00 0.00 41 LYS A N 11
ATOM 9060 C CA . LYS A 1 41 ? -5.495 -0.738 0.198 1.00 0.00 41 LYS A CA 11
ATOM 9061 C C . LYS A 1 41 ? -6.099 -1.811 1.107 1.00 0.00 41 LYS A C 11
ATOM 9062 O O . LYS A 1 41 ? -5.654 -1.994 2.241 1.00 0.00 41 LYS A O 11
ATOM 9081 N N . GLY A 1 42 ? -7.050 -2.557 0.524 1.00 0.00 42 GLY A N 11
ATOM 9082 C CA . GLY A 1 42 ? -7.746 -3.650 1.193 1.00 0.00 42 GLY A CA 11
ATOM 9083 C C . GLY A 1 42 ? -6.810 -4.775 1.617 1.00 0.00 42 GLY A C 11
ATOM 9084 O O . GLY A 1 42 ? -6.954 -5.300 2.719 1.00 0.00 42 GLY A O 11
ATOM 9088 N N . ALA A 1 43 ? -5.824 -5.119 0.752 1.00 0.00 43 ALA A N 11
ATOM 9089 C CA . ALA A 1 43 ? -4.836 -6.182 1.047 1.00 0.00 43 ALA A CA 11
ATOM 9090 C C . ALA A 1 43 ? -4.087 -5.888 2.355 1.00 0.00 43 ALA A C 11
ATOM 9091 O O . ALA A 1 43 ? -4.069 -6.721 3.274 1.00 0.00 43 ALA A O 11
ATOM 9098 N N . ILE A 1 44 ? -3.508 -4.677 2.429 1.00 0.00 44 ILE A N 11
ATOM 9099 C CA . ILE A 1 44 ? -2.731 -4.215 3.591 1.00 0.00 44 ILE A CA 11
ATOM 9100 C C . ILE A 1 44 ? -3.593 -4.146 4.873 1.00 0.00 44 ILE A C 11
ATOM 9101 O O . ILE A 1 44 ? -3.125 -4.532 5.948 1.00 0.00 44 ILE A O 11
ATOM 9117 N N . GLU A 1 45 ? -4.851 -3.685 4.737 1.00 0.00 45 GLU A N 11
ATOM 9118 C CA . GLU A 1 45 ? -5.801 -3.569 5.873 1.00 0.00 45 GLU A CA 11
ATOM 9119 C C . GLU A 1 45 ? -6.111 -4.940 6.514 1.00 0.00 45 GLU A C 11
ATOM 9120 O O . GLU A 1 45 ? -6.046 -5.103 7.738 1.00 0.00 45 GLU A O 11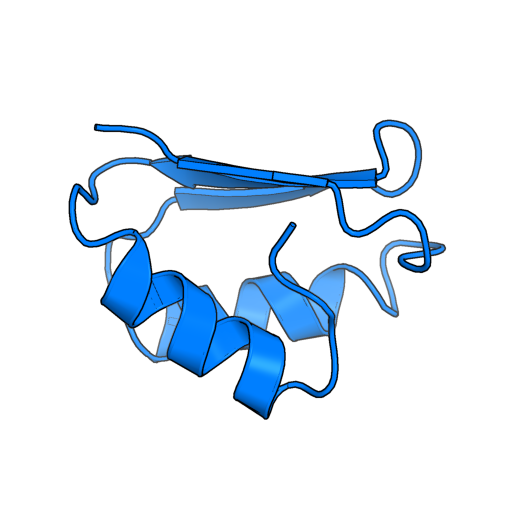
ATOM 9132 N N . LYS A 1 46 ? -6.474 -5.908 5.662 1.00 0.00 46 LYS A N 11
ATOM 9133 C CA . LYS A 1 46 ? -6.982 -7.227 6.098 1.00 0.00 46 LYS A CA 11
ATOM 9134 C C . LYS A 1 46 ? -5.856 -8.103 6.675 1.00 0.00 46 LYS A C 11
ATOM 9135 O O . LYS A 1 46 ? -6.112 -8.947 7.536 1.00 0.00 46 LYS A O 11
ATOM 9154 N N . THR A 1 47 ? -4.618 -7.883 6.211 1.00 0.00 47 THR A N 11
ATOM 9155 C CA . THR A 1 47 ? -3.438 -8.609 6.710 1.00 0.00 47 THR A CA 11
ATOM 9156 C C . THR A 1 47 ? -2.881 -7.920 7.980 1.00 0.00 47 THR A C 11
ATOM 9157 O O . THR A 1 47 ? -2.518 -8.589 8.951 1.00 0.00 47 THR A O 11
ATOM 9168 N N . VAL A 1 48 ? -2.853 -6.574 7.967 1.00 0.00 48 VAL A N 11
ATOM 9169 C CA . VAL A 1 48 ? -2.330 -5.742 9.078 1.00 0.00 48 VAL A CA 11
ATOM 9170 C C . VAL A 1 48 ? -3.396 -4.692 9.495 1.00 0.00 48 VAL A C 11
ATOM 9171 O O . VAL A 1 48 ? -3.617 -3.704 8.774 1.00 0.00 48 VAL A O 11
ATOM 9184 N N . PRO A 1 49 ? -4.110 -4.914 10.648 1.00 0.00 49 PRO A N 11
ATOM 9185 C CA . PRO A 1 49 ? -5.024 -3.905 11.232 1.00 0.00 49 PRO A CA 11
ATOM 9186 C C . PRO A 1 49 ? -4.252 -2.666 11.752 1.00 0.00 49 PRO A C 11
ATOM 9187 O O . PRO A 1 49 ? -3.194 -2.809 12.385 1.00 0.00 49 PRO A O 11
ATOM 9198 N N . GLY A 1 50 ? -4.783 -1.463 11.467 1.00 0.00 50 GLY A N 11
ATOM 9199 C CA . GLY A 1 50 ? -4.212 -0.204 11.969 1.00 0.00 50 GLY A CA 11
ATOM 9200 C C . GLY A 1 50 ? -3.261 0.476 10.993 1.00 0.00 50 GLY A C 11
ATOM 9201 O O . GLY A 1 50 ? -2.773 1.581 11.277 1.00 0.00 50 GLY A O 11
ATOM 9205 N N . ALA A 1 51 ? -2.977 -0.184 9.849 1.00 0.00 51 ALA A N 11
ATOM 9206 C CA . ALA A 1 51 ? -2.181 0.420 8.772 1.00 0.00 51 ALA A CA 11
ATOM 9207 C C . ALA A 1 51 ? -3.077 1.397 7.990 1.00 0.00 51 ALA A C 11
ATOM 9208 O O . ALA A 1 51 ? -3.976 0.971 7.250 1.00 0.00 51 ALA A O 11
ATOM 9215 N N . ALA A 1 52 ? -2.844 2.705 8.191 1.00 0.00 52 ALA A N 11
ATOM 9216 C CA . ALA A 1 52 ? -3.650 3.763 7.571 1.00 0.00 52 ALA A CA 11
ATOM 9217 C C . ALA A 1 52 ? -3.238 3.921 6.104 1.00 0.00 52 ALA A C 11
ATOM 9218 O O . ALA A 1 52 ? -2.245 4.576 5.805 1.00 0.00 52 ALA A O 11
ATOM 9225 N N . VAL A 1 53 ? -4.025 3.324 5.202 1.00 0.00 53 VAL A N 11
ATOM 9226 C CA . VAL A 1 53 ? -3.675 3.214 3.777 1.00 0.00 53 VAL A CA 11
ATOM 9227 C C . VAL A 1 53 ? -4.098 4.485 3.006 1.00 0.00 53 VAL A C 11
ATOM 9228 O O . VAL A 1 53 ? -5.247 4.937 3.107 1.00 0.00 53 VAL A O 11
ATOM 9241 N N . HIS A 1 54 ? -3.150 5.086 2.265 1.00 0.00 54 HIS A N 11
ATOM 9242 C CA . HIS A 1 54 ? -3.425 6.248 1.416 1.00 0.00 54 HIS A CA 11
ATOM 9243 C C . HIS A 1 54 ? -2.817 5.977 0.043 1.00 0.00 54 HIS A C 11
ATOM 9244 O O . HIS A 1 54 ? -1.627 6.191 -0.153 1.00 0.00 54 HIS A O 11
ATOM 9259 N N . ALA A 1 55 ? -3.640 5.501 -0.897 1.00 0.00 55 ALA A N 11
ATOM 9260 C CA . ALA A 1 55 ? -3.212 5.276 -2.281 1.00 0.00 55 ALA A CA 11
ATOM 9261 C C . ALA A 1 55 ? -3.549 6.526 -3.093 1.00 0.00 55 ALA A C 11
ATOM 9262 O O . ALA A 1 55 ? -4.735 6.851 -3.262 1.00 0.00 55 ALA A O 11
ATOM 9269 N N . ASP A 1 56 ? -2.517 7.237 -3.572 1.00 0.00 56 ASP A N 11
ATOM 9270 C CA . ASP A 1 56 ? -2.700 8.487 -4.319 1.00 0.00 56 ASP A CA 11
ATOM 9271 C C . ASP A 1 56 ? -2.573 8.156 -5.812 1.00 0.00 56 ASP A C 11
ATOM 9272 O O . ASP A 1 56 ? -1.495 7.736 -6.234 1.00 0.00 56 ASP A O 11
ATOM 9281 N N . PRO A 1 57 ? -3.667 8.309 -6.627 1.00 0.00 57 PRO A N 11
ATOM 9282 C CA . PRO A 1 57 ? -3.663 7.937 -8.067 1.00 0.00 57 PRO A CA 11
ATOM 9283 C C . PRO A 1 57 ? -2.617 8.722 -8.883 1.00 0.00 57 PRO A C 11
ATOM 9284 O O . PRO A 1 57 ? -1.937 8.152 -9.744 1.00 0.00 57 PRO A O 11
ATOM 9295 N N . ALA A 1 58 ? -2.492 10.023 -8.576 1.00 0.00 58 ALA A N 11
ATOM 9296 C CA . ALA A 1 58 ? -1.598 10.946 -9.291 1.00 0.00 58 ALA A CA 11
ATOM 9297 C C . ALA A 1 58 ? -0.125 10.702 -8.915 1.00 0.00 58 ALA A C 11
ATOM 9298 O O . ALA A 1 58 ? 0.732 10.583 -9.795 1.00 0.00 58 ALA A O 11
ATOM 9305 N N . SER A 1 59 ? 0.140 10.601 -7.601 1.00 0.00 59 SER A N 11
ATOM 9306 C CA . SER A 1 59 ? 1.506 10.450 -7.047 1.00 0.00 59 SER A CA 11
ATOM 9307 C C . SER A 1 59 ? 1.987 8.985 -7.122 1.00 0.00 59 SER A C 11
ATOM 9308 O O . SER A 1 59 ? 3.187 8.723 -6.969 1.00 0.00 59 SER A O 11
ATOM 9316 N N . ARG A 1 60 ? 1.032 8.046 -7.347 1.00 0.00 60 ARG A N 11
ATOM 9317 C CA . ARG A 1 60 ? 1.291 6.585 -7.451 1.00 0.00 60 ARG A CA 11
ATOM 9318 C C . ARG A 1 60 ? 1.849 6.014 -6.126 1.00 0.00 60 ARG A C 11
ATOM 9319 O O . ARG A 1 60 ? 2.557 5.012 -6.131 1.00 0.00 60 ARG A O 11
ATOM 9340 N N . THR A 1 61 ? 1.481 6.620 -4.977 1.00 0.00 61 THR A N 11
ATOM 9341 C CA . THR A 1 61 ? 2.120 6.303 -3.681 1.00 0.00 61 THR A CA 11
ATOM 9342 C C . THR A 1 61 ? 1.083 5.834 -2.638 1.00 0.00 61 THR A C 11
ATOM 9343 O O . THR A 1 61 ? 0.117 6.550 -2.346 1.00 0.00 61 THR A O 11
ATOM 9354 N N . VAL A 1 62 ? 1.298 4.616 -2.097 1.00 0.00 62 VAL A N 11
ATOM 9355 C CA . VAL A 1 62 ? 0.507 4.058 -0.990 1.00 0.00 62 VAL A CA 11
ATOM 9356 C C . VAL A 1 62 ? 1.277 4.257 0.324 1.00 0.00 62 VAL A C 11
ATOM 9357 O O . VAL A 1 62 ? 2.287 3.583 0.568 1.00 0.00 62 VAL A O 11
ATOM 9370 N N . VAL A 1 63 ? 0.813 5.203 1.154 1.00 0.00 63 VAL A N 11
ATOM 9371 C CA . VAL A 1 63 ? 1.429 5.511 2.450 1.00 0.00 63 VAL A CA 11
ATOM 9372 C C . VAL A 1 63 ? 0.607 4.831 3.547 1.00 0.00 63 VAL A C 11
ATOM 9373 O O . VAL A 1 63 ? -0.605 5.056 3.633 1.00 0.00 63 VAL A O 11
ATOM 9386 N N . VAL A 1 64 ? 1.260 3.985 4.358 1.00 0.00 64 VAL A N 11
ATOM 9387 C CA . VAL A 1 64 ? 0.612 3.265 5.467 1.00 0.00 64 VAL A CA 11
ATOM 9388 C C . VAL A 1 64 ? 1.134 3.797 6.827 1.00 0.00 64 VAL A C 11
ATOM 9389 O O . VAL A 1 64 ? 2.299 3.594 7.197 1.00 0.00 64 VAL A O 11
ATOM 9402 N N . GLY A 1 65 ? 0.255 4.524 7.543 1.00 0.00 65 GLY A N 11
ATOM 9403 C CA . GLY A 1 65 ? 0.608 5.163 8.814 1.00 0.00 65 GLY A CA 11
ATOM 9404 C C . GLY A 1 65 ? 0.344 4.263 10.013 1.00 0.00 65 GLY A C 11
ATOM 9405 O O . GLY A 1 65 ? -0.547 3.406 9.971 1.00 0.00 65 GLY A O 11
ATOM 9409 N N . GLY A 1 66 ? 1.135 4.450 11.083 1.00 0.00 66 GLY A N 11
ATOM 9410 C CA . GLY A 1 66 ? 0.971 3.709 12.342 1.00 0.00 66 GLY A CA 11
ATOM 9411 C C . GLY A 1 66 ? 1.850 2.471 12.423 1.00 0.00 66 GLY A C 11
ATOM 9412 O O . GLY A 1 66 ? 2.155 1.992 13.519 1.00 0.00 66 GLY A O 11
ATOM 9416 N N . VAL A 1 67 ? 2.244 1.949 11.253 1.00 0.00 67 VAL A N 11
ATOM 9417 C CA . VAL A 1 67 ? 3.097 0.750 11.130 1.00 0.00 67 VAL A CA 11
ATOM 9418 C C . VAL A 1 67 ? 4.526 1.155 10.723 1.00 0.00 67 VAL A C 11
ATOM 9419 O O . VAL A 1 67 ? 4.726 2.180 10.059 1.00 0.00 67 VAL A O 11
ATOM 9432 N N . SER A 1 68 ? 5.507 0.341 11.138 1.00 0.00 68 SER A N 11
ATOM 9433 C CA . SER A 1 68 ? 6.945 0.575 10.873 1.00 0.00 68 SER A CA 11
ATOM 9434 C C . SER A 1 68 ? 7.581 -0.672 10.220 1.00 0.00 68 SER A C 11
ATOM 9435 O O . SER A 1 68 ? 8.760 -0.659 9.848 1.00 0.00 68 SER A O 11
ATOM 9443 N N . ASP A 1 69 ? 6.773 -1.734 10.059 1.00 0.00 69 ASP A N 11
ATOM 9444 C CA . ASP A 1 69 ? 7.201 -3.035 9.512 1.00 0.00 69 ASP A CA 11
ATOM 9445 C C . ASP A 1 69 ? 7.089 -3.030 7.969 1.00 0.00 69 ASP A C 11
ATOM 9446 O O . ASP A 1 69 ? 6.203 -3.660 7.376 1.00 0.00 69 ASP A O 11
ATOM 9455 N N . ALA A 1 70 ? 8.029 -2.295 7.332 1.00 0.00 70 ALA A N 11
ATOM 9456 C CA . ALA A 1 70 ? 8.037 -2.065 5.872 1.00 0.00 70 ALA A CA 11
ATOM 9457 C C . ALA A 1 70 ? 8.233 -3.361 5.076 1.00 0.00 70 ALA A C 11
ATOM 9458 O O . ALA A 1 70 ? 7.756 -3.459 3.945 1.00 0.00 70 ALA A O 11
ATOM 9465 N N . ALA A 1 71 ? 8.944 -4.340 5.680 1.00 0.00 71 ALA A N 11
ATOM 9466 C CA . ALA A 1 71 ? 9.176 -5.662 5.071 1.00 0.00 71 ALA A CA 11
ATOM 9467 C C . ALA A 1 71 ? 7.853 -6.418 4.885 1.00 0.00 71 ALA A C 11
ATOM 9468 O O . ALA A 1 71 ? 7.564 -6.898 3.786 1.00 0.00 71 ALA A O 11
ATOM 9475 N N . HIS A 1 72 ? 7.034 -6.474 5.965 1.00 0.00 72 HIS A N 11
ATOM 9476 C CA . HIS A 1 72 ? 5.707 -7.124 5.927 1.00 0.00 72 HIS A CA 11
ATOM 9477 C C . HIS A 1 72 ? 4.818 -6.461 4.880 1.00 0.00 72 HIS A C 11
ATOM 9478 O O . HIS A 1 72 ? 4.338 -7.139 3.975 1.00 0.00 72 HIS A O 11
ATOM 9493 N N . ILE A 1 73 ? 4.657 -5.125 4.999 1.00 0.00 73 ILE A N 11
ATOM 9494 C CA . ILE A 1 73 ? 3.737 -4.344 4.148 1.00 0.00 73 ILE A CA 11
ATOM 9495 C C . ILE A 1 73 ? 4.089 -4.517 2.660 1.00 0.00 73 ILE A C 11
ATOM 9496 O O . ILE A 1 73 ? 3.192 -4.677 1.832 1.00 0.00 73 ILE A O 11
ATOM 9512 N N . ALA A 1 74 ? 5.407 -4.531 2.360 1.00 0.00 74 ALA A N 11
ATOM 9513 C CA . ALA A 1 74 ? 5.936 -4.711 0.990 1.00 0.00 74 ALA A CA 11
ATOM 9514 C C . ALA A 1 74 ? 5.500 -6.063 0.392 1.00 0.00 74 ALA A C 11
ATOM 9515 O O . ALA A 1 74 ? 5.131 -6.139 -0.789 1.00 0.00 74 ALA A O 11
ATOM 9522 N N . GLU A 1 75 ? 5.516 -7.115 1.237 1.00 0.00 75 GLU A N 11
ATOM 9523 C CA . GLU A 1 75 ? 5.090 -8.475 0.844 1.00 0.00 75 GLU A CA 11
ATOM 9524 C C . GLU A 1 75 ? 3.572 -8.532 0.581 1.00 0.00 75 GLU A C 11
ATOM 9525 O O . GLU A 1 75 ? 3.121 -9.289 -0.281 1.00 0.00 75 GLU A O 11
ATOM 9537 N N . ILE A 1 76 ? 2.799 -7.711 1.311 1.00 0.00 76 ILE A N 11
ATOM 9538 C CA . ILE A 1 76 ? 1.323 -7.698 1.214 1.00 0.00 76 ILE A CA 11
ATOM 9539 C C . ILE A 1 76 ? 0.852 -7.004 -0.089 1.00 0.00 76 ILE A C 11
ATOM 9540 O O . ILE A 1 76 ? 0.008 -7.539 -0.820 1.00 0.00 76 ILE A O 11
ATOM 9556 N N . ILE A 1 77 ? 1.414 -5.807 -0.359 1.00 0.00 77 ILE A N 11
ATOM 9557 C CA . ILE A 1 77 ? 1.049 -4.985 -1.537 1.00 0.00 77 ILE A CA 11
ATOM 9558 C C . ILE A 1 77 ? 1.490 -5.665 -2.853 1.00 0.00 77 ILE A C 11
ATOM 9559 O O . ILE A 1 77 ? 0.805 -5.546 -3.884 1.00 0.00 77 ILE A O 11
ATOM 9575 N N . THR A 1 78 ? 2.614 -6.412 -2.811 1.00 0.00 78 THR A N 11
ATOM 9576 C CA . THR A 1 78 ? 3.066 -7.190 -3.975 1.00 0.00 78 THR A CA 11
ATOM 9577 C C . THR A 1 78 ? 2.190 -8.455 -4.152 1.00 0.00 78 THR A C 11
ATOM 9578 O O . THR A 1 78 ? 1.945 -8.884 -5.281 1.00 0.00 78 THR A O 11
ATOM 9589 N N . ALA A 1 79 ? 1.674 -9.008 -3.024 1.00 0.00 79 ALA A N 11
ATOM 9590 C CA . ALA A 1 79 ? 0.748 -10.171 -3.030 1.00 0.00 79 ALA A CA 11
ATOM 9591 C C . ALA A 1 79 ? -0.633 -9.800 -3.616 1.00 0.00 79 ALA A C 11
ATOM 9592 O O . ALA A 1 79 ? -1.401 -10.681 -4.013 1.00 0.00 79 ALA A O 11
ATOM 9599 N N . ALA A 1 80 ? -0.929 -8.484 -3.661 1.00 0.00 80 ALA A N 11
ATOM 9600 C CA . ALA A 1 80 ? -2.167 -7.944 -4.257 1.00 0.00 80 ALA A CA 11
ATOM 9601 C C . ALA A 1 80 ? -2.125 -7.952 -5.807 1.00 0.00 80 ALA A C 11
ATOM 9602 O O . ALA A 1 80 ? -3.082 -7.518 -6.444 1.00 0.00 80 ALA A O 11
ATOM 9609 N N . GLY A 1 81 ? -1.015 -8.444 -6.397 1.00 0.00 81 GLY A N 11
ATOM 9610 C CA . GLY A 1 81 ? -0.853 -8.515 -7.862 1.00 0.00 81 GLY A CA 11
ATOM 9611 C C . GLY A 1 81 ? -0.090 -7.319 -8.425 1.00 0.00 81 GLY A C 11
ATOM 9612 O O . GLY A 1 81 ? -0.131 -7.055 -9.630 1.00 0.00 81 GLY A O 11
ATOM 9616 N N . TYR A 1 82 ? 0.608 -6.599 -7.535 1.00 0.00 82 TYR A N 11
ATOM 9617 C CA . TYR A 1 82 ? 1.378 -5.380 -7.867 1.00 0.00 82 TYR A CA 11
ATOM 9618 C C . TYR A 1 82 ? 2.852 -5.584 -7.501 1.00 0.00 82 TYR A C 11
ATOM 9619 O O . TYR A 1 82 ? 3.234 -6.664 -7.055 1.00 0.00 82 TYR A O 11
ATOM 9637 N N . THR A 1 83 ? 3.689 -4.575 -7.774 1.00 0.00 83 THR A N 11
ATOM 9638 C CA . THR A 1 83 ? 5.106 -4.564 -7.352 1.00 0.00 83 THR A CA 11
ATOM 9639 C C . THR A 1 83 ? 5.487 -3.145 -6.868 1.00 0.00 83 THR A C 11
ATOM 9640 O O . THR A 1 83 ? 5.494 -2.212 -7.685 1.00 0.00 83 THR A O 11
ATOM 9651 N N . PRO A 1 84 ? 5.762 -2.939 -5.530 1.00 0.00 84 PRO A N 11
ATOM 9652 C CA . PRO A 1 84 ? 6.311 -1.660 -5.019 1.00 0.00 84 PRO A CA 11
ATOM 9653 C C . PRO A 1 84 ? 7.751 -1.427 -5.551 1.00 0.00 84 PRO A C 11
ATOM 9654 O O . PRO A 1 84 ? 8.649 -2.250 -5.330 1.00 0.00 84 PRO A O 11
ATOM 9665 N N . GLU A 1 85 ? 7.944 -0.317 -6.278 1.00 0.00 85 GLU A N 11
ATOM 9666 C CA . GLU A 1 85 ? 9.210 0.027 -6.941 1.00 0.00 85 GLU A CA 11
ATOM 9667 C C . GLU A 1 85 ? 9.590 1.497 -6.605 1.00 0.00 85 GLU A C 11
ATOM 9668 O O . GLU A 1 85 ? 10.445 1.711 -5.717 1.00 0.00 85 GLU A O 11
ATOM 9681 N N . ALA A 1 22 ? 6.690 6.569 10.507 1.00 0.00 22 ALA A N 12
ATOM 9682 C CA . ALA A 1 22 ? 5.285 6.687 10.955 1.00 0.00 22 ALA A CA 12
ATOM 9683 C C . ALA A 1 22 ? 4.324 6.383 9.794 1.00 0.00 22 ALA A C 12
ATOM 9684 O O . ALA A 1 22 ? 3.385 5.603 9.949 1.00 0.00 22 ALA A O 12
ATOM 9691 N N . GLY A 1 23 ? 4.580 7.012 8.635 1.00 0.00 23 GLY A N 12
ATOM 9692 C CA . GLY A 1 23 ? 3.772 6.820 7.422 1.00 0.00 23 GLY A CA 12
ATOM 9693 C C . GLY A 1 23 ? 4.644 6.391 6.248 1.00 0.00 23 GLY A C 12
ATOM 9694 O O . GLY A 1 23 ? 5.270 7.238 5.601 1.00 0.00 23 GLY A O 12
ATOM 9698 N N . LEU A 1 24 ? 4.704 5.072 5.981 1.00 0.00 24 LEU A N 12
ATOM 9699 C CA . LEU A 1 24 ? 5.617 4.493 4.971 1.00 0.00 24 LEU A CA 12
ATOM 9700 C C . LEU A 1 24 ? 4.924 4.509 3.593 1.00 0.00 24 LEU A C 12
ATOM 9701 O O . LEU A 1 24 ? 3.911 3.837 3.388 1.00 0.00 24 LEU A O 12
ATOM 9717 N N . SER A 1 25 ? 5.490 5.282 2.660 1.00 0.00 25 SER A N 12
ATOM 9718 C CA . SER A 1 25 ? 4.924 5.474 1.317 1.00 0.00 25 SER A CA 12
ATOM 9719 C C . SER A 1 25 ? 5.482 4.432 0.316 1.00 0.00 25 SER A C 12
ATOM 9720 O O . SER A 1 25 ? 6.698 4.331 0.125 1.00 0.00 25 SER A O 12
ATOM 9728 N N . PHE A 1 26 ? 4.583 3.643 -0.297 1.00 0.00 26 PHE A N 12
ATOM 9729 C CA . PHE A 1 26 ? 4.931 2.662 -1.349 1.00 0.00 26 PHE A CA 12
ATOM 9730 C C . PHE A 1 26 ? 4.459 3.178 -2.705 1.00 0.00 26 PHE A C 12
ATOM 9731 O O . PHE A 1 26 ? 3.308 3.577 -2.841 1.00 0.00 26 PHE A O 12
ATOM 9748 N N . HIS A 1 27 ? 5.340 3.167 -3.709 1.00 0.00 27 HIS A N 12
ATOM 9749 C CA . HIS A 1 27 ? 4.964 3.516 -5.088 1.00 0.00 27 HIS A CA 12
ATOM 9750 C C . HIS A 1 27 ? 4.523 2.258 -5.849 1.00 0.00 27 HIS A C 12
ATOM 9751 O O . HIS A 1 27 ? 5.278 1.284 -5.941 1.00 0.00 27 HIS A O 12
ATOM 9766 N N . VAL A 1 28 ? 3.274 2.278 -6.333 1.00 0.00 28 VAL A N 12
ATOM 9767 C CA . VAL A 1 28 ? 2.796 1.402 -7.408 1.00 0.00 28 VAL A CA 12
ATOM 9768 C C . VAL A 1 28 ? 2.561 2.337 -8.598 1.00 0.00 28 VAL A C 12
ATOM 9769 O O . VAL A 1 28 ? 1.494 2.940 -8.717 1.00 0.00 28 VAL A O 12
ATOM 9782 N N . GLU A 1 29 ? 3.595 2.490 -9.435 1.00 0.00 29 GLU A N 12
ATOM 9783 C CA . GLU A 1 29 ? 3.735 3.636 -10.355 1.00 0.00 29 GLU A CA 12
ATOM 9784 C C . GLU A 1 29 ? 2.689 3.637 -11.496 1.00 0.00 29 GLU A C 12
ATOM 9785 O O . GLU A 1 29 ? 2.478 4.666 -12.142 1.00 0.00 29 GLU A O 12
ATOM 9797 N N . ASP A 1 30 ? 2.035 2.494 -11.723 1.00 0.00 30 ASP A N 12
ATOM 9798 C CA . ASP A 1 30 ? 1.024 2.334 -12.799 1.00 0.00 30 ASP A CA 12
ATOM 9799 C C . ASP A 1 30 ? -0.406 2.198 -12.218 1.00 0.00 30 ASP A C 12
ATOM 9800 O O . ASP A 1 30 ? -1.359 1.909 -12.959 1.00 0.00 30 ASP A O 12
ATOM 9809 N N . MET A 1 31 ? -0.543 2.425 -10.895 1.00 0.00 31 MET A N 12
ATOM 9810 C CA . MET A 1 31 ? -1.844 2.421 -10.195 1.00 0.00 31 MET A CA 12
ATOM 9811 C C . MET A 1 31 ? -2.629 3.702 -10.542 1.00 0.00 31 MET A C 12
ATOM 9812 O O . MET A 1 31 ? -2.376 4.778 -9.980 1.00 0.00 31 MET A O 12
ATOM 9826 N N . THR A 1 32 ? -3.568 3.585 -11.488 1.00 0.00 32 THR A N 12
ATOM 9827 C CA . THR A 1 32 ? -4.428 4.702 -11.909 1.00 0.00 32 THR A CA 12
ATOM 9828 C C . THR A 1 32 ? -5.817 4.562 -11.250 1.00 0.00 32 THR A C 12
ATOM 9829 O O . THR A 1 32 ? -6.604 3.677 -11.611 1.00 0.00 32 THR A O 12
ATOM 9840 N N . CYS A 1 33 ? -6.067 5.403 -10.213 1.00 0.00 33 CYS A N 12
ATOM 9841 C CA . CYS A 1 33 ? -7.360 5.481 -9.491 1.00 0.00 33 CYS A CA 12
ATOM 9842 C C . CYS A 1 33 ? -7.681 4.163 -8.734 1.00 0.00 33 CYS A C 12
ATOM 9843 O O . CYS A 1 33 ? -6.831 3.248 -8.654 1.00 0.00 33 CYS A O 12
ATOM 9851 N N . GLY A 1 34 ? -8.922 4.062 -8.200 1.00 0.00 34 GLY A N 12
ATOM 9852 C CA . GLY A 1 34 ? -9.400 2.875 -7.485 1.00 0.00 34 GLY A CA 12
ATOM 9853 C C . GLY A 1 34 ? -9.452 1.602 -8.336 1.00 0.00 34 GLY A C 12
ATOM 9854 O O . GLY A 1 34 ? -9.728 0.528 -7.796 1.00 0.00 34 GLY A O 12
ATOM 9858 N N . HIS A 1 35 ? -9.186 1.731 -9.669 1.00 0.00 35 HIS A N 12
ATOM 9859 C CA . HIS A 1 35 ? -9.038 0.592 -10.604 1.00 0.00 35 HIS A CA 12
ATOM 9860 C C . HIS A 1 35 ? -8.057 -0.464 -10.065 1.00 0.00 35 HIS A C 12
ATOM 9861 O O . HIS A 1 35 ? -8.296 -1.664 -10.204 1.00 0.00 35 HIS A O 12
ATOM 9876 N N . CYS A 1 36 ? -6.953 0.007 -9.454 1.00 0.00 36 CYS A N 12
ATOM 9877 C CA . CYS A 1 36 ? -5.944 -0.869 -8.818 1.00 0.00 36 CYS A CA 12
ATOM 9878 C C . CYS A 1 36 ? -5.830 -0.572 -7.315 1.00 0.00 36 CYS A C 12
ATOM 9879 O O . CYS A 1 36 ? -5.563 -1.480 -6.519 1.00 0.00 36 CYS A O 12
ATOM 9887 N N . ALA A 1 37 ? -6.059 0.704 -6.937 1.00 0.00 37 ALA A N 12
ATOM 9888 C CA . ALA A 1 37 ? -5.910 1.182 -5.543 1.00 0.00 37 ALA A CA 12
ATOM 9889 C C . ALA A 1 37 ? -6.797 0.411 -4.554 1.00 0.00 37 ALA A C 12
ATOM 9890 O O . ALA A 1 37 ? -6.383 0.167 -3.423 1.00 0.00 37 ALA A O 12
ATOM 9897 N N . GLY A 1 38 ? -7.993 -0.001 -5.021 1.00 0.00 38 GLY A N 12
ATOM 9898 C CA . GLY A 1 38 ? -8.981 -0.694 -4.188 1.00 0.00 38 GLY A CA 12
ATOM 9899 C C . GLY A 1 38 ? -8.478 -1.998 -3.566 1.00 0.00 38 GLY A C 12
ATOM 9900 O O . GLY A 1 38 ? -8.556 -2.181 -2.343 1.00 0.00 38 GLY A O 12
ATOM 9904 N N . VAL A 1 39 ? -7.936 -2.889 -4.418 1.00 0.00 39 VAL A N 12
ATOM 9905 C CA . VAL A 1 39 ? -7.442 -4.220 -3.989 1.00 0.00 39 VAL A CA 12
ATOM 9906 C C . VAL A 1 39 ? -6.159 -4.101 -3.129 1.00 0.00 39 VAL A C 12
ATOM 9907 O O . VAL A 1 39 ? -5.927 -4.924 -2.239 1.00 0.00 39 VAL A O 12
ATOM 9920 N N . ILE A 1 40 ? -5.349 -3.059 -3.394 1.00 0.00 40 ILE A N 12
ATOM 9921 C CA . ILE A 1 40 ? -4.100 -2.800 -2.651 1.00 0.00 40 ILE A CA 12
ATOM 9922 C C . ILE A 1 40 ? -4.409 -2.338 -1.209 1.00 0.00 40 ILE A C 12
ATOM 9923 O O . ILE A 1 40 ? -3.821 -2.847 -0.240 1.00 0.00 40 ILE A O 12
ATOM 9939 N N . LYS A 1 41 ? -5.344 -1.380 -1.094 1.00 0.00 41 LYS A N 12
ATOM 9940 C CA . LYS A 1 41 ? -5.795 -0.830 0.197 1.00 0.00 41 LYS A CA 12
ATOM 9941 C C . LYS A 1 41 ? -6.421 -1.931 1.059 1.00 0.00 41 LYS A C 12
ATOM 9942 O O . LYS A 1 41 ? -6.118 -2.033 2.247 1.00 0.00 41 LYS A O 12
ATOM 9961 N N . GLY A 1 42 ? -7.267 -2.762 0.419 1.00 0.00 42 GLY A N 12
ATOM 9962 C CA . GLY A 1 42 ? -7.896 -3.904 1.079 1.00 0.00 42 GLY A CA 12
ATOM 9963 C C . GLY A 1 42 ? -6.887 -4.959 1.532 1.00 0.00 42 GLY A C 12
ATOM 9964 O O . GLY A 1 42 ? -7.048 -5.564 2.599 1.00 0.00 42 GLY A O 12
ATOM 9968 N N . ALA A 1 43 ? -5.828 -5.163 0.721 1.00 0.00 43 ALA A N 12
ATOM 9969 C CA . ALA A 1 43 ? -4.782 -6.166 0.990 1.00 0.00 43 ALA A CA 12
ATOM 9970 C C . ALA A 1 43 ? -4.050 -5.854 2.300 1.00 0.00 43 ALA A C 12
ATOM 9971 O O . ALA A 1 43 ? -4.000 -6.688 3.206 1.00 0.00 43 ALA A O 12
ATOM 9978 N N . ILE A 1 44 ? -3.540 -4.622 2.402 1.00 0.00 44 ILE A N 12
ATOM 9979 C CA . ILE A 1 44 ? -2.716 -4.183 3.540 1.00 0.00 44 ILE A CA 12
ATOM 9980 C C . ILE A 1 44 ? -3.558 -3.982 4.818 1.00 0.00 44 ILE A C 12
ATOM 9981 O O . ILE A 1 44 ? -3.182 -4.463 5.889 1.00 0.00 44 ILE A O 12
ATOM 9997 N N . GLU A 1 45 ? -4.704 -3.299 4.675 1.00 0.00 45 GLU A N 12
ATOM 9998 C CA . GLU A 1 45 ? -5.550 -2.868 5.816 1.00 0.00 45 GLU A CA 12
ATOM 9999 C C . GLU A 1 45 ? -6.187 -4.064 6.556 1.00 0.00 45 GLU A C 12
ATOM 10000 O O . GLU A 1 45 ? -6.298 -4.055 7.788 1.00 0.00 45 GLU A O 12
ATOM 10012 N N . LYS A 1 46 ? -6.623 -5.082 5.795 1.00 0.00 46 LYS A N 12
ATOM 10013 C CA . LYS A 1 46 ? -7.321 -6.262 6.367 1.00 0.00 46 LYS A CA 12
ATOM 10014 C C . LYS A 1 46 ? -6.326 -7.318 6.902 1.00 0.00 46 LYS A C 12
ATOM 10015 O O . LYS A 1 46 ? -6.732 -8.224 7.639 1.00 0.00 46 LYS A O 12
ATOM 10034 N N . THR A 1 47 ? -5.039 -7.203 6.535 1.00 0.00 47 THR A N 12
ATOM 10035 C CA . THR A 1 47 ? -3.968 -8.054 7.086 1.00 0.00 47 THR A CA 12
ATOM 10036 C C . THR A 1 47 ? -3.367 -7.390 8.342 1.00 0.00 47 THR A C 12
ATOM 10037 O O . THR A 1 47 ? -3.068 -8.064 9.335 1.00 0.00 47 THR A O 12
ATOM 10048 N N . VAL A 1 48 ? -3.220 -6.056 8.289 1.00 0.00 48 VAL A N 12
ATOM 10049 C CA . VAL A 1 48 ? -2.654 -5.243 9.388 1.00 0.00 48 VAL A CA 12
ATOM 10050 C C . VAL A 1 48 ? -3.696 -4.196 9.838 1.00 0.00 48 VAL A C 12
ATOM 10051 O O . VAL A 1 48 ? -3.833 -3.135 9.199 1.00 0.00 48 VAL A O 12
ATOM 10064 N N . PRO A 1 49 ? -4.481 -4.494 10.920 1.00 0.00 49 PRO A N 12
ATOM 10065 C CA . PRO A 1 49 ? -5.431 -3.524 11.497 1.00 0.00 49 PRO A CA 12
ATOM 10066 C C . PRO A 1 49 ? -4.674 -2.374 12.200 1.00 0.00 49 PRO A C 12
ATOM 10067 O O . PRO A 1 49 ? -3.988 -2.593 13.205 1.00 0.00 49 PRO A O 12
ATOM 10078 N N . GLY A 1 50 ? -4.781 -1.160 11.642 1.00 0.00 50 GLY A N 12
ATOM 10079 C CA . GLY A 1 50 ? -4.058 0.012 12.147 1.00 0.00 50 GLY A CA 12
ATOM 10080 C C . GLY A 1 50 ? -3.150 0.641 11.097 1.00 0.00 50 GLY A C 12
ATOM 10081 O O . GLY A 1 50 ? -2.639 1.742 11.315 1.00 0.00 50 GLY A O 12
ATOM 10085 N N . ALA A 1 51 ? -2.931 -0.055 9.954 1.00 0.00 51 ALA A N 12
ATOM 10086 C CA . ALA A 1 51 ? -2.216 0.530 8.804 1.00 0.00 51 ALA A CA 12
ATOM 10087 C C . ALA A 1 51 ? -3.185 1.452 8.042 1.00 0.00 51 ALA A C 12
ATOM 10088 O O . ALA A 1 51 ? -4.120 0.971 7.384 1.00 0.00 51 ALA A O 12
ATOM 10095 N N . ALA A 1 52 ? -2.979 2.779 8.173 1.00 0.00 52 ALA A N 12
ATOM 10096 C CA . ALA A 1 52 ? -3.819 3.783 7.507 1.00 0.00 52 ALA A CA 12
ATOM 10097 C C . ALA A 1 52 ? -3.436 3.866 6.026 1.00 0.00 52 ALA A C 12
ATOM 10098 O O . ALA A 1 52 ? -2.462 4.526 5.670 1.00 0.00 52 ALA A O 12
ATOM 10105 N N . VAL A 1 53 ? -4.216 3.197 5.173 1.00 0.00 53 VAL A N 12
ATOM 10106 C CA . VAL A 1 53 ? -3.887 3.051 3.744 1.00 0.00 53 VAL A CA 12
ATOM 10107 C C . VAL A 1 53 ? -4.398 4.276 2.952 1.00 0.00 53 VAL A C 12
ATOM 10108 O O . VAL A 1 53 ? -5.585 4.626 3.013 1.00 0.00 53 VAL A O 12
ATOM 10121 N N . HIS A 1 54 ? -3.479 4.947 2.238 1.00 0.00 54 HIS A N 12
ATOM 10122 C CA . HIS A 1 54 ? -3.773 6.172 1.490 1.00 0.00 54 HIS A CA 12
ATOM 10123 C C . HIS A 1 54 ? -3.195 6.029 0.084 1.00 0.00 54 HIS A C 12
ATOM 10124 O O . HIS A 1 54 ? -2.006 6.247 -0.123 1.00 0.00 54 HIS A O 12
ATOM 10139 N N . ALA A 1 55 ? -4.044 5.651 -0.875 1.00 0.00 55 ALA A N 12
ATOM 10140 C CA . ALA A 1 55 ? -3.627 5.448 -2.268 1.00 0.00 55 ALA A CA 12
ATOM 10141 C C . ALA A 1 55 ? -4.081 6.643 -3.106 1.00 0.00 55 ALA A C 12
ATOM 10142 O O . ALA A 1 55 ? -5.287 6.877 -3.262 1.00 0.00 55 ALA A O 12
ATOM 10149 N N . ASP A 1 56 ? -3.113 7.408 -3.630 1.00 0.00 56 ASP A N 12
ATOM 10150 C CA . ASP A 1 56 ? -3.403 8.611 -4.417 1.00 0.00 56 ASP A CA 12
ATOM 10151 C C . ASP A 1 56 ? -3.289 8.267 -5.914 1.00 0.00 56 ASP A C 12
ATOM 10152 O O . ASP A 1 56 ? -2.260 7.714 -6.322 1.00 0.00 56 ASP A O 12
ATOM 10161 N N . PRO A 1 57 ? -4.342 8.569 -6.749 1.00 0.00 57 PRO A N 12
ATOM 10162 C CA . PRO A 1 57 ? -4.325 8.292 -8.214 1.00 0.00 57 PRO A CA 12
ATOM 10163 C C . PRO A 1 57 ? -3.209 9.050 -8.964 1.00 0.00 57 PRO A C 12
ATOM 10164 O O . PRO A 1 57 ? -2.554 8.483 -9.843 1.00 0.00 57 PRO A O 12
ATOM 10175 N N . ALA A 1 58 ? -3.006 10.323 -8.591 1.00 0.00 58 ALA A N 12
ATOM 10176 C CA . ALA A 1 58 ? -2.065 11.238 -9.272 1.00 0.00 58 ALA A CA 12
ATOM 10177 C C . ALA A 1 58 ? -0.604 10.967 -8.867 1.00 0.00 58 ALA A C 12
ATOM 10178 O O . ALA A 1 58 ? 0.311 11.101 -9.687 1.00 0.00 58 ALA A O 12
ATOM 10185 N N . SER A 1 59 ? -0.399 10.590 -7.595 1.00 0.00 59 SER A N 12
ATOM 10186 C CA . SER A 1 59 ? 0.943 10.332 -7.027 1.00 0.00 59 SER A CA 12
ATOM 10187 C C . SER A 1 59 ? 1.358 8.864 -7.233 1.00 0.00 59 SER A C 12
ATOM 10188 O O . SER A 1 59 ? 2.553 8.544 -7.190 1.00 0.00 59 SER A O 12
ATOM 10196 N N . ARG A 1 60 ? 0.343 7.984 -7.434 1.00 0.00 60 ARG A N 12
ATOM 10197 C CA . ARG A 1 60 ? 0.517 6.519 -7.606 1.00 0.00 60 ARG A CA 12
ATOM 10198 C C . ARG A 1 60 ? 1.235 5.904 -6.379 1.00 0.00 60 ARG A C 12
ATOM 10199 O O . ARG A 1 60 ? 2.091 5.018 -6.506 1.00 0.00 60 ARG A O 12
ATOM 10220 N N . THR A 1 61 ? 0.843 6.378 -5.178 1.00 0.00 61 THR A N 12
ATOM 10221 C CA . THR A 1 61 ? 1.528 6.056 -3.917 1.00 0.00 61 THR A CA 12
ATOM 10222 C C . THR A 1 61 ? 0.512 5.648 -2.827 1.00 0.00 61 THR A C 12
ATOM 10223 O O . THR A 1 61 ? -0.403 6.414 -2.498 1.00 0.00 61 THR A O 12
ATOM 10234 N N . VAL A 1 62 ? 0.686 4.422 -2.293 1.00 0.00 62 VAL A N 12
ATOM 10235 C CA . VAL A 1 62 ? -0.084 3.893 -1.159 1.00 0.00 62 VAL A CA 12
ATOM 10236 C C . VAL A 1 62 ? 0.753 4.060 0.126 1.00 0.00 62 VAL A C 12
ATOM 10237 O O . VAL A 1 62 ? 1.718 3.325 0.345 1.00 0.00 62 VAL A O 12
ATOM 10250 N N . VAL A 1 63 ? 0.382 5.047 0.956 1.00 0.00 63 VAL A N 12
ATOM 10251 C CA . VAL A 1 63 ? 1.072 5.363 2.213 1.00 0.00 63 VAL A CA 12
ATOM 10252 C C . VAL A 1 63 ? 0.337 4.647 3.350 1.00 0.00 63 VAL A C 12
ATOM 10253 O O . VAL A 1 63 ? -0.892 4.723 3.422 1.00 0.00 63 VAL A O 12
ATOM 10266 N N . VAL A 1 64 ? 1.078 3.945 4.213 1.00 0.00 64 VAL A N 12
ATOM 10267 C CA . VAL A 1 64 ? 0.512 3.207 5.353 1.00 0.00 64 VAL A CA 12
ATOM 10268 C C . VAL A 1 64 ? 0.936 3.883 6.679 1.00 0.00 64 VAL A C 12
ATOM 10269 O O . VAL A 1 64 ? 2.115 3.892 7.055 1.00 0.00 64 VAL A O 12
ATOM 10282 N N . GLY A 1 65 ? -0.049 4.507 7.351 1.00 0.00 65 GLY A N 12
ATOM 10283 C CA . GLY A 1 65 ? 0.179 5.290 8.559 1.00 0.00 65 GLY A CA 12
ATOM 10284 C C . GLY A 1 65 ? 0.082 4.458 9.824 1.00 0.00 65 GLY A C 12
ATOM 10285 O O . GLY A 1 65 ? -0.647 3.462 9.867 1.00 0.00 65 GLY A O 12
ATOM 10289 N N . GLY A 1 66 ? 0.841 4.860 10.854 1.00 0.00 66 GLY A N 12
ATOM 10290 C CA . GLY A 1 66 ? 0.890 4.151 12.135 1.00 0.00 66 GLY A CA 12
ATOM 10291 C C . GLY A 1 66 ? 1.911 3.018 12.147 1.00 0.00 66 GLY A C 12
ATOM 10292 O O . GLY A 1 66 ? 2.332 2.566 13.216 1.00 0.00 66 GLY A O 12
ATOM 10296 N N . VAL A 1 67 ? 2.299 2.553 10.946 1.00 0.00 67 VAL A N 12
ATOM 10297 C CA . VAL A 1 67 ? 3.272 1.463 10.748 1.00 0.00 67 VAL A CA 12
ATOM 10298 C C . VAL A 1 67 ? 4.422 1.976 9.855 1.00 0.00 67 VAL A C 12
ATOM 10299 O O . VAL A 1 67 ? 4.216 2.822 8.971 1.00 0.00 67 VAL A O 12
ATOM 10312 N N . SER A 1 68 ? 5.637 1.482 10.116 1.00 0.00 68 SER A N 12
ATOM 10313 C CA . SER A 1 68 ? 6.864 1.914 9.411 1.00 0.00 68 SER A CA 12
ATOM 10314 C C . SER A 1 68 ? 7.670 0.708 8.903 1.00 0.00 68 SER A C 12
ATOM 10315 O O . SER A 1 68 ? 8.663 0.877 8.187 1.00 0.00 68 SER A O 12
ATOM 10323 N N . ASP A 1 69 ? 7.232 -0.506 9.284 1.00 0.00 69 ASP A N 12
ATOM 10324 C CA . ASP A 1 69 ? 7.901 -1.768 8.927 1.00 0.00 69 ASP A CA 12
ATOM 10325 C C . ASP A 1 69 ? 7.610 -2.133 7.449 1.00 0.00 69 ASP A C 12
ATOM 10326 O O . ASP A 1 69 ? 6.677 -2.890 7.121 1.00 0.00 69 ASP A O 12
ATOM 10335 N N . ALA A 1 70 ? 8.432 -1.534 6.567 1.00 0.00 70 ALA A N 12
ATOM 10336 C CA . ALA A 1 70 ? 8.256 -1.568 5.110 1.00 0.00 70 ALA A CA 12
ATOM 10337 C C . ALA A 1 70 ? 8.325 -2.981 4.537 1.00 0.00 70 ALA A C 12
ATOM 10338 O O . ALA A 1 70 ? 7.545 -3.310 3.654 1.00 0.00 70 ALA A O 12
ATOM 10345 N N . ALA A 1 71 ? 9.263 -3.795 5.058 1.00 0.00 71 ALA A N 12
ATOM 10346 C CA . ALA A 1 71 ? 9.514 -5.169 4.572 1.00 0.00 71 ALA A CA 12
ATOM 10347 C C . ALA A 1 71 ? 8.256 -6.054 4.676 1.00 0.00 71 ALA A C 12
ATOM 10348 O O . ALA A 1 71 ? 7.886 -6.738 3.714 1.00 0.00 71 ALA A O 12
ATOM 10355 N N . HIS A 1 72 ? 7.600 -5.994 5.844 1.00 0.00 72 HIS A N 12
ATOM 10356 C CA . HIS A 1 72 ? 6.398 -6.795 6.141 1.00 0.00 72 HIS A CA 12
ATOM 10357 C C . HIS A 1 72 ? 5.212 -6.358 5.262 1.00 0.00 72 HIS A C 12
ATOM 10358 O O . HIS A 1 72 ? 4.577 -7.197 4.603 1.00 0.00 72 HIS A O 12
ATOM 10373 N N . ILE A 1 73 ? 4.945 -5.036 5.245 1.00 0.00 73 ILE A N 12
ATOM 10374 C CA . ILE A 1 73 ? 3.849 -4.450 4.439 1.00 0.00 73 ILE A CA 12
ATOM 10375 C C . ILE A 1 73 ? 4.063 -4.753 2.935 1.00 0.00 73 ILE A C 12
ATOM 10376 O O . ILE A 1 73 ? 3.104 -5.039 2.204 1.00 0.00 73 ILE A O 12
ATOM 10392 N N . ALA A 1 74 ? 5.343 -4.720 2.513 1.00 0.00 74 ALA A N 12
ATOM 10393 C CA . ALA A 1 74 ? 5.756 -4.970 1.117 1.00 0.00 74 ALA A CA 12
ATOM 10394 C C . ALA A 1 74 ? 5.423 -6.398 0.674 1.00 0.00 74 ALA A C 12
ATOM 10395 O O . ALA A 1 74 ? 5.032 -6.610 -0.476 1.00 0.00 74 ALA A O 12
ATOM 10402 N N . GLU A 1 75 ? 5.584 -7.364 1.598 1.00 0.00 75 GLU A N 12
ATOM 10403 C CA . GLU A 1 75 ? 5.233 -8.775 1.347 1.00 0.00 75 GLU A CA 12
ATOM 10404 C C . GLU A 1 75 ? 3.716 -8.938 1.134 1.00 0.00 75 GLU A C 12
ATOM 10405 O O . GLU A 1 75 ? 3.290 -9.739 0.304 1.00 0.00 75 GLU A O 12
ATOM 10417 N N . ILE A 1 76 ? 2.923 -8.144 1.869 1.00 0.00 76 ILE A N 12
ATOM 10418 C CA . ILE A 1 76 ? 1.442 -8.176 1.785 1.00 0.00 76 ILE A CA 12
ATOM 10419 C C . ILE A 1 76 ? 0.939 -7.651 0.415 1.00 0.00 76 ILE A C 12
ATOM 10420 O O . ILE A 1 76 ? 0.117 -8.301 -0.247 1.00 0.00 76 ILE A O 12
ATOM 10436 N N . ILE A 1 77 ? 1.450 -6.475 0.004 1.00 0.00 77 ILE A N 12
ATOM 10437 C CA . ILE A 1 77 ? 1.019 -5.793 -1.242 1.00 0.00 77 ILE A CA 12
ATOM 10438 C C . ILE A 1 77 ? 1.526 -6.538 -2.502 1.00 0.00 77 ILE A C 12
ATOM 10439 O O . ILE A 1 77 ? 0.812 -6.614 -3.515 1.00 0.00 77 ILE A O 12
ATOM 10455 N N . THR A 1 78 ? 2.742 -7.122 -2.427 1.00 0.00 78 THR A N 12
ATOM 10456 C CA . THR A 1 78 ? 3.302 -7.920 -3.540 1.00 0.00 78 THR A CA 12
ATOM 10457 C C . THR A 1 78 ? 2.545 -9.266 -3.661 1.00 0.00 78 THR A C 12
ATOM 10458 O O . THR A 1 78 ? 2.426 -9.822 -4.757 1.00 0.00 78 THR A O 12
ATOM 10469 N N . ALA A 1 79 ? 2.014 -9.763 -2.514 1.00 0.00 79 ALA A N 12
ATOM 10470 C CA . ALA A 1 79 ? 1.151 -10.959 -2.465 1.00 0.00 79 ALA A CA 12
ATOM 10471 C C . ALA A 1 79 ? -0.214 -10.684 -3.131 1.00 0.00 79 ALA A C 12
ATOM 10472 O O . ALA A 1 79 ? -0.858 -11.606 -3.642 1.00 0.00 79 ALA A O 12
ATOM 10479 N N . ALA A 1 80 ? -0.634 -9.398 -3.126 1.00 0.00 80 ALA A N 12
ATOM 10480 C CA . ALA A 1 80 ? -1.852 -8.933 -3.828 1.00 0.00 80 ALA A CA 12
ATOM 10481 C C . ALA A 1 80 ? -1.630 -8.827 -5.358 1.00 0.00 80 ALA A C 12
ATOM 10482 O O . ALA A 1 80 ? -2.559 -8.506 -6.106 1.00 0.00 80 ALA A O 12
ATOM 10489 N N . GLY A 1 81 ? -0.388 -9.097 -5.807 1.00 0.00 81 GLY A N 12
ATOM 10490 C CA . GLY A 1 81 ? -0.048 -9.134 -7.231 1.00 0.00 81 GLY A CA 12
ATOM 10491 C C . GLY A 1 81 ? 0.504 -7.814 -7.746 1.00 0.00 81 GLY A C 12
ATOM 10492 O O . GLY A 1 81 ? 0.585 -7.618 -8.959 1.00 0.00 81 GLY A O 12
ATOM 10496 N N . TYR A 1 82 ? 0.860 -6.887 -6.827 1.00 0.00 82 TYR A N 12
ATOM 10497 C CA . TYR A 1 82 ? 1.427 -5.564 -7.186 1.00 0.00 82 TYR A CA 12
ATOM 10498 C C . TYR A 1 82 ? 2.722 -5.323 -6.407 1.00 0.00 82 TYR A C 12
ATOM 10499 O O . TYR A 1 82 ? 2.688 -5.065 -5.200 1.00 0.00 82 TYR A O 12
ATOM 10517 N N . THR A 1 83 ? 3.859 -5.431 -7.113 1.00 0.00 83 THR A N 12
ATOM 10518 C CA . THR A 1 83 ? 5.191 -5.273 -6.521 1.00 0.00 83 THR A CA 12
ATOM 10519 C C . THR A 1 83 ? 5.505 -3.770 -6.272 1.00 0.00 83 THR A C 12
ATOM 10520 O O . THR A 1 83 ? 5.399 -2.948 -7.195 1.00 0.00 83 THR A O 12
ATOM 10531 N N . PRO A 1 84 ? 5.841 -3.372 -5.002 1.00 0.00 84 PRO A N 12
ATOM 10532 C CA . PRO A 1 84 ? 6.385 -2.029 -4.703 1.00 0.00 84 PRO A CA 12
ATOM 10533 C C . PRO A 1 84 ? 7.891 -1.941 -5.048 1.00 0.00 84 PRO A C 12
ATOM 10534 O O . PRO A 1 84 ? 8.522 -2.950 -5.407 1.00 0.00 84 PRO A O 12
ATOM 10545 N N . GLU A 1 85 ? 8.458 -0.733 -4.934 1.00 0.00 85 GLU A N 12
ATOM 10546 C CA . GLU A 1 85 ? 9.860 -0.461 -5.278 1.00 0.00 85 GLU A CA 12
ATOM 10547 C C . GLU A 1 85 ? 10.560 0.219 -4.076 1.00 0.00 85 GLU A C 12
ATOM 10548 O O . GLU A 1 85 ? 10.311 1.418 -3.824 1.00 0.00 85 GLU A O 12
ATOM 10561 N N . ALA A 1 22 ? 3.726 9.572 9.421 1.00 0.00 22 ALA A N 13
ATOM 10562 C CA . ALA A 1 22 ? 2.610 8.606 9.371 1.00 0.00 22 ALA A CA 13
ATOM 10563 C C . ALA A 1 22 ? 3.149 7.183 9.577 1.00 0.00 22 ALA A C 13
ATOM 10564 O O . ALA A 1 22 ? 2.879 6.548 10.603 1.00 0.00 22 ALA A O 13
ATOM 10571 N N . GLY A 1 23 ? 3.934 6.707 8.595 1.00 0.00 23 GLY A N 13
ATOM 10572 C CA . GLY A 1 23 ? 4.505 5.368 8.636 1.00 0.00 23 GLY A CA 13
ATOM 10573 C C . GLY A 1 23 ? 5.482 5.129 7.495 1.00 0.00 23 GLY A C 13
ATOM 10574 O O . GLY A 1 23 ? 6.616 5.621 7.538 1.00 0.00 23 GLY A O 13
ATOM 10578 N N . LEU A 1 24 ? 5.040 4.410 6.445 1.00 0.00 24 LEU A N 13
ATOM 10579 C CA . LEU A 1 24 ? 5.923 3.969 5.344 1.00 0.00 24 LEU A CA 13
ATOM 10580 C C . LEU A 1 24 ? 5.234 4.229 3.982 1.00 0.00 24 LEU A C 13
ATOM 10581 O O . LEU A 1 24 ? 4.071 3.885 3.789 1.00 0.00 24 LEU A O 13
ATOM 10597 N N . SER A 1 25 ? 5.982 4.830 3.047 1.00 0.00 25 SER A N 13
ATOM 10598 C CA . SER A 1 25 ? 5.486 5.200 1.711 1.00 0.00 25 SER A CA 13
ATOM 10599 C C . SER A 1 25 ? 6.020 4.220 0.638 1.00 0.00 25 SER A C 13
ATOM 10600 O O . SER A 1 25 ? 7.205 3.875 0.651 1.00 0.00 25 SER A O 13
ATOM 10608 N N . PHE A 1 26 ? 5.132 3.758 -0.267 1.00 0.00 26 PHE A N 13
ATOM 10609 C CA . PHE A 1 26 ? 5.495 2.922 -1.440 1.00 0.00 26 PHE A CA 13
ATOM 10610 C C . PHE A 1 26 ? 4.755 3.442 -2.680 1.00 0.00 26 PHE A C 13
ATOM 10611 O O . PHE A 1 26 ? 3.522 3.439 -2.691 1.00 0.00 26 PHE A O 13
ATOM 10628 N N . HIS A 1 27 ? 5.482 3.887 -3.730 1.00 0.00 27 HIS A N 13
ATOM 10629 C CA . HIS A 1 27 ? 4.834 4.304 -4.990 1.00 0.00 27 HIS A CA 13
ATOM 10630 C C . HIS A 1 27 ? 4.758 3.109 -5.965 1.00 0.00 27 HIS A C 13
ATOM 10631 O O . HIS A 1 27 ? 5.782 2.515 -6.322 1.00 0.00 27 HIS A O 13
ATOM 10646 N N . VAL A 1 28 ? 3.524 2.721 -6.327 1.00 0.00 28 VAL A N 13
ATOM 10647 C CA . VAL A 1 28 ? 3.259 1.742 -7.391 1.00 0.00 28 VAL A CA 13
ATOM 10648 C C . VAL A 1 28 ? 2.967 2.528 -8.677 1.00 0.00 28 VAL A C 13
ATOM 10649 O O . VAL A 1 28 ? 1.844 2.999 -8.876 1.00 0.00 28 VAL A O 13
ATOM 10662 N N . GLU A 1 29 ? 3.993 2.689 -9.528 1.00 0.00 29 GLU A N 13
ATOM 10663 C CA . GLU A 1 29 ? 3.906 3.484 -10.773 1.00 0.00 29 GLU A CA 13
ATOM 10664 C C . GLU A 1 29 ? 2.847 2.917 -11.745 1.00 0.00 29 GLU A C 13
ATOM 10665 O O . GLU A 1 29 ? 2.265 3.654 -12.550 1.00 0.00 29 GLU A O 13
ATOM 10677 N N . ASP A 1 30 ? 2.605 1.603 -11.632 1.00 0.00 30 ASP A N 13
ATOM 10678 C CA . ASP A 1 30 ? 1.668 0.860 -12.487 1.00 0.00 30 ASP A CA 13
ATOM 10679 C C . ASP A 1 30 ? 0.199 1.053 -12.023 1.00 0.00 30 ASP A C 13
ATOM 10680 O O . ASP A 1 30 ? -0.737 0.851 -12.806 1.00 0.00 30 ASP A O 13
ATOM 10689 N N . MET A 1 31 ? 0.014 1.478 -10.753 1.00 0.00 31 MET A N 13
ATOM 10690 C CA . MET A 1 31 ? -1.320 1.621 -10.120 1.00 0.00 31 MET A CA 13
ATOM 10691 C C . MET A 1 31 ? -2.143 2.776 -10.742 1.00 0.00 31 MET A C 13
ATOM 10692 O O . MET A 1 31 ? -1.657 3.904 -10.875 1.00 0.00 31 MET A O 13
ATOM 10706 N N . THR A 1 32 ? -3.388 2.457 -11.111 1.00 0.00 32 THR A N 13
ATOM 10707 C CA . THR A 1 32 ? -4.403 3.434 -11.542 1.00 0.00 32 THR A CA 13
ATOM 10708 C C . THR A 1 32 ? -5.136 4.016 -10.307 1.00 0.00 32 THR A C 13
ATOM 10709 O O . THR A 1 32 ? -4.912 3.565 -9.183 1.00 0.00 32 THR A O 13
ATOM 10720 N N . CYS A 1 33 ? -5.940 5.069 -10.528 1.00 0.00 33 CYS A N 13
ATOM 10721 C CA . CYS A 1 33 ? -6.755 5.757 -9.488 1.00 0.00 33 CYS A CA 13
ATOM 10722 C C . CYS A 1 33 ? -7.733 4.782 -8.718 1.00 0.00 33 CYS A C 13
ATOM 10723 O O . CYS A 1 33 ? -7.469 3.573 -8.596 1.00 0.00 33 CYS A O 13
ATOM 10731 N N . GLY A 1 34 ? -8.879 5.303 -8.213 1.00 0.00 34 GLY A N 13
ATOM 10732 C CA . GLY A 1 34 ? -9.783 4.550 -7.327 1.00 0.00 34 GLY A CA 13
ATOM 10733 C C . GLY A 1 34 ? -10.418 3.283 -7.925 1.00 0.00 34 GLY A C 13
ATOM 10734 O O . GLY A 1 34 ? -11.147 2.574 -7.221 1.00 0.00 34 GLY A O 13
ATOM 10738 N N . HIS A 1 35 ? -10.146 2.995 -9.211 1.00 0.00 35 HIS A N 13
ATOM 10739 C CA . HIS A 1 35 ? -10.672 1.800 -9.899 1.00 0.00 35 HIS A CA 13
ATOM 10740 C C . HIS A 1 35 ? -9.903 0.511 -9.506 1.00 0.00 35 HIS A C 13
ATOM 10741 O O . HIS A 1 35 ? -10.435 -0.598 -9.647 1.00 0.00 35 HIS A O 13
ATOM 10756 N N . CYS A 1 36 ? -8.648 0.653 -9.027 1.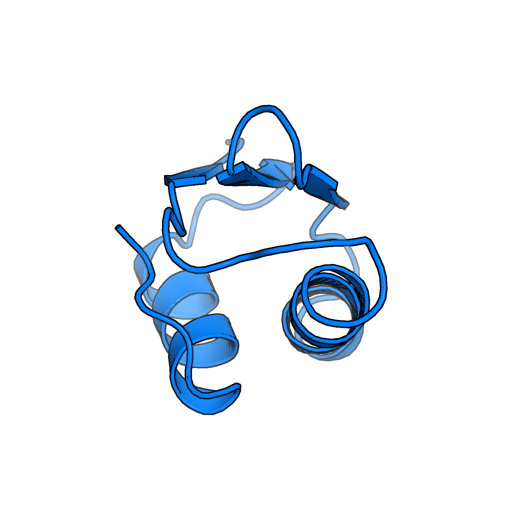00 0.00 36 CYS A N 13
ATOM 10757 C CA . CYS A 1 36 ? -7.830 -0.506 -8.574 1.00 0.00 36 CYS A CA 13
ATOM 10758 C C . CYS A 1 36 ? -7.341 -0.323 -7.124 1.00 0.00 36 CYS A C 13
ATOM 10759 O O . CYS A 1 36 ? -6.744 -1.237 -6.546 1.00 0.00 36 CYS A O 13
ATOM 10767 N N . ALA A 1 37 ? -7.611 0.863 -6.542 1.00 0.00 37 ALA A N 13
ATOM 10768 C CA . ALA A 1 37 ? -7.124 1.240 -5.198 1.00 0.00 37 ALA A CA 13
ATOM 10769 C C . ALA A 1 37 ? -7.715 0.349 -4.084 1.00 0.00 37 ALA A C 13
ATOM 10770 O O . ALA A 1 37 ? -7.051 0.093 -3.078 1.00 0.00 37 ALA A O 13
ATOM 10777 N N . GLY A 1 38 ? -8.956 -0.132 -4.299 1.00 0.00 38 GLY A N 13
ATOM 10778 C CA . GLY A 1 38 ? -9.709 -0.886 -3.291 1.00 0.00 38 GLY A CA 13
ATOM 10779 C C . GLY A 1 38 ? -9.022 -2.168 -2.810 1.00 0.00 38 GLY A C 13
ATOM 10780 O O . GLY A 1 38 ? -8.881 -2.381 -1.603 1.00 0.00 38 GLY A O 13
ATOM 10784 N N . VAL A 1 39 ? -8.584 -3.012 -3.762 1.00 0.00 39 VAL A N 13
ATOM 10785 C CA . VAL A 1 39 ? -7.925 -4.310 -3.456 1.00 0.00 39 VAL A CA 13
ATOM 10786 C C . VAL A 1 39 ? -6.557 -4.119 -2.765 1.00 0.00 39 VAL A C 13
ATOM 10787 O O . VAL A 1 39 ? -6.152 -4.946 -1.945 1.00 0.00 39 VAL A O 13
ATOM 10800 N N . ILE A 1 40 ? -5.866 -3.020 -3.111 1.00 0.00 40 ILE A N 13
ATOM 10801 C CA . ILE A 1 40 ? -4.527 -2.695 -2.592 1.00 0.00 40 ILE A CA 13
ATOM 10802 C C . ILE A 1 40 ? -4.620 -2.260 -1.124 1.00 0.00 40 ILE A C 13
ATOM 10803 O O . ILE A 1 40 ? -3.968 -2.837 -0.238 1.00 0.00 40 ILE A O 13
ATOM 10819 N N . LYS A 1 41 ? -5.467 -1.245 -0.901 1.00 0.00 41 LYS A N 13
ATOM 10820 C CA . LYS A 1 41 ? -5.728 -0.671 0.418 1.00 0.00 41 LYS A CA 13
ATOM 10821 C C . LYS A 1 41 ? -6.323 -1.726 1.364 1.00 0.00 41 LYS A C 13
ATOM 10822 O O . LYS A 1 41 ? -5.910 -1.832 2.521 1.00 0.00 41 LYS A O 13
ATOM 10841 N N . GLY A 1 42 ? -7.261 -2.519 0.823 1.00 0.00 42 GLY A N 13
ATOM 10842 C CA . GLY A 1 42 ? -7.951 -3.562 1.578 1.00 0.00 42 GLY A CA 13
ATOM 10843 C C . GLY A 1 42 ? -7.038 -4.719 1.974 1.00 0.00 42 GLY A C 13
ATOM 10844 O O . GLY A 1 42 ? -7.215 -5.300 3.042 1.00 0.00 42 GLY A O 13
ATOM 10848 N N . ALA A 1 43 ? -6.054 -5.047 1.105 1.00 0.00 43 ALA A N 13
ATOM 10849 C CA . ALA A 1 43 ? -5.102 -6.150 1.353 1.00 0.00 43 ALA A CA 13
ATOM 10850 C C . ALA A 1 43 ? -4.224 -5.838 2.568 1.00 0.00 43 ALA A C 13
ATOM 10851 O O . ALA A 1 43 ? -4.166 -6.618 3.523 1.00 0.00 43 ALA A O 13
ATOM 10858 N N . ILE A 1 44 ? -3.578 -4.658 2.524 1.00 0.00 44 ILE A N 13
ATOM 10859 C CA . ILE A 1 44 ? -2.670 -4.191 3.587 1.00 0.00 44 ILE A CA 13
ATOM 10860 C C . ILE A 1 44 ? -3.416 -3.974 4.921 1.00 0.00 44 ILE A C 13
ATOM 10861 O O . ILE A 1 44 ? -2.907 -4.332 5.986 1.00 0.00 44 ILE A O 13
ATOM 10877 N N . GLU A 1 45 ? -4.627 -3.403 4.830 1.00 0.00 45 GLU A N 13
ATOM 10878 C CA . GLU A 1 45 ? -5.479 -3.114 6.004 1.00 0.00 45 GLU A CA 13
ATOM 10879 C C . GLU A 1 45 ? -5.921 -4.413 6.719 1.00 0.00 45 GLU A C 13
ATOM 10880 O O . GLU A 1 45 ? -5.898 -4.493 7.944 1.00 0.00 45 GLU A O 13
ATOM 10892 N N . LYS A 1 46 ? -6.327 -5.423 5.938 1.00 0.00 46 LYS A N 13
ATOM 10893 C CA . LYS A 1 46 ? -6.878 -6.688 6.488 1.00 0.00 46 LYS A CA 13
ATOM 10894 C C . LYS A 1 46 ? -5.767 -7.661 6.929 1.00 0.00 46 LYS A C 13
ATOM 10895 O O . LYS A 1 46 ? -6.039 -8.585 7.697 1.00 0.00 46 LYS A O 13
ATOM 10914 N N . THR A 1 47 ? -4.528 -7.462 6.442 1.00 0.00 47 THR A N 13
ATOM 10915 C CA . THR A 1 47 ? -3.364 -8.267 6.874 1.00 0.00 47 THR A CA 13
ATOM 10916 C C . THR A 1 47 ? -2.730 -7.638 8.128 1.00 0.00 47 THR A C 13
ATOM 10917 O O . THR A 1 47 ? -2.338 -8.347 9.063 1.00 0.00 47 THR A O 13
ATOM 10928 N N . VAL A 1 48 ? -2.640 -6.294 8.135 1.00 0.00 48 VAL A N 13
ATOM 10929 C CA . VAL A 1 48 ? -2.179 -5.504 9.299 1.00 0.00 48 VAL A CA 13
ATOM 10930 C C . VAL A 1 48 ? -3.294 -4.510 9.701 1.00 0.00 48 VAL A C 13
ATOM 10931 O O . VAL A 1 48 ? -3.358 -3.395 9.155 1.00 0.00 48 VAL A O 13
ATOM 10944 N N . PRO A 1 49 ? -4.244 -4.931 10.601 1.00 0.00 49 PRO A N 13
ATOM 10945 C CA . PRO A 1 49 ? -5.293 -4.029 11.138 1.00 0.00 49 PRO A CA 13
ATOM 10946 C C . PRO A 1 49 ? -4.681 -2.844 11.910 1.00 0.00 49 PRO A C 13
ATOM 10947 O O . PRO A 1 49 ? -4.049 -3.035 12.963 1.00 0.00 49 PRO A O 13
ATOM 10958 N N . GLY A 1 50 ? -4.852 -1.633 11.359 1.00 0.00 50 GLY A N 13
ATOM 10959 C CA . GLY A 1 50 ? -4.265 -0.416 11.920 1.00 0.00 50 GLY A CA 13
ATOM 10960 C C . GLY A 1 50 ? -3.332 0.290 10.949 1.00 0.00 50 GLY A C 13
ATOM 10961 O O . GLY A 1 50 ? -2.834 1.380 11.260 1.00 0.00 50 GLY A O 13
ATOM 10965 N N . ALA A 1 51 ? -3.079 -0.325 9.781 1.00 0.00 51 ALA A N 13
ATOM 10966 C CA . ALA A 1 51 ? -2.306 0.310 8.707 1.00 0.00 51 ALA A CA 13
ATOM 10967 C C . ALA A 1 51 ? -3.206 1.312 7.966 1.00 0.00 51 ALA A C 13
ATOM 10968 O O . ALA A 1 51 ? -4.121 0.907 7.235 1.00 0.00 51 ALA A O 13
ATOM 10975 N N . ALA A 1 52 ? -2.968 2.623 8.190 1.00 0.00 52 ALA A N 13
ATOM 10976 C CA . ALA A 1 52 ? -3.744 3.683 7.535 1.00 0.00 52 ALA A CA 13
ATOM 10977 C C . ALA A 1 52 ? -3.285 3.821 6.086 1.00 0.00 52 ALA A C 13
ATOM 10978 O O . ALA A 1 52 ? -2.304 4.497 5.791 1.00 0.00 52 ALA A O 13
ATOM 10985 N N . VAL A 1 53 ? -4.028 3.172 5.203 1.00 0.00 53 VAL A N 13
ATOM 10986 C CA . VAL A 1 53 ? -3.685 3.034 3.781 1.00 0.00 53 VAL A CA 13
ATOM 10987 C C . VAL A 1 53 ? -4.249 4.212 2.968 1.00 0.00 53 VAL A C 13
ATOM 10988 O O . VAL A 1 53 ? -5.394 4.619 3.181 1.00 0.00 53 VAL A O 13
ATOM 11001 N N . HIS A 1 54 ? -3.424 4.789 2.066 1.00 0.00 54 HIS A N 13
ATOM 11002 C CA . HIS A 1 54 ? -3.853 5.875 1.171 1.00 0.00 54 HIS A CA 13
ATOM 11003 C C . HIS A 1 54 ? -3.207 5.690 -0.201 1.00 0.00 54 HIS A C 13
ATOM 11004 O O . HIS A 1 54 ? -2.030 6.001 -0.369 1.00 0.00 54 HIS A O 13
ATOM 11019 N N . ALA A 1 55 ? -3.975 5.167 -1.169 1.00 0.00 55 ALA A N 13
ATOM 11020 C CA . ALA A 1 55 ? -3.525 5.057 -2.564 1.00 0.00 55 ALA A CA 13
ATOM 11021 C C . ALA A 1 55 ? -3.807 6.387 -3.289 1.00 0.00 55 ALA A C 13
ATOM 11022 O O . ALA A 1 55 ? -4.970 6.773 -3.456 1.00 0.00 55 ALA A O 13
ATOM 11029 N N . ASP A 1 56 ? -2.738 7.084 -3.705 1.00 0.00 56 ASP A N 13
ATOM 11030 C CA . ASP A 1 56 ? -2.839 8.419 -4.317 1.00 0.00 56 ASP A CA 13
ATOM 11031 C C . ASP A 1 56 ? -2.900 8.261 -5.850 1.00 0.00 56 ASP A C 13
ATOM 11032 O O . ASP A 1 56 ? -2.070 7.543 -6.409 1.00 0.00 56 ASP A O 13
ATOM 11041 N N . PRO A 1 57 ? -3.883 8.913 -6.551 1.00 0.00 57 PRO A N 13
ATOM 11042 C CA . PRO A 1 57 ? -4.011 8.818 -8.028 1.00 0.00 57 PRO A CA 13
ATOM 11043 C C . PRO A 1 57 ? -2.813 9.434 -8.779 1.00 0.00 57 PRO A C 13
ATOM 11044 O O . PRO A 1 57 ? -2.179 8.775 -9.609 1.00 0.00 57 PRO A O 13
ATOM 11055 N N . ALA A 1 58 ? -2.509 10.699 -8.454 1.00 0.00 58 ALA A N 13
ATOM 11056 C CA . ALA A 1 58 ? -1.539 11.520 -9.208 1.00 0.00 58 ALA A CA 13
ATOM 11057 C C . ALA A 1 58 ? -0.083 11.157 -8.872 1.00 0.00 58 ALA A C 13
ATOM 11058 O O . ALA A 1 58 ? 0.789 11.183 -9.741 1.00 0.00 58 ALA A O 13
ATOM 11065 N N . SER A 1 59 ? 0.165 10.819 -7.604 1.00 0.00 59 SER A N 13
ATOM 11066 C CA . SER A 1 59 ? 1.504 10.447 -7.109 1.00 0.00 59 SER A CA 13
ATOM 11067 C C . SER A 1 59 ? 1.755 8.933 -7.298 1.00 0.00 59 SER A C 13
ATOM 11068 O O . SER A 1 59 ? 2.911 8.485 -7.268 1.00 0.00 59 SER A O 13
ATOM 11076 N N . ARG A 1 60 ? 0.654 8.162 -7.494 1.00 0.00 60 ARG A N 13
ATOM 11077 C CA . ARG A 1 60 ? 0.676 6.682 -7.623 1.00 0.00 60 ARG A CA 13
ATOM 11078 C C . ARG A 1 60 ? 1.236 6.015 -6.343 1.00 0.00 60 ARG A C 13
ATOM 11079 O O . ARG A 1 60 ? 1.798 4.920 -6.404 1.00 0.00 60 ARG A O 13
ATOM 11100 N N . THR A 1 61 ? 1.011 6.642 -5.171 1.00 0.00 61 THR A N 13
ATOM 11101 C CA . THR A 1 61 ? 1.690 6.255 -3.919 1.00 0.00 61 THR A CA 13
ATOM 11102 C C . THR A 1 61 ? 0.701 5.740 -2.854 1.00 0.00 61 THR A C 13
ATOM 11103 O O . THR A 1 61 ? -0.221 6.453 -2.454 1.00 0.00 61 THR A O 13
ATOM 11114 N N . VAL A 1 62 ? 0.929 4.502 -2.393 1.00 0.00 62 VAL A N 13
ATOM 11115 C CA . VAL A 1 62 ? 0.192 3.897 -1.275 1.00 0.00 62 VAL A CA 13
ATOM 11116 C C . VAL A 1 62 ? 1.024 4.083 0.005 1.00 0.00 62 VAL A C 13
ATOM 11117 O O . VAL A 1 62 ? 2.071 3.444 0.173 1.00 0.00 62 VAL A O 13
ATOM 11130 N N . VAL A 1 63 ? 0.578 5.002 0.876 1.00 0.00 63 VAL A N 13
ATOM 11131 C CA . VAL A 1 63 ? 1.238 5.285 2.159 1.00 0.00 63 VAL A CA 13
ATOM 11132 C C . VAL A 1 63 ? 0.441 4.606 3.269 1.00 0.00 63 VAL A C 13
ATOM 11133 O O . VAL A 1 63 ? -0.787 4.721 3.307 1.00 0.00 63 VAL A O 13
ATOM 11146 N N . VAL A 1 64 ? 1.137 3.888 4.148 1.00 0.00 64 VAL A N 13
ATOM 11147 C CA . VAL A 1 64 ? 0.542 3.264 5.330 1.00 0.00 64 VAL A CA 13
ATOM 11148 C C . VAL A 1 64 ? 0.936 4.061 6.586 1.00 0.00 64 VAL A C 13
ATOM 11149 O O . VAL A 1 64 ? 2.068 4.547 6.694 1.00 0.00 64 VAL A O 13
ATOM 11162 N N . GLY A 1 65 ? -0.029 4.232 7.502 1.00 0.00 65 GLY A N 13
ATOM 11163 C CA . GLY A 1 65 ? 0.156 5.038 8.711 1.00 0.00 65 GLY A CA 13
ATOM 11164 C C . GLY A 1 65 ? 0.000 4.214 9.974 1.00 0.00 65 GLY A C 13
ATOM 11165 O O . GLY A 1 65 ? -0.711 3.207 9.978 1.00 0.00 65 GLY A O 13
ATOM 11169 N N . GLY A 1 66 ? 0.695 4.625 11.046 1.00 0.00 66 GLY A N 13
ATOM 11170 C CA . GLY A 1 66 ? 0.696 3.896 12.316 1.00 0.00 66 GLY A CA 13
ATOM 11171 C C . GLY A 1 66 ? 1.626 2.682 12.310 1.00 0.00 66 GLY A C 13
ATOM 11172 O O . GLY A 1 66 ? 1.901 2.105 13.369 1.00 0.00 66 GLY A O 13
ATOM 11176 N N . VAL A 1 67 ? 2.110 2.297 11.109 1.00 0.00 67 VAL A N 13
ATOM 11177 C CA . VAL A 1 67 ? 2.997 1.143 10.902 1.00 0.00 67 VAL A CA 13
ATOM 11178 C C . VAL A 1 67 ? 4.177 1.577 10.001 1.00 0.00 67 VAL A C 13
ATOM 11179 O O . VAL A 1 67 ? 3.980 2.218 8.959 1.00 0.00 67 VAL A O 13
ATOM 11192 N N . SER A 1 68 ? 5.399 1.247 10.428 1.00 0.00 68 SER A N 13
ATOM 11193 C CA . SER A 1 68 ? 6.641 1.617 9.720 1.00 0.00 68 SER A CA 13
ATOM 11194 C C . SER A 1 68 ? 7.325 0.353 9.150 1.00 0.00 68 SER A C 13
ATOM 11195 O O . SER A 1 68 ? 8.461 0.411 8.672 1.00 0.00 68 SER A O 13
ATOM 11203 N N . ASP A 1 69 ? 6.602 -0.783 9.186 1.00 0.00 69 ASP A N 13
ATOM 11204 C CA . ASP A 1 69 ? 7.112 -2.103 8.767 1.00 0.00 69 ASP A CA 13
ATOM 11205 C C . ASP A 1 69 ? 7.293 -2.163 7.237 1.00 0.00 69 ASP A C 13
ATOM 11206 O O . ASP A 1 69 ? 6.381 -2.578 6.524 1.00 0.00 69 ASP A O 13
ATOM 11215 N N . ALA A 1 70 ? 8.470 -1.738 6.746 1.00 0.00 70 ALA A N 13
ATOM 11216 C CA . ALA A 1 70 ? 8.736 -1.617 5.298 1.00 0.00 70 ALA A CA 13
ATOM 11217 C C . ALA A 1 70 ? 8.604 -2.967 4.568 1.00 0.00 70 ALA A C 13
ATOM 11218 O O . ALA A 1 70 ? 7.763 -3.114 3.675 1.00 0.00 70 ALA A O 13
ATOM 11225 N N . ALA A 1 71 ? 9.397 -3.956 5.001 1.00 0.00 71 ALA A N 13
ATOM 11226 C CA . ALA A 1 71 ? 9.463 -5.277 4.350 1.00 0.00 71 ALA A CA 13
ATOM 11227 C C . ALA A 1 71 ? 8.119 -6.032 4.455 1.00 0.00 71 ALA A C 13
ATOM 11228 O O . ALA A 1 71 ? 7.711 -6.704 3.505 1.00 0.00 71 ALA A O 13
ATOM 11235 N N . HIS A 1 72 ? 7.425 -5.873 5.601 1.00 0.00 72 HIS A N 13
ATOM 11236 C CA . HIS A 1 72 ? 6.128 -6.537 5.857 1.00 0.00 72 HIS A CA 13
ATOM 11237 C C . HIS A 1 72 ? 5.045 -6.026 4.894 1.00 0.00 72 HIS A C 13
ATOM 11238 O O . HIS A 1 72 ? 4.436 -6.815 4.161 1.00 0.00 72 HIS A O 13
ATOM 11253 N N . ILE A 1 73 ? 4.854 -4.692 4.884 1.00 0.00 73 ILE A N 13
ATOM 11254 C CA . ILE A 1 73 ? 3.825 -4.025 4.056 1.00 0.00 73 ILE A CA 13
ATOM 11255 C C . ILE A 1 73 ? 4.083 -4.295 2.563 1.00 0.00 73 ILE A C 13
ATOM 11256 O O . ILE A 1 73 ? 3.146 -4.570 1.801 1.00 0.00 73 ILE A O 13
ATOM 11272 N N . ALA A 1 74 ? 5.376 -4.258 2.187 1.00 0.00 74 ALA A N 13
ATOM 11273 C CA . ALA A 1 74 ? 5.845 -4.497 0.810 1.00 0.00 74 ALA A CA 13
ATOM 11274 C C . ALA A 1 74 ? 5.457 -5.901 0.312 1.00 0.00 74 ALA A C 13
ATOM 11275 O O . ALA A 1 74 ? 5.068 -6.063 -0.850 1.00 0.00 74 ALA A O 13
ATOM 11282 N N . GLU A 1 75 ? 5.533 -6.897 1.217 1.00 0.00 75 GLU A N 13
ATOM 11283 C CA . GLU A 1 75 ? 5.177 -8.294 0.903 1.00 0.00 75 GLU A CA 13
ATOM 11284 C C . GLU A 1 75 ? 3.670 -8.459 0.674 1.00 0.00 75 GLU A C 13
ATOM 11285 O O . GLU A 1 75 ? 3.260 -9.251 -0.176 1.00 0.00 75 GLU A O 13
ATOM 11297 N N . ILE A 1 76 ? 2.860 -7.707 1.434 1.00 0.00 76 ILE A N 13
ATOM 11298 C CA . ILE A 1 76 ? 1.384 -7.782 1.351 1.00 0.00 76 ILE A CA 13
ATOM 11299 C C . ILE A 1 76 ? 0.885 -7.286 -0.022 1.00 0.00 76 ILE A C 13
ATOM 11300 O O . ILE A 1 76 ? 0.092 -7.955 -0.694 1.00 0.00 76 ILE A O 13
ATOM 11316 N N . ILE A 1 77 ? 1.369 -6.101 -0.408 1.00 0.00 77 ILE A N 13
ATOM 11317 C CA . ILE A 1 77 ? 0.910 -5.392 -1.620 1.00 0.00 77 ILE A CA 13
ATOM 11318 C C . ILE A 1 77 ? 1.447 -6.054 -2.915 1.00 0.00 77 ILE A C 13
ATOM 11319 O O . ILE A 1 77 ? 0.745 -6.077 -3.936 1.00 0.00 77 ILE A O 13
ATOM 11335 N N . THR A 1 78 ? 2.669 -6.635 -2.860 1.00 0.00 78 THR A N 13
ATOM 11336 C CA . THR A 1 78 ? 3.226 -7.394 -4.007 1.00 0.00 78 THR A CA 13
ATOM 11337 C C . THR A 1 78 ? 2.496 -8.747 -4.156 1.00 0.00 78 THR A C 13
ATOM 11338 O O . THR A 1 78 ? 2.357 -9.271 -5.268 1.00 0.00 78 THR A O 13
ATOM 11349 N N . ALA A 1 79 ? 2.011 -9.289 -3.016 1.00 0.00 79 ALA A N 13
ATOM 11350 C CA . ALA A 1 79 ? 1.163 -10.495 -2.993 1.00 0.00 79 ALA A CA 13
ATOM 11351 C C . ALA A 1 79 ? -0.215 -10.200 -3.614 1.00 0.00 79 ALA A C 13
ATOM 11352 O O . ALA A 1 79 ? -0.850 -11.091 -4.184 1.00 0.00 79 ALA A O 13
ATOM 11359 N N . ALA A 1 80 ? -0.659 -8.929 -3.506 1.00 0.00 80 ALA A N 13
ATOM 11360 C CA . ALA A 1 80 ? -1.914 -8.446 -4.124 1.00 0.00 80 ALA A CA 13
ATOM 11361 C C . ALA A 1 80 ? -1.763 -8.251 -5.652 1.00 0.00 80 ALA A C 13
ATOM 11362 O O . ALA A 1 80 ? -2.744 -7.955 -6.341 1.00 0.00 80 ALA A O 13
ATOM 11369 N N . GLY A 1 81 ? -0.527 -8.418 -6.163 1.00 0.00 81 GLY A N 13
ATOM 11370 C CA . GLY A 1 81 ? -0.246 -8.336 -7.596 1.00 0.00 81 GLY A CA 13
ATOM 11371 C C . GLY A 1 81 ? 0.104 -6.926 -8.054 1.00 0.00 81 GLY A C 13
ATOM 11372 O O . GLY A 1 81 ? -0.027 -6.606 -9.242 1.00 0.00 81 GLY A O 13
ATOM 11376 N N . TYR A 1 82 ? 0.538 -6.074 -7.105 1.00 0.00 82 TYR A N 13
ATOM 11377 C CA . TYR A 1 82 ? 0.942 -4.681 -7.384 1.00 0.00 82 TYR A CA 13
ATOM 11378 C C . TYR A 1 82 ? 2.338 -4.427 -6.794 1.00 0.00 82 TYR A C 13
ATOM 11379 O O . TYR A 1 82 ? 2.510 -4.463 -5.574 1.00 0.00 82 TYR A O 13
ATOM 11397 N N . THR A 1 83 ? 3.326 -4.179 -7.672 1.00 0.00 83 THR A N 13
ATOM 11398 C CA . THR A 1 83 ? 4.734 -4.000 -7.277 1.00 0.00 83 THR A CA 13
ATOM 11399 C C . THR A 1 83 ? 4.937 -2.654 -6.513 1.00 0.00 83 THR A C 13
ATOM 11400 O O . THR A 1 83 ? 4.748 -1.578 -7.091 1.00 0.00 83 THR A O 13
ATOM 11411 N N . PRO A 1 84 ? 5.303 -2.694 -5.179 1.00 0.00 84 PRO A N 13
ATOM 11412 C CA . PRO A 1 84 ? 5.475 -1.469 -4.352 1.00 0.00 84 PRO A CA 13
ATOM 11413 C C . PRO A 1 84 ? 6.731 -0.667 -4.728 1.00 0.00 84 PRO A C 13
ATOM 11414 O O . PRO A 1 84 ? 6.850 0.514 -4.393 1.00 0.00 84 PRO A O 13
ATOM 11425 N N . GLU A 1 85 ? 7.665 -1.343 -5.410 1.00 0.00 85 GLU A N 13
ATOM 11426 C CA . GLU A 1 85 ? 8.945 -0.779 -5.835 1.00 0.00 85 GLU A CA 13
ATOM 11427 C C . GLU A 1 85 ? 8.956 -0.675 -7.376 1.00 0.00 85 GLU A C 13
ATOM 11428 O O . GLU A 1 85 ? 8.805 0.443 -7.905 1.00 0.00 85 GLU A O 13
ATOM 11441 N N . ALA A 1 22 ? 4.700 11.811 5.542 1.00 0.00 22 ALA A N 14
ATOM 11442 C CA . ALA A 1 22 ? 4.684 10.957 6.754 1.00 0.00 22 ALA A CA 14
ATOM 11443 C C . ALA A 1 22 ? 4.419 9.492 6.368 1.00 0.00 22 ALA A C 14
ATOM 11444 O O . ALA A 1 22 ? 4.080 9.215 5.219 1.00 0.00 22 ALA A O 14
ATOM 11451 N N . GLY A 1 23 ? 4.602 8.564 7.333 1.00 0.00 23 GLY A N 14
ATOM 11452 C CA . GLY A 1 23 ? 4.311 7.136 7.131 1.00 0.00 23 GLY A CA 14
ATOM 11453 C C . GLY A 1 23 ? 5.276 6.446 6.168 1.00 0.00 23 GLY A C 14
ATOM 11454 O O . GLY A 1 23 ? 6.400 6.918 5.965 1.00 0.00 23 GLY A O 14
ATOM 11458 N N . LEU A 1 24 ? 4.845 5.317 5.593 1.00 0.00 24 LEU A N 14
ATOM 11459 C CA . LEU A 1 24 ? 5.626 4.553 4.603 1.00 0.00 24 LEU A CA 14
ATOM 11460 C C . LEU A 1 24 ? 4.985 4.724 3.219 1.00 0.00 24 LEU A C 14
ATOM 11461 O O . LEU A 1 24 ? 3.922 4.155 2.955 1.00 0.00 24 LEU A O 14
ATOM 11477 N N . SER A 1 25 ? 5.634 5.491 2.338 1.00 0.00 25 SER A N 14
ATOM 11478 C CA . SER A 1 25 ? 5.077 5.863 1.030 1.00 0.00 25 SER A CA 14
ATOM 11479 C C . SER A 1 25 ? 5.571 4.901 -0.070 1.00 0.00 25 SER A C 14
ATOM 11480 O O . SER A 1 25 ? 6.766 4.869 -0.363 1.00 0.00 25 SER A O 14
ATOM 11488 N N . PHE A 1 26 ? 4.640 4.114 -0.662 1.00 0.00 26 PHE A N 14
ATOM 11489 C CA . PHE A 1 26 ? 4.944 3.131 -1.733 1.00 0.00 26 PHE A CA 14
ATOM 11490 C C . PHE A 1 26 ? 4.372 3.608 -3.080 1.00 0.00 26 PHE A C 14
ATOM 11491 O O . PHE A 1 26 ? 3.156 3.562 -3.289 1.00 0.00 26 PHE A O 14
ATOM 11508 N N . HIS A 1 27 ? 5.252 4.067 -3.989 1.00 0.00 27 HIS A N 14
ATOM 11509 C CA . HIS A 1 27 ? 4.856 4.494 -5.348 1.00 0.00 27 HIS A CA 14
ATOM 11510 C C . HIS A 1 27 ? 4.760 3.252 -6.252 1.00 0.00 27 HIS A C 14
ATOM 11511 O O . HIS A 1 27 ? 5.765 2.799 -6.821 1.00 0.00 27 HIS A O 14
ATOM 11526 N N . VAL A 1 28 ? 3.555 2.672 -6.316 1.00 0.00 28 VAL A N 14
ATOM 11527 C CA . VAL A 1 28 ? 3.258 1.525 -7.185 1.00 0.00 28 VAL A CA 14
ATOM 11528 C C . VAL A 1 28 ? 2.969 2.066 -8.593 1.00 0.00 28 VAL A C 14
ATOM 11529 O O . VAL A 1 28 ? 1.871 2.542 -8.869 1.00 0.00 28 VAL A O 14
ATOM 11542 N N . GLU A 1 29 ? 3.989 2.034 -9.460 1.00 0.00 29 GLU A N 14
ATOM 11543 C CA . GLU A 1 29 ? 3.941 2.674 -10.790 1.00 0.00 29 GLU A CA 14
ATOM 11544 C C . GLU A 1 29 ? 2.912 2.000 -11.731 1.00 0.00 29 GLU A C 14
ATOM 11545 O O . GLU A 1 29 ? 2.406 2.644 -12.656 1.00 0.00 29 GLU A O 14
ATOM 11557 N N . ASP A 1 30 ? 2.601 0.713 -11.484 1.00 0.00 30 ASP A N 14
ATOM 11558 C CA . ASP A 1 30 ? 1.598 -0.042 -12.276 1.00 0.00 30 ASP A CA 14
ATOM 11559 C C . ASP A 1 30 ? 0.171 0.137 -11.708 1.00 0.00 30 ASP A C 14
ATOM 11560 O O . ASP A 1 30 ? -0.805 -0.256 -12.357 1.00 0.00 30 ASP A O 14
ATOM 11569 N N . MET A 1 31 ? 0.063 0.711 -10.496 1.00 0.00 31 MET A N 14
ATOM 11570 C CA . MET A 1 31 ? -1.226 1.154 -9.923 1.00 0.00 31 MET A CA 14
ATOM 11571 C C . MET A 1 31 ? -1.723 2.402 -10.676 1.00 0.00 31 MET A C 14
ATOM 11572 O O . MET A 1 31 ? -0.929 3.293 -11.001 1.00 0.00 31 MET A O 14
ATOM 11586 N N . THR A 1 32 ? -3.030 2.445 -10.967 1.00 0.00 32 THR A N 14
ATOM 11587 C CA . THR A 1 32 ? -3.681 3.589 -11.611 1.00 0.00 32 THR A CA 14
ATOM 11588 C C . THR A 1 32 ? -4.942 3.998 -10.810 1.00 0.00 32 THR A C 14
ATOM 11589 O O . THR A 1 32 ? -5.991 3.345 -10.902 1.00 0.00 32 THR A O 14
ATOM 11600 N N . CYS A 1 33 ? -4.777 5.046 -9.956 1.00 0.00 33 CYS A N 14
ATOM 11601 C CA . CYS A 1 33 ? -5.872 5.698 -9.199 1.00 0.00 33 CYS A CA 14
ATOM 11602 C C . CYS A 1 33 ? -6.699 4.692 -8.345 1.00 0.00 33 CYS A C 14
ATOM 11603 O O . CYS A 1 33 ? -6.180 3.634 -7.947 1.00 0.00 33 CYS A O 14
ATOM 11611 N N . GLY A 1 34 ? -7.979 5.054 -8.057 1.00 0.00 34 GLY A N 14
ATOM 11612 C CA . GLY A 1 34 ? -8.903 4.225 -7.275 1.00 0.00 34 GLY A CA 14
ATOM 11613 C C . GLY A 1 34 ? -9.143 2.838 -7.861 1.00 0.00 34 GLY A C 14
ATOM 11614 O O . GLY A 1 34 ? -9.430 1.898 -7.107 1.00 0.00 34 GLY A O 14
ATOM 11618 N N . HIS A 1 35 ? -8.981 2.715 -9.201 1.00 0.00 35 HIS A N 14
ATOM 11619 C CA . HIS A 1 35 ? -9.163 1.454 -9.952 1.00 0.00 35 HIS A CA 14
ATOM 11620 C C . HIS A 1 35 ? -8.260 0.327 -9.407 1.00 0.00 35 HIS A C 14
ATOM 11621 O O . HIS A 1 35 ? -8.637 -0.848 -9.437 1.00 0.00 35 HIS A O 14
ATOM 11636 N N . CYS A 1 36 ? -7.075 0.703 -8.916 1.00 0.00 36 CYS A N 14
ATOM 11637 C CA . CYS A 1 36 ? -6.109 -0.242 -8.328 1.00 0.00 36 CYS A CA 14
ATOM 11638 C C . CYS A 1 36 ? -5.970 -0.032 -6.812 1.00 0.00 36 CYS A C 14
ATOM 11639 O O . CYS A 1 36 ? -5.486 -0.915 -6.109 1.00 0.00 36 CYS A O 14
ATOM 11647 N N . ALA A 1 37 ? -6.403 1.146 -6.324 1.00 0.00 37 ALA A N 14
ATOM 11648 C CA . ALA A 1 37 ? -6.267 1.532 -4.912 1.00 0.00 37 ALA A CA 14
ATOM 11649 C C . ALA A 1 37 ? -7.081 0.627 -3.980 1.00 0.00 37 ALA A C 14
ATOM 11650 O O . ALA A 1 37 ? -6.550 0.153 -2.988 1.00 0.00 37 ALA A O 14
ATOM 11657 N N . GLY A 1 38 ? -8.355 0.382 -4.342 1.00 0.00 38 GLY A N 14
ATOM 11658 C CA . GLY A 1 38 ? -9.314 -0.331 -3.477 1.00 0.00 38 GLY A CA 14
ATOM 11659 C C . GLY A 1 38 ? -8.856 -1.731 -3.054 1.00 0.00 38 GLY A C 14
ATOM 11660 O O . GLY A 1 38 ? -8.921 -2.085 -1.869 1.00 0.00 38 GLY A O 14
ATOM 11664 N N . VAL A 1 39 ? -8.356 -2.506 -4.029 1.00 0.00 39 VAL A N 14
ATOM 11665 C CA . VAL A 1 39 ? -7.877 -3.888 -3.812 1.00 0.00 39 VAL A CA 14
ATOM 11666 C C . VAL A 1 39 ? -6.588 -3.901 -2.949 1.00 0.00 39 VAL A C 14
ATOM 11667 O O . VAL A 1 39 ? -6.360 -4.832 -2.164 1.00 0.00 39 VAL A O 14
ATOM 11680 N N . ILE A 1 40 ? -5.777 -2.836 -3.094 1.00 0.00 40 ILE A N 14
ATOM 11681 C CA . ILE A 1 40 ? -4.558 -2.621 -2.290 1.00 0.00 40 ILE A CA 14
ATOM 11682 C C . ILE A 1 40 ? -4.912 -2.299 -0.820 1.00 0.00 40 ILE A C 14
ATOM 11683 O O . ILE A 1 40 ? -4.285 -2.832 0.106 1.00 0.00 40 ILE A O 14
ATOM 11699 N N . LYS A 1 41 ? -5.921 -1.419 -0.631 1.00 0.00 41 LYS A N 14
ATOM 11700 C CA . LYS A 1 41 ? -6.388 -0.986 0.701 1.00 0.00 41 LYS A CA 14
ATOM 11701 C C . LYS A 1 41 ? -6.832 -2.206 1.509 1.00 0.00 41 LYS A C 14
ATOM 11702 O O . LYS A 1 41 ? -6.435 -2.373 2.656 1.00 0.00 41 LYS A O 14
ATOM 11721 N N . GLY A 1 42 ? -7.637 -3.062 0.848 1.00 0.00 42 GLY A N 14
ATOM 11722 C CA . GLY A 1 42 ? -8.133 -4.300 1.443 1.00 0.00 42 GLY A CA 14
ATOM 11723 C C . GLY A 1 42 ? -7.018 -5.284 1.776 1.00 0.00 42 GLY A C 14
ATOM 11724 O O . GLY A 1 42 ? -7.078 -5.973 2.798 1.00 0.00 42 GLY A O 14
ATOM 11728 N N . ALA A 1 43 ? -5.979 -5.329 0.919 1.00 0.00 43 ALA A N 14
ATOM 11729 C CA . ALA A 1 43 ? -4.828 -6.232 1.104 1.00 0.00 43 ALA A CA 14
ATOM 11730 C C . ALA A 1 43 ? -4.075 -5.911 2.405 1.00 0.00 43 ALA A C 14
ATOM 11731 O O . ALA A 1 43 ? -3.939 -6.771 3.276 1.00 0.00 43 ALA A O 14
ATOM 11738 N N . ILE A 1 44 ? -3.652 -4.646 2.535 1.00 0.00 44 ILE A N 14
ATOM 11739 C CA . ILE A 1 44 ? -2.843 -4.177 3.674 1.00 0.00 44 ILE A CA 14
ATOM 11740 C C . ILE A 1 44 ? -3.661 -4.145 4.981 1.00 0.00 44 ILE A C 14
ATOM 11741 O O . ILE A 1 44 ? -3.208 -4.663 5.998 1.00 0.00 44 ILE A O 14
ATOM 11757 N N . GLU A 1 45 ? -4.878 -3.576 4.917 1.00 0.00 45 GLU A N 14
ATOM 11758 C CA . GLU A 1 45 ? -5.769 -3.383 6.091 1.00 0.00 45 GLU A CA 14
ATOM 11759 C C . GLU A 1 45 ? -6.089 -4.717 6.798 1.00 0.00 45 GLU A C 14
ATOM 11760 O O . GLU A 1 45 ? -5.939 -4.842 8.022 1.00 0.00 45 GLU A O 14
ATOM 11772 N N . LYS A 1 46 ? -6.515 -5.710 6.001 1.00 0.00 46 LYS A N 14
ATOM 11773 C CA . LYS A 1 46 ? -6.983 -7.018 6.518 1.00 0.00 46 LYS A CA 14
ATOM 11774 C C . LYS A 1 46 ? -5.826 -7.861 7.091 1.00 0.00 46 LYS A C 14
ATOM 11775 O O . LYS A 1 46 ? -6.050 -8.698 7.974 1.00 0.00 46 LYS A O 14
ATOM 11794 N N . THR A 1 47 ? -4.601 -7.627 6.594 1.00 0.00 47 THR A N 14
ATOM 11795 C CA . THR A 1 47 ? -3.410 -8.384 7.020 1.00 0.00 47 THR A CA 14
ATOM 11796 C C . THR A 1 47 ? -2.779 -7.758 8.283 1.00 0.00 47 THR A C 14
ATOM 11797 O O . THR A 1 47 ? -2.392 -8.473 9.216 1.00 0.00 47 THR A O 14
ATOM 11808 N N . VAL A 1 48 ? -2.702 -6.416 8.308 1.00 0.00 48 VAL A N 14
ATOM 11809 C CA . VAL A 1 48 ? -2.117 -5.646 9.430 1.00 0.00 48 VAL A CA 14
ATOM 11810 C C . VAL A 1 48 ? -3.063 -4.478 9.850 1.00 0.00 48 VAL A C 14
ATOM 11811 O O . VAL A 1 48 ? -2.965 -3.354 9.333 1.00 0.00 48 VAL A O 14
ATOM 11824 N N . PRO A 1 49 ? -4.055 -4.757 10.763 1.00 0.00 49 PRO A N 14
ATOM 11825 C CA . PRO A 1 49 ? -4.873 -3.704 11.417 1.00 0.00 49 PRO A CA 14
ATOM 11826 C C . PRO A 1 49 ? -3.983 -2.678 12.159 1.00 0.00 49 PRO A C 14
ATOM 11827 O O . PRO A 1 49 ? -3.188 -3.059 13.022 1.00 0.00 49 PRO A O 14
ATOM 11838 N N . GLY A 1 50 ? -4.131 -1.390 11.815 1.00 0.00 50 GLY A N 14
ATOM 11839 C CA . GLY A 1 50 ? -3.295 -0.311 12.368 1.00 0.00 50 GLY A CA 14
ATOM 11840 C C . GLY A 1 50 ? -2.535 0.446 11.284 1.00 0.00 50 GLY A C 14
ATOM 11841 O O . GLY A 1 50 ? -2.127 1.601 11.502 1.00 0.00 50 GLY A O 14
ATOM 11845 N N . ALA A 1 51 ? -2.338 -0.204 10.112 1.00 0.00 51 ALA A N 14
ATOM 11846 C CA . ALA A 1 51 ? -1.703 0.439 8.948 1.00 0.00 51 ALA A CA 14
ATOM 11847 C C . ALA A 1 51 ? -2.699 1.407 8.288 1.00 0.00 51 ALA A C 14
ATOM 11848 O O . ALA A 1 51 ? -3.669 0.973 7.649 1.00 0.00 51 ALA A O 14
ATOM 11855 N N . ALA A 1 52 ? -2.460 2.715 8.472 1.00 0.00 52 ALA A N 14
ATOM 11856 C CA . ALA A 1 52 ? -3.327 3.777 7.967 1.00 0.00 52 ALA A CA 14
ATOM 11857 C C . ALA A 1 52 ? -3.018 4.029 6.488 1.00 0.00 52 ALA A C 14
ATOM 11858 O O . ALA A 1 52 ? -2.048 4.711 6.168 1.00 0.00 52 ALA A O 14
ATOM 11865 N N . VAL A 1 53 ? -3.859 3.485 5.596 1.00 0.00 53 VAL A N 14
ATOM 11866 C CA . VAL A 1 53 ? -3.611 3.500 4.148 1.00 0.00 53 VAL A CA 14
ATOM 11867 C C . VAL A 1 53 ? -4.103 4.829 3.538 1.00 0.00 53 VAL A C 14
ATOM 11868 O O . VAL A 1 53 ? -5.188 5.325 3.881 1.00 0.00 53 VAL A O 14
ATOM 11881 N N . HIS A 1 54 ? -3.273 5.429 2.677 1.00 0.00 54 HIS A N 14
ATOM 11882 C CA . HIS A 1 54 ? -3.643 6.607 1.886 1.00 0.00 54 HIS A CA 14
ATOM 11883 C C . HIS A 1 54 ? -3.133 6.388 0.465 1.00 0.00 54 HIS A C 14
ATOM 11884 O O . HIS A 1 54 ? -1.962 6.638 0.179 1.00 0.00 54 HIS A O 14
ATOM 11899 N N . ALA A 1 55 ? -4.021 5.926 -0.412 1.00 0.00 55 ALA A N 14
ATOM 11900 C CA . ALA A 1 55 ? -3.703 5.661 -1.808 1.00 0.00 55 ALA A CA 14
ATOM 11901 C C . ALA A 1 55 ? -4.020 6.919 -2.624 1.00 0.00 55 ALA A C 14
ATOM 11902 O O . ALA A 1 55 ? -5.183 7.329 -2.720 1.00 0.00 55 ALA A O 14
ATOM 11909 N N . ASP A 1 56 ? -2.975 7.536 -3.187 1.00 0.00 56 ASP A N 14
ATOM 11910 C CA . ASP A 1 56 ? -3.078 8.825 -3.877 1.00 0.00 56 ASP A CA 14
ATOM 11911 C C . ASP A 1 56 ? -3.472 8.579 -5.347 1.00 0.00 56 ASP A C 14
ATOM 11912 O O . ASP A 1 56 ? -2.776 7.824 -6.024 1.00 0.00 56 ASP A O 14
ATOM 11921 N N . PRO A 1 57 ? -4.597 9.183 -5.850 1.00 0.00 57 PRO A N 14
ATOM 11922 C CA . PRO A 1 57 ? -5.040 9.017 -7.259 1.00 0.00 57 PRO A CA 14
ATOM 11923 C C . PRO A 1 57 ? -3.974 9.481 -8.284 1.00 0.00 57 PRO A C 14
ATOM 11924 O O . PRO A 1 57 ? -3.682 8.774 -9.251 1.00 0.00 57 PRO A O 14
ATOM 11935 N N . ALA A 1 58 ? -3.385 10.659 -8.034 1.00 0.00 58 ALA A N 14
ATOM 11936 C CA . ALA A 1 58 ? -2.450 11.314 -8.968 1.00 0.00 58 ALA A CA 14
ATOM 11937 C C . ALA A 1 58 ? -1.044 10.682 -8.909 1.00 0.00 58 ALA A C 14
ATOM 11938 O O . ALA A 1 58 ? -0.432 10.383 -9.942 1.00 0.00 58 ALA A O 14
ATOM 11945 N N . SER A 1 59 ? -0.552 10.464 -7.681 1.00 0.00 59 SER A N 14
ATOM 11946 C CA . SER A 1 59 ? 0.829 10.010 -7.426 1.00 0.00 59 SER A CA 14
ATOM 11947 C C . SER A 1 59 ? 0.942 8.473 -7.391 1.00 0.00 59 SER A C 14
ATOM 11948 O O . SER A 1 59 ? 2.063 7.947 -7.321 1.00 0.00 59 SER A O 14
ATOM 11956 N N . ARG A 1 60 ? -0.225 7.772 -7.471 1.00 0.00 60 ARG A N 14
ATOM 11957 C CA . ARG A 1 60 ? -0.368 6.298 -7.295 1.00 0.00 60 ARG A CA 14
ATOM 11958 C C . ARG A 1 60 ? 0.507 5.750 -6.140 1.00 0.00 60 ARG A C 14
ATOM 11959 O O . ARG A 1 60 ? 1.175 4.707 -6.248 1.00 0.00 60 ARG A O 14
ATOM 11980 N N . THR A 1 61 ? 0.466 6.479 -5.009 1.00 0.00 61 THR A N 14
ATOM 11981 C CA . THR A 1 61 ? 1.293 6.195 -3.832 1.00 0.00 61 THR A CA 14
ATOM 11982 C C . THR A 1 61 ? 0.414 5.771 -2.651 1.00 0.00 61 THR A C 14
ATOM 11983 O O . THR A 1 61 ? -0.422 6.551 -2.181 1.00 0.00 61 THR A O 14
ATOM 11994 N N . VAL A 1 62 ? 0.618 4.540 -2.161 1.00 0.00 62 VAL A N 14
ATOM 11995 C CA . VAL A 1 62 ? -0.097 4.013 -1.000 1.00 0.00 62 VAL A CA 14
ATOM 11996 C C . VAL A 1 62 ? 0.789 4.196 0.234 1.00 0.00 62 VAL A C 14
ATOM 11997 O O . VAL A 1 62 ? 1.809 3.511 0.394 1.00 0.00 62 VAL A O 14
ATOM 12010 N N . VAL A 1 63 ? 0.413 5.173 1.066 1.00 0.00 63 VAL A N 14
ATOM 12011 C CA . VAL A 1 63 ? 1.149 5.547 2.270 1.00 0.00 63 VAL A CA 14
ATOM 12012 C C . VAL A 1 63 ? 0.494 4.888 3.491 1.00 0.00 63 VAL A C 14
ATOM 12013 O O . VAL A 1 63 ? -0.676 5.137 3.758 1.00 0.00 63 VAL A O 14
ATOM 12026 N N . VAL A 1 64 ? 1.250 4.043 4.209 1.00 0.00 64 VAL A N 14
ATOM 12027 C CA . VAL A 1 64 ? 0.756 3.330 5.398 1.00 0.00 64 VAL A CA 14
ATOM 12028 C C . VAL A 1 64 ? 1.422 3.880 6.682 1.00 0.00 64 VAL A C 14
ATOM 12029 O O . VAL A 1 64 ? 2.640 3.764 6.882 1.00 0.00 64 VAL A O 14
ATOM 12042 N N . GLY A 1 65 ? 0.605 4.541 7.520 1.00 0.00 65 GLY A N 14
ATOM 12043 C CA . GLY A 1 65 ? 1.048 5.064 8.809 1.00 0.00 65 GLY A CA 14
ATOM 12044 C C . GLY A 1 65 ? 0.787 4.076 9.933 1.00 0.00 65 GLY A C 14
ATOM 12045 O O . GLY A 1 65 ? 0.136 3.050 9.724 1.00 0.00 65 GLY A O 14
ATOM 12049 N N . GLY A 1 66 ? 1.335 4.363 11.122 1.00 0.00 66 GLY A N 14
ATOM 12050 C CA . GLY A 1 66 ? 1.125 3.514 12.306 1.00 0.00 66 GLY A CA 14
ATOM 12051 C C . GLY A 1 66 ? 1.968 2.238 12.316 1.00 0.00 66 GLY A C 14
ATOM 12052 O O . GLY A 1 66 ? 1.972 1.507 13.309 1.00 0.00 66 GLY A O 14
ATOM 12056 N N . VAL A 1 67 ? 2.693 1.984 11.207 1.00 0.00 67 VAL A N 14
ATOM 12057 C CA . VAL A 1 67 ? 3.557 0.801 11.018 1.00 0.00 67 VAL A CA 14
ATOM 12058 C C . VAL A 1 67 ? 4.958 1.257 10.561 1.00 0.00 67 VAL A C 14
ATOM 12059 O O . VAL A 1 67 ? 5.096 2.281 9.878 1.00 0.00 67 VAL A O 14
ATOM 12072 N N . SER A 1 68 ? 5.989 0.496 10.954 1.00 0.00 68 SER A N 14
ATOM 12073 C CA . SER A 1 68 ? 7.401 0.786 10.609 1.00 0.00 68 SER A CA 14
ATOM 12074 C C . SER A 1 68 ? 7.970 -0.323 9.692 1.00 0.00 68 SER A C 14
ATOM 12075 O O . SER A 1 68 ? 9.125 -0.249 9.250 1.00 0.00 68 SER A O 14
ATOM 12083 N N . ASP A 1 69 ? 7.122 -1.317 9.375 1.00 0.00 69 ASP A N 14
ATOM 12084 C CA . ASP A 1 69 ? 7.526 -2.565 8.702 1.00 0.00 69 ASP A CA 14
ATOM 12085 C C . ASP A 1 69 ? 7.403 -2.410 7.172 1.00 0.00 69 ASP A C 14
ATOM 12086 O O . ASP A 1 69 ? 6.519 -3.006 6.559 1.00 0.00 69 ASP A O 14
ATOM 12095 N N . ALA A 1 70 ? 8.303 -1.606 6.572 1.00 0.00 70 ALA A N 14
ATOM 12096 C CA . ALA A 1 70 ? 8.249 -1.250 5.131 1.00 0.00 70 ALA A CA 14
ATOM 12097 C C . ALA A 1 70 ? 8.312 -2.487 4.213 1.00 0.00 70 ALA A C 14
ATOM 12098 O O . ALA A 1 70 ? 7.472 -2.651 3.324 1.00 0.00 70 ALA A O 14
ATOM 12105 N N . ALA A 1 71 ? 9.301 -3.355 4.475 1.00 0.00 71 ALA A N 14
ATOM 12106 C CA . ALA A 1 71 ? 9.524 -4.600 3.709 1.00 0.00 71 ALA A CA 14
ATOM 12107 C C . ALA A 1 71 ? 8.329 -5.561 3.834 1.00 0.00 71 ALA A C 14
ATOM 12108 O O . ALA A 1 71 ? 7.935 -6.201 2.855 1.00 0.00 71 ALA A O 14
ATOM 12115 N N . HIS A 1 72 ? 7.748 -5.623 5.046 1.00 0.00 72 HIS A N 14
ATOM 12116 C CA . HIS A 1 72 ? 6.594 -6.487 5.339 1.00 0.00 72 HIS A CA 14
ATOM 12117 C C . HIS A 1 72 ? 5.348 -6.025 4.564 1.00 0.00 72 HIS A C 14
ATOM 12118 O O . HIS A 1 72 ? 4.672 -6.845 3.939 1.00 0.00 72 HIS A O 14
ATOM 12133 N N . ILE A 1 73 ? 5.080 -4.702 4.596 1.00 0.00 73 ILE A N 14
ATOM 12134 C CA . ILE A 1 73 ? 3.952 -4.091 3.862 1.00 0.00 73 ILE A CA 14
ATOM 12135 C C . ILE A 1 73 ? 4.119 -4.341 2.357 1.00 0.00 73 ILE A C 14
ATOM 12136 O O . ILE A 1 73 ? 3.148 -4.645 1.673 1.00 0.00 73 ILE A O 14
ATOM 12152 N N . ALA A 1 74 ? 5.382 -4.251 1.884 1.00 0.00 74 ALA A N 14
ATOM 12153 C CA . ALA A 1 74 ? 5.749 -4.478 0.476 1.00 0.00 74 ALA A CA 14
ATOM 12154 C C . ALA A 1 74 ? 5.337 -5.885 0.001 1.00 0.00 74 ALA A C 14
ATOM 12155 O O . ALA A 1 74 ? 4.874 -6.049 -1.131 1.00 0.00 74 ALA A O 14
ATOM 12162 N N . GLU A 1 75 ? 5.496 -6.883 0.890 1.00 0.00 75 GLU A N 14
ATOM 12163 C CA . GLU A 1 75 ? 5.090 -8.282 0.622 1.00 0.00 75 GLU A CA 14
ATOM 12164 C C . GLU A 1 75 ? 3.553 -8.410 0.532 1.00 0.00 75 GLU A C 14
ATOM 12165 O O . GLU A 1 75 ? 3.027 -9.145 -0.310 1.00 0.00 75 GLU A O 14
ATOM 12177 N N . ILE A 1 76 ? 2.851 -7.666 1.396 1.00 0.00 76 ILE A N 14
ATOM 12178 C CA . ILE A 1 76 ? 1.375 -7.696 1.480 1.00 0.00 76 ILE A CA 14
ATOM 12179 C C . ILE A 1 76 ? 0.722 -7.082 0.219 1.00 0.00 76 ILE A C 14
ATOM 12180 O O . ILE A 1 76 ? -0.169 -7.680 -0.393 1.00 0.00 76 ILE A O 14
ATOM 12196 N N . ILE A 1 77 ? 1.181 -5.879 -0.155 1.00 0.00 77 ILE A N 14
ATOM 12197 C CA . ILE A 1 77 ? 0.614 -5.107 -1.277 1.00 0.00 77 ILE A CA 14
ATOM 12198 C C . ILE A 1 77 ? 0.927 -5.776 -2.634 1.00 0.00 77 ILE A C 14
ATOM 12199 O O . ILE A 1 77 ? 0.076 -5.778 -3.539 1.00 0.00 77 ILE A O 14
ATOM 12215 N N . THR A 1 78 ? 2.128 -6.394 -2.751 1.00 0.00 78 THR A N 14
ATOM 12216 C CA . THR A 1 78 ? 2.516 -7.136 -3.967 1.00 0.00 78 THR A CA 14
ATOM 12217 C C . THR A 1 78 ? 1.691 -8.435 -4.095 1.00 0.00 78 THR A C 14
ATOM 12218 O O . THR A 1 78 ? 1.437 -8.903 -5.206 1.00 0.00 78 THR A O 14
ATOM 12229 N N . ALA A 1 79 ? 1.270 -9.006 -2.934 1.00 0.00 79 ALA A N 14
ATOM 12230 C CA . ALA A 1 79 ? 0.400 -10.208 -2.880 1.00 0.00 79 ALA A CA 14
ATOM 12231 C C . ALA A 1 79 ? -1.015 -9.932 -3.441 1.00 0.00 79 ALA A C 14
ATOM 12232 O O . ALA A 1 79 ? -1.752 -10.868 -3.763 1.00 0.00 79 ALA A O 14
ATOM 12239 N N . ALA A 1 80 ? -1.387 -8.636 -3.547 1.00 0.00 80 ALA A N 14
ATOM 12240 C CA . ALA A 1 80 ? -2.637 -8.193 -4.212 1.00 0.00 80 ALA A CA 14
ATOM 12241 C C . ALA A 1 80 ? -2.434 -8.022 -5.738 1.00 0.00 80 ALA A C 14
ATOM 12242 O O . ALA A 1 80 ? -3.341 -7.562 -6.443 1.00 0.00 80 ALA A O 14
ATOM 12249 N N . GLY A 1 81 ? -1.235 -8.392 -6.228 1.00 0.00 81 GLY A N 14
ATOM 12250 C CA . GLY A 1 81 ? -0.889 -8.317 -7.647 1.00 0.00 81 GLY A CA 14
ATOM 12251 C C . GLY A 1 81 ? -0.304 -6.972 -8.065 1.00 0.00 81 GLY A C 14
ATOM 12252 O O . GLY A 1 81 ? -0.023 -6.777 -9.243 1.00 0.00 81 GLY A O 14
ATOM 12256 N N . TYR A 1 82 ? -0.120 -6.038 -7.108 1.00 0.00 82 TYR A N 14
ATOM 12257 C CA . TYR A 1 82 ? 0.398 -4.676 -7.384 1.00 0.00 82 TYR A CA 14
ATOM 12258 C C . TYR A 1 82 ? 1.705 -4.459 -6.622 1.00 0.00 82 TYR A C 14
ATOM 12259 O O . TYR A 1 82 ? 1.699 -4.259 -5.404 1.00 0.00 82 TYR A O 14
ATOM 12277 N N . THR A 1 83 ? 2.824 -4.490 -7.361 1.00 0.00 83 THR A N 14
ATOM 12278 C CA . THR A 1 83 ? 4.169 -4.504 -6.776 1.00 0.00 83 THR A CA 14
ATOM 12279 C C . THR A 1 83 ? 4.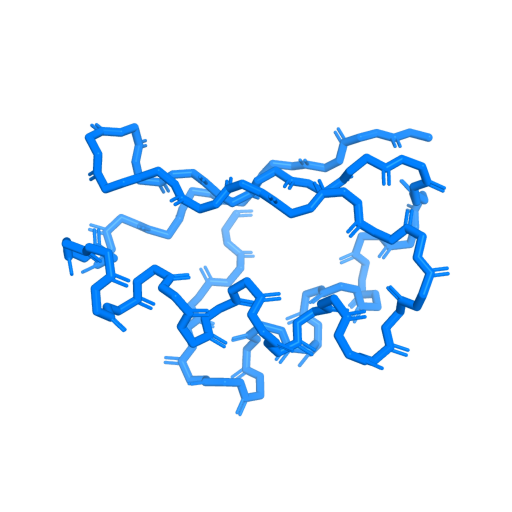669 -3.062 -6.506 1.00 0.00 83 THR A C 14
ATOM 12280 O O . THR A 1 83 ? 4.607 -2.210 -7.397 1.00 0.00 83 THR A O 14
ATOM 12291 N N . PRO A 1 84 ? 5.133 -2.752 -5.254 1.00 0.00 84 PRO A N 14
ATOM 12292 C CA . PRO A 1 84 ? 5.674 -1.418 -4.914 1.00 0.00 84 PRO A CA 14
ATOM 12293 C C . PRO A 1 84 ? 7.033 -1.151 -5.593 1.00 0.00 84 PRO A C 14
ATOM 12294 O O . PRO A 1 84 ? 7.278 -0.028 -6.031 1.00 0.00 84 PRO A O 14
ATOM 12305 N N . GLU A 1 85 ? 7.872 -2.213 -5.695 1.00 0.00 85 GLU A N 14
ATOM 12306 C CA . GLU A 1 85 ? 9.235 -2.168 -6.270 1.00 0.00 85 GLU A CA 14
ATOM 12307 C C . GLU A 1 85 ? 10.151 -1.195 -5.476 1.00 0.00 85 GLU A C 14
ATOM 12308 O O . GLU A 1 85 ? 10.172 0.019 -5.776 1.00 0.00 85 GLU A O 14
ATOM 12321 N N . ALA A 1 22 ? 4.325 9.791 11.283 1.00 0.00 22 ALA A N 15
ATOM 12322 C CA . ALA A 1 22 ? 5.063 9.481 10.041 1.00 0.00 22 ALA A CA 15
ATOM 12323 C C . ALA A 1 22 ? 5.049 7.959 9.785 1.00 0.00 22 ALA A C 15
ATOM 12324 O O . ALA A 1 22 ? 5.626 7.193 10.564 1.00 0.00 22 ALA A O 15
ATOM 12331 N N . GLY A 1 23 ? 4.358 7.536 8.709 1.00 0.00 23 GLY A N 15
ATOM 12332 C CA . GLY A 1 23 ? 4.273 6.120 8.314 1.00 0.00 23 GLY A CA 15
ATOM 12333 C C . GLY A 1 23 ? 5.201 5.780 7.147 1.00 0.00 23 GLY A C 15
ATOM 12334 O O . GLY A 1 23 ? 6.132 6.532 6.853 1.00 0.00 23 GLY A O 15
ATOM 12338 N N . LEU A 1 24 ? 4.940 4.643 6.490 1.00 0.00 24 LEU A N 15
ATOM 12339 C CA . LEU A 1 24 ? 5.783 4.110 5.401 1.00 0.00 24 LEU A CA 15
ATOM 12340 C C . LEU A 1 24 ? 5.209 4.516 4.033 1.00 0.00 24 LEU A C 15
ATOM 12341 O O . LEU A 1 24 ? 4.169 3.997 3.619 1.00 0.00 24 LEU A O 15
ATOM 12357 N N . SER A 1 25 ? 5.888 5.435 3.340 1.00 0.00 25 SER A N 15
ATOM 12358 C CA . SER A 1 25 ? 5.493 5.888 1.997 1.00 0.00 25 SER A CA 15
ATOM 12359 C C . SER A 1 25 ? 6.099 4.961 0.933 1.00 0.00 25 SER A C 15
ATOM 12360 O O . SER A 1 25 ? 7.324 4.822 0.858 1.00 0.00 25 SER A O 15
ATOM 12368 N N . PHE A 1 26 ? 5.236 4.313 0.129 1.00 0.00 26 PHE A N 15
ATOM 12369 C CA . PHE A 1 26 ? 5.657 3.456 -1.001 1.00 0.00 26 PHE A CA 15
ATOM 12370 C C . PHE A 1 26 ? 5.233 4.103 -2.325 1.00 0.00 26 PHE A C 15
ATOM 12371 O O . PHE A 1 26 ? 4.033 4.298 -2.556 1.00 0.00 26 PHE A O 15
ATOM 12388 N N . HIS A 1 27 ? 6.213 4.445 -3.185 1.00 0.00 27 HIS A N 15
ATOM 12389 C CA . HIS A 1 27 ? 5.933 4.982 -4.527 1.00 0.00 27 HIS A CA 15
ATOM 12390 C C . HIS A 1 27 ? 5.680 3.799 -5.490 1.00 0.00 27 HIS A C 15
ATOM 12391 O O . HIS A 1 27 ? 6.596 3.272 -6.120 1.00 0.00 27 HIS A O 15
ATOM 12406 N N . VAL A 1 28 ? 4.415 3.366 -5.568 1.00 0.00 28 VAL A N 15
ATOM 12407 C CA . VAL A 1 28 ? 4.026 2.151 -6.302 1.00 0.00 28 VAL A CA 15
ATOM 12408 C C . VAL A 1 28 ? 3.919 2.470 -7.801 1.00 0.00 28 VAL A C 15
ATOM 12409 O O . VAL A 1 28 ? 2.970 3.126 -8.246 1.00 0.00 28 VAL A O 15
ATOM 12422 N N . GLU A 1 29 ? 4.934 2.027 -8.565 1.00 0.00 29 GLU A N 15
ATOM 12423 C CA . GLU A 1 29 ? 5.047 2.319 -10.008 1.00 0.00 29 GLU A CA 15
ATOM 12424 C C . GLU A 1 29 ? 4.034 1.515 -10.841 1.00 0.00 29 GLU A C 15
ATOM 12425 O O . GLU A 1 29 ? 3.781 1.839 -12.004 1.00 0.00 29 GLU A O 15
ATOM 12437 N N . ASP A 1 30 ? 3.467 0.465 -10.236 1.00 0.00 30 ASP A N 15
ATOM 12438 C CA . ASP A 1 30 ? 2.465 -0.403 -10.886 1.00 0.00 30 ASP A CA 15
ATOM 12439 C C . ASP A 1 30 ? 1.059 -0.133 -10.309 1.00 0.00 30 ASP A C 15
ATOM 12440 O O . ASP A 1 30 ? 0.129 -0.915 -10.514 1.00 0.00 30 ASP A O 15
ATOM 12449 N N . MET A 1 31 ? 0.895 1.009 -9.614 1.00 0.00 31 MET A N 15
ATOM 12450 C CA . MET A 1 31 ? -0.375 1.346 -8.948 1.00 0.00 31 MET A CA 15
ATOM 12451 C C . MET A 1 31 ? -1.472 1.707 -9.971 1.00 0.00 31 MET A C 15
ATOM 12452 O O . MET A 1 31 ? -1.231 2.451 -10.926 1.00 0.00 31 MET A O 15
ATOM 12466 N N . THR A 1 32 ? -2.672 1.171 -9.734 1.00 0.00 32 THR A N 15
ATOM 12467 C CA . THR A 1 32 ? -3.884 1.496 -10.494 1.00 0.00 32 THR A CA 15
ATOM 12468 C C . THR A 1 32 ? -4.592 2.734 -9.900 1.00 0.00 32 THR A C 15
ATOM 12469 O O . THR A 1 32 ? -4.322 3.139 -8.760 1.00 0.00 32 THR A O 15
ATOM 12480 N N . CYS A 1 33 ? -5.475 3.343 -10.706 1.00 0.00 33 CYS A N 15
ATOM 12481 C CA . CYS A 1 33 ? -6.247 4.540 -10.318 1.00 0.00 33 CYS A CA 15
ATOM 12482 C C . CYS A 1 33 ? -7.402 4.188 -9.329 1.00 0.00 33 CYS A C 15
ATOM 12483 O O . CYS A 1 33 ? -7.456 3.067 -8.797 1.00 0.00 33 CYS A O 15
ATOM 12491 N N . GLY A 1 34 ? -8.327 5.156 -9.118 1.00 0.00 34 GLY A N 15
ATOM 12492 C CA . GLY A 1 34 ? -9.389 5.062 -8.107 1.00 0.00 34 GLY A CA 15
ATOM 12493 C C . GLY A 1 34 ? -10.321 3.855 -8.234 1.00 0.00 34 GLY A C 15
ATOM 12494 O O . GLY A 1 34 ? -10.838 3.369 -7.222 1.00 0.00 34 GLY A O 15
ATOM 12498 N N . HIS A 1 35 ? -10.520 3.351 -9.469 1.00 0.00 35 HIS A N 15
ATOM 12499 C CA . HIS A 1 35 ? -11.456 2.228 -9.737 1.00 0.00 35 HIS A CA 15
ATOM 12500 C C . HIS A 1 35 ? -10.950 0.889 -9.155 1.00 0.00 35 HIS A C 15
ATOM 12501 O O . HIS A 1 35 ? -11.747 -0.022 -8.914 1.00 0.00 35 HIS A O 15
ATOM 12516 N N . CYS A 1 36 ? -9.626 0.781 -8.940 1.00 0.00 36 CYS A N 15
ATOM 12517 C CA . CYS A 1 36 ? -8.989 -0.405 -8.320 1.00 0.00 36 CYS A CA 15
ATOM 12518 C C . CYS A 1 36 ? -8.179 -0.005 -7.065 1.00 0.00 36 CYS A C 15
ATOM 12519 O O . CYS A 1 36 ? -7.408 -0.818 -6.531 1.00 0.00 36 CYS A O 15
ATOM 12527 N N . ALA A 1 37 ? -8.393 1.244 -6.579 1.00 0.00 37 ALA A N 15
ATOM 12528 C CA . ALA A 1 37 ? -7.701 1.776 -5.389 1.00 0.00 37 ALA A CA 15
ATOM 12529 C C . ALA A 1 37 ? -8.106 1.016 -4.120 1.00 0.00 37 ALA A C 15
ATOM 12530 O O . ALA A 1 37 ? -7.256 0.688 -3.306 1.00 0.00 37 ALA A O 15
ATOM 12537 N N . GLY A 1 38 ? -9.408 0.709 -3.987 1.00 0.00 38 GLY A N 15
ATOM 12538 C CA . GLY A 1 38 ? -9.939 -0.003 -2.812 1.00 0.00 38 GLY A CA 15
ATOM 12539 C C . GLY A 1 38 ? -9.366 -1.410 -2.635 1.00 0.00 38 GLY A C 15
ATOM 12540 O O . GLY A 1 38 ? -9.332 -1.932 -1.514 1.00 0.00 38 GLY A O 15
ATOM 12544 N N . VAL A 1 39 ? -8.921 -2.018 -3.752 1.00 0.00 39 VAL A N 15
ATOM 12545 C CA . VAL A 1 39 ? -8.294 -3.353 -3.755 1.00 0.00 39 VAL A CA 15
ATOM 12546 C C . VAL A 1 39 ? -6.845 -3.280 -3.224 1.00 0.00 39 VAL A C 15
ATOM 12547 O O . VAL A 1 39 ? -6.466 -4.052 -2.335 1.00 0.00 39 VAL A O 15
ATOM 12560 N N . ILE A 1 40 ? -6.048 -2.337 -3.778 1.00 0.00 40 ILE A N 15
ATOM 12561 C CA . ILE A 1 40 ? -4.615 -2.174 -3.418 1.00 0.00 40 ILE A CA 15
ATOM 12562 C C . ILE A 1 40 ? -4.473 -1.664 -1.957 1.00 0.00 40 ILE A C 15
ATOM 12563 O O . ILE A 1 40 ? -3.513 -2.015 -1.250 1.00 0.00 40 ILE A O 15
ATOM 12579 N N . LYS A 1 41 ? -5.454 -0.838 -1.523 1.00 0.00 41 LYS A N 15
ATOM 12580 C CA . LYS A 1 41 ? -5.630 -0.449 -0.109 1.00 0.00 41 LYS A CA 15
ATOM 12581 C C . LYS A 1 41 ? -5.975 -1.688 0.725 1.00 0.00 41 LYS A C 15
ATOM 12582 O O . LYS A 1 41 ? -5.298 -1.991 1.710 1.00 0.00 41 LYS A O 15
ATOM 12601 N N . GLY A 1 42 ? -7.030 -2.404 0.258 1.00 0.00 42 GLY A N 15
ATOM 12602 C CA . GLY A 1 42 ? -7.637 -3.544 0.964 1.00 0.00 42 GLY A CA 15
ATOM 12603 C C . GLY A 1 42 ? -6.670 -4.691 1.239 1.00 0.00 42 GLY A C 15
ATOM 12604 O O . GLY A 1 42 ? -6.829 -5.407 2.237 1.00 0.00 42 GLY A O 15
ATOM 12608 N N . ALA A 1 43 ? -5.668 -4.849 0.351 1.00 0.00 43 ALA A N 15
ATOM 12609 C CA . ALA A 1 43 ? -4.617 -5.870 0.476 1.00 0.00 43 ALA A CA 15
ATOM 12610 C C . ALA A 1 43 ? -3.895 -5.743 1.828 1.00 0.00 43 ALA A C 15
ATOM 12611 O O . ALA A 1 43 ? -3.856 -6.689 2.617 1.00 0.00 43 ALA A O 15
ATOM 12618 N N . ILE A 1 44 ? -3.396 -4.531 2.096 1.00 0.00 44 ILE A N 15
ATOM 12619 C CA . ILE A 1 44 ? -2.671 -4.197 3.337 1.00 0.00 44 ILE A CA 15
ATOM 12620 C C . ILE A 1 44 ? -3.650 -4.057 4.524 1.00 0.00 44 ILE A C 15
ATOM 12621 O O . ILE A 1 44 ? -3.381 -4.544 5.629 1.00 0.00 44 ILE A O 15
ATOM 12637 N N . GLU A 1 45 ? -4.790 -3.400 4.242 1.00 0.00 45 GLU A N 15
ATOM 12638 C CA . GLU A 1 45 ? -5.836 -3.035 5.225 1.00 0.00 45 GLU A CA 15
ATOM 12639 C C . GLU A 1 45 ? -6.336 -4.256 6.029 1.00 0.00 45 GLU A C 15
ATOM 12640 O O . GLU A 1 45 ? -6.359 -4.233 7.267 1.00 0.00 45 GLU A O 15
ATOM 12652 N N . LYS A 1 46 ? -6.710 -5.319 5.299 1.00 0.00 46 LYS A N 15
ATOM 12653 C CA . LYS A 1 46 ? -7.307 -6.542 5.887 1.00 0.00 46 LYS A CA 15
ATOM 12654 C C . LYS A 1 46 ? -6.232 -7.469 6.501 1.00 0.00 46 LYS A C 15
ATOM 12655 O O . LYS A 1 46 ? -6.541 -8.235 7.418 1.00 0.00 46 LYS A O 15
ATOM 12674 N N . THR A 1 47 ? -4.982 -7.390 6.003 1.00 0.00 47 THR A N 15
ATOM 12675 C CA . THR A 1 47 ? -3.872 -8.230 6.506 1.00 0.00 47 THR A CA 15
ATOM 12676 C C . THR A 1 47 ? -3.353 -7.695 7.857 1.00 0.00 47 THR A C 15
ATOM 12677 O O . THR A 1 47 ? -3.186 -8.456 8.818 1.00 0.00 47 THR A O 15
ATOM 12688 N N . VAL A 1 48 ? -3.108 -6.378 7.913 1.00 0.00 48 VAL A N 15
ATOM 12689 C CA . VAL A 1 48 ? -2.577 -5.700 9.110 1.00 0.00 48 VAL A CA 15
ATOM 12690 C C . VAL A 1 48 ? -3.658 -4.769 9.694 1.00 0.00 48 VAL A C 15
ATOM 12691 O O . VAL A 1 48 ? -4.000 -3.765 9.058 1.00 0.00 48 VAL A O 15
ATOM 12704 N N . PRO A 1 49 ? -4.236 -5.103 10.893 1.00 0.00 49 PRO A N 15
ATOM 12705 C CA . PRO A 1 49 ? -5.152 -4.192 11.612 1.00 0.00 49 PRO A CA 15
ATOM 12706 C C . PRO A 1 49 ? -4.384 -2.998 12.239 1.00 0.00 49 PRO A C 15
ATOM 12707 O O . PRO A 1 49 ? -3.597 -3.172 13.179 1.00 0.00 49 PRO A O 15
ATOM 12718 N N . GLY A 1 50 ? -4.601 -1.796 11.684 1.00 0.00 50 GLY A N 15
ATOM 12719 C CA . GLY A 1 50 ? -3.964 -0.567 12.173 1.00 0.00 50 GLY A CA 15
ATOM 12720 C C . GLY A 1 50 ? -3.047 0.091 11.151 1.00 0.00 50 GLY A C 15
ATOM 12721 O O . GLY A 1 50 ? -2.473 1.148 11.442 1.00 0.00 50 GLY A O 15
ATOM 12725 N N . ALA A 1 51 ? -2.881 -0.535 9.964 1.00 0.00 51 ALA A N 15
ATOM 12726 C CA . ALA A 1 51 ? -2.136 0.077 8.850 1.00 0.00 51 ALA A CA 15
ATOM 12727 C C . ALA A 1 51 ? -3.055 1.079 8.130 1.00 0.00 51 ALA A C 15
ATOM 12728 O O . ALA A 1 51 ? -3.991 0.677 7.419 1.00 0.00 51 ALA A O 15
ATOM 12735 N N . ALA A 1 52 ? -2.801 2.383 8.347 1.00 0.00 52 ALA A N 15
ATOM 12736 C CA . ALA A 1 52 ? -3.609 3.459 7.771 1.00 0.00 52 ALA A CA 15
ATOM 12737 C C . ALA A 1 52 ? -3.171 3.693 6.326 1.00 0.00 52 ALA A C 15
ATOM 12738 O O . ALA A 1 52 ? -2.171 4.361 6.083 1.00 0.00 52 ALA A O 15
ATOM 12745 N N . VAL A 1 53 ? -3.927 3.139 5.377 1.00 0.00 53 VAL A N 15
ATOM 12746 C CA . VAL A 1 53 ? -3.565 3.169 3.959 1.00 0.00 53 VAL A CA 15
ATOM 12747 C C . VAL A 1 53 ? -4.036 4.491 3.309 1.00 0.00 53 VAL A C 15
ATOM 12748 O O . VAL A 1 53 ? -5.184 4.921 3.487 1.00 0.00 53 VAL A O 15
ATOM 12761 N N . HIS A 1 54 ? -3.106 5.154 2.610 1.00 0.00 54 HIS A N 15
ATOM 12762 C CA . HIS A 1 54 ? -3.365 6.364 1.832 1.00 0.00 54 HIS A CA 15
ATOM 12763 C C . HIS A 1 54 ? -2.864 6.079 0.424 1.00 0.00 54 HIS A C 15
ATOM 12764 O O . HIS A 1 54 ? -1.670 6.173 0.167 1.00 0.00 54 HIS A O 15
ATOM 12779 N N . ALA A 1 55 ? -3.772 5.702 -0.472 1.00 0.00 55 ALA A N 15
ATOM 12780 C CA . ALA A 1 55 ? -3.429 5.379 -1.858 1.00 0.00 55 ALA A CA 15
ATOM 12781 C C . ALA A 1 55 ? -3.982 6.478 -2.762 1.00 0.00 55 ALA A C 15
ATOM 12782 O O . ALA A 1 55 ? -5.207 6.643 -2.865 1.00 0.00 55 ALA A O 15
ATOM 12789 N N . ASP A 1 56 ? -3.083 7.240 -3.406 1.00 0.00 56 ASP A N 15
ATOM 12790 C CA . ASP A 1 56 ? -3.463 8.398 -4.225 1.00 0.00 56 ASP A CA 15
ATOM 12791 C C . ASP A 1 56 ? -3.314 8.028 -5.709 1.00 0.00 56 ASP A C 15
ATOM 12792 O O . ASP A 1 56 ? -2.207 7.678 -6.129 1.00 0.00 56 ASP A O 15
ATOM 12801 N N . PRO A 1 57 ? -4.419 8.080 -6.525 1.00 0.00 57 PRO A N 15
ATOM 12802 C CA . PRO A 1 57 ? -4.389 7.674 -7.957 1.00 0.00 57 PRO A CA 15
ATOM 12803 C C . PRO A 1 57 ? -3.456 8.558 -8.819 1.00 0.00 57 PRO A C 15
ATOM 12804 O O . PRO A 1 57 ? -2.835 8.069 -9.767 1.00 0.00 57 PRO A O 15
ATOM 12815 N N . ALA A 1 58 ? -3.369 9.857 -8.472 1.00 0.00 58 ALA A N 15
ATOM 12816 C CA . ALA A 1 58 ? -2.542 10.835 -9.207 1.00 0.00 58 ALA A CA 15
ATOM 12817 C C . ALA A 1 58 ? -1.052 10.689 -8.839 1.00 0.00 58 ALA A C 15
ATOM 12818 O O . ALA A 1 58 ? -0.188 10.661 -9.717 1.00 0.00 58 ALA A O 15
ATOM 12825 N N . SER A 1 59 ? -0.776 10.572 -7.531 1.00 0.00 59 SER A N 15
ATOM 12826 C CA . SER A 1 59 ? 0.599 10.532 -6.994 1.00 0.00 59 SER A CA 15
ATOM 12827 C C . SER A 1 59 ? 1.221 9.135 -7.138 1.00 0.00 59 SER A C 15
ATOM 12828 O O . SER A 1 59 ? 2.443 9.018 -7.171 1.00 0.00 59 SER A O 15
ATOM 12836 N N . ARG A 1 60 ? 0.357 8.092 -7.227 1.00 0.00 60 ARG A N 15
ATOM 12837 C CA . ARG A 1 60 ? 0.762 6.658 -7.317 1.00 0.00 60 ARG A CA 15
ATOM 12838 C C . ARG A 1 60 ? 1.471 6.198 -6.023 1.00 0.00 60 ARG A C 15
ATOM 12839 O O . ARG A 1 60 ? 2.373 5.350 -6.059 1.00 0.00 60 ARG A O 15
ATOM 12860 N N . THR A 1 61 ? 1.019 6.727 -4.873 1.00 0.00 61 THR A N 15
ATOM 12861 C CA . THR A 1 61 ? 1.701 6.544 -3.585 1.00 0.00 61 THR A CA 15
ATOM 12862 C C . THR A 1 61 ? 0.754 5.906 -2.551 1.00 0.00 61 THR A C 15
ATOM 12863 O O . THR A 1 61 ? -0.294 6.486 -2.228 1.00 0.00 61 THR A O 15
ATOM 12874 N N . VAL A 1 62 ? 1.114 4.701 -2.066 1.00 0.00 62 VAL A N 15
ATOM 12875 C CA . VAL A 1 62 ? 0.406 4.020 -0.965 1.00 0.00 62 VAL A CA 15
ATOM 12876 C C . VAL A 1 62 ? 1.240 4.155 0.328 1.00 0.00 62 VAL A C 15
ATOM 12877 O O . VAL A 1 62 ? 2.302 3.536 0.461 1.00 0.00 62 VAL A O 15
ATOM 12890 N N . VAL A 1 63 ? 0.769 5.011 1.254 1.00 0.00 63 VAL A N 15
ATOM 12891 C CA . VAL A 1 63 ? 1.429 5.291 2.546 1.00 0.00 63 VAL A CA 15
ATOM 12892 C C . VAL A 1 63 ? 0.654 4.587 3.669 1.00 0.00 63 VAL A C 15
ATOM 12893 O O . VAL A 1 63 ? -0.567 4.728 3.749 1.00 0.00 63 VAL A O 15
ATOM 12906 N N . VAL A 1 64 ? 1.355 3.840 4.536 1.00 0.00 64 VAL A N 15
ATOM 12907 C CA . VAL A 1 64 ? 0.727 3.083 5.638 1.00 0.00 64 VAL A CA 15
ATOM 12908 C C . VAL A 1 64 ? 1.222 3.591 7.018 1.00 0.00 64 VAL A C 15
ATOM 12909 O O . VAL A 1 64 ? 2.389 3.412 7.391 1.00 0.00 64 VAL A O 15
ATOM 12922 N N . GLY A 1 65 ? 0.314 4.263 7.750 1.00 0.00 65 GLY A N 15
ATOM 12923 C CA . GLY A 1 65 ? 0.602 4.784 9.088 1.00 0.00 65 GLY A CA 15
ATOM 12924 C C . GLY A 1 65 ? 0.344 3.743 10.168 1.00 0.00 65 GLY A C 15
ATOM 12925 O O . GLY A 1 65 ? -0.351 2.752 9.926 1.00 0.00 65 GLY A O 15
ATOM 12929 N N . GLY A 1 66 ? 0.928 3.955 11.354 1.00 0.00 66 GLY A N 15
ATOM 12930 C CA . GLY A 1 66 ? 0.744 3.053 12.502 1.00 0.00 66 GLY A CA 15
ATOM 12931 C C . GLY A 1 66 ? 1.668 1.834 12.478 1.00 0.00 66 GLY A C 15
ATOM 12932 O O . GLY A 1 66 ? 1.769 1.122 13.479 1.00 0.00 66 GLY A O 15
ATOM 12936 N N . VAL A 1 67 ? 2.351 1.596 11.341 1.00 0.00 67 VAL A N 15
ATOM 12937 C CA . VAL A 1 67 ? 3.234 0.421 11.133 1.00 0.00 67 VAL A CA 15
ATOM 12938 C C . VAL A 1 67 ? 4.611 0.883 10.623 1.00 0.00 67 VAL A C 15
ATOM 12939 O O . VAL A 1 67 ? 4.714 1.911 9.941 1.00 0.00 67 VAL A O 15
ATOM 12952 N N . SER A 1 68 ? 5.661 0.105 10.949 1.00 0.00 68 SER A N 15
ATOM 12953 C CA . SER A 1 68 ? 7.067 0.456 10.653 1.00 0.00 68 SER A CA 15
ATOM 12954 C C . SER A 1 68 ? 7.775 -0.660 9.845 1.00 0.00 68 SER A C 15
ATOM 12955 O O . SER A 1 68 ? 8.929 -0.491 9.439 1.00 0.00 68 SER A O 15
ATOM 12963 N N . ASP A 1 69 ? 7.062 -1.780 9.586 1.00 0.00 69 ASP A N 15
ATOM 12964 C CA . ASP A 1 69 ? 7.608 -2.945 8.853 1.00 0.00 69 ASP A CA 15
ATOM 12965 C C . ASP A 1 69 ? 7.597 -2.666 7.335 1.00 0.00 69 ASP A C 15
ATOM 12966 O O . ASP A 1 69 ? 6.665 -3.070 6.633 1.00 0.00 69 ASP A O 15
ATOM 12975 N N . ALA A 1 70 ? 8.623 -1.941 6.844 1.00 0.00 70 ALA A N 15
ATOM 12976 C CA . ALA A 1 70 ? 8.681 -1.459 5.439 1.00 0.00 70 ALA A CA 15
ATOM 12977 C C . ALA A 1 70 ? 8.722 -2.620 4.431 1.00 0.00 70 ALA A C 15
ATOM 12978 O O . ALA A 1 70 ? 7.931 -2.661 3.481 1.00 0.00 70 ALA A O 15
ATOM 12985 N N . ALA A 1 71 ? 9.630 -3.576 4.685 1.00 0.00 71 ALA A N 15
ATOM 12986 C CA . ALA A 1 71 ? 9.829 -4.752 3.821 1.00 0.00 71 ALA A CA 15
ATOM 12987 C C . ALA A 1 71 ? 8.584 -5.652 3.837 1.00 0.00 71 ALA A C 15
ATOM 12988 O O . ALA A 1 71 ? 8.168 -6.155 2.794 1.00 0.00 71 ALA A O 15
ATOM 12995 N N . HIS A 1 72 ? 7.973 -5.794 5.032 1.00 0.00 72 HIS A N 15
ATOM 12996 C CA . HIS A 1 72 ? 6.826 -6.691 5.260 1.00 0.00 72 HIS A CA 15
ATOM 12997 C C . HIS A 1 72 ? 5.542 -6.182 4.575 1.00 0.00 72 HIS A C 15
ATOM 12998 O O . HIS A 1 72 ? 4.801 -6.977 3.991 1.00 0.00 72 HIS A O 15
ATOM 13013 N N . ILE A 1 73 ? 5.284 -4.864 4.654 1.00 0.00 73 ILE A N 15
ATOM 13014 C CA . ILE A 1 73 ? 4.133 -4.239 3.964 1.00 0.00 73 ILE A CA 15
ATOM 13015 C C . ILE A 1 73 ? 4.303 -4.386 2.440 1.00 0.00 73 ILE A C 15
ATOM 13016 O O . ILE A 1 73 ? 3.331 -4.646 1.720 1.00 0.00 73 ILE A O 15
ATOM 13032 N N . ALA A 1 74 ? 5.567 -4.259 1.980 1.00 0.00 74 ALA A N 15
ATOM 13033 C CA . ALA A 1 74 ? 5.936 -4.443 0.567 1.00 0.00 74 ALA A CA 15
ATOM 13034 C C . ALA A 1 74 ? 5.645 -5.886 0.096 1.00 0.00 74 ALA A C 15
ATOM 13035 O O . ALA A 1 74 ? 5.273 -6.089 -1.060 1.00 0.00 74 ALA A O 15
ATOM 13042 N N . GLU A 1 75 ? 5.796 -6.873 1.017 1.00 0.00 75 GLU A N 15
ATOM 13043 C CA . GLU A 1 75 ? 5.443 -8.295 0.753 1.00 0.00 75 GLU A CA 15
ATOM 13044 C C . GLU A 1 75 ? 3.922 -8.442 0.520 1.00 0.00 75 GLU A C 15
ATOM 13045 O O . GLU A 1 75 ? 3.485 -9.170 -0.374 1.00 0.00 75 GLU A O 15
ATOM 13057 N N . ILE A 1 76 ? 3.138 -7.726 1.333 1.00 0.00 76 ILE A N 15
ATOM 13058 C CA . ILE A 1 76 ? 1.661 -7.816 1.328 1.00 0.00 76 ILE A CA 15
ATOM 13059 C C . ILE A 1 76 ? 1.067 -7.211 0.036 1.00 0.00 76 ILE A C 15
ATOM 13060 O O . ILE A 1 76 ? 0.212 -7.827 -0.614 1.00 0.00 76 ILE A O 15
ATOM 13076 N N . ILE A 1 77 ? 1.545 -6.011 -0.323 1.00 0.00 77 ILE A N 15
ATOM 13077 C CA . ILE A 1 77 ? 1.039 -5.265 -1.493 1.00 0.00 77 ILE A CA 15
ATOM 13078 C C . ILE A 1 77 ? 1.546 -5.891 -2.819 1.00 0.00 77 ILE A C 15
ATOM 13079 O O . ILE A 1 77 ? 0.871 -5.792 -3.857 1.00 0.00 77 ILE A O 15
ATOM 13095 N N . THR A 1 78 ? 2.719 -6.570 -2.776 1.00 0.00 78 THR A N 15
ATOM 13096 C CA . THR A 1 78 ? 3.249 -7.295 -3.949 1.00 0.00 78 THR A CA 15
ATOM 13097 C C . THR A 1 78 ? 2.472 -8.611 -4.159 1.00 0.00 78 THR A C 15
ATOM 13098 O O . THR A 1 78 ? 2.326 -9.079 -5.292 1.00 0.00 78 THR A O 15
ATOM 13109 N N . ALA A 1 79 ? 1.958 -9.182 -3.042 1.00 0.00 79 ALA A N 15
ATOM 13110 C CA . ALA A 1 79 ? 1.102 -10.386 -3.057 1.00 0.00 79 ALA A CA 15
ATOM 13111 C C . ALA A 1 79 ? -0.272 -10.096 -3.690 1.00 0.00 79 ALA A C 15
ATOM 13112 O O . ALA A 1 79 ? -0.981 -11.019 -4.097 1.00 0.00 79 ALA A O 15
ATOM 13119 N N . ALA A 1 80 ? -0.629 -8.796 -3.767 1.00 0.00 80 ALA A N 15
ATOM 13120 C CA . ALA A 1 80 ? -1.855 -8.319 -4.437 1.00 0.00 80 ALA A CA 15
ATOM 13121 C C . ALA A 1 80 ? -1.691 -8.245 -5.973 1.00 0.00 80 ALA A C 15
ATOM 13122 O O . ALA A 1 80 ? -2.608 -7.802 -6.671 1.00 0.00 80 ALA A O 15
ATOM 13129 N N . GLY A 1 81 ? -0.521 -8.677 -6.486 1.00 0.00 81 GLY A N 15
ATOM 13130 C CA . GLY A 1 81 ? -0.240 -8.676 -7.929 1.00 0.00 81 GLY A CA 15
ATOM 13131 C C . GLY A 1 81 ? 0.361 -7.362 -8.419 1.00 0.00 81 GLY A C 15
ATOM 13132 O O . GLY A 1 81 ? 0.544 -7.174 -9.626 1.00 0.00 81 GLY A O 15
ATOM 13136 N N . TYR A 1 82 ? 0.656 -6.449 -7.476 1.00 0.00 82 TYR A N 15
ATOM 13137 C CA . TYR A 1 82 ? 1.278 -5.138 -7.763 1.00 0.00 82 TYR A CA 15
ATOM 13138 C C . TYR A 1 82 ? 2.778 -5.192 -7.463 1.00 0.00 82 TYR A C 15
ATOM 13139 O O . TYR A 1 82 ? 3.238 -6.101 -6.789 1.00 0.00 82 TYR A O 15
ATOM 13157 N N . THR A 1 83 ? 3.542 -4.233 -8.002 1.00 0.00 83 THR A N 15
ATOM 13158 C CA . THR A 1 83 ? 4.968 -4.051 -7.668 1.00 0.00 83 THR A CA 15
ATOM 13159 C C . THR A 1 83 ? 5.175 -2.621 -7.108 1.00 0.00 83 THR A C 15
ATOM 13160 O O . THR A 1 83 ? 5.123 -1.641 -7.872 1.00 0.00 83 THR A O 15
ATOM 13171 N N . PRO A 1 84 ? 5.330 -2.475 -5.737 1.00 0.00 84 PRO A N 15
ATOM 13172 C CA . PRO A 1 84 ? 5.631 -1.173 -5.090 1.00 0.00 84 PRO A CA 15
ATOM 13173 C C . PRO A 1 84 ? 6.969 -0.575 -5.571 1.00 0.00 84 PRO A C 15
ATOM 13174 O O . PRO A 1 84 ? 7.052 0.627 -5.807 1.00 0.00 84 PRO A O 15
ATOM 13185 N N . GLU A 1 85 ? 7.979 -1.456 -5.730 1.00 0.00 85 GLU A N 15
ATOM 13186 C CA . GLU A 1 85 ? 9.353 -1.098 -6.141 1.00 0.00 85 GLU A CA 15
ATOM 13187 C C . GLU A 1 85 ? 9.969 -0.065 -5.160 1.00 0.00 85 GLU A C 15
ATOM 13188 O O . GLU A 1 85 ? 10.332 -0.467 -4.038 1.00 0.00 85 GLU A O 15
ATOM 13201 N N . ALA A 1 22 ? 4.781 10.589 8.631 1.00 0.00 22 ALA A N 16
ATOM 13202 C CA . ALA A 1 22 ? 3.647 10.158 7.782 1.00 0.00 22 ALA A CA 16
ATOM 13203 C C . ALA A 1 22 ? 3.450 8.641 7.905 1.00 0.00 22 ALA A C 16
ATOM 13204 O O . ALA A 1 22 ? 2.455 8.167 8.473 1.00 0.00 22 ALA A O 16
ATOM 13211 N N . GLY A 1 23 ? 4.434 7.892 7.391 1.00 0.00 23 GLY A N 16
ATOM 13212 C CA . GLY A 1 23 ? 4.410 6.434 7.395 1.00 0.00 23 GLY A CA 16
ATOM 13213 C C . GLY A 1 23 ? 5.379 5.862 6.377 1.00 0.00 23 GLY A C 16
ATOM 13214 O O . GLY A 1 23 ? 6.341 6.534 5.984 1.00 0.00 23 GLY A O 16
ATOM 13218 N N . LEU A 1 24 ? 5.119 4.622 5.952 1.00 0.00 24 LEU A N 16
ATOM 13219 C CA . LEU A 1 24 ? 5.940 3.904 4.970 1.00 0.00 24 LEU A CA 16
ATOM 13220 C C . LEU A 1 24 ? 5.385 4.146 3.561 1.00 0.00 24 LEU A C 16
ATOM 13221 O O . LEU A 1 24 ? 4.265 3.724 3.257 1.00 0.00 24 LEU A O 16
ATOM 13237 N N . SER A 1 25 ? 6.165 4.815 2.712 1.00 0.00 25 SER A N 16
ATOM 13238 C CA . SER A 1 25 ? 5.760 5.131 1.342 1.00 0.00 25 SER A CA 16
ATOM 13239 C C . SER A 1 25 ? 6.038 3.934 0.415 1.00 0.00 25 SER A C 16
ATOM 13240 O O . SER A 1 25 ? 7.174 3.454 0.354 1.00 0.00 25 SER A O 16
ATOM 13248 N N . PHE A 1 26 ? 4.989 3.439 -0.271 1.00 0.00 26 PHE A N 16
ATOM 13249 C CA . PHE A 1 26 ? 5.100 2.366 -1.285 1.00 0.00 26 PHE A CA 16
ATOM 13250 C C . PHE A 1 26 ? 4.474 2.853 -2.600 1.00 0.00 26 PHE A C 16
ATOM 13251 O O . PHE A 1 26 ? 3.250 2.863 -2.745 1.00 0.00 26 PHE A O 16
ATOM 13268 N N . HIS A 1 27 ? 5.330 3.264 -3.555 1.00 0.00 27 HIS A N 16
ATOM 13269 C CA . HIS A 1 27 ? 4.879 3.874 -4.818 1.00 0.00 27 HIS A CA 16
ATOM 13270 C C . HIS A 1 27 ? 4.751 2.797 -5.921 1.00 0.00 27 HIS A C 16
ATOM 13271 O O . HIS A 1 27 ? 5.746 2.325 -6.481 1.00 0.00 27 HIS A O 16
ATOM 13286 N N . VAL A 1 28 ? 3.511 2.352 -6.163 1.00 0.00 28 VAL A N 16
ATOM 13287 C CA . VAL A 1 28 ? 3.173 1.445 -7.272 1.00 0.00 28 VAL A CA 16
ATOM 13288 C C . VAL A 1 28 ? 3.009 2.289 -8.543 1.00 0.00 28 VAL A C 16
ATOM 13289 O O . VAL A 1 28 ? 2.035 3.009 -8.663 1.00 0.00 28 VAL A O 16
ATOM 13302 N N . GLU A 1 29 ? 3.975 2.238 -9.467 1.00 0.00 29 GLU A N 16
ATOM 13303 C CA . GLU A 1 29 ? 3.943 3.080 -10.690 1.00 0.00 29 GLU A CA 16
ATOM 13304 C C . GLU A 1 29 ? 3.004 2.500 -11.772 1.00 0.00 29 GLU A C 16
ATOM 13305 O O . GLU A 1 29 ? 2.737 3.158 -12.782 1.00 0.00 29 GLU A O 16
ATOM 13317 N N . ASP A 1 30 ? 2.493 1.274 -11.535 1.00 0.00 30 ASP A N 16
ATOM 13318 C CA . ASP A 1 30 ? 1.433 0.646 -12.372 1.00 0.00 30 ASP A CA 16
ATOM 13319 C C . ASP A 1 30 ? 0.035 0.889 -11.770 1.00 0.00 30 ASP A C 16
ATOM 13320 O O . ASP A 1 30 ? -0.949 0.273 -12.200 1.00 0.00 30 ASP A O 16
ATOM 13329 N N . MET A 1 31 ? -0.045 1.800 -10.789 1.00 0.00 31 MET A N 16
ATOM 13330 C CA . MET A 1 31 ? -1.287 2.103 -10.060 1.00 0.00 31 MET A CA 16
ATOM 13331 C C . MET A 1 31 ? -2.300 2.857 -10.945 1.00 0.00 31 MET A C 16
ATOM 13332 O O . MET A 1 31 ? -1.927 3.691 -11.768 1.00 0.00 31 MET A O 16
ATOM 13346 N N . THR A 1 32 ? -3.578 2.538 -10.749 1.00 0.00 32 THR A N 16
ATOM 13347 C CA . THR A 1 32 ? -4.721 3.169 -11.424 1.00 0.00 32 THR A CA 16
ATOM 13348 C C . THR A 1 32 ? -5.707 3.674 -10.353 1.00 0.00 32 THR A C 16
ATOM 13349 O O . THR A 1 32 ? -5.557 3.324 -9.170 1.00 0.00 32 THR A O 16
ATOM 13360 N N . CYS A 1 33 ? -6.667 4.536 -10.768 1.00 0.00 33 CYS A N 16
ATOM 13361 C CA . CYS A 1 33 ? -7.619 5.247 -9.863 1.00 0.00 33 CYS A CA 16
ATOM 13362 C C . CYS A 1 33 ? -8.408 4.309 -8.899 1.00 0.00 33 CYS A C 16
ATOM 13363 O O . CYS A 1 33 ? -8.286 3.082 -8.976 1.00 0.00 33 CYS A O 16
ATOM 13371 N N . GLY A 1 34 ? -9.275 4.931 -8.056 1.00 0.00 34 GLY A N 16
ATOM 13372 C CA . GLY A 1 34 ? -9.926 4.306 -6.880 1.00 0.00 34 GLY A CA 16
ATOM 13373 C C . GLY A 1 34 ? -10.499 2.897 -7.052 1.00 0.00 34 GLY A C 16
ATOM 13374 O O . GLY A 1 34 ? -10.588 2.154 -6.068 1.00 0.00 34 GLY A O 16
ATOM 13378 N N . HIS A 1 35 ? -10.877 2.540 -8.294 1.00 0.00 35 HIS A N 16
ATOM 13379 C CA . HIS A 1 35 ? -11.371 1.197 -8.654 1.00 0.00 35 HIS A CA 16
ATOM 13380 C C . HIS A 1 35 ? -10.347 0.105 -8.264 1.00 0.00 35 HIS A C 16
ATOM 13381 O O . HIS A 1 35 ? -10.675 -0.838 -7.537 1.00 0.00 35 HIS A O 16
ATOM 13396 N N . CYS A 1 36 ? -9.105 0.260 -8.752 1.00 0.00 36 CYS A N 16
ATOM 13397 C CA . CYS A 1 36 ? -8.013 -0.694 -8.483 1.00 0.00 36 CYS A CA 16
ATOM 13398 C C . CYS A 1 36 ? -7.125 -0.221 -7.316 1.00 0.00 36 CYS A C 16
ATOM 13399 O O . CYS A 1 36 ? -6.429 -1.036 -6.699 1.00 0.00 36 CYS A O 16
ATOM 13407 N N . ALA A 1 37 ? -7.159 1.094 -7.014 1.00 0.00 37 ALA A N 16
ATOM 13408 C CA . ALA A 1 37 ? -6.434 1.677 -5.864 1.00 0.00 37 ALA A CA 16
ATOM 13409 C C . ALA A 1 37 ? -6.991 1.138 -4.538 1.00 0.00 37 ALA A C 16
ATOM 13410 O O . ALA A 1 37 ? -6.240 0.915 -3.586 1.00 0.00 37 ALA A O 16
ATOM 13417 N N . GLY A 1 38 ? -8.321 0.929 -4.512 1.00 0.00 38 GLY A N 16
ATOM 13418 C CA . GLY A 1 38 ? -9.011 0.342 -3.364 1.00 0.00 38 GLY A CA 16
ATOM 13419 C C . GLY A 1 38 ? -8.640 -1.120 -3.123 1.00 0.00 38 GLY A C 16
ATOM 13420 O O . GLY A 1 38 ? -8.748 -1.607 -1.999 1.00 0.00 38 GLY A O 16
ATOM 13424 N N . VAL A 1 39 ? -8.197 -1.812 -4.192 1.00 0.00 39 VAL A N 16
ATOM 13425 C CA . VAL A 1 39 ? -7.718 -3.209 -4.116 1.00 0.00 39 VAL A CA 16
ATOM 13426 C C . VAL A 1 39 ? -6.319 -3.259 -3.467 1.00 0.00 39 VAL A C 16
ATOM 13427 O O . VAL A 1 39 ? -6.027 -4.161 -2.674 1.00 0.00 39 VAL A O 16
ATOM 13440 N N . ILE A 1 40 ? -5.466 -2.261 -3.813 1.00 0.00 40 ILE A N 16
ATOM 13441 C CA . ILE A 1 40 ? -4.110 -2.116 -3.230 1.00 0.00 40 ILE A CA 16
ATOM 13442 C C . ILE A 1 40 ? -4.226 -1.836 -1.718 1.00 0.00 40 ILE A C 16
ATOM 13443 O O . ILE A 1 40 ? -3.542 -2.459 -0.889 1.00 0.00 40 ILE A O 16
ATOM 13459 N N . LYS A 1 41 ? -5.121 -0.878 -1.398 1.00 0.00 41 LYS A N 16
ATOM 13460 C CA . LYS A 1 41 ? -5.463 -0.498 -0.020 1.00 0.00 41 LYS A CA 16
ATOM 13461 C C . LYS A 1 41 ? -6.015 -1.696 0.754 1.00 0.00 41 LYS A C 16
ATOM 13462 O O . LYS A 1 41 ? -5.576 -1.974 1.862 1.00 0.00 41 LYS A O 16
ATOM 13481 N N . GLY A 1 42 ? -6.965 -2.400 0.112 1.00 0.00 42 GLY A N 16
ATOM 13482 C CA . GLY A 1 42 ? -7.684 -3.518 0.721 1.00 0.00 42 GLY A CA 16
ATOM 13483 C C . GLY A 1 42 ? -6.782 -4.695 1.057 1.00 0.00 42 GLY A C 16
ATOM 13484 O O . GLY A 1 42 ? -7.000 -5.388 2.055 1.00 0.00 42 GLY A O 16
ATOM 13488 N N . ALA A 1 43 ? -5.742 -4.898 0.224 1.00 0.00 43 ALA A N 16
ATOM 13489 C CA . ALA A 1 43 ? -4.752 -5.965 0.421 1.00 0.00 43 ALA A CA 16
ATOM 13490 C C . ALA A 1 43 ? -4.028 -5.787 1.766 1.00 0.00 43 ALA A C 16
ATOM 13491 O O . ALA A 1 43 ? -4.060 -6.673 2.625 1.00 0.00 43 ALA A O 16
ATOM 13498 N N . ILE A 1 44 ? -3.454 -4.590 1.951 1.00 0.00 44 ILE A N 16
ATOM 13499 C CA . ILE A 1 44 ? -2.641 -4.248 3.133 1.00 0.00 44 ILE A CA 16
ATOM 13500 C C . ILE A 1 44 ? -3.512 -4.071 4.397 1.00 0.00 44 ILE A C 16
ATOM 13501 O O . ILE A 1 44 ? -3.186 -4.602 5.463 1.00 0.00 44 ILE A O 16
ATOM 13517 N N . GLU A 1 45 ? -4.624 -3.334 4.239 1.00 0.00 45 GLU A N 16
ATOM 13518 C CA . GLU A 1 45 ? -5.488 -2.892 5.356 1.00 0.00 45 GLU A CA 16
ATOM 13519 C C . GLU A 1 45 ? -6.147 -4.086 6.083 1.00 0.00 45 GLU A C 16
ATOM 13520 O O . GLU A 1 45 ? -6.236 -4.105 7.320 1.00 0.00 45 GLU A O 16
ATOM 13532 N N . LYS A 1 46 ? -6.603 -5.079 5.296 1.00 0.00 46 LYS A N 16
ATOM 13533 C CA . LYS A 1 46 ? -7.286 -6.280 5.828 1.00 0.00 46 LYS A CA 16
ATOM 13534 C C . LYS A 1 46 ? -6.276 -7.265 6.457 1.00 0.00 46 LYS A C 16
ATOM 13535 O O . LYS A 1 46 ? -6.599 -7.927 7.452 1.00 0.00 46 LYS A O 16
ATOM 13554 N N . THR A 1 47 ? -5.061 -7.352 5.876 1.00 0.00 47 THR A N 16
ATOM 13555 C CA . THR A 1 47 ? -4.015 -8.276 6.361 1.00 0.00 47 THR A CA 16
ATOM 13556 C C . THR A 1 47 ? -3.414 -7.772 7.693 1.00 0.00 47 THR A C 16
ATOM 13557 O O . THR A 1 47 ? -3.260 -8.542 8.647 1.00 0.00 47 THR A O 16
ATOM 13568 N N . VAL A 1 48 ? -3.098 -6.469 7.747 1.00 0.00 48 VAL A N 16
ATOM 13569 C CA . VAL A 1 48 ? -2.580 -5.801 8.959 1.00 0.00 48 VAL A CA 16
ATOM 13570 C C . VAL A 1 48 ? -3.543 -4.661 9.357 1.00 0.00 48 VAL A C 16
ATOM 13571 O O . VAL A 1 48 ? -3.465 -3.560 8.790 1.00 0.00 48 VAL A O 16
ATOM 13584 N N . PRO A 1 49 ? -4.521 -4.927 10.284 1.00 0.00 49 PRO A N 16
ATOM 13585 C CA . PRO A 1 49 ? -5.348 -3.863 10.897 1.00 0.00 49 PRO A CA 16
ATOM 13586 C C . PRO A 1 49 ? -4.470 -2.909 11.742 1.00 0.00 49 PRO A C 16
ATOM 13587 O O . PRO A 1 49 ? -3.744 -3.358 12.643 1.00 0.00 49 PRO A O 16
ATOM 13598 N N . GLY A 1 50 ? -4.527 -1.607 11.426 1.00 0.00 50 GLY A N 16
ATOM 13599 C CA . GLY A 1 50 ? -3.667 -0.594 12.051 1.00 0.00 50 GLY A CA 16
ATOM 13600 C C . GLY A 1 50 ? -2.792 0.121 11.033 1.00 0.00 50 GLY A C 16
ATOM 13601 O O . GLY A 1 50 ? -2.286 1.216 11.308 1.00 0.00 50 GLY A O 16
ATOM 13605 N N . ALA A 1 51 ? -2.594 -0.506 9.854 1.00 0.00 51 ALA A N 16
ATOM 13606 C CA . ALA A 1 51 ? -1.872 0.117 8.734 1.00 0.00 51 ALA A CA 16
ATOM 13607 C C . ALA A 1 51 ? -2.822 1.082 8.003 1.00 0.00 51 ALA A C 16
ATOM 13608 O O . ALA A 1 51 ? -3.733 0.646 7.279 1.00 0.00 51 ALA A O 16
ATOM 13615 N N . ALA A 1 52 ? -2.611 2.391 8.210 1.00 0.00 52 ALA A N 16
ATOM 13616 C CA . ALA A 1 52 ? -3.449 3.439 7.625 1.00 0.00 52 ALA A CA 16
ATOM 13617 C C . ALA A 1 52 ? -3.004 3.690 6.182 1.00 0.00 52 ALA A C 16
ATOM 13618 O O . ALA A 1 52 ? -2.046 4.424 5.936 1.00 0.00 52 ALA A O 16
ATOM 13625 N N . VAL A 1 53 ? -3.725 3.080 5.239 1.00 0.00 53 VAL A N 16
ATOM 13626 C CA . VAL A 1 53 ? -3.358 3.070 3.818 1.00 0.00 53 VAL A CA 16
ATOM 13627 C C . VAL A 1 53 ? -3.882 4.346 3.126 1.00 0.00 53 VAL A C 16
ATOM 13628 O O . VAL A 1 53 ? -5.095 4.597 3.084 1.00 0.00 53 VAL A O 16
ATOM 13641 N N . HIS A 1 54 ? -2.955 5.189 2.632 1.00 0.00 54 HIS A N 16
ATOM 13642 C CA . HIS A 1 54 ? -3.300 6.403 1.893 1.00 0.00 54 HIS A CA 16
ATOM 13643 C C . HIS A 1 54 ? -2.855 6.227 0.444 1.00 0.00 54 HIS A C 16
ATOM 13644 O O . HIS A 1 54 ? -1.678 6.410 0.131 1.00 0.00 54 HIS A O 16
ATOM 13659 N N . ALA A 1 55 ? -3.800 5.873 -0.422 1.00 0.00 55 ALA A N 16
ATOM 13660 C CA . ALA A 1 55 ? -3.557 5.749 -1.856 1.00 0.00 55 ALA A CA 16
ATOM 13661 C C . ALA A 1 55 ? -3.691 7.129 -2.511 1.00 0.00 55 ALA A C 16
ATOM 13662 O O . ALA A 1 55 ? -4.685 7.831 -2.287 1.00 0.00 55 ALA A O 16
ATOM 13669 N N . ASP A 1 56 ? -2.672 7.531 -3.275 1.00 0.00 56 ASP A N 16
ATOM 13670 C CA . ASP A 1 56 ? -2.688 8.770 -4.049 1.00 0.00 56 ASP A CA 16
ATOM 13671 C C . ASP A 1 56 ? -2.738 8.372 -5.533 1.00 0.00 56 ASP A C 16
ATOM 13672 O O . ASP A 1 56 ? -1.748 7.844 -6.037 1.00 0.00 56 ASP A O 16
ATOM 13681 N N . PRO A 1 57 ? -3.892 8.564 -6.240 1.00 0.00 57 PRO A N 16
ATOM 13682 C CA . PRO A 1 57 ? -4.033 8.174 -7.672 1.00 0.00 57 PRO A CA 16
ATOM 13683 C C . PRO A 1 57 ? -3.088 8.970 -8.609 1.00 0.00 57 PRO A C 16
ATOM 13684 O O . PRO A 1 57 ? -2.597 8.435 -9.611 1.00 0.00 57 PRO A O 16
ATOM 13695 N N . ALA A 1 58 ? -2.837 10.242 -8.252 1.00 0.00 58 ALA A N 16
ATOM 13696 C CA . ALA A 1 58 ? -2.046 11.177 -9.075 1.00 0.00 58 ALA A CA 16
ATOM 13697 C C . ALA A 1 58 ? -0.535 10.911 -8.952 1.00 0.00 58 ALA A C 16
ATOM 13698 O O . ALA A 1 58 ? 0.193 10.990 -9.943 1.00 0.00 58 ALA A O 16
ATOM 13705 N N . SER A 1 59 ? -0.082 10.600 -7.727 1.00 0.00 59 SER A N 16
ATOM 13706 C CA . SER A 1 59 ? 1.343 10.335 -7.420 1.00 0.00 59 SER A CA 16
ATOM 13707 C C . SER A 1 59 ? 1.654 8.832 -7.519 1.00 0.00 59 SER A C 16
ATOM 13708 O O . SER A 1 59 ? 2.827 8.444 -7.581 1.00 0.00 59 SER A O 16
ATOM 13716 N N . ARG A 1 60 ? 0.587 8.000 -7.542 1.00 0.00 60 ARG A N 16
ATOM 13717 C CA . ARG A 1 60 ? 0.677 6.527 -7.618 1.00 0.00 60 ARG A CA 16
ATOM 13718 C C . ARG A 1 60 ? 1.381 5.961 -6.354 1.00 0.00 60 ARG A C 16
ATOM 13719 O O . ARG A 1 60 ? 2.248 5.087 -6.450 1.00 0.00 60 ARG A O 16
ATOM 13740 N N . THR A 1 61 ? 0.987 6.460 -5.160 1.00 0.00 61 THR A N 16
ATOM 13741 C CA . THR A 1 61 ? 1.697 6.169 -3.895 1.00 0.00 61 THR A CA 16
ATOM 13742 C C . THR A 1 61 ? 0.728 5.764 -2.757 1.00 0.00 61 THR A C 16
ATOM 13743 O O . THR A 1 61 ? -0.158 6.538 -2.379 1.00 0.00 61 THR A O 16
ATOM 13754 N N . VAL A 1 62 ? 0.918 4.550 -2.206 1.00 0.00 62 VAL A N 16
ATOM 13755 C CA . VAL A 1 62 ? 0.175 4.060 -1.028 1.00 0.00 62 VAL A CA 16
ATOM 13756 C C . VAL A 1 62 ? 1.086 4.122 0.217 1.00 0.00 62 VAL A C 16
ATOM 13757 O O . VAL A 1 62 ? 2.042 3.348 0.333 1.00 0.00 62 VAL A O 16
ATOM 13770 N N . VAL A 1 63 ? 0.792 5.075 1.126 1.00 0.00 63 VAL A N 16
ATOM 13771 C CA . VAL A 1 63 ? 1.582 5.317 2.351 1.00 0.00 63 VAL A CA 16
ATOM 13772 C C . VAL A 1 63 ? 0.833 4.746 3.568 1.00 0.00 63 VAL A C 16
ATOM 13773 O O . VAL A 1 63 ? -0.303 5.149 3.828 1.00 0.00 63 VAL A O 16
ATOM 13786 N N . VAL A 1 64 ? 1.470 3.816 4.301 1.00 0.00 64 VAL A N 16
ATOM 13787 C CA . VAL A 1 64 ? 0.852 3.135 5.455 1.00 0.00 64 VAL A CA 16
ATOM 13788 C C . VAL A 1 64 ? 1.368 3.724 6.795 1.00 0.00 64 VAL A C 16
ATOM 13789 O O . VAL A 1 64 ? 2.556 3.640 7.120 1.00 0.00 64 VAL A O 16
ATOM 13802 N N . GLY A 1 65 ? 0.449 4.361 7.548 1.00 0.00 65 GLY A N 16
ATOM 13803 C CA . GLY A 1 65 ? 0.761 4.960 8.851 1.00 0.00 65 GLY A CA 16
ATOM 13804 C C . GLY A 1 65 ? 0.471 4.005 10.005 1.00 0.00 65 GLY A C 16
ATOM 13805 O O . GLY A 1 65 ? -0.262 3.027 9.835 1.00 0.00 65 GLY A O 16
ATOM 13809 N N . GLY A 1 66 ? 1.080 4.269 11.176 1.00 0.00 66 GLY A N 16
ATOM 13810 C CA . GLY A 1 66 ? 0.848 3.468 12.392 1.00 0.00 66 GLY A CA 16
ATOM 13811 C C . GLY A 1 66 ? 1.693 2.197 12.460 1.00 0.00 66 GLY A C 16
ATOM 13812 O O . GLY A 1 66 ? 1.753 1.545 13.510 1.00 0.00 66 GLY A O 16
ATOM 13816 N N . VAL A 1 67 ? 2.335 1.844 11.334 1.00 0.00 67 VAL A N 16
ATOM 13817 C CA . VAL A 1 67 ? 3.217 0.671 11.210 1.00 0.00 67 VAL A CA 16
ATOM 13818 C C . VAL A 1 67 ? 4.580 1.123 10.651 1.00 0.00 67 VAL A C 16
ATOM 13819 O O . VAL A 1 67 ? 4.646 2.034 9.811 1.00 0.00 67 VAL A O 16
ATOM 13832 N N . SER A 1 68 ? 5.667 0.518 11.149 1.00 0.00 68 SER A N 16
ATOM 13833 C CA . SER A 1 68 ? 7.044 0.814 10.693 1.00 0.00 68 SER A CA 16
ATOM 13834 C C . SER A 1 68 ? 7.647 -0.406 9.972 1.00 0.00 68 SER A C 16
ATOM 13835 O O . SER A 1 68 ? 8.797 -0.368 9.524 1.00 0.00 68 SER A O 16
ATOM 13843 N N . ASP A 1 69 ? 6.829 -1.464 9.815 1.00 0.00 69 ASP A N 16
ATOM 13844 C CA . ASP A 1 69 ? 7.252 -2.759 9.261 1.00 0.00 69 ASP A CA 16
ATOM 13845 C C . ASP A 1 69 ? 7.249 -2.712 7.721 1.00 0.00 69 ASP A C 16
ATOM 13846 O O . ASP A 1 69 ? 6.300 -3.186 7.082 1.00 0.00 69 ASP A O 16
ATOM 13855 N N . ALA A 1 70 ? 8.307 -2.113 7.132 1.00 0.00 70 ALA A N 16
ATOM 13856 C CA . ALA A 1 70 ? 8.400 -1.904 5.670 1.00 0.00 70 ALA A CA 16
ATOM 13857 C C . ALA A 1 70 ? 8.447 -3.235 4.908 1.00 0.00 70 ALA A C 16
ATOM 13858 O O . ALA A 1 70 ? 7.832 -3.361 3.850 1.00 0.00 70 ALA A O 16
ATOM 13865 N N . ALA A 1 71 ? 9.153 -4.229 5.482 1.00 0.00 71 ALA A N 16
ATOM 13866 C CA . ALA A 1 71 ? 9.283 -5.571 4.883 1.00 0.00 71 ALA A CA 16
ATOM 13867 C C . ALA A 1 71 ? 7.921 -6.283 4.843 1.00 0.00 71 ALA A C 16
ATOM 13868 O O . ALA A 1 71 ? 7.537 -6.798 3.804 1.00 0.00 71 ALA A O 16
ATOM 13875 N N . HIS A 1 72 ? 7.191 -6.248 5.984 1.00 0.00 72 HIS A N 16
ATOM 13876 C CA . HIS A 1 72 ? 5.873 -6.923 6.140 1.00 0.00 72 HIS A CA 16
ATOM 13877 C C . HIS A 1 72 ? 4.866 -6.417 5.098 1.00 0.00 72 HIS A C 16
ATOM 13878 O O . HIS A 1 72 ? 4.273 -7.209 4.350 1.00 0.00 72 HIS A O 16
ATOM 13893 N N . ILE A 1 73 ? 4.717 -5.080 5.048 1.00 0.00 73 ILE A N 16
ATOM 13894 C CA . ILE A 1 73 ? 3.778 -4.410 4.139 1.00 0.00 73 ILE A CA 16
ATOM 13895 C C . ILE A 1 73 ? 4.158 -4.703 2.677 1.00 0.00 73 ILE A C 16
ATOM 13896 O O . ILE A 1 73 ? 3.280 -4.948 1.843 1.00 0.00 73 ILE A O 16
ATOM 13912 N N . ALA A 1 74 ? 5.485 -4.722 2.409 1.00 0.00 74 ALA A N 16
ATOM 13913 C CA . ALA A 1 74 ? 6.047 -4.985 1.073 1.00 0.00 74 ALA A CA 16
ATOM 13914 C C . ALA A 1 74 ? 5.627 -6.369 0.559 1.00 0.00 74 ALA A C 16
ATOM 13915 O O . ALA A 1 74 ? 5.300 -6.515 -0.618 1.00 0.00 74 ALA A O 16
ATOM 13922 N N . GLU A 1 75 ? 5.629 -7.368 1.470 1.00 0.00 75 GLU A N 16
ATOM 13923 C CA . GLU A 1 75 ? 5.246 -8.761 1.153 1.00 0.00 75 GLU A CA 16
ATOM 13924 C C . GLU A 1 75 ? 3.787 -8.820 0.679 1.00 0.00 75 GLU A C 16
ATOM 13925 O O . GLU A 1 75 ? 3.479 -9.457 -0.327 1.00 0.00 75 GLU A O 16
ATOM 13937 N N . ILE A 1 76 ? 2.915 -8.118 1.422 1.00 0.00 76 ILE A N 16
ATOM 13938 C CA . ILE A 1 76 ? 1.455 -8.116 1.193 1.00 0.00 76 ILE A CA 16
ATOM 13939 C C . ILE A 1 76 ? 1.098 -7.514 -0.181 1.00 0.00 76 ILE A C 16
ATOM 13940 O O . ILE A 1 76 ? 0.400 -8.135 -0.988 1.00 0.00 76 ILE A O 16
ATOM 13956 N N . ILE A 1 77 ? 1.601 -6.294 -0.415 1.00 0.00 77 ILE A N 16
ATOM 13957 C CA . ILE A 1 77 ? 1.235 -5.475 -1.583 1.00 0.00 77 ILE A CA 16
ATOM 13958 C C . ILE A 1 77 ? 1.756 -6.098 -2.904 1.00 0.00 77 ILE A C 16
ATOM 13959 O O . ILE A 1 77 ? 1.042 -6.097 -3.920 1.00 0.00 77 ILE A O 16
ATOM 13975 N N . THR A 1 78 ? 2.973 -6.688 -2.863 1.00 0.00 78 THR A N 16
ATOM 13976 C CA . THR A 1 78 ? 3.577 -7.348 -4.043 1.00 0.00 78 THR A CA 16
ATOM 13977 C C . THR A 1 78 ? 2.897 -8.714 -4.307 1.00 0.00 78 THR A C 16
ATOM 13978 O O . THR A 1 78 ? 2.826 -9.169 -5.454 1.00 0.00 78 THR A O 16
ATOM 13989 N N . ALA A 1 79 ? 2.393 -9.355 -3.222 1.00 0.00 79 ALA A N 16
ATOM 13990 C CA . ALA A 1 79 ? 1.621 -10.619 -3.301 1.00 0.00 79 ALA A CA 16
ATOM 13991 C C . ALA A 1 79 ? 0.263 -10.386 -3.984 1.00 0.00 79 ALA A C 16
ATOM 13992 O O . ALA A 1 79 ? -0.278 -11.282 -4.640 1.00 0.00 79 ALA A O 16
ATOM 13999 N N . ALA A 1 80 ? -0.266 -9.160 -3.825 1.00 0.00 80 ALA A N 16
ATOM 14000 C CA . ALA A 1 80 ? -1.499 -8.711 -4.496 1.00 0.00 80 ALA A CA 16
ATOM 14001 C C . ALA A 1 80 ? -1.238 -8.349 -5.980 1.00 0.00 80 ALA A C 16
ATOM 14002 O O . ALA A 1 80 ? -2.163 -7.975 -6.703 1.00 0.00 80 ALA A O 16
ATOM 14009 N N . GLY A 1 81 ? 0.038 -8.448 -6.413 1.00 0.00 81 GLY A N 16
ATOM 14010 C CA . GLY A 1 81 ? 0.432 -8.206 -7.803 1.00 0.00 81 GLY A CA 16
ATOM 14011 C C . GLY A 1 81 ? 0.955 -6.796 -8.036 1.00 0.00 81 GLY A C 16
ATOM 14012 O O . GLY A 1 81 ? 1.519 -6.515 -9.100 1.00 0.00 81 GLY A O 16
ATOM 14016 N N . TYR A 1 82 ? 0.772 -5.908 -7.042 1.00 0.00 82 TYR A N 16
ATOM 14017 C CA . TYR A 1 82 ? 1.145 -4.489 -7.154 1.00 0.00 82 TYR A CA 16
ATOM 14018 C C . TYR A 1 82 ? 2.580 -4.304 -6.652 1.00 0.00 82 TYR A C 16
ATOM 14019 O O . TYR A 1 82 ? 2.834 -4.348 -5.446 1.00 0.00 82 TYR A O 16
ATOM 14037 N N . THR A 1 83 ? 3.506 -4.124 -7.601 1.00 0.00 83 THR A N 16
ATOM 14038 C CA . THR A 1 83 ? 4.941 -3.997 -7.330 1.00 0.00 83 THR A CA 16
ATOM 14039 C C . THR A 1 83 ? 5.256 -2.577 -6.791 1.00 0.00 83 THR A C 16
ATOM 14040 O O . THR A 1 83 ? 5.112 -1.597 -7.532 1.00 0.00 83 THR A O 16
ATOM 14051 N N . PRO A 1 84 ? 5.640 -2.433 -5.481 1.00 0.00 84 PRO A N 16
ATOM 14052 C CA . PRO A 1 84 ? 5.960 -1.115 -4.884 1.00 0.00 84 PRO A CA 16
ATOM 14053 C C . PRO A 1 84 ? 7.411 -0.653 -5.166 1.00 0.00 84 PRO A C 16
ATOM 14054 O O . PRO A 1 84 ? 7.720 0.538 -5.035 1.00 0.00 84 PRO A O 16
ATOM 14065 N N . GLU A 1 85 ? 8.282 -1.607 -5.556 1.00 0.00 85 GLU A N 16
ATOM 14066 C CA . GLU A 1 85 ? 9.700 -1.353 -5.851 1.00 0.00 85 GLU A CA 16
ATOM 14067 C C . GLU A 1 85 ? 10.056 -2.050 -7.184 1.00 0.00 85 GLU A C 16
ATOM 14068 O O . GLU A 1 85 ? 10.073 -1.376 -8.231 1.00 0.00 85 GLU A O 16
ATOM 14081 N N . ALA A 1 22 ? 3.945 10.979 10.491 1.00 0.00 22 ALA A N 17
ATOM 14082 C CA . ALA A 1 22 ? 4.525 10.369 9.275 1.00 0.00 22 ALA A CA 17
ATOM 14083 C C . ALA A 1 22 ? 4.191 8.867 9.201 1.00 0.00 22 ALA A C 17
ATOM 14084 O O . ALA A 1 22 ? 3.928 8.224 10.227 1.00 0.00 22 ALA A O 17
ATOM 14091 N N . GLY A 1 23 ? 4.209 8.330 7.969 1.00 0.00 23 GLY A N 17
ATOM 14092 C CA . GLY A 1 23 ? 3.934 6.914 7.702 1.00 0.00 23 GLY A CA 17
ATOM 14093 C C . GLY A 1 23 ? 4.865 6.344 6.637 1.00 0.00 23 GLY A C 17
ATOM 14094 O O . GLY A 1 23 ? 5.633 7.092 6.008 1.00 0.00 23 GLY A O 17
ATOM 14098 N N . LEU A 1 24 ? 4.777 5.019 6.413 1.00 0.00 24 LEU A N 17
ATOM 14099 C CA . LEU A 1 24 ? 5.626 4.301 5.441 1.00 0.00 24 LEU A CA 17
ATOM 14100 C C . LEU A 1 24 ? 5.069 4.535 4.022 1.00 0.00 24 LEU A C 17
ATOM 14101 O O . LEU A 1 24 ? 4.009 4.004 3.676 1.00 0.00 24 LEU A O 17
ATOM 14117 N N . SER A 1 25 ? 5.773 5.340 3.214 1.00 0.00 25 SER A N 17
ATOM 14118 C CA . SER A 1 25 ? 5.278 5.764 1.895 1.00 0.00 25 SER A CA 17
ATOM 14119 C C . SER A 1 25 ? 5.822 4.841 0.786 1.00 0.00 25 SER A C 17
ATOM 14120 O O . SER A 1 25 ? 7.025 4.850 0.492 1.00 0.00 25 SER A O 17
ATOM 14128 N N . PHE A 1 26 ? 4.925 4.042 0.187 1.00 0.00 26 PHE A N 17
ATOM 14129 C CA . PHE A 1 26 ? 5.249 3.116 -0.917 1.00 0.00 26 PHE A CA 17
ATOM 14130 C C . PHE A 1 26 ? 4.681 3.666 -2.221 1.00 0.00 26 PHE A C 17
ATOM 14131 O O . PHE A 1 26 ? 3.629 4.288 -2.215 1.00 0.00 26 PHE A O 17
ATOM 14148 N N . HIS A 1 27 ? 5.384 3.422 -3.330 1.00 0.00 27 HIS A N 17
ATOM 14149 C CA . HIS A 1 27 ? 4.965 3.861 -4.675 1.00 0.00 27 HIS A CA 17
ATOM 14150 C C . HIS A 1 27 ? 4.907 2.633 -5.596 1.00 0.00 27 HIS A C 17
ATOM 14151 O O . HIS A 1 27 ? 5.805 1.792 -5.552 1.00 0.00 27 HIS A O 17
ATOM 14166 N N . VAL A 1 28 ? 3.838 2.532 -6.408 1.00 0.00 28 VAL A N 17
ATOM 14167 C CA . VAL A 1 28 ? 3.524 1.318 -7.208 1.00 0.00 28 VAL A CA 17
ATOM 14168 C C . VAL A 1 28 ? 3.354 1.658 -8.706 1.00 0.00 28 VAL A C 17
ATOM 14169 O O . VAL A 1 28 ? 2.546 2.507 -9.051 1.00 0.00 28 VAL A O 17
ATOM 14182 N N . GLU A 1 29 ? 4.091 0.957 -9.590 1.00 0.00 29 GLU A N 17
ATOM 14183 C CA . GLU A 1 29 ? 3.993 1.143 -11.056 1.00 0.00 29 GLU A CA 17
ATOM 14184 C C . GLU A 1 29 ? 2.668 0.578 -11.612 1.00 0.00 29 GLU A C 17
ATOM 14185 O O . GLU A 1 29 ? 2.055 1.178 -12.502 1.00 0.00 29 GLU A O 17
ATOM 14197 N N . ASP A 1 30 ? 2.229 -0.558 -11.048 1.00 0.00 30 ASP A N 17
ATOM 14198 C CA . ASP A 1 30 ? 1.055 -1.313 -11.555 1.00 0.00 30 ASP A CA 17
ATOM 14199 C C . ASP A 1 30 ? -0.280 -0.629 -11.194 1.00 0.00 30 ASP A C 17
ATOM 14200 O O . ASP A 1 30 ? -1.277 -0.830 -11.883 1.00 0.00 30 ASP A O 17
ATOM 14209 N N . MET A 1 31 ? -0.254 0.224 -10.153 1.00 0.00 31 MET A N 17
ATOM 14210 C CA . MET A 1 31 ? -1.450 0.883 -9.591 1.00 0.00 31 MET A CA 17
ATOM 14211 C C . MET A 1 31 ? -2.073 1.863 -10.609 1.00 0.00 31 MET A C 17
ATOM 14212 O O . MET A 1 31 ? -1.408 2.797 -11.059 1.00 0.00 31 MET A O 17
ATOM 14226 N N . THR A 1 32 ? -3.345 1.634 -10.989 1.00 0.00 32 THR A N 17
ATOM 14227 C CA . THR A 1 32 ? -4.056 2.494 -11.954 1.00 0.00 32 THR A CA 17
ATOM 14228 C C . THR A 1 32 ? -5.412 2.969 -11.378 1.00 0.00 32 THR A C 17
ATOM 14229 O O . THR A 1 32 ? -6.414 2.237 -11.428 1.00 0.00 32 THR A O 17
ATOM 14240 N N . CYS A 1 33 ? -5.386 4.190 -10.792 1.00 0.00 33 CYS A N 17
ATOM 14241 C CA . CYS A 1 33 ? -6.579 4.984 -10.410 1.00 0.00 33 CYS A CA 17
ATOM 14242 C C . CYS A 1 33 ? -7.637 4.183 -9.568 1.00 0.00 33 CYS A C 17
ATOM 14243 O O . CYS A 1 33 ? -7.262 3.296 -8.788 1.00 0.00 33 CYS A O 17
ATOM 14251 N N . GLY A 1 34 ? -8.944 4.512 -9.726 1.00 0.00 34 GLY A N 17
ATOM 14252 C CA . GLY A 1 34 ? -10.025 3.943 -8.916 1.00 0.00 34 GLY A CA 17
ATOM 14253 C C . GLY A 1 34 ? -10.203 2.427 -9.042 1.00 0.00 34 GLY A C 17
ATOM 14254 O O . GLY A 1 34 ? -10.637 1.783 -8.083 1.00 0.00 34 GLY A O 17
ATOM 14258 N N . HIS A 1 35 ? -9.841 1.861 -10.213 1.00 0.00 35 HIS A N 17
ATOM 14259 C CA . HIS A 1 35 ? -9.983 0.409 -10.500 1.00 0.00 35 HIS A CA 17
ATOM 14260 C C . HIS A 1 35 ? -9.093 -0.451 -9.587 1.00 0.00 35 HIS A C 17
ATOM 14261 O O . HIS A 1 35 ? -9.426 -1.610 -9.303 1.00 0.00 35 HIS A O 17
ATOM 14276 N N . CYS A 1 36 ? -7.960 0.113 -9.148 1.00 0.00 36 CYS A N 17
ATOM 14277 C CA . CYS A 1 36 ? -7.015 -0.584 -8.256 1.00 0.00 36 CYS A CA 17
ATOM 14278 C C . CYS A 1 36 ? -7.195 -0.135 -6.803 1.00 0.00 36 CYS A C 17
ATOM 14279 O O . CYS A 1 36 ? -6.768 -0.843 -5.893 1.00 0.00 36 CYS A O 17
ATOM 14287 N N . ALA A 1 37 ? -7.847 1.040 -6.609 1.00 0.00 37 ALA A N 17
ATOM 14288 C CA . ALA A 1 37 ? -7.862 1.762 -5.323 1.00 0.00 37 ALA A CA 17
ATOM 14289 C C . ALA A 1 37 ? -8.373 0.890 -4.162 1.00 0.00 37 ALA A C 17
ATOM 14290 O O . ALA A 1 37 ? -7.649 0.675 -3.199 1.00 0.00 37 ALA A O 17
ATOM 14297 N N . GLY A 1 38 ? -9.577 0.316 -4.319 1.00 0.00 38 GLY A N 17
ATOM 14298 C CA . GLY A 1 38 ? -10.216 -0.480 -3.261 1.00 0.00 38 GLY A CA 17
ATOM 14299 C C . GLY A 1 38 ? -9.446 -1.753 -2.909 1.00 0.00 38 GLY A C 17
ATOM 14300 O O . GLY A 1 38 ? -9.388 -2.149 -1.735 1.00 0.00 38 GLY A O 17
ATOM 14304 N N . VAL A 1 39 ? -8.833 -2.371 -3.934 1.00 0.00 39 VAL A N 17
ATOM 14305 C CA . VAL A 1 39 ? -8.078 -3.629 -3.780 1.00 0.00 39 VAL A CA 17
ATOM 14306 C C . VAL A 1 39 ? -6.744 -3.389 -3.040 1.00 0.00 39 VAL A C 17
ATOM 14307 O O . VAL A 1 39 ? -6.418 -4.105 -2.087 1.00 0.00 39 VAL A O 17
ATOM 14320 N N . ILE A 1 40 ? -6.004 -2.354 -3.478 1.00 0.00 40 ILE A N 17
ATOM 14321 C CA . ILE A 1 40 ? -4.652 -2.036 -2.970 1.00 0.00 40 ILE A CA 17
ATOM 14322 C C . ILE A 1 40 ? -4.704 -1.557 -1.499 1.00 0.00 40 ILE A C 17
ATOM 14323 O O . ILE A 1 40 ? -3.775 -1.808 -0.715 1.00 0.00 40 ILE A O 17
ATOM 14339 N N . LYS A 1 41 ? -5.816 -0.873 -1.142 1.00 0.00 41 LYS A N 17
ATOM 14340 C CA . LYS A 1 41 ? -6.122 -0.479 0.243 1.00 0.00 41 LYS A CA 17
ATOM 14341 C C . LYS A 1 41 ? -6.314 -1.731 1.118 1.00 0.00 41 LYS A C 17
ATOM 14342 O O . LYS A 1 41 ? -5.576 -1.954 2.085 1.00 0.00 41 LYS A O 17
ATOM 14361 N N . GLY A 1 42 ? -7.306 -2.555 0.710 1.00 0.00 42 GLY A N 17
ATOM 14362 C CA . GLY A 1 42 ? -7.785 -3.694 1.501 1.00 0.00 42 GLY A CA 17
ATOM 14363 C C . GLY A 1 42 ? -6.752 -4.802 1.678 1.00 0.00 42 GLY A C 17
ATOM 14364 O O . GLY A 1 42 ? -6.741 -5.477 2.718 1.00 0.00 42 GLY A O 17
ATOM 14368 N N . ALA A 1 43 ? -5.872 -4.959 0.666 1.00 0.00 43 ALA A N 17
ATOM 14369 C CA . ALA A 1 43 ? -4.806 -5.981 0.649 1.00 0.00 43 ALA A CA 17
ATOM 14370 C C . ALA A 1 43 ? -3.901 -5.837 1.881 1.00 0.00 43 ALA A C 17
ATOM 14371 O O . ALA A 1 43 ? -3.685 -6.800 2.620 1.00 0.00 43 ALA A O 17
ATOM 14378 N N . ILE A 1 44 ? -3.411 -4.611 2.103 1.00 0.00 44 ILE A N 17
ATOM 14379 C CA . ILE A 1 44 ? -2.545 -4.277 3.249 1.00 0.00 44 ILE A CA 17
ATOM 14380 C C . ILE A 1 44 ? -3.350 -4.217 4.561 1.00 0.00 44 ILE A C 17
ATOM 14381 O O . ILE A 1 44 ? -2.987 -4.863 5.552 1.00 0.00 44 ILE A O 17
ATOM 14397 N N . GLU A 1 45 ? -4.457 -3.457 4.518 1.00 0.00 45 GLU A N 17
ATOM 14398 C CA . GLU A 1 45 ? -5.212 -3.009 5.709 1.00 0.00 45 GLU A CA 17
ATOM 14399 C C . GLU A 1 45 ? -5.724 -4.184 6.570 1.00 0.00 45 GLU A C 17
ATOM 14400 O O . GLU A 1 45 ? -5.614 -4.157 7.800 1.00 0.00 45 GLU A O 17
ATOM 14412 N N . LYS A 1 46 ? -6.279 -5.204 5.911 1.00 0.00 46 LYS A N 17
ATOM 14413 C CA . LYS A 1 46 ? -6.892 -6.359 6.605 1.00 0.00 46 LYS A CA 17
ATOM 14414 C C . LYS A 1 46 ? -5.821 -7.379 7.053 1.00 0.00 46 LYS A C 17
ATOM 14415 O O . LYS A 1 46 ? -6.027 -8.095 8.041 1.00 0.00 46 LYS A O 17
ATOM 14434 N N . THR A 1 47 ? -4.678 -7.424 6.334 1.00 0.00 47 THR A N 17
ATOM 14435 C CA . THR A 1 47 ? -3.559 -8.339 6.653 1.00 0.00 47 THR A CA 17
ATOM 14436 C C . THR A 1 47 ? -2.790 -7.846 7.899 1.00 0.00 47 THR A C 17
ATOM 14437 O O . THR A 1 47 ? -2.364 -8.650 8.736 1.00 0.00 47 THR A O 17
ATOM 14448 N N . VAL A 1 48 ? -2.635 -6.519 8.014 1.00 0.00 48 VAL A N 17
ATOM 14449 C CA . VAL A 1 48 ? -2.037 -5.866 9.198 1.00 0.00 48 VAL A CA 17
ATOM 14450 C C . VAL A 1 48 ? -3.037 -4.822 9.746 1.00 0.00 48 VAL A C 17
ATOM 14451 O O . VAL A 1 48 ? -3.117 -3.703 9.218 1.00 0.00 48 VAL A O 17
ATOM 14464 N N . PRO A 1 49 ? -3.877 -5.204 10.767 1.00 0.00 49 PRO A N 17
ATOM 14465 C CA . PRO A 1 49 ? -4.733 -4.249 11.507 1.00 0.00 49 PRO A CA 17
ATOM 14466 C C . PRO A 1 49 ? -3.889 -3.149 12.192 1.00 0.00 49 PRO A C 17
ATOM 14467 O O . PRO A 1 49 ? -2.965 -3.455 12.957 1.00 0.00 49 PRO A O 17
ATOM 14478 N N . GLY A 1 50 ? -4.202 -1.879 11.888 1.00 0.00 50 GLY A N 17
ATOM 14479 C CA . GLY A 1 50 ? -3.442 -0.732 12.388 1.00 0.00 50 GLY A CA 17
ATOM 14480 C C . GLY A 1 50 ? -2.599 -0.061 11.308 1.00 0.00 50 GLY A C 17
ATOM 14481 O O . GLY A 1 50 ? -2.004 0.990 11.564 1.00 0.00 50 GLY A O 17
ATOM 14485 N N . ALA A 1 51 ? -2.519 -0.683 10.110 1.00 0.00 51 ALA A N 17
ATOM 14486 C CA . ALA A 1 51 ? -1.892 -0.051 8.934 1.00 0.00 51 ALA A CA 17
ATOM 14487 C C . ALA A 1 51 ? -2.931 0.853 8.247 1.00 0.00 51 ALA A C 17
ATOM 14488 O O . ALA A 1 51 ? -3.870 0.367 7.597 1.00 0.00 51 ALA A O 17
ATOM 14495 N N . ALA A 1 52 ? -2.761 2.172 8.417 1.00 0.00 52 ALA A N 17
ATOM 14496 C CA . ALA A 1 52 ? -3.681 3.181 7.880 1.00 0.00 52 ALA A CA 17
ATOM 14497 C C . ALA A 1 52 ? -3.258 3.556 6.458 1.00 0.00 52 ALA A C 17
ATOM 14498 O O . ALA A 1 52 ? -2.322 4.338 6.274 1.00 0.00 52 ALA A O 17
ATOM 14505 N N . VAL A 1 53 ? -3.967 3.009 5.464 1.00 0.00 53 VAL A N 17
ATOM 14506 C CA . VAL A 1 53 ? -3.581 3.124 4.052 1.00 0.00 53 VAL A CA 17
ATOM 14507 C C . VAL A 1 53 ? -4.071 4.470 3.464 1.00 0.00 53 VAL A C 17
ATOM 14508 O O . VAL A 1 53 ? -5.221 4.880 3.666 1.00 0.00 53 VAL A O 17
ATOM 14521 N N . HIS A 1 54 ? -3.154 5.181 2.791 1.00 0.00 54 HIS A N 17
ATOM 14522 C CA . HIS A 1 54 ? -3.474 6.374 2.007 1.00 0.00 54 HIS A CA 17
ATOM 14523 C C . HIS A 1 54 ? -3.037 6.078 0.582 1.00 0.00 54 HIS A C 17
ATOM 14524 O O . HIS A 1 54 ? -1.873 6.231 0.254 1.00 0.00 54 HIS A O 17
ATOM 14539 N N . ALA A 1 55 ? -3.981 5.640 -0.248 1.00 0.00 55 ALA A N 17
ATOM 14540 C CA . ALA A 1 55 ? -3.717 5.318 -1.652 1.00 0.00 55 ALA A CA 17
ATOM 14541 C C . ALA A 1 55 ? -3.990 6.567 -2.501 1.00 0.00 55 ALA A C 17
ATOM 14542 O O . ALA A 1 55 ? -5.133 7.034 -2.560 1.00 0.00 55 ALA A O 17
ATOM 14549 N N . ASP A 1 56 ? -2.942 7.124 -3.132 1.00 0.00 56 ASP A N 17
ATOM 14550 C CA . ASP A 1 56 ? -3.085 8.293 -4.011 1.00 0.00 56 ASP A CA 17
ATOM 14551 C C . ASP A 1 56 ? -3.144 7.780 -5.455 1.00 0.00 56 ASP A C 17
ATOM 14552 O O . ASP A 1 56 ? -2.152 7.219 -5.918 1.00 0.00 56 ASP A O 17
ATOM 14561 N N . PRO A 1 57 ? -4.311 7.906 -6.175 1.00 0.00 57 PRO A N 17
ATOM 14562 C CA . PRO A 1 57 ? -4.471 7.352 -7.543 1.00 0.00 57 PRO A CA 17
ATOM 14563 C C . PRO A 1 57 ? -3.414 7.883 -8.542 1.00 0.00 57 PRO A C 17
ATOM 14564 O O . PRO A 1 57 ? -2.717 7.090 -9.189 1.00 0.00 57 PRO A O 17
ATOM 14575 N N . ALA A 1 58 ? -3.265 9.215 -8.604 1.00 0.00 58 ALA A N 17
ATOM 14576 C CA . ALA A 1 58 ? -2.439 9.898 -9.625 1.00 0.00 58 ALA A CA 17
ATOM 14577 C C . ALA A 1 58 ? -0.930 9.691 -9.396 1.00 0.00 58 ALA A C 17
ATOM 14578 O O . ALA A 1 58 ? -0.181 9.455 -10.349 1.00 0.00 58 ALA A O 17
ATOM 14585 N N . SER A 1 59 ? -0.499 9.775 -8.130 1.00 0.00 59 SER A N 17
ATOM 14586 C CA . SER A 1 59 ? 0.926 9.633 -7.750 1.00 0.00 59 SER A CA 17
ATOM 14587 C C . SER A 1 59 ? 1.285 8.159 -7.467 1.00 0.00 59 SER A C 17
ATOM 14588 O O . SER A 1 59 ? 2.470 7.830 -7.347 1.00 0.00 59 SER A O 17
ATOM 14596 N N . ARG A 1 60 ? 0.246 7.297 -7.340 1.00 0.00 60 ARG A N 17
ATOM 14597 C CA . ARG A 1 60 ? 0.394 5.835 -7.115 1.00 0.00 60 ARG A CA 17
ATOM 14598 C C . ARG A 1 60 ? 1.045 5.525 -5.746 1.00 0.00 60 ARG A C 17
ATOM 14599 O O . ARG A 1 60 ? 1.702 4.487 -5.586 1.00 0.00 60 ARG A O 17
ATOM 14620 N N . THR A 1 61 ? 0.819 6.392 -4.745 1.00 0.00 61 THR A N 17
ATOM 14621 C CA . THR A 1 61 ? 1.566 6.334 -3.476 1.00 0.00 61 THR A CA 17
ATOM 14622 C C . THR A 1 61 ? 0.650 5.887 -2.316 1.00 0.00 61 THR A C 17
ATOM 14623 O O . THR A 1 61 ? -0.249 6.628 -1.909 1.00 0.00 61 THR A O 17
ATOM 14634 N N . VAL A 1 62 ? 0.881 4.653 -1.814 1.00 0.00 62 VAL A N 17
ATOM 14635 C CA . VAL A 1 62 ? 0.151 4.085 -0.671 1.00 0.00 62 VAL A CA 17
ATOM 14636 C C . VAL A 1 62 ? 1.000 4.248 0.606 1.00 0.00 62 VAL A C 17
ATOM 14637 O O . VAL A 1 62 ? 2.004 3.552 0.790 1.00 0.00 62 VAL A O 17
ATOM 14650 N N . VAL A 1 63 ? 0.596 5.203 1.461 1.00 0.00 63 VAL A N 17
ATOM 14651 C CA . VAL A 1 63 ? 1.278 5.507 2.728 1.00 0.00 63 VAL A CA 17
ATOM 14652 C C . VAL A 1 63 ? 0.520 4.830 3.882 1.00 0.00 63 VAL A C 17
ATOM 14653 O O . VAL A 1 63 ? -0.649 5.145 4.117 1.00 0.00 63 VAL A O 17
ATOM 14666 N N . VAL A 1 64 ? 1.188 3.907 4.588 1.00 0.00 64 VAL A N 17
ATOM 14667 C CA . VAL A 1 64 ? 0.596 3.161 5.715 1.00 0.00 64 VAL A CA 17
ATOM 14668 C C . VAL A 1 64 ? 1.139 3.708 7.054 1.00 0.00 64 VAL A C 17
ATOM 14669 O O . VAL A 1 64 ? 2.339 3.647 7.320 1.00 0.00 64 VAL A O 17
ATOM 14682 N N . GLY A 1 65 ? 0.236 4.292 7.867 1.00 0.00 65 GLY A N 17
ATOM 14683 C CA . GLY A 1 65 ? 0.600 4.911 9.147 1.00 0.00 65 GLY A CA 17
ATOM 14684 C C . GLY A 1 65 ? 0.285 4.021 10.339 1.00 0.00 65 GLY A C 17
ATOM 14685 O O . GLY A 1 65 ? -0.702 3.280 10.316 1.00 0.00 65 GLY A O 17
ATOM 14689 N N . GLY A 1 66 ? 1.140 4.091 11.377 1.00 0.00 66 GLY A N 17
ATOM 14690 C CA . GLY A 1 66 ? 0.944 3.346 12.630 1.00 0.00 66 GLY A CA 17
ATOM 14691 C C . GLY A 1 66 ? 1.699 2.026 12.680 1.00 0.00 66 GLY A C 17
ATOM 14692 O O . GLY A 1 66 ? 1.567 1.278 13.650 1.00 0.00 66 GLY A O 17
ATOM 14696 N N . VAL A 1 67 ? 2.490 1.733 11.636 1.00 0.00 67 VAL A N 17
ATOM 14697 C CA . VAL A 1 67 ? 3.286 0.486 11.530 1.00 0.00 67 VAL A CA 17
ATOM 14698 C C . VAL A 1 67 ? 4.747 0.815 11.157 1.00 0.00 67 VAL A C 17
ATOM 14699 O O . VAL A 1 67 ? 5.009 1.786 10.454 1.00 0.00 67 VAL A O 17
ATOM 14712 N N . SER A 1 68 ? 5.699 0.008 11.645 1.00 0.00 68 SER A N 17
ATOM 14713 C CA . SER A 1 68 ? 7.141 0.190 11.354 1.00 0.00 68 SER A CA 17
ATOM 14714 C C . SER A 1 68 ? 7.671 -0.965 10.483 1.00 0.00 68 SER A C 17
ATOM 14715 O O . SER A 1 68 ? 8.866 -1.026 10.177 1.00 0.00 68 SER A O 17
ATOM 14723 N N . ASP A 1 69 ? 6.755 -1.857 10.059 1.00 0.00 69 ASP A N 17
ATOM 14724 C CA . ASP A 1 69 ? 7.085 -3.080 9.309 1.00 0.00 69 ASP A CA 17
ATOM 14725 C C . ASP A 1 69 ? 7.089 -2.797 7.798 1.00 0.00 69 ASP A C 17
ATOM 14726 O O . ASP A 1 69 ? 6.233 -3.295 7.064 1.00 0.00 69 ASP A O 17
ATOM 14735 N N . ALA A 1 70 ? 8.080 -2.006 7.348 1.00 0.00 70 ALA A N 17
ATOM 14736 C CA . ALA A 1 70 ? 8.207 -1.581 5.937 1.00 0.00 70 ALA A CA 17
ATOM 14737 C C . ALA A 1 70 ? 8.407 -2.790 5.005 1.00 0.00 70 ALA A C 17
ATOM 14738 O O . ALA A 1 70 ? 7.825 -2.848 3.920 1.00 0.00 70 ALA A O 17
ATOM 14745 N N . ALA A 1 71 ? 9.208 -3.761 5.479 1.00 0.00 71 ALA A N 17
ATOM 14746 C CA . ALA A 1 71 ? 9.518 -4.997 4.742 1.00 0.00 71 ALA A CA 17
ATOM 14747 C C . ALA A 1 71 ? 8.265 -5.888 4.584 1.00 0.00 71 ALA A C 17
ATOM 14748 O O . ALA A 1 71 ? 8.020 -6.438 3.500 1.00 0.00 71 ALA A O 17
ATOM 14755 N N . HIS A 1 72 ? 7.469 -6.006 5.675 1.00 0.00 72 HIS A N 17
ATOM 14756 C CA . HIS A 1 72 ? 6.213 -6.793 5.671 1.00 0.00 72 HIS A CA 17
ATOM 14757 C C . HIS A 1 72 ? 5.198 -6.189 4.696 1.00 0.00 72 HIS A C 17
ATOM 14758 O O . HIS A 1 72 ? 4.709 -6.892 3.815 1.00 0.00 72 HIS A O 17
ATOM 14773 N N . ILE A 1 73 ? 4.927 -4.874 4.849 1.00 0.00 73 ILE A N 17
ATOM 14774 C CA . ILE A 1 73 ? 3.911 -4.155 4.043 1.00 0.00 73 ILE A CA 17
ATOM 14775 C C . ILE A 1 73 ? 4.247 -4.248 2.544 1.00 0.00 73 ILE A C 17
ATOM 14776 O O . ILE A 1 73 ? 3.361 -4.498 1.724 1.00 0.00 73 ILE A O 17
ATOM 14792 N N . ALA A 1 74 ? 5.550 -4.079 2.226 1.00 0.00 74 ALA A N 17
ATOM 14793 C CA . ALA A 1 74 ? 6.085 -4.154 0.849 1.00 0.00 74 ALA A CA 17
ATOM 14794 C C . ALA A 1 74 ? 5.780 -5.519 0.201 1.00 0.00 74 ALA A C 17
ATOM 14795 O O . ALA A 1 74 ? 5.394 -5.588 -0.972 1.00 0.00 74 ALA A O 17
ATOM 14802 N N . GLU A 1 75 ? 5.942 -6.593 0.998 1.00 0.00 75 GLU A N 17
ATOM 14803 C CA . GLU A 1 75 ? 5.660 -7.972 0.562 1.00 0.00 75 GLU A CA 17
ATOM 14804 C C . GLU A 1 75 ? 4.158 -8.228 0.378 1.00 0.00 75 GLU A C 17
ATOM 14805 O O . GLU A 1 75 ? 3.782 -8.994 -0.503 1.00 0.00 75 GLU A O 17
ATOM 14817 N N . ILE A 1 76 ? 3.316 -7.588 1.206 1.00 0.00 76 ILE A N 17
ATOM 14818 C CA . ILE A 1 76 ? 1.843 -7.763 1.144 1.00 0.00 76 ILE A CA 17
ATOM 14819 C C . ILE A 1 76 ? 1.282 -7.159 -0.153 1.00 0.00 76 ILE A C 17
ATOM 14820 O O . ILE A 1 76 ? 0.555 -7.823 -0.904 1.00 0.00 76 ILE A O 17
ATOM 14836 N N . ILE A 1 77 ? 1.656 -5.898 -0.402 1.00 0.00 77 ILE A N 17
ATOM 14837 C CA . ILE A 1 77 ? 1.149 -5.106 -1.532 1.00 0.00 77 ILE A CA 17
ATOM 14838 C C . ILE A 1 77 ? 1.675 -5.647 -2.883 1.00 0.00 77 ILE A C 17
ATOM 14839 O O . ILE A 1 77 ? 0.966 -5.591 -3.896 1.00 0.00 77 ILE A O 17
ATOM 14855 N N . THR A 1 78 ? 2.910 -6.204 -2.894 1.00 0.00 78 THR A N 17
ATOM 14856 C CA . THR A 1 78 ? 3.470 -6.842 -4.103 1.00 0.00 78 THR A CA 17
ATOM 14857 C C . THR A 1 78 ? 2.849 -8.237 -4.333 1.00 0.00 78 THR A C 17
ATOM 14858 O O . THR A 1 78 ? 2.679 -8.661 -5.479 1.00 0.00 78 THR A O 17
ATOM 14869 N N . ALA A 1 79 ? 2.484 -8.931 -3.226 1.00 0.00 79 ALA A N 17
ATOM 14870 C CA . ALA A 1 79 ? 1.805 -10.247 -3.273 1.00 0.00 79 ALA A CA 17
ATOM 14871 C C . ALA A 1 79 ? 0.353 -10.098 -3.754 1.00 0.00 79 ALA A C 17
ATOM 14872 O O . ALA A 1 79 ? -0.285 -11.082 -4.137 1.00 0.00 79 ALA A O 17
ATOM 14879 N N . ALA A 1 80 ? -0.155 -8.849 -3.720 1.00 0.00 80 ALA A N 17
ATOM 14880 C CA . ALA A 1 80 ? -1.467 -8.486 -4.272 1.00 0.00 80 ALA A CA 17
ATOM 14881 C C . ALA A 1 80 ? -1.404 -8.287 -5.813 1.00 0.00 80 ALA A C 17
ATOM 14882 O O . ALA A 1 80 ? -2.387 -7.875 -6.428 1.00 0.00 80 ALA A O 17
ATOM 14889 N N . GLY A 1 81 ? -0.231 -8.575 -6.422 1.00 0.00 81 GLY A N 17
ATOM 14890 C CA . GLY A 1 81 ? -0.045 -8.509 -7.878 1.00 0.00 81 GLY A CA 17
ATOM 14891 C C . GLY A 1 81 ? 0.462 -7.155 -8.356 1.00 0.00 81 GLY A C 17
ATOM 14892 O O . GLY A 1 81 ? 0.665 -6.958 -9.559 1.00 0.00 81 GLY A O 17
ATOM 14896 N N . TYR A 1 82 ? 0.653 -6.217 -7.411 1.00 0.00 82 TYR A N 17
ATOM 14897 C CA . TYR A 1 82 ? 1.152 -4.861 -7.703 1.00 0.00 82 TYR A CA 17
ATOM 14898 C C . TYR A 1 82 ? 2.691 -4.846 -7.722 1.00 0.00 82 TYR A C 17
ATOM 14899 O O . TYR A 1 82 ? 3.332 -5.792 -7.248 1.00 0.00 82 TYR A O 17
ATOM 14917 N N . THR A 1 83 ? 3.278 -3.760 -8.264 1.00 0.00 83 THR A N 17
ATOM 14918 C CA . THR A 1 83 ? 4.742 -3.628 -8.427 1.00 0.00 83 THR A CA 17
ATOM 14919 C C . THR A 1 83 ? 5.288 -2.357 -7.707 1.00 0.00 83 THR A C 17
ATOM 14920 O O . THR A 1 83 ? 5.462 -1.310 -8.338 1.00 0.00 83 THR A O 17
ATOM 14931 N N . PRO A 1 84 ? 5.516 -2.413 -6.353 1.00 0.00 84 PRO A N 17
ATOM 14932 C CA . PRO A 1 84 ? 6.232 -1.350 -5.614 1.00 0.00 84 PRO A CA 17
ATOM 14933 C C . PRO A 1 84 ? 7.761 -1.580 -5.596 1.00 0.00 84 PRO A C 17
ATOM 14934 O O . PRO A 1 84 ? 8.243 -2.644 -6.013 1.00 0.00 84 PRO A O 17
ATOM 14945 N N . GLU A 1 85 ? 8.514 -0.590 -5.097 1.00 0.00 85 GLU A N 17
ATOM 14946 C CA . GLU A 1 85 ? 9.977 -0.696 -4.945 1.00 0.00 85 GLU A CA 17
ATOM 14947 C C . GLU A 1 85 ? 10.427 0.215 -3.782 1.00 0.00 85 GLU A C 17
ATOM 14948 O O . GLU A 1 85 ? 10.648 -0.293 -2.666 1.00 0.00 85 GLU A O 17
ATOM 14961 N N . ALA A 1 22 ? 3.225 11.686 8.242 1.00 0.00 22 ALA A N 18
ATOM 14962 C CA . ALA A 1 22 ? 3.983 10.873 7.263 1.00 0.00 22 ALA A CA 18
ATOM 14963 C C . ALA A 1 22 ? 4.123 9.425 7.765 1.00 0.00 22 ALA A C 18
ATOM 14964 O O . ALA A 1 22 ? 4.421 9.204 8.943 1.00 0.00 22 ALA A O 18
ATOM 14971 N N . GLY A 1 23 ? 3.895 8.452 6.863 1.00 0.00 23 GLY A N 18
ATOM 14972 C CA . GLY A 1 23 ? 4.065 7.019 7.159 1.00 0.00 23 GLY A CA 18
ATOM 14973 C C . GLY A 1 23 ? 5.026 6.365 6.177 1.00 0.00 23 GLY A C 18
ATOM 14974 O O . GLY A 1 23 ? 5.803 7.068 5.516 1.00 0.00 23 GLY A O 18
ATOM 14978 N N . LEU A 1 24 ? 4.979 5.026 6.065 1.00 0.00 24 LEU A N 18
ATOM 14979 C CA . LEU A 1 24 ? 5.851 4.286 5.134 1.00 0.00 24 LEU A CA 18
ATOM 14980 C C . LEU A 1 24 ? 5.232 4.390 3.719 1.00 0.00 24 LEU A C 18
ATOM 14981 O O . LEU A 1 24 ? 4.203 3.772 3.435 1.00 0.00 24 LEU A O 18
ATOM 14997 N N . SER A 1 25 ? 5.873 5.188 2.854 1.00 0.00 25 SER A N 18
ATOM 14998 C CA . SER A 1 25 ? 5.357 5.521 1.518 1.00 0.00 25 SER A CA 18
ATOM 14999 C C . SER A 1 25 ? 5.908 4.557 0.444 1.00 0.00 25 SER A C 18
ATOM 15000 O O . SER A 1 25 ? 7.106 4.566 0.139 1.00 0.00 25 SER A O 18
ATOM 15008 N N . PHE A 1 26 ? 5.014 3.730 -0.114 1.00 0.00 26 PHE A N 18
ATOM 15009 C CA . PHE A 1 26 ? 5.321 2.808 -1.223 1.00 0.00 26 PHE A CA 18
ATOM 15010 C C . PHE A 1 26 ? 4.839 3.444 -2.524 1.00 0.00 26 PHE A C 18
ATOM 15011 O O . PHE A 1 26 ? 3.784 4.077 -2.546 1.00 0.00 26 PHE A O 18
ATOM 15028 N N . HIS A 1 27 ? 5.613 3.283 -3.601 1.00 0.00 27 HIS A N 18
ATOM 15029 C CA . HIS A 1 27 ? 5.330 3.928 -4.896 1.00 0.00 27 HIS A CA 18
ATOM 15030 C C . HIS A 1 27 ? 5.026 2.849 -5.941 1.00 0.00 27 HIS A C 18
ATOM 15031 O O . HIS A 1 27 ? 5.936 2.192 -6.461 1.00 0.00 27 HIS A O 18
ATOM 15046 N N . VAL A 1 28 ? 3.728 2.655 -6.212 1.00 0.00 28 VAL A N 18
ATOM 15047 C CA . VAL A 1 28 ? 3.224 1.653 -7.158 1.00 0.00 28 VAL A CA 18
ATOM 15048 C C . VAL A 1 28 ? 2.574 2.360 -8.372 1.00 0.00 28 VAL A C 18
ATOM 15049 O O . VAL A 1 28 ? 1.425 2.817 -8.323 1.00 0.00 28 VAL A O 18
ATOM 15062 N N . GLU A 1 29 ? 3.364 2.475 -9.454 1.00 0.00 29 GLU A N 18
ATOM 15063 C CA . GLU A 1 29 ? 2.926 3.050 -10.742 1.00 0.00 29 GLU A CA 18
ATOM 15064 C C . GLU A 1 29 ? 1.932 2.103 -11.463 1.00 0.00 29 GLU A C 18
ATOM 15065 O O . GLU A 1 29 ? 1.174 2.524 -12.350 1.00 0.00 29 GLU A O 18
ATOM 15077 N N . ASP A 1 30 ? 1.921 0.824 -11.035 1.00 0.00 30 ASP A N 18
ATOM 15078 C CA . ASP A 1 30 ? 0.993 -0.210 -11.547 1.00 0.00 30 ASP A CA 18
ATOM 15079 C C . ASP A 1 30 ? -0.443 0.009 -11.017 1.00 0.00 30 ASP A C 18
ATOM 15080 O O . ASP A 1 30 ? -1.394 -0.610 -11.512 1.00 0.00 30 ASP A O 18
ATOM 15089 N N . MET A 1 31 ? -0.591 0.892 -10.011 1.00 0.00 31 MET A N 18
ATOM 15090 C CA . MET A 1 31 ? -1.902 1.306 -9.492 1.00 0.00 31 MET A CA 18
ATOM 15091 C C . MET A 1 31 ? -2.504 2.375 -10.424 1.00 0.00 31 MET A C 18
ATOM 15092 O O . MET A 1 31 ? -2.127 3.555 -10.366 1.00 0.00 31 MET A O 18
ATOM 15106 N N . THR A 1 32 ? -3.409 1.937 -11.310 1.00 0.00 32 THR A N 18
ATOM 15107 C CA . THR A 1 32 ? -4.110 2.822 -12.247 1.00 0.00 32 THR A CA 18
ATOM 15108 C C . THR A 1 32 ? -5.465 3.259 -11.653 1.00 0.00 32 THR A C 18
ATOM 15109 O O . THR A 1 32 ? -6.412 2.464 -11.588 1.00 0.00 32 THR A O 18
ATOM 15120 N N . CYS A 1 33 ? -5.486 4.509 -11.155 1.00 0.00 33 CYS A N 18
ATOM 15121 C CA . CYS A 1 33 ? -6.664 5.220 -10.602 1.00 0.00 33 CYS A CA 18
ATOM 15122 C C . CYS A 1 33 ? -7.195 4.590 -9.287 1.00 0.00 33 CYS A C 18
ATOM 15123 O O . CYS A 1 33 ? -6.655 3.584 -8.790 1.00 0.00 33 CYS A O 18
ATOM 15131 N N . GLY A 1 34 ? -8.253 5.232 -8.726 1.00 0.00 34 GLY A N 18
ATOM 15132 C CA . GLY A 1 34 ? -8.889 4.810 -7.467 1.00 0.00 34 GLY A CA 18
ATOM 15133 C C . GLY A 1 34 ? -9.484 3.403 -7.513 1.00 0.00 34 GLY A C 18
ATOM 15134 O O . GLY A 1 34 ? -9.649 2.760 -6.471 1.00 0.00 34 GLY A O 18
ATOM 15138 N N . HIS A 1 35 ? -9.788 2.930 -8.737 1.00 0.00 35 HIS A N 18
ATOM 15139 C CA . HIS A 1 35 ? -10.287 1.565 -8.991 1.00 0.00 35 HIS A CA 18
ATOM 15140 C C . HIS A 1 35 ? -9.262 0.506 -8.530 1.00 0.00 35 HIS A C 18
ATOM 15141 O O . HIS A 1 35 ? -9.635 -0.498 -7.914 1.00 0.00 35 HIS A O 18
ATOM 15156 N N . CYS A 1 36 ? -7.976 0.755 -8.830 1.00 0.00 36 CYS A N 18
ATOM 15157 C CA . CYS A 1 36 ? -6.871 -0.143 -8.442 1.00 0.00 36 CYS A CA 18
ATOM 15158 C C . CYS A 1 36 ? -6.339 0.201 -7.042 1.00 0.00 36 CYS A C 18
ATOM 15159 O O . CYS A 1 36 ? -5.715 -0.640 -6.383 1.00 0.00 36 CYS A O 18
ATOM 15167 N N . ALA A 1 37 ? -6.594 1.450 -6.602 1.00 0.00 37 ALA A N 18
ATOM 15168 C CA . ALA A 1 37 ? -6.175 1.942 -5.283 1.00 0.00 37 ALA A CA 18
ATOM 15169 C C . ALA A 1 37 ? -6.907 1.199 -4.162 1.00 0.00 37 ALA A C 18
ATOM 15170 O O . ALA A 1 37 ? -6.275 0.740 -3.211 1.00 0.00 37 ALA A O 18
ATOM 15177 N N . GLY A 1 38 ? -8.241 1.067 -4.317 1.00 0.00 38 GLY A N 18
ATOM 15178 C CA . GLY A 1 38 ? -9.098 0.385 -3.337 1.00 0.00 38 GLY A CA 18
ATOM 15179 C C . GLY A 1 38 ? -8.766 -1.096 -3.162 1.00 0.00 38 GLY A C 18
ATOM 15180 O O . GLY A 1 38 ? -8.961 -1.656 -2.075 1.00 0.00 38 GLY A O 18
ATOM 15184 N N . VAL A 1 39 ? -8.250 -1.712 -4.242 1.00 0.00 39 VAL A N 18
ATOM 15185 C CA . VAL A 1 39 ? -7.782 -3.112 -4.239 1.00 0.00 39 VAL A CA 18
ATOM 15186 C C . VAL A 1 39 ? -6.591 -3.271 -3.269 1.00 0.00 39 VAL A C 18
ATOM 15187 O O . VAL A 1 39 ? -6.545 -4.211 -2.465 1.00 0.00 39 VAL A O 18
ATOM 15200 N N . ILE A 1 40 ? -5.651 -2.311 -3.350 1.00 0.00 40 ILE A N 18
ATOM 15201 C CA . ILE A 1 40 ? -4.438 -2.283 -2.512 1.00 0.00 40 ILE A CA 18
ATOM 15202 C C . ILE A 1 40 ? -4.790 -1.953 -1.048 1.00 0.00 40 ILE A C 18
ATOM 15203 O O . ILE A 1 40 ? -4.214 -2.540 -0.119 1.00 0.00 40 ILE A O 18
ATOM 15219 N N . LYS A 1 41 ? -5.749 -1.018 -0.862 1.00 0.00 41 LYS A N 18
ATOM 15220 C CA . LYS A 1 41 ? -6.204 -0.584 0.473 1.00 0.00 41 LYS A CA 18
ATOM 15221 C C . LYS A 1 41 ? -6.751 -1.778 1.255 1.00 0.00 41 LYS A C 18
ATOM 15222 O O . LYS A 1 41 ? -6.339 -2.022 2.384 1.00 0.00 41 LYS A O 18
ATOM 15241 N N . GLY A 1 42 ? -7.649 -2.531 0.598 1.00 0.00 42 GLY A N 18
ATOM 15242 C CA . GLY A 1 42 ? -8.245 -3.732 1.179 1.00 0.00 42 GLY A CA 18
ATOM 15243 C C . GLY A 1 42 ? -7.209 -4.816 1.473 1.00 0.00 42 GLY A C 18
ATOM 15244 O O . GLY A 1 42 ? -7.272 -5.473 2.517 1.00 0.00 42 GLY A O 18
ATOM 15248 N N . ALA A 1 43 ? -6.225 -4.957 0.560 1.00 0.00 43 ALA A N 18
ATOM 15249 C CA . ALA A 1 43 ? -5.179 -5.991 0.641 1.00 0.00 43 ALA A CA 18
ATOM 15250 C C . ALA A 1 43 ? -4.310 -5.828 1.900 1.00 0.00 43 ALA A C 18
ATOM 15251 O O . ALA A 1 43 ? -4.209 -6.752 2.712 1.00 0.00 43 ALA A O 18
ATOM 15258 N N . ILE A 1 44 ? -3.730 -4.628 2.067 1.00 0.00 44 ILE A N 18
ATOM 15259 C CA . ILE A 1 44 ? -2.840 -4.311 3.199 1.00 0.00 44 ILE A CA 18
ATOM 15260 C C . ILE A 1 44 ? -3.626 -4.229 4.521 1.00 0.00 44 ILE A C 18
ATOM 15261 O O . ILE A 1 44 ? -3.332 -4.967 5.458 1.00 0.00 44 ILE A O 18
ATOM 15277 N N . GLU A 1 45 ? -4.654 -3.369 4.543 1.00 0.00 45 GLU A N 18
ATOM 15278 C CA . GLU A 1 45 ? -5.386 -2.989 5.778 1.00 0.00 45 GLU A CA 18
ATOM 15279 C C . GLU A 1 45 ? -6.047 -4.199 6.479 1.00 0.00 45 GLU A C 18
ATOM 15280 O O . GLU A 1 45 ? -6.021 -4.298 7.709 1.00 0.00 45 GLU A O 18
ATOM 15292 N N . LYS A 1 46 ? -6.638 -5.113 5.687 1.00 0.00 46 LYS A N 18
ATOM 15293 C CA . LYS A 1 46 ? -7.339 -6.306 6.231 1.00 0.00 46 LYS A CA 18
ATOM 15294 C C . LYS A 1 46 ? -6.345 -7.362 6.748 1.00 0.00 46 LYS A C 18
ATOM 15295 O O . LYS A 1 46 ? -6.665 -8.099 7.686 1.00 0.00 46 LYS A O 18
ATOM 15314 N N . THR A 1 47 ? -5.152 -7.437 6.130 1.00 0.00 47 THR A N 18
ATOM 15315 C CA . THR A 1 47 ? -4.090 -8.358 6.571 1.00 0.00 47 THR A CA 18
ATOM 15316 C C . THR A 1 47 ? -3.460 -7.856 7.884 1.00 0.00 47 THR A C 18
ATOM 15317 O O . THR A 1 47 ? -3.229 -8.635 8.822 1.00 0.00 47 THR A O 18
ATOM 15328 N N . VAL A 1 48 ? -3.219 -6.535 7.952 1.00 0.00 48 VAL A N 18
ATOM 15329 C CA . VAL A 1 48 ? -2.589 -5.879 9.112 1.00 0.00 48 VAL A CA 18
ATOM 15330 C C . VAL A 1 48 ? -3.405 -4.629 9.540 1.00 0.00 48 VAL A C 18
ATOM 15331 O O . VAL A 1 48 ? -3.182 -3.514 9.044 1.00 0.00 48 VAL A O 18
ATOM 15344 N N . PRO A 1 49 ? -4.442 -4.813 10.431 1.00 0.00 49 PRO A N 18
ATOM 15345 C CA . PRO A 1 49 ? -5.168 -3.682 11.056 1.00 0.00 49 PRO A CA 18
ATOM 15346 C C . PRO A 1 49 ? -4.204 -2.756 11.836 1.00 0.00 49 PRO A C 18
ATOM 15347 O O . PRO A 1 49 ? -3.293 -3.239 12.525 1.00 0.00 49 PRO A O 18
ATOM 15358 N N . GLY A 1 50 ? -4.408 -1.440 11.702 1.00 0.00 50 GLY A N 18
ATOM 15359 C CA . GLY A 1 50 ? -3.517 -0.437 12.295 1.00 0.00 50 GLY A CA 18
ATOM 15360 C C . GLY A 1 50 ? -2.690 0.285 11.242 1.00 0.00 50 GLY A C 18
ATOM 15361 O O . GLY A 1 50 ? -2.221 1.407 11.482 1.00 0.00 50 GLY A O 18
ATOM 15365 N N . ALA A 1 51 ? -2.492 -0.369 10.077 1.00 0.00 51 ALA A N 18
ATOM 15366 C CA . ALA A 1 51 ? -1.832 0.256 8.921 1.00 0.00 51 ALA A CA 18
ATOM 15367 C C . ALA A 1 51 ? -2.826 1.210 8.227 1.00 0.00 51 ALA A C 18
ATOM 15368 O O . ALA A 1 51 ? -3.787 0.758 7.584 1.00 0.00 51 ALA A O 18
ATOM 15375 N N . ALA A 1 52 ? -2.601 2.525 8.390 1.00 0.00 52 ALA A N 18
ATOM 15376 C CA . ALA A 1 52 ? -3.462 3.565 7.809 1.00 0.00 52 ALA A CA 18
ATOM 15377 C C . ALA A 1 52 ? -3.087 3.768 6.336 1.00 0.00 52 ALA A C 18
ATOM 15378 O O . ALA A 1 52 ? -2.123 4.472 6.028 1.00 0.00 52 ALA A O 18
ATOM 15385 N N . VAL A 1 53 ? -3.869 3.157 5.438 1.00 0.00 53 VAL A N 18
ATOM 15386 C CA . VAL A 1 53 ? -3.555 3.102 4.000 1.00 0.00 53 VAL A CA 18
ATOM 15387 C C . VAL A 1 53 ? -4.082 4.357 3.264 1.00 0.00 53 VAL A C 18
ATOM 15388 O O . VAL A 1 53 ? -5.249 4.746 3.412 1.00 0.00 53 VAL A O 18
ATOM 15401 N N . HIS A 1 54 ? -3.188 5.002 2.499 1.00 0.00 54 HIS A N 18
ATOM 15402 C CA . HIS A 1 54 ? -3.515 6.145 1.646 1.00 0.00 54 HIS A CA 18
ATOM 15403 C C . HIS A 1 54 ? -2.989 5.818 0.258 1.00 0.00 54 HIS A C 18
ATOM 15404 O O . HIS A 1 54 ? -1.804 5.984 0.004 1.00 0.00 54 HIS A O 18
ATOM 15419 N N . ALA A 1 55 ? -3.862 5.338 -0.631 1.00 0.00 55 ALA A N 18
ATOM 15420 C CA . ALA A 1 55 ? -3.474 5.021 -2.011 1.00 0.00 55 ALA A CA 18
ATOM 15421 C C . ALA A 1 55 ? -3.929 6.172 -2.909 1.00 0.00 55 ALA A C 18
ATOM 15422 O O . ALA A 1 55 ? -5.139 6.387 -3.083 1.00 0.00 55 ALA A O 18
ATOM 15429 N N . ASP A 1 56 ? -2.958 6.905 -3.472 1.00 0.00 56 ASP A N 18
ATOM 15430 C CA . ASP A 1 56 ? -3.214 8.161 -4.187 1.00 0.00 56 ASP A CA 18
ATOM 15431 C C . ASP A 1 56 ? -3.144 7.891 -5.700 1.00 0.00 56 ASP A C 18
ATOM 15432 O O . ASP A 1 56 ? -2.075 7.528 -6.187 1.00 0.00 56 ASP A O 18
ATOM 15441 N N . PRO A 1 57 ? -4.279 8.033 -6.463 1.00 0.00 57 PRO A N 18
ATOM 15442 C CA . PRO A 1 57 ? -4.307 7.759 -7.928 1.00 0.00 57 PRO A CA 18
ATOM 15443 C C . PRO A 1 57 ? -3.369 8.685 -8.740 1.00 0.00 57 PRO A C 18
ATOM 15444 O O . PRO A 1 57 ? -2.766 8.256 -9.729 1.00 0.00 57 PRO A O 18
ATOM 15455 N N . ALA A 1 58 ? -3.235 9.941 -8.290 1.00 0.00 58 ALA A N 18
ATOM 15456 C CA . ALA A 1 58 ? -2.457 10.974 -9.000 1.00 0.00 58 ALA A CA 18
ATOM 15457 C C . ALA A 1 58 ? -0.948 10.763 -8.812 1.00 0.00 58 ALA A C 18
ATOM 15458 O O . ALA A 1 58 ? -0.181 10.812 -9.776 1.00 0.00 58 ALA A O 18
ATOM 15465 N N . SER A 1 59 ? -0.545 10.512 -7.566 1.00 0.00 59 SER A N 18
ATOM 15466 C CA . SER A 1 59 ? 0.870 10.375 -7.184 1.00 0.00 59 SER A CA 18
ATOM 15467 C C . SER A 1 59 ? 1.358 8.921 -7.316 1.00 0.00 59 SER A C 18
ATOM 15468 O O . SER A 1 59 ? 2.566 8.688 -7.336 1.00 0.00 59 SER A O 18
ATOM 15476 N N . ARG A 1 60 ? 0.405 7.962 -7.402 1.00 0.00 60 ARG A N 18
ATOM 15477 C CA . ARG A 1 60 ? 0.686 6.505 -7.462 1.00 0.00 60 ARG A CA 18
ATOM 15478 C C . ARG A 1 60 ? 1.415 6.026 -6.181 1.00 0.00 60 ARG A C 18
ATOM 15479 O O . ARG A 1 60 ? 2.297 5.164 -6.239 1.00 0.00 60 ARG A O 18
ATOM 15500 N N . THR A 1 61 ? 1.001 6.554 -5.012 1.00 0.00 61 THR A N 18
ATOM 15501 C CA . THR A 1 61 ? 1.701 6.313 -3.734 1.00 0.00 61 THR A CA 18
ATOM 15502 C C . THR A 1 61 ? 0.731 5.772 -2.655 1.00 0.00 61 THR A C 18
ATOM 15503 O O . THR A 1 61 ? -0.256 6.434 -2.305 1.00 0.00 61 THR A O 18
ATOM 15514 N N . VAL A 1 62 ? 1.015 4.547 -2.161 1.00 0.00 62 VAL A N 18
ATOM 15515 C CA . VAL A 1 62 ? 0.293 3.932 -1.033 1.00 0.00 62 VAL A CA 18
ATOM 15516 C C . VAL A 1 62 ? 1.118 4.098 0.254 1.00 0.00 62 VAL A C 18
ATOM 15517 O O . VAL A 1 62 ? 2.136 3.424 0.438 1.00 0.00 62 VAL A O 18
ATOM 15530 N N . VAL A 1 63 ? 0.677 5.012 1.129 1.00 0.00 63 VAL A N 18
ATOM 15531 C CA . VAL A 1 63 ? 1.352 5.322 2.397 1.00 0.00 63 VAL A CA 18
ATOM 15532 C C . VAL A 1 63 ? 0.627 4.599 3.539 1.00 0.00 63 VAL A C 18
ATOM 15533 O O . VAL A 1 63 ? -0.592 4.727 3.666 1.00 0.00 63 VAL A O 18
ATOM 15546 N N . VAL A 1 64 ? 1.372 3.842 4.357 1.00 0.00 64 VAL A N 18
ATOM 15547 C CA . VAL A 1 64 ? 0.820 3.124 5.517 1.00 0.00 64 VAL A CA 18
ATOM 15548 C C . VAL A 1 64 ? 1.340 3.761 6.829 1.00 0.00 64 VAL A C 18
ATOM 15549 O O . VAL A 1 64 ? 2.533 3.707 7.148 1.00 0.00 64 VAL A O 18
ATOM 15562 N N . GLY A 1 65 ? 0.420 4.429 7.549 1.00 0.00 65 GLY A N 18
ATOM 15563 C CA . GLY A 1 65 ? 0.729 5.109 8.804 1.00 0.00 65 GLY A CA 18
ATOM 15564 C C . GLY A 1 65 ? 0.583 4.184 10.004 1.00 0.00 65 GLY A C 18
ATOM 15565 O O . GLY A 1 65 ? -0.157 3.193 9.944 1.00 0.00 65 GLY A O 18
ATOM 15569 N N . GLY A 1 66 ? 1.321 4.485 11.084 1.00 0.00 66 GLY A N 18
ATOM 15570 C CA . GLY A 1 66 ? 1.279 3.696 12.326 1.00 0.00 66 GLY A CA 18
ATOM 15571 C C . GLY A 1 66 ? 2.203 2.480 12.299 1.00 0.00 66 GLY A C 18
ATOM 15572 O O . GLY A 1 66 ? 2.472 1.878 13.348 1.00 0.00 66 GLY A O 18
ATOM 15576 N N . VAL A 1 67 ? 2.680 2.117 11.094 1.00 0.00 67 VAL A N 18
ATOM 15577 C CA . VAL A 1 67 ? 3.591 0.984 10.866 1.00 0.00 67 VAL A CA 18
ATOM 15578 C C . VAL A 1 67 ? 4.776 1.454 9.994 1.00 0.00 67 VAL A C 18
ATOM 15579 O O . VAL A 1 67 ? 4.599 2.202 9.020 1.00 0.00 67 VAL A O 18
ATOM 15592 N N . SER A 1 68 ? 5.988 1.046 10.380 1.00 0.00 68 SER A N 18
ATOM 15593 C CA . SER A 1 68 ? 7.221 1.329 9.618 1.00 0.00 68 SER A CA 18
ATOM 15594 C C . SER A 1 68 ? 7.846 0.011 9.123 1.00 0.00 68 SER A C 18
ATOM 15595 O O . SER A 1 68 ? 9.016 -0.027 8.719 1.00 0.00 68 SER A O 18
ATOM 15603 N N . ASP A 1 69 ? 7.023 -1.055 9.126 1.00 0.00 69 ASP A N 18
ATOM 15604 C CA . ASP A 1 69 ? 7.416 -2.406 8.700 1.00 0.00 69 ASP A CA 18
ATOM 15605 C C . ASP A 1 69 ? 7.380 -2.493 7.167 1.00 0.00 69 ASP A C 18
ATOM 15606 O O . ASP A 1 69 ? 6.435 -3.042 6.588 1.00 0.00 69 ASP A O 18
ATOM 15615 N N . ALA A 1 70 ? 8.414 -1.925 6.525 1.00 0.00 70 ALA A N 18
ATOM 15616 C CA . ALA A 1 70 ? 8.505 -1.826 5.056 1.00 0.00 70 ALA A CA 18
ATOM 15617 C C . ALA A 1 70 ? 8.482 -3.211 4.393 1.00 0.00 70 ALA A C 18
ATOM 15618 O O . ALA A 1 70 ? 7.777 -3.419 3.406 1.00 0.00 70 ALA A O 18
ATOM 15625 N N . ALA A 1 71 ? 9.235 -4.153 4.992 1.00 0.00 71 ALA A N 18
ATOM 15626 C CA . ALA A 1 71 ? 9.349 -5.541 4.514 1.00 0.00 71 ALA A CA 18
ATOM 15627 C C . ALA A 1 71 ? 7.991 -6.261 4.561 1.00 0.00 71 ALA A C 18
ATOM 15628 O O . ALA A 1 71 ? 7.586 -6.890 3.585 1.00 0.00 71 ALA A O 18
ATOM 15635 N N . HIS A 1 72 ? 7.281 -6.105 5.698 1.00 0.00 72 HIS A N 18
ATOM 15636 C CA . HIS A 1 72 ? 5.987 -6.778 5.957 1.00 0.00 72 HIS A CA 18
ATOM 15637 C C . HIS A 1 72 ? 4.939 -6.337 4.929 1.00 0.00 72 HIS A C 18
ATOM 15638 O O . HIS A 1 72 ? 4.349 -7.169 4.226 1.00 0.00 72 HIS A O 18
ATOM 15653 N N . ILE A 1 73 ? 4.757 -5.008 4.838 1.00 0.00 73 ILE A N 18
ATOM 15654 C CA . ILE A 1 73 ? 3.729 -4.389 3.991 1.00 0.00 73 ILE A CA 18
ATOM 15655 C C . ILE A 1 73 ? 4.007 -4.689 2.508 1.00 0.00 73 ILE A C 18
ATOM 15656 O O . ILE A 1 73 ? 3.075 -4.985 1.755 1.00 0.00 73 ILE A O 18
ATOM 15672 N N . ALA A 1 74 ? 5.303 -4.642 2.124 1.00 0.00 74 ALA A N 18
ATOM 15673 C CA . ALA A 1 74 ? 5.750 -4.891 0.739 1.00 0.00 74 ALA A CA 18
ATOM 15674 C C . ALA A 1 74 ? 5.374 -6.307 0.281 1.00 0.00 74 ALA A C 18
ATOM 15675 O O . ALA A 1 74 ? 4.944 -6.493 -0.859 1.00 0.00 74 ALA A O 18
ATOM 15682 N N . GLU A 1 75 ? 5.512 -7.287 1.202 1.00 0.00 75 GLU A N 18
ATOM 15683 C CA . GLU A 1 75 ? 5.119 -8.691 0.951 1.00 0.00 75 GLU A CA 18
ATOM 15684 C C . GLU A 1 75 ? 3.610 -8.804 0.672 1.00 0.00 75 GLU A C 18
ATOM 15685 O O . GLU A 1 75 ? 3.195 -9.589 -0.187 1.00 0.00 75 GLU A O 18
ATOM 15697 N N . ILE A 1 76 ? 2.810 -8.021 1.412 1.00 0.00 76 ILE A N 18
ATOM 15698 C CA . ILE A 1 76 ? 1.335 -8.060 1.317 1.00 0.00 76 ILE A CA 18
ATOM 15699 C C . ILE A 1 76 ? 0.846 -7.505 -0.040 1.00 0.00 76 ILE A C 18
ATOM 15700 O O . ILE A 1 76 ? 0.077 -8.166 -0.744 1.00 0.00 76 ILE A O 18
ATOM 15716 N N . ILE A 1 77 ? 1.316 -6.291 -0.395 1.00 0.00 77 ILE A N 18
ATOM 15717 C CA . ILE A 1 77 ? 0.885 -5.584 -1.627 1.00 0.00 77 ILE A CA 18
ATOM 15718 C C . ILE A 1 77 ? 1.398 -6.301 -2.906 1.00 0.00 77 ILE A C 18
ATOM 15719 O O . ILE A 1 77 ? 0.713 -6.296 -3.940 1.00 0.00 77 ILE A O 18
ATOM 15735 N N . THR A 1 78 ? 2.582 -6.950 -2.829 1.00 0.00 78 THR A N 18
ATOM 15736 C CA . THR A 1 78 ? 3.118 -7.729 -3.971 1.00 0.00 78 THR A CA 18
ATOM 15737 C C . THR A 1 78 ? 2.350 -9.064 -4.122 1.00 0.00 78 THR A C 18
ATOM 15738 O O . THR A 1 78 ? 2.160 -9.557 -5.240 1.00 0.00 78 THR A O 18
ATOM 15749 N N . ALA A 1 79 ? 1.863 -9.610 -2.983 1.00 0.00 79 ALA A N 18
ATOM 15750 C CA . ALA A 1 79 ? 0.980 -10.799 -2.970 1.00 0.00 79 ALA A CA 18
ATOM 15751 C C . ALA A 1 79 ? -0.425 -10.428 -3.489 1.00 0.00 79 ALA A C 18
ATOM 15752 O O . ALA A 1 79 ? -1.172 -11.290 -3.957 1.00 0.00 79 ALA A O 18
ATOM 15759 N N . ALA A 1 80 ? -0.758 -9.126 -3.395 1.00 0.00 80 ALA A N 18
ATOM 15760 C CA . ALA A 1 80 ? -2.006 -8.559 -3.932 1.00 0.00 80 ALA A CA 18
ATOM 15761 C C . ALA A 1 80 ? -1.958 -8.418 -5.467 1.00 0.00 80 ALA A C 18
ATOM 15762 O O . ALA A 1 80 ? -2.999 -8.245 -6.107 1.00 0.00 80 ALA A O 18
ATOM 15769 N N . GLY A 1 81 ? -0.738 -8.480 -6.037 1.00 0.00 81 GLY A N 18
ATOM 15770 C CA . GLY A 1 81 ? -0.534 -8.388 -7.487 1.00 0.00 81 GLY A CA 18
ATOM 15771 C C . GLY A 1 81 ? -0.108 -6.998 -7.945 1.00 0.00 81 GLY A C 18
ATOM 15772 O O . GLY A 1 81 ? -0.301 -6.641 -9.113 1.00 0.00 81 GLY A O 18
ATOM 15776 N N . TYR A 1 82 ? 0.469 -6.203 -7.022 1.00 0.00 82 TYR A N 18
ATOM 15777 C CA . TYR A 1 82 ? 0.961 -4.831 -7.302 1.00 0.00 82 TYR A CA 18
ATOM 15778 C C . TYR A 1 82 ? 2.411 -4.683 -6.817 1.00 0.00 82 TYR A C 18
ATOM 15779 O O . TYR A 1 82 ? 2.719 -5.068 -5.693 1.00 0.00 82 TYR A O 18
ATOM 15797 N N . THR A 1 83 ? 3.284 -4.108 -7.661 1.00 0.00 83 THR A N 18
ATOM 15798 C CA . THR A 1 83 ? 4.713 -3.899 -7.343 1.00 0.00 83 THR A CA 18
ATOM 15799 C C . THR A 1 83 ? 4.924 -2.524 -6.655 1.00 0.00 83 THR A C 18
ATOM 15800 O O . THR A 1 83 ? 4.800 -1.489 -7.306 1.00 0.00 83 THR A O 18
ATOM 15811 N N . PRO A 1 84 ? 5.219 -2.487 -5.312 1.00 0.00 84 PRO A N 18
ATOM 15812 C CA . PRO A 1 84 ? 5.462 -1.212 -4.573 1.00 0.00 84 PRO A CA 18
ATOM 15813 C C . PRO A 1 84 ? 6.875 -0.621 -4.803 1.00 0.00 84 PRO A C 18
ATOM 15814 O O . PRO A 1 84 ? 7.158 0.502 -4.365 1.00 0.00 84 PRO A O 18
ATOM 15825 N N . GLU A 1 85 ? 7.737 -1.395 -5.479 1.00 0.00 85 GLU A N 18
ATOM 15826 C CA . GLU A 1 85 ? 9.155 -1.073 -5.675 1.00 0.00 85 GLU A CA 18
ATOM 15827 C C . GLU A 1 85 ? 9.582 -1.608 -7.060 1.00 0.00 85 GLU A C 18
ATOM 15828 O O . GLU A 1 85 ? 9.504 -2.834 -7.280 1.00 0.00 85 GLU A O 18
ATOM 15841 N N . ALA A 1 22 ? 4.477 7.887 11.681 1.00 0.00 22 ALA A N 19
ATOM 15842 C CA . ALA A 1 22 ? 5.050 6.715 10.986 1.00 0.00 22 ALA A CA 19
ATOM 15843 C C . ALA A 1 22 ? 4.248 6.424 9.708 1.00 0.00 22 ALA A C 19
ATOM 15844 O O . ALA A 1 22 ? 3.266 5.685 9.741 1.00 0.00 22 ALA A O 19
ATOM 15851 N N . GLY A 1 23 ? 4.662 7.049 8.593 1.00 0.00 23 GLY A N 19
ATOM 15852 C CA . GLY A 1 23 ? 3.965 6.935 7.305 1.00 0.00 23 GLY A CA 19
ATOM 15853 C C . GLY A 1 23 ? 4.895 6.433 6.212 1.00 0.00 23 GLY A C 19
ATOM 15854 O O . GLY A 1 23 ? 5.789 7.163 5.767 1.00 0.00 23 GLY A O 19
ATOM 15858 N N . LEU A 1 24 ? 4.689 5.177 5.794 1.00 0.00 24 LEU A N 19
ATOM 15859 C CA . LEU A 1 24 ? 5.543 4.479 4.820 1.00 0.00 24 LEU A CA 19
ATOM 15860 C C . LEU A 1 24 ? 4.985 4.655 3.395 1.00 0.00 24 LEU A C 19
ATOM 15861 O O . LEU A 1 24 ? 3.923 4.117 3.075 1.00 0.00 24 LEU A O 19
ATOM 15877 N N . SER A 1 25 ? 5.706 5.406 2.551 1.00 0.00 25 SER A N 19
ATOM 15878 C CA . SER A 1 25 ? 5.251 5.748 1.192 1.00 0.00 25 SER A CA 19
ATOM 15879 C C . SER A 1 25 ? 5.807 4.751 0.154 1.00 0.00 25 SER A C 19
ATOM 15880 O O . SER A 1 25 ? 7.022 4.667 -0.034 1.00 0.00 25 SER A O 19
ATOM 15888 N N . PHE A 1 26 ? 4.906 3.992 -0.501 1.00 0.00 26 PHE A N 19
ATOM 15889 C CA . PHE A 1 26 ? 5.259 3.017 -1.563 1.00 0.00 26 PHE A CA 19
ATOM 15890 C C . PHE A 1 26 ? 4.817 3.552 -2.924 1.00 0.00 26 PHE A C 19
ATOM 15891 O O . PHE A 1 26 ? 3.617 3.723 -3.153 1.00 0.00 26 PHE A O 19
ATOM 15908 N N . HIS A 1 27 ? 5.781 3.805 -3.827 1.00 0.00 27 HIS A N 19
ATOM 15909 C CA . HIS A 1 27 ? 5.489 4.298 -5.180 1.00 0.00 27 HIS A CA 19
ATOM 15910 C C . HIS A 1 27 ? 5.112 3.099 -6.051 1.00 0.00 27 HIS A C 19
ATOM 15911 O O . HIS A 1 27 ? 5.986 2.443 -6.625 1.00 0.00 27 HIS A O 19
ATOM 15926 N N . VAL A 1 28 ? 3.809 2.787 -6.089 1.00 0.00 28 VAL A N 19
ATOM 15927 C CA . VAL A 1 28 ? 3.289 1.646 -6.845 1.00 0.00 28 VAL A CA 19
ATOM 15928 C C . VAL A 1 28 ? 3.062 2.101 -8.293 1.00 0.00 28 VAL A C 19
ATOM 15929 O O . VAL A 1 28 ? 2.024 2.659 -8.627 1.00 0.00 28 VAL A O 19
ATOM 15942 N N . GLU A 1 29 ? 4.081 1.897 -9.132 1.00 0.00 29 GLU A N 19
ATOM 15943 C CA . GLU A 1 29 ? 4.125 2.412 -10.514 1.00 0.00 29 GLU A CA 19
ATOM 15944 C C . GLU A 1 29 ? 3.095 1.713 -11.429 1.00 0.00 29 GLU A C 19
ATOM 15945 O O . GLU A 1 29 ? 2.734 2.240 -12.484 1.00 0.00 29 GLU A O 19
ATOM 15957 N N . ASP A 1 30 ? 2.627 0.534 -10.998 1.00 0.00 30 ASP A N 19
ATOM 15958 C CA . ASP A 1 30 ? 1.609 -0.264 -11.720 1.00 0.00 30 ASP A CA 19
ATOM 15959 C C . ASP A 1 30 ? 0.175 0.115 -11.298 1.00 0.00 30 ASP A C 19
ATOM 15960 O O . ASP A 1 30 ? -0.798 -0.332 -11.915 1.00 0.00 30 ASP A O 19
ATOM 15969 N N . MET A 1 31 ? 0.061 0.951 -10.259 1.00 0.00 31 MET A N 19
ATOM 15970 C CA . MET A 1 31 ? -1.224 1.304 -9.627 1.00 0.00 31 MET A CA 19
ATOM 15971 C C . MET A 1 31 ? -2.049 2.288 -10.476 1.00 0.00 31 MET A C 19
ATOM 15972 O O . MET A 1 31 ? -1.556 3.349 -10.877 1.00 0.00 31 MET A O 19
ATOM 15986 N N . THR A 1 32 ? -3.300 1.905 -10.745 1.00 0.00 32 THR A N 19
ATOM 15987 C CA . THR A 1 32 ? -4.345 2.811 -11.233 1.00 0.00 32 THR A CA 19
ATOM 15988 C C . THR A 1 32 ? -5.342 3.019 -10.075 1.00 0.00 32 THR A C 19
ATOM 15989 O O . THR A 1 32 ? -6.222 2.190 -9.831 1.00 0.00 32 THR A O 19
ATOM 16000 N N . CYS A 1 33 ? -5.154 4.148 -9.364 1.00 0.00 33 CYS A N 19
ATOM 16001 C CA . CYS A 1 33 ? -5.785 4.460 -8.063 1.00 0.00 33 CYS A CA 19
ATOM 16002 C C . CYS A 1 33 ? -7.302 4.179 -8.010 1.00 0.00 33 CYS A C 19
ATOM 16003 O O . CYS A 1 33 ? -7.732 3.276 -7.294 1.00 0.00 33 CYS A O 19
ATOM 16011 N N . GLY A 1 34 ? -8.086 4.909 -8.824 1.00 0.00 34 GLY A N 19
ATOM 16012 C CA . GLY A 1 34 ? -9.552 4.808 -8.795 1.00 0.00 34 GLY A CA 19
ATOM 16013 C C . GLY A 1 34 ? -10.095 3.469 -9.305 1.00 0.00 34 GLY A C 19
ATOM 16014 O O . GLY A 1 34 ? -11.190 3.053 -8.915 1.00 0.00 34 GLY A O 19
ATOM 16018 N N . HIS A 1 35 ? -9.317 2.789 -10.165 1.00 0.00 35 HIS A N 19
ATOM 16019 C CA . HIS A 1 35 ? -9.725 1.506 -10.793 1.00 0.00 35 HIS A CA 19
ATOM 16020 C C . HIS A 1 35 ? -9.219 0.281 -9.996 1.00 0.00 35 HIS A C 19
ATOM 16021 O O . HIS A 1 35 ? -9.598 -0.852 -10.303 1.00 0.00 35 HIS A O 19
ATOM 16036 N N . CYS A 1 36 ? -8.377 0.511 -8.976 1.00 0.00 36 CYS A N 19
ATOM 16037 C CA . CYS A 1 36 ? -7.743 -0.575 -8.187 1.00 0.00 36 CYS A CA 19
ATOM 16038 C C . CYS A 1 36 ? -7.853 -0.299 -6.675 1.00 0.00 36 CYS A C 19
ATOM 16039 O O . CYS A 1 36 ? -7.282 -1.039 -5.873 1.00 0.00 36 CYS A O 19
ATOM 16047 N N . ALA A 1 37 ? -8.647 0.729 -6.301 1.00 0.00 37 ALA A N 19
ATOM 16048 C CA . ALA A 1 37 ? -8.699 1.272 -4.925 1.00 0.00 37 ALA A CA 19
ATOM 16049 C C . ALA A 1 37 ? -9.049 0.205 -3.865 1.00 0.00 37 ALA A C 19
ATOM 16050 O O . ALA A 1 37 ? -8.282 -0.008 -2.929 1.00 0.00 37 ALA A O 19
ATOM 16057 N N . GLY A 1 38 ? -10.168 -0.507 -4.080 1.00 0.00 38 GLY A N 19
ATOM 16058 C CA . GLY A 1 38 ? -10.699 -1.457 -3.093 1.00 0.00 38 GLY A CA 19
ATOM 16059 C C . GLY A 1 38 ? -9.780 -2.644 -2.812 1.00 0.00 38 GLY A C 19
ATOM 16060 O O . GLY A 1 38 ? -9.651 -3.079 -1.660 1.00 0.00 38 GLY A O 19
ATOM 16064 N N . VAL A 1 39 ? -9.160 -3.175 -3.878 1.00 0.00 39 VAL A N 19
ATOM 16065 C CA . VAL A 1 39 ? -8.290 -4.364 -3.795 1.00 0.00 39 VAL A CA 19
ATOM 16066 C C . VAL A 1 39 ? -6.893 -4.029 -3.210 1.00 0.00 39 VAL A C 19
ATOM 16067 O O . VAL A 1 39 ? -6.382 -4.779 -2.371 1.00 0.00 39 VAL A O 19
ATOM 16080 N N . ILE A 1 40 ? -6.293 -2.894 -3.641 1.00 0.00 40 ILE A N 19
ATOM 16081 C CA . ILE A 1 40 ? -4.910 -2.521 -3.243 1.00 0.00 40 ILE A CA 19
ATOM 16082 C C . ILE A 1 40 ? -4.870 -2.050 -1.768 1.00 0.00 40 ILE A C 19
ATOM 16083 O O . ILE A 1 40 ? -3.917 -2.353 -1.032 1.00 0.00 40 ILE A O 19
ATOM 16099 N N . LYS A 1 41 ? -5.933 -1.331 -1.348 1.00 0.00 41 LYS A N 19
ATOM 16100 C CA . LYS A 1 41 ? -6.106 -0.890 0.045 1.00 0.00 41 LYS A CA 19
ATOM 16101 C C . LYS A 1 41 ? -6.515 -2.078 0.913 1.00 0.00 41 LYS A C 19
ATOM 16102 O O . LYS A 1 41 ? -5.985 -2.254 2.005 1.00 0.00 41 LYS A O 19
ATOM 16121 N N . GLY A 1 42 ? -7.453 -2.890 0.378 1.00 0.00 42 GLY A N 19
ATOM 16122 C CA . GLY A 1 42 ? -8.007 -4.050 1.084 1.00 0.00 42 GLY A CA 19
ATOM 16123 C C . GLY A 1 42 ? -6.975 -5.133 1.379 1.00 0.00 42 GLY A C 19
ATOM 16124 O O . GLY A 1 42 ? -7.087 -5.841 2.387 1.00 0.00 42 GLY A O 19
ATOM 16128 N N . ALA A 1 43 ? -5.965 -5.244 0.494 1.00 0.00 43 ALA A N 19
ATOM 16129 C CA . ALA A 1 43 ? -4.858 -6.202 0.642 1.00 0.00 43 ALA A CA 19
ATOM 16130 C C . ALA A 1 43 ? -4.070 -5.922 1.930 1.00 0.00 43 ALA A C 19
ATOM 16131 O O . ALA A 1 43 ? -3.941 -6.797 2.793 1.00 0.00 43 ALA A O 19
ATOM 16138 N N . ILE A 1 44 ? -3.614 -4.668 2.065 1.00 0.00 44 ILE A N 19
ATOM 16139 C CA . ILE A 1 44 ? -2.785 -4.222 3.200 1.00 0.00 44 ILE A CA 19
ATOM 16140 C C . ILE A 1 44 ? -3.622 -4.112 4.492 1.00 0.00 44 ILE A C 19
ATOM 16141 O O . ILE A 1 44 ? -3.222 -4.635 5.531 1.00 0.00 44 ILE A O 19
ATOM 16157 N N . GLU A 1 45 ? -4.802 -3.476 4.378 1.00 0.00 45 GLU A N 19
ATOM 16158 C CA . GLU A 1 45 ? -5.695 -3.171 5.523 1.00 0.00 45 GLU A CA 19
ATOM 16159 C C . GLU A 1 45 ? -6.122 -4.440 6.284 1.00 0.00 45 GLU A C 19
ATOM 16160 O O . GLU A 1 45 ? -6.002 -4.509 7.502 1.00 0.00 45 GLU A O 19
ATOM 16172 N N . LYS A 1 46 ? -6.622 -5.442 5.547 1.00 0.00 46 LYS A N 19
ATOM 16173 C CA . LYS A 1 46 ? -7.212 -6.655 6.157 1.00 0.00 46 LYS A CA 19
ATOM 16174 C C . LYS A 1 46 ? -6.121 -7.618 6.670 1.00 0.00 46 LYS A C 19
ATOM 16175 O O . LYS A 1 46 ? -6.406 -8.452 7.534 1.00 0.00 46 LYS A O 19
ATOM 16194 N N . THR A 1 47 ? -4.879 -7.493 6.154 1.00 0.00 47 THR A N 19
ATOM 16195 C CA . THR A 1 47 ? -3.734 -8.276 6.657 1.00 0.00 47 THR A CA 19
ATOM 16196 C C . THR A 1 47 ? -3.198 -7.651 7.959 1.00 0.00 47 THR A C 19
ATOM 16197 O O . THR A 1 47 ? -2.955 -8.359 8.938 1.00 0.00 47 THR A O 19
ATOM 16208 N N . VAL A 1 48 ? -3.038 -6.314 7.960 1.00 0.00 48 VAL A N 19
ATOM 16209 C CA . VAL A 1 48 ? -2.560 -5.548 9.131 1.00 0.00 48 VAL A CA 19
ATOM 16210 C C . VAL A 1 48 ? -3.556 -4.399 9.458 1.00 0.00 48 VAL A C 19
ATOM 16211 O O . VAL A 1 48 ? -3.369 -3.245 9.041 1.00 0.00 48 VAL A O 19
ATOM 16224 N N . PRO A 1 49 ? -4.682 -4.726 10.192 1.00 0.00 49 PRO A N 19
ATOM 16225 C CA . PRO A 1 49 ? -5.735 -3.737 10.543 1.00 0.00 49 PRO A CA 19
ATOM 16226 C C . PRO A 1 49 ? -5.179 -2.570 11.391 1.00 0.00 49 PRO A C 19
ATOM 16227 O O . PRO A 1 49 ? -4.611 -2.788 12.472 1.00 0.00 49 PRO A O 19
ATOM 16238 N N . GLY A 1 50 ? -5.337 -1.341 10.867 1.00 0.00 50 GLY A N 19
ATOM 16239 C CA . GLY A 1 50 ? -4.810 -0.126 11.497 1.00 0.00 50 GLY A CA 19
ATOM 16240 C C . GLY A 1 50 ? -3.835 0.629 10.597 1.00 0.00 50 GLY A C 19
ATOM 16241 O O . GLY A 1 50 ? -3.462 1.765 10.918 1.00 0.00 50 GLY A O 19
ATOM 16245 N N . ALA A 1 51 ? -3.399 -0.004 9.484 1.00 0.00 51 ALA A N 19
ATOM 16246 C CA . ALA A 1 51 ? -2.523 0.642 8.487 1.00 0.00 51 ALA A CA 19
ATOM 16247 C C . ALA A 1 51 ? -3.333 1.682 7.691 1.00 0.00 51 ALA A C 19
ATOM 16248 O O . ALA A 1 51 ? -4.191 1.321 6.872 1.00 0.00 51 ALA A O 19
ATOM 16255 N N . ALA A 1 52 ? -3.066 2.974 7.966 1.00 0.00 52 ALA A N 19
ATOM 16256 C CA . ALA A 1 52 ? -3.792 4.091 7.351 1.00 0.00 52 ALA A CA 19
ATOM 16257 C C . ALA A 1 52 ? -3.293 4.310 5.915 1.00 0.00 52 ALA A C 19
ATOM 16258 O O . ALA A 1 52 ? -2.259 4.942 5.707 1.00 0.00 52 ALA A O 19
ATOM 16265 N N . VAL A 1 53 ? -4.048 3.807 4.937 1.00 0.00 53 VAL A N 19
ATOM 16266 C CA . VAL A 1 53 ? -3.647 3.810 3.522 1.00 0.00 53 VAL A CA 19
ATOM 16267 C C . VAL A 1 53 ? -4.030 5.155 2.869 1.00 0.00 53 VAL A C 19
ATOM 16268 O O . VAL A 1 53 ? -5.096 5.718 3.151 1.00 0.00 53 VAL A O 19
ATOM 16281 N N . HIS A 1 54 ? -3.112 5.696 2.056 1.00 0.00 54 HIS A N 19
ATOM 16282 C CA . HIS A 1 54 ? -3.289 6.985 1.370 1.00 0.00 54 HIS A CA 19
ATOM 16283 C C . HIS A 1 54 ? -2.953 6.788 -0.110 1.00 0.00 54 HIS A C 19
ATOM 16284 O O . HIS A 1 54 ? -1.780 6.685 -0.461 1.00 0.00 54 HIS A O 19
ATOM 16299 N N . ALA A 1 55 ? -3.996 6.677 -0.949 1.00 0.00 55 ALA A N 19
ATOM 16300 C CA . ALA A 1 55 ? -3.858 6.446 -2.399 1.00 0.00 55 ALA A CA 19
ATOM 16301 C C . ALA A 1 55 ? -3.862 7.789 -3.147 1.00 0.00 55 ALA A C 19
ATOM 16302 O O . ALA A 1 55 ? -4.835 8.548 -3.052 1.00 0.00 55 ALA A O 19
ATOM 16309 N N . ASP A 1 56 ? -2.776 8.074 -3.889 1.00 0.00 56 ASP A N 19
ATOM 16310 C CA . ASP A 1 56 ? -2.613 9.340 -4.633 1.00 0.00 56 ASP A CA 19
ATOM 16311 C C . ASP A 1 56 ? -2.683 9.061 -6.156 1.00 0.00 56 ASP A C 19
ATOM 16312 O O . ASP A 1 56 ? -1.746 8.494 -6.687 1.00 0.00 56 ASP A O 19
ATOM 16321 N N . PRO A 1 57 ? -3.828 9.372 -6.853 1.00 0.00 57 PRO A N 19
ATOM 16322 C CA . PRO A 1 57 ? -3.959 9.307 -8.346 1.00 0.00 57 PRO A CA 19
ATOM 16323 C C . PRO A 1 57 ? -2.732 9.800 -9.155 1.00 0.00 57 PRO A C 19
ATOM 16324 O O . PRO A 1 57 ? -2.306 9.139 -10.118 1.00 0.00 57 PRO A O 19
ATOM 16335 N N . ALA A 1 58 ? -2.167 10.945 -8.749 1.00 0.00 58 ALA A N 19
ATOM 16336 C CA . ALA A 1 58 ? -1.058 11.592 -9.481 1.00 0.00 58 ALA A CA 19
ATOM 16337 C C . ALA A 1 58 ? 0.284 10.882 -9.217 1.00 0.00 58 ALA A C 19
ATOM 16338 O O . ALA A 1 58 ? 1.034 10.582 -10.151 1.00 0.00 58 ALA A O 19
ATOM 16345 N N . SER A 1 59 ? 0.559 10.596 -7.942 1.00 0.00 59 SER A N 19
ATOM 16346 C CA . SER A 1 59 ? 1.858 10.047 -7.493 1.00 0.00 59 SER A CA 19
ATOM 16347 C C . SER A 1 59 ? 1.853 8.498 -7.467 1.00 0.00 59 SER A C 19
ATOM 16348 O O . SER A 1 59 ? 2.919 7.887 -7.294 1.00 0.00 59 SER A O 19
ATOM 16356 N N . ARG A 1 60 ? 0.654 7.885 -7.704 1.00 0.00 60 ARG A N 19
ATOM 16357 C CA . ARG A 1 60 ? 0.374 6.410 -7.605 1.00 0.00 60 ARG A CA 19
ATOM 16358 C C . ARG A 1 60 ? 1.063 5.765 -6.378 1.00 0.00 60 ARG A C 19
ATOM 16359 O O . ARG A 1 60 ? 1.671 4.692 -6.462 1.00 0.00 60 ARG A O 19
ATOM 16380 N N . THR A 1 61 ? 0.940 6.446 -5.228 1.00 0.00 61 THR A N 19
ATOM 16381 C CA . THR A 1 61 ? 1.607 6.049 -3.977 1.00 0.00 61 THR A CA 19
ATOM 16382 C C . THR A 1 61 ? 0.570 5.603 -2.938 1.00 0.00 61 THR A C 19
ATOM 16383 O O . THR A 1 61 ? -0.465 6.254 -2.776 1.00 0.00 61 THR A O 19
ATOM 16394 N N . VAL A 1 62 ? 0.844 4.464 -2.272 1.00 0.00 62 VAL A N 19
ATOM 16395 C CA . VAL A 1 62 ? 0.102 4.022 -1.081 1.00 0.00 62 VAL A CA 19
ATOM 16396 C C . VAL A 1 62 ? 0.969 4.308 0.157 1.00 0.00 62 VAL A C 19
ATOM 16397 O O . VAL A 1 62 ? 1.983 3.632 0.380 1.00 0.00 62 VAL A O 19
ATOM 16410 N N . VAL A 1 63 ? 0.601 5.346 0.922 1.00 0.00 63 VAL A N 19
ATOM 16411 C CA . VAL A 1 63 ? 1.273 5.684 2.186 1.00 0.00 63 VAL A CA 19
ATOM 16412 C C . VAL A 1 63 ? 0.496 5.022 3.335 1.00 0.00 63 VAL A C 19
ATOM 16413 O O . VAL A 1 63 ? -0.690 5.296 3.493 1.00 0.00 63 VAL A O 19
ATOM 16426 N N . VAL A 1 64 ? 1.152 4.139 4.105 1.00 0.00 64 VAL A N 19
ATOM 16427 C CA . VAL A 1 64 ? 0.516 3.422 5.233 1.00 0.00 64 VAL A CA 19
ATOM 16428 C C . VAL A 1 64 ? 1.005 3.996 6.585 1.00 0.00 64 VAL A C 19
ATOM 16429 O O . VAL A 1 64 ? 2.199 3.952 6.908 1.00 0.00 64 VAL A O 19
ATOM 16442 N N . GLY A 1 65 ? 0.053 4.562 7.352 1.00 0.00 65 GLY A N 19
ATOM 16443 C CA . GLY A 1 65 ? 0.334 5.232 8.617 1.00 0.00 65 GLY A CA 19
ATOM 16444 C C . GLY A 1 65 ? 0.147 4.310 9.813 1.00 0.00 65 GLY A C 19
ATOM 16445 O O . GLY A 1 65 ? -0.633 3.350 9.749 1.00 0.00 65 GLY A O 19
ATOM 16449 N N . GLY A 1 66 ? 0.884 4.596 10.899 1.00 0.00 66 GLY A N 19
ATOM 16450 C CA . GLY A 1 66 ? 0.796 3.839 12.157 1.00 0.00 66 GLY A CA 19
ATOM 16451 C C . GLY A 1 66 ? 1.831 2.726 12.252 1.00 0.00 66 GLY A C 19
ATOM 16452 O O . GLY A 1 66 ? 2.244 2.335 13.348 1.00 0.00 66 GLY A O 19
ATOM 16456 N N . VAL A 1 67 ? 2.250 2.225 11.085 1.00 0.00 67 VAL A N 19
ATOM 16457 C CA . VAL A 1 67 ? 3.181 1.091 10.952 1.00 0.00 67 VAL A CA 19
ATOM 16458 C C . VAL A 1 67 ? 4.599 1.597 10.612 1.00 0.00 67 VAL A C 19
ATOM 16459 O O . VAL A 1 67 ? 4.767 2.699 10.065 1.00 0.00 67 VAL A O 19
ATOM 16472 N N . SER A 1 68 ? 5.619 0.793 10.958 1.00 0.00 68 SER A N 19
ATOM 16473 C CA . SER A 1 68 ? 7.049 1.142 10.761 1.00 0.00 68 SER A CA 19
ATOM 16474 C C . SER A 1 68 ? 7.819 -0.063 10.186 1.00 0.00 68 SER A C 19
ATOM 16475 O O . SER A 1 68 ? 9.046 -0.149 10.297 1.00 0.00 68 SER A O 19
ATOM 16483 N N . ASP A 1 69 ? 7.083 -0.961 9.527 1.00 0.00 69 ASP A N 19
ATOM 16484 C CA . ASP A 1 69 ? 7.607 -2.221 8.974 1.00 0.00 69 ASP A CA 19
ATOM 16485 C C . ASP A 1 69 ? 7.400 -2.244 7.449 1.00 0.00 69 ASP A C 19
ATOM 16486 O O . ASP A 1 69 ? 6.556 -2.975 6.918 1.00 0.00 69 ASP A O 19
ATOM 16495 N N . ALA A 1 70 ? 8.193 -1.409 6.754 1.00 0.00 70 ALA A N 19
ATOM 16496 C CA . ALA A 1 70 ? 8.071 -1.186 5.298 1.00 0.00 70 ALA A CA 19
ATOM 16497 C C . ALA A 1 70 ? 8.291 -2.473 4.483 1.00 0.00 70 ALA A C 19
ATOM 16498 O O . ALA A 1 70 ? 7.640 -2.670 3.451 1.00 0.00 70 ALA A O 19
ATOM 16505 N N . ALA A 1 71 ? 9.198 -3.340 4.966 1.00 0.00 71 ALA A N 19
ATOM 16506 C CA . ALA A 1 71 ? 9.497 -4.635 4.330 1.00 0.00 71 ALA A CA 19
ATOM 16507 C C . ALA A 1 71 ? 8.258 -5.546 4.347 1.00 0.00 71 ALA A C 19
ATOM 16508 O O . ALA A 1 71 ? 7.917 -6.153 3.334 1.00 0.00 71 ALA A O 19
ATOM 16515 N N . HIS A 1 72 ? 7.566 -5.576 5.505 1.00 0.00 72 HIS A N 19
ATOM 16516 C CA . HIS A 1 72 ? 6.380 -6.436 5.726 1.00 0.00 72 HIS A CA 19
ATOM 16517 C C . HIS A 1 72 ? 5.204 -5.989 4.849 1.00 0.00 72 HIS A C 19
ATOM 16518 O O . HIS A 1 72 ? 4.529 -6.825 4.245 1.00 0.00 72 HIS A O 19
ATOM 16533 N N . ILE A 1 73 ? 4.980 -4.664 4.790 1.00 0.00 73 ILE A N 19
ATOM 16534 C CA . ILE A 1 73 ? 3.901 -4.065 3.977 1.00 0.00 73 ILE A CA 19
ATOM 16535 C C . ILE A 1 73 ? 4.131 -4.371 2.482 1.00 0.00 73 ILE A C 19
ATOM 16536 O O . ILE A 1 73 ? 3.184 -4.690 1.750 1.00 0.00 73 ILE A O 19
ATOM 16552 N N . ALA A 1 74 ? 5.412 -4.285 2.063 1.00 0.00 74 ALA A N 19
ATOM 16553 C CA . ALA A 1 74 ? 5.841 -4.577 0.682 1.00 0.00 74 ALA A CA 19
ATOM 16554 C C . ALA A 1 74 ? 5.533 -6.040 0.311 1.00 0.00 74 ALA A C 19
ATOM 16555 O O . ALA A 1 74 ? 5.121 -6.323 -0.816 1.00 0.00 74 ALA A O 19
ATOM 16562 N N . GLU A 1 75 ? 5.722 -6.948 1.294 1.00 0.00 75 GLU A N 19
ATOM 16563 C CA . GLU A 1 75 ? 5.416 -8.388 1.153 1.00 0.00 75 GLU A CA 19
ATOM 16564 C C . GLU A 1 75 ? 3.915 -8.616 0.900 1.00 0.00 75 GLU A C 19
ATOM 16565 O O . GLU A 1 75 ? 3.546 -9.473 0.097 1.00 0.00 75 GLU A O 19
ATOM 16577 N N . ILE A 1 76 ? 3.071 -7.839 1.604 1.00 0.00 76 ILE A N 19
ATOM 16578 C CA . ILE A 1 76 ? 1.600 -7.971 1.535 1.00 0.00 76 ILE A CA 19
ATOM 16579 C C . ILE A 1 76 ? 1.082 -7.586 0.139 1.00 0.00 76 ILE A C 19
ATOM 16580 O O . ILE A 1 76 ? 0.401 -8.374 -0.522 1.00 0.00 76 ILE A O 19
ATOM 16596 N N . ILE A 1 77 ? 1.439 -6.370 -0.298 1.00 0.00 77 ILE A N 19
ATOM 16597 C CA . ILE A 1 77 ? 0.915 -5.781 -1.544 1.00 0.00 77 ILE A CA 19
ATOM 16598 C C . ILE A 1 77 ? 1.408 -6.555 -2.794 1.00 0.00 77 ILE A C 19
ATOM 16599 O O . ILE A 1 77 ? 0.652 -6.721 -3.763 1.00 0.00 77 ILE A O 19
ATOM 16615 N N . THR A 1 78 ? 2.654 -7.080 -2.746 1.00 0.00 78 THR A N 19
ATOM 16616 C CA . THR A 1 78 ? 3.213 -7.882 -3.859 1.00 0.00 78 THR A CA 19
ATOM 16617 C C . THR A 1 78 ? 2.574 -9.297 -3.885 1.00 0.00 78 THR A C 19
ATOM 16618 O O . THR A 1 78 ? 2.423 -9.897 -4.956 1.00 0.00 78 THR A O 19
ATOM 16629 N N . ALA A 1 79 ? 2.183 -9.806 -2.689 1.00 0.00 79 ALA A N 19
ATOM 16630 C CA . ALA A 1 79 ? 1.466 -11.095 -2.543 1.00 0.00 79 ALA A CA 19
ATOM 16631 C C . ALA A 1 79 ? 0.019 -10.976 -3.049 1.00 0.00 79 ALA A C 19
ATOM 16632 O O . ALA A 1 79 ? -0.600 -11.974 -3.430 1.00 0.00 79 ALA A O 19
ATOM 16639 N N . ALA A 1 80 ? -0.504 -9.736 -3.037 1.00 0.00 80 ALA A N 19
ATOM 16640 C CA . ALA A 1 80 ? -1.813 -9.400 -3.621 1.00 0.00 80 ALA A CA 19
ATOM 16641 C C . ALA A 1 80 ? -1.761 -9.438 -5.160 1.00 0.00 80 ALA A C 19
ATOM 16642 O O . ALA A 1 80 ? -2.796 -9.548 -5.821 1.00 0.00 80 ALA A O 19
ATOM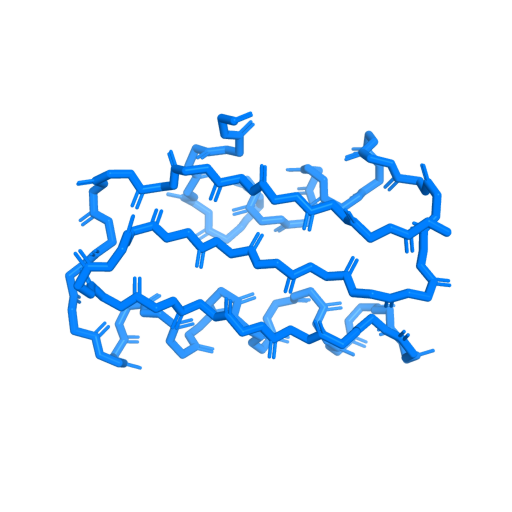 16649 N N . GLY A 1 81 ? -0.532 -9.359 -5.709 1.00 0.00 81 GLY A N 19
ATOM 16650 C CA . GLY A 1 81 ? -0.293 -9.378 -7.152 1.00 0.00 81 GLY A CA 19
ATOM 16651 C C . GLY A 1 81 ? -0.024 -7.990 -7.715 1.00 0.00 81 GLY A C 19
ATOM 16652 O O . GLY A 1 81 ? -0.112 -7.786 -8.932 1.00 0.00 81 GLY A O 19
ATOM 16656 N N . TYR A 1 82 ? 0.302 -7.025 -6.828 1.00 0.00 82 TYR A N 19
ATOM 16657 C CA . TYR A 1 82 ? 0.612 -5.634 -7.219 1.00 0.00 82 TYR A CA 19
ATOM 16658 C C . TYR A 1 82 ? 2.011 -5.277 -6.714 1.00 0.00 82 TYR A C 19
ATOM 16659 O O . TYR A 1 82 ? 2.208 -5.035 -5.519 1.00 0.00 82 TYR A O 19
ATOM 16677 N N . THR A 1 83 ? 2.982 -5.265 -7.633 1.00 0.00 83 THR A N 19
ATOM 16678 C CA . THR A 1 83 ? 4.373 -4.931 -7.317 1.00 0.00 83 THR A CA 19
ATOM 16679 C C . THR A 1 83 ? 4.521 -3.390 -7.234 1.00 0.00 83 THR A C 19
ATOM 16680 O O . THR A 1 83 ? 4.096 -2.682 -8.158 1.00 0.00 83 THR A O 19
ATOM 16691 N N . PRO A 1 84 ? 5.052 -2.841 -6.085 1.00 0.00 84 PRO A N 19
ATOM 16692 C CA . PRO A 1 84 ? 5.231 -1.384 -5.909 1.00 0.00 84 PRO A CA 19
ATOM 16693 C C . PRO A 1 84 ? 6.239 -0.777 -6.909 1.00 0.00 84 PRO A C 19
ATOM 16694 O O . PRO A 1 84 ? 5.842 -0.184 -7.919 1.00 0.00 84 PRO A O 19
ATOM 16705 N N . GLU A 1 85 ? 7.532 -0.992 -6.655 1.00 0.00 85 GLU A N 19
ATOM 16706 C CA . GLU A 1 85 ? 8.620 -0.319 -7.383 1.00 0.00 85 GLU A CA 19
ATOM 16707 C C . GLU A 1 85 ? 9.750 -1.339 -7.651 1.00 0.00 85 GLU A C 19
ATOM 16708 O O . GLU A 1 85 ? 10.411 -1.770 -6.679 1.00 0.00 85 GLU A O 19
ATOM 16721 N N . ALA A 1 22 ? 6.331 6.897 11.140 1.00 0.00 22 ALA A N 20
ATOM 16722 C CA . ALA A 1 22 ? 5.305 7.904 10.820 1.00 0.00 22 ALA A CA 20
ATOM 16723 C C . ALA A 1 22 ? 4.362 7.373 9.729 1.00 0.00 22 ALA A C 20
ATOM 16724 O O . ALA A 1 22 ? 3.193 7.066 10.003 1.00 0.00 22 ALA A O 20
ATOM 16731 N N . GLY A 1 23 ? 4.899 7.236 8.503 1.00 0.00 23 GLY A N 20
ATOM 16732 C CA . GLY A 1 23 ? 4.132 6.777 7.344 1.00 0.00 23 GLY A CA 20
ATOM 16733 C C . GLY A 1 23 ? 5.043 6.223 6.253 1.00 0.00 23 GLY A C 20
ATOM 16734 O O . GLY A 1 23 ? 5.841 6.968 5.668 1.00 0.00 23 GLY A O 20
ATOM 16738 N N . LEU A 1 24 ? 4.932 4.913 5.991 1.00 0.00 24 LEU A N 20
ATOM 16739 C CA . LEU A 1 24 ? 5.754 4.195 5.002 1.00 0.00 24 LEU A CA 20
ATOM 16740 C C . LEU A 1 24 ? 5.150 4.328 3.590 1.00 0.00 24 LEU A C 20
ATOM 16741 O O . LEU A 1 24 ? 4.095 3.756 3.301 1.00 0.00 24 LEU A O 20
ATOM 16757 N N . SER A 1 25 ? 5.828 5.082 2.722 1.00 0.00 25 SER A N 20
ATOM 16758 C CA . SER A 1 25 ? 5.339 5.399 1.372 1.00 0.00 25 SER A CA 20
ATOM 16759 C C . SER A 1 25 ? 5.814 4.360 0.325 1.00 0.00 25 SER A C 20
ATOM 16760 O O . SER A 1 25 ? 7.004 4.290 0.015 1.00 0.00 25 SER A O 20
ATOM 16768 N N . PHE A 1 26 ? 4.869 3.558 -0.207 1.00 0.00 26 PHE A N 20
ATOM 16769 C CA . PHE A 1 26 ? 5.139 2.548 -1.261 1.00 0.00 26 PHE A CA 20
ATOM 16770 C C . PHE A 1 26 ? 4.537 3.008 -2.595 1.00 0.00 26 PHE A C 20
ATOM 16771 O O . PHE A 1 26 ? 3.321 3.115 -2.719 1.00 0.00 26 PHE A O 20
ATOM 16788 N N . HIS A 1 27 ? 5.401 3.275 -3.582 1.00 0.00 27 HIS A N 20
ATOM 16789 C CA . HIS A 1 27 ? 4.976 3.692 -4.934 1.00 0.00 27 HIS A CA 20
ATOM 16790 C C . HIS A 1 27 ? 4.612 2.454 -5.770 1.00 0.00 27 HIS A C 20
ATOM 16791 O O . HIS A 1 27 ? 5.308 1.446 -5.701 1.00 0.00 27 HIS A O 20
ATOM 16806 N N . VAL A 1 28 ? 3.491 2.537 -6.506 1.00 0.00 28 VAL A N 20
ATOM 16807 C CA . VAL A 1 28 ? 3.049 1.536 -7.501 1.00 0.00 28 VAL A CA 20
ATOM 16808 C C . VAL A 1 28 ? 2.483 2.314 -8.700 1.00 0.00 28 VAL A C 20
ATOM 16809 O O . VAL A 1 28 ? 1.328 2.763 -8.669 1.00 0.00 28 VAL A O 20
ATOM 16822 N N . GLU A 1 29 ? 3.312 2.512 -9.745 1.00 0.00 29 GLU A N 20
ATOM 16823 C CA . GLU A 1 29 ? 2.930 3.321 -10.928 1.00 0.00 29 GLU A CA 20
ATOM 16824 C C . GLU A 1 29 ? 1.902 2.604 -11.838 1.00 0.00 29 GLU A C 20
ATOM 16825 O O . GLU A 1 29 ? 1.387 3.206 -12.786 1.00 0.00 29 GLU A O 20
ATOM 16837 N N . ASP A 1 30 ? 1.597 1.328 -11.524 1.00 0.00 30 ASP A N 20
ATOM 16838 C CA . ASP A 1 30 ? 0.583 0.532 -12.250 1.00 0.00 30 ASP A CA 20
ATOM 16839 C C . ASP A 1 30 ? -0.816 0.731 -11.628 1.00 0.00 30 ASP A C 20
ATOM 16840 O O . ASP A 1 30 ? -1.836 0.464 -12.281 1.00 0.00 30 ASP A O 20
ATOM 16849 N N . MET A 1 31 ? -0.859 1.212 -10.364 1.00 0.00 31 MET A N 20
ATOM 16850 C CA . MET A 1 31 ? -2.122 1.479 -9.648 1.00 0.00 31 MET A CA 20
ATOM 16851 C C . MET A 1 31 ? -2.853 2.671 -10.303 1.00 0.00 31 MET A C 20
ATOM 16852 O O . MET A 1 31 ? -2.532 3.830 -10.030 1.00 0.00 31 MET A O 20
ATOM 16866 N N . THR A 1 32 ? -3.825 2.385 -11.186 1.00 0.00 32 THR A N 20
ATOM 16867 C CA . THR A 1 32 ? -4.597 3.435 -11.856 1.00 0.00 32 THR A CA 20
ATOM 16868 C C . THR A 1 32 ? -5.730 3.913 -10.935 1.00 0.00 32 THR A C 20
ATOM 16869 O O . THR A 1 32 ? -6.793 3.294 -10.886 1.00 0.00 32 THR A O 20
ATOM 16880 N N . CYS A 1 33 ? -5.430 5.002 -10.176 1.00 0.00 33 CYS A N 20
ATOM 16881 C CA . CYS A 1 33 ? -6.378 5.746 -9.313 1.00 0.00 33 CYS A CA 20
ATOM 16882 C C . CYS A 1 33 ? -7.346 4.811 -8.509 1.00 0.00 33 CYS A C 20
ATOM 16883 O O . CYS A 1 33 ? -6.913 3.754 -8.021 1.00 0.00 33 CYS A O 20
ATOM 16891 N N . GLY A 1 34 ? -8.648 5.195 -8.399 1.00 0.00 34 GLY A N 20
ATOM 16892 C CA . GLY A 1 34 ? -9.651 4.427 -7.651 1.00 0.00 34 GLY A CA 20
ATOM 16893 C C . GLY A 1 34 ? -9.931 3.034 -8.208 1.00 0.00 34 GLY A C 20
ATOM 16894 O O . GLY A 1 34 ? -10.394 2.161 -7.463 1.00 0.00 34 GLY A O 20
ATOM 16898 N N . HIS A 1 35 ? -9.626 2.826 -9.510 1.00 0.00 35 HIS A N 20
ATOM 16899 C CA . HIS A 1 35 ? -9.804 1.526 -10.196 1.00 0.00 35 HIS A CA 20
ATOM 16900 C C . HIS A 1 35 ? -8.989 0.400 -9.520 1.00 0.00 35 HIS A C 20
ATOM 16901 O O . HIS A 1 35 ? -9.437 -0.746 -9.459 1.00 0.00 35 HIS A O 20
ATOM 16916 N N . CYS A 1 36 ? -7.794 0.746 -9.021 1.00 0.00 36 CYS A N 20
ATOM 16917 C CA . CYS A 1 36 ? -6.883 -0.222 -8.376 1.00 0.00 36 CYS A CA 20
ATOM 16918 C C . CYS A 1 36 ? -6.729 0.056 -6.867 1.00 0.00 36 CYS A C 20
ATOM 16919 O O . CYS A 1 36 ? -6.260 -0.815 -6.132 1.00 0.00 36 CYS A O 20
ATOM 16927 N N . ALA A 1 37 ? -7.163 1.259 -6.416 1.00 0.00 37 ALA A N 20
ATOM 16928 C CA . ALA A 1 37 ? -6.937 1.747 -5.036 1.00 0.00 37 ALA A CA 20
ATOM 16929 C C . ALA A 1 37 ? -7.569 0.837 -3.962 1.00 0.00 37 ALA A C 20
ATOM 16930 O O . ALA A 1 37 ? -6.942 0.560 -2.943 1.00 0.00 37 ALA A O 20
ATOM 16937 N N . GLY A 1 38 ? -8.794 0.362 -4.219 1.00 0.00 38 GLY A N 20
ATOM 16938 C CA . GLY A 1 38 ? -9.555 -0.424 -3.237 1.00 0.00 38 GLY A CA 20
ATOM 16939 C C . GLY A 1 38 ? -8.882 -1.741 -2.845 1.00 0.00 38 GLY A C 20
ATOM 16940 O O . GLY A 1 38 ? -8.742 -2.044 -1.655 1.00 0.00 38 GLY A O 20
ATOM 16944 N N . VAL A 1 39 ? -8.452 -2.500 -3.861 1.00 0.00 39 VAL A N 20
ATOM 16945 C CA . VAL A 1 39 ? -7.830 -3.828 -3.682 1.00 0.00 39 VAL A CA 20
ATOM 16946 C C . VAL A 1 39 ? -6.365 -3.724 -3.172 1.00 0.00 39 VAL A C 20
ATOM 16947 O O . VAL A 1 39 ? -5.958 -4.506 -2.302 1.00 0.00 39 VAL A O 20
ATOM 16960 N N . ILE A 1 40 ? -5.598 -2.740 -3.693 1.00 0.00 40 ILE A N 20
ATOM 16961 C CA . ILE A 1 40 ? -4.158 -2.577 -3.358 1.00 0.00 40 ILE A CA 20
ATOM 16962 C C . ILE A 1 40 ? -3.973 -2.169 -1.879 1.00 0.00 40 ILE A C 20
ATOM 16963 O O . ILE A 1 40 ? -3.060 -2.655 -1.192 1.00 0.00 40 ILE A O 20
ATOM 16979 N N . LYS A 1 41 ? -4.873 -1.287 -1.400 1.00 0.00 41 LYS A N 20
ATOM 16980 C CA . LYS A 1 41 ? -4.902 -0.851 -0.004 1.00 0.00 41 LYS A CA 20
ATOM 16981 C C . LYS A 1 41 ? -5.501 -1.960 0.863 1.00 0.00 41 LYS A C 20
ATOM 16982 O O . LYS A 1 41 ? -4.957 -2.273 1.916 1.00 0.00 41 LYS A O 20
ATOM 17001 N N . GLY A 1 42 ? -6.613 -2.553 0.360 1.00 0.00 42 GLY A N 20
ATOM 17002 C CA . GLY A 1 42 ? -7.391 -3.577 1.080 1.00 0.00 42 GLY A CA 20
ATOM 17003 C C . GLY A 1 42 ? -6.577 -4.807 1.463 1.00 0.00 42 GLY A C 20
ATOM 17004 O O . GLY A 1 42 ? -6.853 -5.448 2.479 1.00 0.00 42 GLY A O 20
ATOM 17008 N N . ALA A 1 43 ? -5.562 -5.121 0.640 1.00 0.00 43 ALA A N 20
ATOM 17009 C CA . ALA A 1 43 ? -4.573 -6.166 0.937 1.00 0.00 43 ALA A CA 20
ATOM 17010 C C . ALA A 1 43 ? -3.896 -5.898 2.293 1.00 0.00 43 ALA A C 20
ATOM 17011 O O . ALA A 1 43 ? -3.886 -6.756 3.183 1.00 0.00 43 ALA A O 20
ATOM 17018 N N . ILE A 1 44 ? -3.385 -4.671 2.436 1.00 0.00 44 ILE A N 20
ATOM 17019 C CA . ILE A 1 44 ? -2.661 -4.214 3.634 1.00 0.00 44 ILE A CA 20
ATOM 17020 C C . ILE A 1 44 ? -3.619 -4.005 4.833 1.00 0.00 44 ILE A C 20
ATOM 17021 O O . ILE A 1 44 ? -3.289 -4.374 5.962 1.00 0.00 44 ILE A O 20
ATOM 17037 N N . GLU A 1 45 ? -4.804 -3.438 4.559 1.00 0.00 45 GLU A N 20
ATOM 17038 C CA . GLU A 1 45 ? -5.802 -3.085 5.592 1.00 0.00 45 GLU A CA 20
ATOM 17039 C C . GLU A 1 45 ? -6.330 -4.321 6.344 1.00 0.00 45 GLU A C 20
ATOM 17040 O O . GLU A 1 45 ? -6.364 -4.346 7.580 1.00 0.00 45 GLU A O 20
ATOM 17052 N N . LYS A 1 46 ? -6.757 -5.327 5.569 1.00 0.00 46 LYS A N 20
ATOM 17053 C CA . LYS A 1 46 ? -7.398 -6.546 6.100 1.00 0.00 46 LYS A CA 20
ATOM 17054 C C . LYS A 1 46 ? -6.370 -7.446 6.818 1.00 0.00 46 LYS A C 20
ATOM 17055 O O . LYS A 1 46 ? -6.717 -8.137 7.783 1.00 0.00 46 LYS A O 20
ATOM 17074 N N . THR A 1 47 ? -5.105 -7.420 6.352 1.00 0.00 47 THR A N 20
ATOM 17075 C CA . THR A 1 47 ? -4.002 -8.167 6.985 1.00 0.00 47 THR A CA 20
ATOM 17076 C C . THR A 1 47 ? -3.541 -7.454 8.277 1.00 0.00 47 THR A C 20
ATOM 17077 O O . THR A 1 47 ? -3.311 -8.091 9.310 1.00 0.00 47 THR A O 20
ATOM 17088 N N . VAL A 1 48 ? -3.437 -6.115 8.208 1.00 0.00 48 VAL A N 20
ATOM 17089 C CA . VAL A 1 48 ? -2.884 -5.276 9.294 1.00 0.00 48 VAL A CA 20
ATOM 17090 C C . VAL A 1 48 ? -3.909 -4.191 9.684 1.00 0.00 48 VAL A C 20
ATOM 17091 O O . VAL A 1 48 ? -3.967 -3.132 9.038 1.00 0.00 48 VAL A O 20
ATOM 17104 N N . PRO A 1 49 ? -4.780 -4.451 10.711 1.00 0.00 49 PRO A N 20
ATOM 17105 C CA . PRO A 1 49 ? -5.656 -3.414 11.289 1.00 0.00 49 PRO A CA 20
ATOM 17106 C C . PRO A 1 49 ? -4.809 -2.362 12.043 1.00 0.00 49 PRO A C 20
ATOM 17107 O O . PRO A 1 49 ? -4.179 -2.682 13.059 1.00 0.00 49 PRO A O 20
ATOM 17118 N N . GLY A 1 50 ? -4.783 -1.122 11.526 1.00 0.00 50 GLY A N 20
ATOM 17119 C CA . GLY A 1 50 ? -3.957 -0.046 12.090 1.00 0.00 50 GLY A CA 20
ATOM 17120 C C . GLY A 1 50 ? -2.956 0.534 11.096 1.00 0.00 50 GLY A C 20
ATOM 17121 O O . GLY A 1 50 ? -2.313 1.542 11.399 1.00 0.00 50 GLY A O 20
ATOM 17125 N N . ALA A 1 51 ? -2.801 -0.107 9.912 1.00 0.00 51 ALA A N 20
ATOM 17126 C CA . ALA A 1 51 ? -2.027 0.484 8.802 1.00 0.00 51 ALA A CA 20
ATOM 17127 C C . ALA A 1 51 ? -2.935 1.461 8.035 1.00 0.00 51 ALA A C 20
ATOM 17128 O O . ALA A 1 51 ? -3.833 1.035 7.293 1.00 0.00 51 ALA A O 20
ATOM 17135 N N . ALA A 1 52 ? -2.702 2.770 8.235 1.00 0.00 52 ALA A N 20
ATOM 17136 C CA . ALA A 1 52 ? -3.521 3.837 7.643 1.00 0.00 52 ALA A CA 20
ATOM 17137 C C . ALA A 1 52 ? -3.061 4.108 6.204 1.00 0.00 52 ALA A C 20
ATOM 17138 O O . ALA A 1 52 ? -2.064 4.797 5.982 1.00 0.00 52 ALA A O 20
ATOM 17145 N N . VAL A 1 53 ? -3.812 3.579 5.240 1.00 0.00 53 VAL A N 20
ATOM 17146 C CA . VAL A 1 53 ? -3.428 3.572 3.817 1.00 0.00 53 VAL A CA 20
ATOM 17147 C C . VAL A 1 53 ? -3.817 4.901 3.133 1.00 0.00 53 VAL A C 20
ATOM 17148 O O . VAL A 1 53 ? -4.910 5.437 3.364 1.00 0.00 53 VAL A O 20
ATOM 17161 N N . HIS A 1 54 ? -2.898 5.456 2.321 1.00 0.00 54 HIS A N 20
ATOM 17162 C CA . HIS A 1 54 ? -3.124 6.711 1.585 1.00 0.00 54 HIS A CA 20
ATOM 17163 C C . HIS A 1 54 ? -2.654 6.517 0.141 1.00 0.00 54 HIS A C 20
ATOM 17164 O O . HIS A 1 54 ? -1.474 6.697 -0.142 1.00 0.00 54 HIS A O 20
ATOM 17179 N N . ALA A 1 55 ? -3.581 6.162 -0.764 1.00 0.00 55 ALA A N 20
ATOM 17180 C CA . ALA A 1 55 ? -3.268 5.953 -2.193 1.00 0.00 55 ALA A CA 20
ATOM 17181 C C . ALA A 1 55 ? -3.485 7.263 -2.956 1.00 0.00 55 ALA A C 20
ATOM 17182 O O . ALA A 1 55 ? -4.612 7.776 -2.990 1.00 0.00 55 ALA A O 20
ATOM 17189 N N . ASP A 1 56 ? -2.404 7.807 -3.538 1.00 0.00 56 ASP A N 20
ATOM 17190 C CA . ASP A 1 56 ? -2.448 9.067 -4.295 1.00 0.00 56 ASP A CA 20
ATOM 17191 C C . ASP A 1 56 ? -2.608 8.731 -5.792 1.00 0.00 56 ASP A C 20
ATOM 17192 O O . ASP A 1 56 ? -1.812 7.947 -6.310 1.00 0.00 56 ASP A O 20
ATOM 17201 N N . PRO A 1 57 ? -3.654 9.275 -6.495 1.00 0.00 57 PRO A N 20
ATOM 17202 C CA . PRO A 1 57 ? -3.850 9.056 -7.954 1.00 0.00 57 PRO A CA 20
ATOM 17203 C C . PRO A 1 57 ? -2.643 9.513 -8.806 1.00 0.00 57 PRO A C 20
ATOM 17204 O O . PRO A 1 57 ? -2.159 8.764 -9.656 1.00 0.00 57 PRO A O 20
ATOM 17215 N N . ALA A 1 58 ? -2.148 10.727 -8.532 1.00 0.00 58 ALA A N 20
ATOM 17216 C CA . ALA A 1 58 ? -1.097 11.374 -9.345 1.00 0.00 58 ALA A CA 20
ATOM 17217 C C . ALA A 1 58 ? 0.298 10.775 -9.063 1.00 0.00 58 ALA A C 20
ATOM 17218 O O . ALA A 1 58 ? 0.998 10.341 -9.984 1.00 0.00 58 ALA A O 20
ATOM 17225 N N . SER A 1 59 ? 0.670 10.748 -7.776 1.00 0.00 59 SER A N 20
ATOM 17226 C CA . SER A 1 59 ? 2.000 10.293 -7.311 1.00 0.00 59 SER A CA 20
ATOM 17227 C C . SER A 1 59 ? 2.089 8.754 -7.250 1.00 0.00 59 SER A C 20
ATOM 17228 O O . SER A 1 59 ? 3.191 8.206 -7.081 1.00 0.00 59 SER A O 20
ATOM 17236 N N . ARG A 1 60 ? 0.916 8.077 -7.346 1.00 0.00 60 ARG A N 20
ATOM 17237 C CA . ARG A 1 60 ? 0.803 6.599 -7.431 1.00 0.00 60 ARG A CA 20
ATOM 17238 C C . ARG A 1 60 ? 1.276 5.894 -6.137 1.00 0.00 60 ARG A C 20
ATOM 17239 O O . ARG A 1 60 ? 1.589 4.706 -6.157 1.00 0.00 60 ARG A O 20
ATOM 17260 N N . THR A 1 61 ? 1.250 6.609 -4.998 1.00 0.00 61 THR A N 20
ATOM 17261 C CA . THR A 1 61 ? 1.883 6.138 -3.745 1.00 0.00 61 THR A CA 20
ATOM 17262 C C . THR A 1 61 ? 0.830 5.753 -2.680 1.00 0.00 61 THR A C 20
ATOM 17263 O O . THR A 1 61 ? -0.037 6.558 -2.363 1.00 0.00 61 THR A O 20
ATOM 17274 N N . VAL A 1 62 ? 0.931 4.519 -2.138 1.00 0.00 62 VAL A N 20
ATOM 17275 C CA . VAL A 1 62 ? 0.142 4.061 -0.975 1.00 0.00 62 VAL A CA 20
ATOM 17276 C C . VAL A 1 62 ? 1.012 4.200 0.299 1.00 0.00 62 VAL A C 20
ATOM 17277 O O . VAL A 1 62 ? 1.954 3.427 0.502 1.00 0.00 62 VAL A O 20
ATOM 17290 N N . VAL A 1 63 ? 0.708 5.220 1.126 1.00 0.00 63 VAL A N 20
ATOM 17291 C CA . VAL A 1 63 ? 1.427 5.500 2.384 1.00 0.00 63 VAL A CA 20
ATOM 17292 C C . VAL A 1 63 ? 0.671 4.852 3.553 1.00 0.00 63 VAL A C 20
ATOM 17293 O O . VAL A 1 63 ? -0.491 5.190 3.785 1.00 0.00 63 VAL A O 20
ATOM 17306 N N . VAL A 1 64 ? 1.325 3.929 4.273 1.00 0.00 64 VAL A N 20
ATOM 17307 C CA . VAL A 1 64 ? 0.738 3.233 5.431 1.00 0.00 64 VAL A CA 20
ATOM 17308 C C . VAL A 1 64 ? 1.293 3.822 6.757 1.00 0.00 64 VAL A C 20
ATOM 17309 O O . VAL A 1 64 ? 2.477 3.674 7.088 1.00 0.00 64 VAL A O 20
ATOM 17322 N N . GLY A 1 65 ? 0.419 4.536 7.490 1.00 0.00 65 GLY A N 20
ATOM 17323 C CA . GLY A 1 65 ? 0.785 5.212 8.732 1.00 0.00 65 GLY A CA 20
ATOM 17324 C C . GLY A 1 65 ? 0.500 4.362 9.960 1.00 0.00 65 GLY A C 20
ATOM 17325 O O . GLY A 1 65 ? -0.416 3.534 9.947 1.00 0.00 65 GLY A O 20
ATOM 17329 N N . GLY A 1 66 ? 1.302 4.555 11.020 1.00 0.00 66 GLY A N 20
ATOM 17330 C CA . GLY A 1 66 ? 1.121 3.841 12.291 1.00 0.00 66 GLY A CA 20
ATOM 17331 C C . GLY A 1 66 ? 2.013 2.610 12.402 1.00 0.00 66 GLY A C 20
ATOM 17332 O O . GLY A 1 66 ? 2.347 2.184 13.510 1.00 0.00 66 GLY A O 20
ATOM 17336 N N . VAL A 1 67 ? 2.405 2.052 11.244 1.00 0.00 67 VAL A N 20
ATOM 17337 C CA . VAL A 1 67 ? 3.300 0.876 11.153 1.00 0.00 67 VAL A CA 20
ATOM 17338 C C . VAL A 1 67 ? 4.720 1.330 10.758 1.00 0.00 67 VAL A C 20
ATOM 17339 O O . VAL A 1 67 ? 4.885 2.330 10.044 1.00 0.00 67 VAL A O 20
ATOM 17352 N N . SER A 1 68 ? 5.739 0.594 11.234 1.00 0.00 68 SER A N 20
ATOM 17353 C CA . SER A 1 68 ? 7.169 0.960 11.049 1.00 0.00 68 SER A CA 20
ATOM 17354 C C . SER A 1 68 ? 7.947 -0.178 10.349 1.00 0.00 68 SER A C 20
ATOM 17355 O O . SER A 1 68 ? 9.154 -0.064 10.101 1.00 0.00 68 SER A O 20
ATOM 17363 N N . ASP A 1 69 ? 7.238 -1.262 10.007 1.00 0.00 69 ASP A N 20
ATOM 17364 C CA . ASP A 1 69 ? 7.820 -2.491 9.435 1.00 0.00 69 ASP A CA 20
ATOM 17365 C C . ASP A 1 69 ? 7.570 -2.545 7.913 1.00 0.00 69 ASP A C 20
ATOM 17366 O O . ASP A 1 69 ? 6.611 -3.162 7.423 1.00 0.00 69 ASP A O 20
ATOM 17375 N N . ALA A 1 70 ? 8.468 -1.857 7.178 1.00 0.00 70 ALA A N 20
ATOM 17376 C CA . ALA A 1 70 ? 8.349 -1.638 5.725 1.00 0.00 70 ALA A CA 20
ATOM 17377 C C . ALA A 1 70 ? 8.438 -2.942 4.917 1.00 0.00 70 ALA A C 20
ATOM 17378 O O . ALA A 1 70 ? 7.734 -3.097 3.918 1.00 0.00 70 ALA A O 20
ATOM 17385 N N . ALA A 1 71 ? 9.295 -3.876 5.372 1.00 0.00 71 ALA A N 20
ATOM 17386 C CA . ALA A 1 71 ? 9.527 -5.159 4.682 1.00 0.00 71 ALA A CA 20
ATOM 17387 C C . ALA A 1 71 ? 8.256 -6.017 4.686 1.00 0.00 71 ALA A C 20
ATOM 17388 O O . ALA A 1 71 ? 7.886 -6.566 3.651 1.00 0.00 71 ALA A O 20
ATOM 17395 N N . HIS A 1 72 ? 7.574 -6.083 5.858 1.00 0.00 72 HIS A N 20
ATOM 17396 C CA . HIS A 1 72 ? 6.318 -6.854 6.022 1.00 0.00 72 HIS A CA 20
ATOM 17397 C C . HIS A 1 72 ? 5.218 -6.308 5.108 1.00 0.00 72 HIS A C 20
ATOM 17398 O O . HIS A 1 72 ? 4.588 -7.079 4.386 1.00 0.00 72 HIS A O 20
ATOM 17413 N N . ILE A 1 73 ? 5.016 -4.973 5.141 1.00 0.00 73 ILE A N 20
ATOM 17414 C CA . ILE A 1 73 ? 3.983 -4.298 4.318 1.00 0.00 73 ILE A CA 20
ATOM 17415 C C . ILE A 1 73 ? 4.247 -4.550 2.818 1.00 0.00 73 ILE A C 20
ATOM 17416 O O . ILE A 1 73 ? 3.309 -4.805 2.051 1.00 0.00 73 ILE A O 20
ATOM 17432 N N . ALA A 1 74 ? 5.542 -4.505 2.434 1.00 0.00 74 ALA A N 20
ATOM 17433 C CA . ALA A 1 74 ? 5.996 -4.754 1.053 1.00 0.00 74 ALA A CA 20
ATOM 17434 C C . ALA A 1 74 ? 5.669 -6.196 0.612 1.00 0.00 74 ALA A C 20
ATOM 17435 O O . ALA A 1 74 ? 5.309 -6.423 -0.543 1.00 0.00 74 ALA A O 20
ATOM 17442 N N . GLU A 1 75 ? 5.771 -7.146 1.565 1.00 0.00 75 GLU A N 20
ATOM 17443 C CA . GLU A 1 75 ? 5.455 -8.570 1.328 1.00 0.00 75 GLU A CA 20
ATOM 17444 C C . GLU A 1 75 ? 3.949 -8.781 1.109 1.00 0.00 75 GLU A C 20
ATOM 17445 O O . GLU A 1 75 ? 3.553 -9.612 0.295 1.00 0.00 75 GLU A O 20
ATOM 17457 N N . ILE A 1 76 ? 3.131 -8.006 1.829 1.00 0.00 76 ILE A N 20
ATOM 17458 C CA . ILE A 1 76 ? 1.657 -8.096 1.765 1.00 0.00 76 ILE A CA 20
ATOM 17459 C C . ILE A 1 76 ? 1.144 -7.613 0.395 1.00 0.00 76 ILE A C 20
ATOM 17460 O O . ILE A 1 76 ? 0.405 -8.331 -0.290 1.00 0.00 76 ILE A O 20
ATOM 17476 N N . ILE A 1 77 ? 1.567 -6.396 0.017 1.00 0.00 77 ILE A N 20
ATOM 17477 C CA . ILE A 1 77 ? 1.110 -5.725 -1.215 1.00 0.00 77 ILE A CA 20
ATOM 17478 C C . ILE A 1 77 ? 1.588 -6.482 -2.481 1.00 0.00 77 ILE A C 20
ATOM 17479 O O . ILE A 1 77 ? 0.844 -6.581 -3.468 1.00 0.00 77 ILE A O 20
ATOM 17495 N N . THR A 1 78 ? 2.811 -7.063 -2.428 1.00 0.00 78 THR A N 20
ATOM 17496 C CA . THR A 1 78 ? 3.368 -7.845 -3.553 1.00 0.00 78 THR A CA 20
ATOM 17497 C C . THR A 1 78 ? 2.695 -9.232 -3.646 1.00 0.00 78 THR A C 20
ATOM 17498 O O . THR A 1 78 ? 2.569 -9.787 -4.741 1.00 0.00 78 THR A O 20
ATOM 17509 N N . ALA A 1 79 ? 2.256 -9.775 -2.482 1.00 0.00 79 ALA A N 20
ATOM 17510 C CA . ALA A 1 79 ? 1.511 -11.055 -2.409 1.00 0.00 79 ALA A CA 20
ATOM 17511 C C . ALA A 1 79 ? 0.066 -10.880 -2.910 1.00 0.00 79 ALA A C 20
ATOM 17512 O O . ALA A 1 79 ? -0.596 -11.861 -3.263 1.00 0.00 79 ALA A O 20
ATOM 17519 N N . ALA A 1 80 ? -0.407 -9.616 -2.925 1.00 0.00 80 ALA A N 20
ATOM 17520 C CA . ALA A 1 80 ? -1.701 -9.234 -3.514 1.00 0.00 80 ALA A CA 20
ATOM 17521 C C . ALA A 1 80 ? -1.618 -9.148 -5.052 1.00 0.00 80 ALA A C 20
ATOM 17522 O O . ALA A 1 80 ? -2.646 -9.010 -5.717 1.00 0.00 80 ALA A O 20
ATOM 17529 N N . GLY A 1 81 ? -0.387 -9.223 -5.594 1.00 0.00 81 GLY A N 20
ATOM 17530 C CA . GLY A 1 81 ? -0.143 -9.171 -7.037 1.00 0.00 81 GLY A CA 20
ATOM 17531 C C . GLY A 1 81 ? 0.367 -7.813 -7.505 1.00 0.00 81 GLY A C 20
ATOM 17532 O O . GLY A 1 81 ? 0.804 -7.686 -8.651 1.00 0.00 81 GLY A O 20
ATOM 17536 N N . TYR A 1 82 ? 0.303 -6.793 -6.624 1.00 0.00 82 TYR A N 20
ATOM 17537 C CA . TYR A 1 82 ? 0.779 -5.427 -6.924 1.00 0.00 82 TYR A CA 20
ATOM 17538 C C . TYR A 1 82 ? 2.236 -5.262 -6.470 1.00 0.00 82 TYR A C 20
ATOM 17539 O O . TYR A 1 82 ? 2.504 -5.172 -5.269 1.00 0.00 82 TYR A O 20
ATOM 17557 N N . THR A 1 83 ? 3.169 -5.240 -7.437 1.00 0.00 83 THR A N 20
ATOM 17558 C CA . THR A 1 83 ? 4.595 -5.007 -7.172 1.00 0.00 83 THR A CA 20
ATOM 17559 C C . THR A 1 83 ? 4.808 -3.539 -6.717 1.00 0.00 83 THR A C 20
ATOM 17560 O O . THR A 1 83 ? 4.478 -2.617 -7.483 1.00 0.00 83 THR A O 20
ATOM 17571 N N . PRO A 1 84 ? 5.304 -3.289 -5.452 1.00 0.00 84 PRO A N 20
ATOM 17572 C CA . PRO A 1 84 ? 5.643 -1.929 -4.989 1.00 0.00 84 PRO A CA 20
ATOM 17573 C C . PRO A 1 84 ? 6.856 -1.352 -5.762 1.00 0.00 84 PRO A C 20
ATOM 17574 O O . PRO A 1 84 ? 8.011 -1.515 -5.365 1.00 0.00 84 PRO A O 20
ATOM 17585 N N . GLU A 1 85 ? 6.550 -0.716 -6.903 1.00 0.00 85 GLU A N 20
ATOM 17586 C CA . GLU A 1 85 ? 7.530 -0.075 -7.792 1.00 0.00 85 GLU A CA 20
ATOM 17587 C C . GLU A 1 85 ? 6.828 1.076 -8.558 1.00 0.00 85 GLU A C 20
ATOM 17588 O O . GLU A 1 85 ? 7.038 2.258 -8.215 1.00 0.00 85 GLU A O 20
#

CATH classification: 3.30.70.100

Nearest PDB structures (foldseek):
  2k2p-assembly1_A  TM=9.645E-01  e=1.880E-09  Agrobacterium fabrum str. C58
  2n4d-assembly1_A  TM=7.896E-01  e=1.435E-08  Agrobacterium fabrum str. C58
  4a47-assembly1_A  TM=8.933E-01  e=3.985E-03  Synechocystis sp. PCC 6803
  2xmv-assembly1_A  TM=9.068E-01  e=5.592E-03  Synechocystis sp. PCC 6803
  2xmu-assembly1_B  TM=8.739E-01  e=6.403E-03  Synechocystis sp. PCC 6803

Sequence (64 aa):
AGLSFHVEDMTCGHCAGVIKGAIEKTVPGAAVHADPASRTVVVGGVSDAAHIAEIITAAGYTPEAGLSFHVEDMTCGHCAGVIKGAIEKTVPGAAVHADPASRTVVVGGVSDAAHIAEIITAAGYTPEAGLSFHVEDMTCGHCAGVIKGAIEKTVPGAAVHADPASRTVVVGGVSDAAHIAEIITAAGYTPEAGLSFHVEDMTCGHCAGVIKGAIEKTVPGAAVHADPASRTVVVGGVSDAAHIAEIITAAGYTPEAGLSFHVEDMTCGHCAGVIKGAIEKTVPGAAVHADPASRTVVVGGVSDAAHIAEIITAAGYTPEAGLSFHVEDMTCGHCAGVIKGAIEKTVPGAAVHADPASRTVVVGGVSDAAHIAEIITAAGYTPEAGLSFHVEDMTCGHCAGVIKGAIEKTVPGAAVHADPASRTVVVGGVSDAAHIAEIITAAGYTPEAGLSFHVEDMTCGHCAGVIKGAIEKTVPGAAVHADPASRTVVVGGVSDAAHIAEIITAAGYTPEAGLSFHVEDMTCGHCAGVIKGAIEKTVPGAAVHADPASRTVVVGGVSDAAHIAEIITAAGYTPEAGLSFHVEDMTCGHCAGVIKGAIEKTVPGAAVHADPASRTVVVGGVSDAAHIAEIITAAGYTPEAGLSFHVEDMTCGHCAGVIKGAIEKTVPGAAVHADPASRTVVVGGVSDAAHIAEIITAAGYTPEAGLSFHVEDMTCGHCAGVIKGAIEKTVPGAAVHADPASRTVVVGGVSDAAHIAEIITAAGYTPEAGLSFHVEDMTCGHCAGVIKGAIEKTVPGAAVHADPASRTVVVGGVSDAAHIAEIITAAGYTPEAGLSFHVEDMTCGHCAGVIKGAIEKTVPGAAVHADPASRTVVVGGVSDAAHIAEIITAAGYTPEAGLSFHVEDMTCGHCAGVIKGAIEKTVPGAAVHADPASRTVVVGGVSDAAHIAEIITAAGYTPEAGLSFHVEDMTCGHCAGVIKGAIEKTVPGAAVHADPASRTVVVGGVSDAAHIAEIITAAGYTPEAGLSFHVEDMTCGHCAGVIKGAIEKTVPGAAVHADPASRTVVVGGVSDAAHIAEIITAAGYTPEAGLSFHVEDMTCGHCAGVIKGAIEKTVPGAAVHADPASRTVVVGGVSDAAHIAEIITAAGYTPEAGLSFHVEDMTCGHCAGVIKGAIEKTVPGAAVHADPASRTVVVGGVSDAAHIAEIITAAGYTPEAGLSFHVEDMTCGHCAGVIKGAIEKTVPGAAVHADPASRTVVVGGVSDAAHIAEIITAAGYTPE

InterPro domains:
  IPR006121 Heavy metal-associated domain, HMA [PF00403] (22-79)
  IPR006121 Heavy metal-associated domain, HMA [PS50846] (18-81)
  IPR006121 Heavy metal-associated domain, HMA [cd00371] (24-81)
  IPR036163 Heavy metal-associated domain superfamily [SSF55008] (20-81)

Radius of gyration: 10.06 Å; Cα contacts (8 Å, |Δi|>4): 113; chains: 1; bounding box: 20×21×25 Å

Solvent-accessible surface area: 3568 Å² total; per-residue (Å²): 92,57,40,71,12,100,0,104,107,0,88,59,52,163,40,2,29,83,0,81,22,26,0,76,150,79,27,124,59,4,66,21,106,6,44,51,81,71,114,26,0,63,0,23,73,16,84,92,38,80,92,1,21,122,18,0,67,89,36,66,36,73,37,107

Foldseek 3Di:
DKAKFAFPVQQPPVNQCLLVVLLCVVDPQQDWDQDNPRRITITPPDDPNVVSQVRSVVSVGHRD

Organism: Agrobacterium fabrum (strain C58 / ATCC 33970) (NCBI:txid176299)